Protein AF-0000000069266119 (afdb_homodimer)

Structure (mmCIF, N/CA/C/O backbone):
data_AF-0000000069266119-model_v1
#
loop_
_entity.id
_entity.type
_entity.pdbx_description
1 polymer 'Carbohydrate kinase PfkB domain-containing protein'
#
loop_
_atom_site.group_PDB
_atom_site.id
_atom_site.type_symbol
_atom_site.label_atom_id
_atom_site.label_alt_id
_atom_site.label_comp_id
_atom_site.label_asym_id
_atom_site.label_entity_id
_atom_site.label_seq_id
_atom_site.pdbx_PDB_ins_code
_atom_site.Cartn_x
_atom_site.Cartn_y
_atom_site.Cartn_z
_atom_site.occupancy
_atom_site.B_iso_or_equiv
_atom_site.auth_seq_id
_atom_site.auth_comp_id
_atom_site.auth_asym_id
_atom_site.auth_atom_id
_atom_site.pdbx_PDB_model_num
ATOM 1 N N . MET A 1 1 ? -54.281 34.125 -11.047 1 24.7 1 MET A N 1
ATOM 2 C CA . MET A 1 1 ? -54.031 32.75 -11.422 1 24.7 1 MET A CA 1
ATOM 3 C C . MET A 1 1 ? -53.344 32 -10.281 1 24.7 1 MET A C 1
ATOM 5 O O . MET A 1 1 ? -52.719 32.594 -9.414 1 24.7 1 MET A O 1
ATOM 9 N N . GLN A 1 2 ? -53.469 30.641 -10.328 1 23.23 2 GLN A N 1
ATOM 10 C CA . GLN A 1 2 ? -53.594 29.641 -9.258 1 23.23 2 GLN A CA 1
ATOM 11 C C . GLN A 1 2 ? -52.219 29.359 -8.641 1 23.23 2 GLN A C 1
ATOM 13 O O . GLN A 1 2 ? -51.344 28.828 -9.312 1 23.23 2 GLN A O 1
ATOM 18 N N . ARG A 1 3 ? -51.719 30.234 -7.762 1 22.67 3 ARG A N 1
ATOM 19 C CA . ARG A 1 3 ? -50.438 30.391 -7.062 1 22.67 3 ARG A CA 1
ATOM 20 C C . ARG A 1 3 ? -50.156 29.188 -6.184 1 22.67 3 ARG A C 1
ATOM 22 O O . ARG A 1 3 ? -50.594 29.125 -5.031 1 22.67 3 ARG A O 1
ATOM 29 N N . ALA A 1 4 ? -50.438 27.969 -6.789 1 23.34 4 ALA A N 1
ATOM 30 C CA . ALA A 1 4 ? -50.5 26.766 -5.961 1 23.34 4 ALA A CA 1
ATOM 31 C C . ALA A 1 4 ? -49.156 26.5 -5.281 1 23.34 4 ALA A C 1
ATOM 33 O O . ALA A 1 4 ? -48.156 26.234 -5.949 1 23.34 4 ALA A O 1
ATOM 34 N N . VAL A 1 5 ? -48.812 27.266 -4.16 1 23.92 5 VAL A N 1
ATOM 35 C CA . VAL A 1 5 ? -47.656 27.281 -3.291 1 23.92 5 VAL A CA 1
ATOM 36 C C . VAL A 1 5 ? -47.469 25.922 -2.639 1 23.92 5 VAL A C 1
ATOM 38 O O . VAL A 1 5 ? -48.312 25.453 -1.892 1 23.92 5 VAL A O 1
ATOM 41 N N . THR A 1 6 ? -47 24.922 -3.438 1 23.41 6 THR A N 1
ATOM 42 C CA . THR A 1 6 ? -46.844 23.531 -3.014 1 23.41 6 THR A CA 1
ATOM 43 C C . THR A 1 6 ? -45.938 23.438 -1.788 1 23.41 6 THR A C 1
ATOM 45 O O . THR A 1 6 ? -44.75 23.797 -1.854 1 23.41 6 THR A O 1
ATOM 48 N N . LEU A 1 7 ? -46.531 23.688 -0.562 1 20.3 7 LEU A N 1
ATOM 49 C CA . LEU A 1 7 ? -45.969 23.641 0.79 1 20.3 7 LEU A CA 1
ATOM 50 C C . LEU A 1 7 ? -45.25 22.328 1.047 1 20.3 7 LEU A C 1
ATOM 52 O O . LEU A 1 7 ? -45.656 21.281 0.52 1 20.3 7 LEU A O 1
ATOM 56 N N . GLN A 1 8 ? -44 22.469 1.633 1 20.86 8 GLN A N 1
ATOM 57 C CA . GLN A 1 8 ? -42.906 21.688 2.158 1 20.86 8 GLN A CA 1
ATOM 58 C C . GLN A 1 8 ? -43.375 20.734 3.262 1 20.86 8 GLN A C 1
ATOM 60 O O . GLN A 1 8 ? -44 21.172 4.234 1 20.86 8 GLN A O 1
ATOM 65 N N . CYS A 1 9 ? -43.781 19.453 2.98 1 18.39 9 CYS A N 1
ATOM 66 C CA . CYS A 1 9 ? -44.25 18.359 3.826 1 18.39 9 CYS A CA 1
ATOM 67 C C . CYS A 1 9 ? -43.25 18.078 4.945 1 18.39 9 CYS A C 1
ATOM 69 O O . CYS A 1 9 ? -42.062 17.797 4.688 1 18.39 9 CYS A O 1
ATOM 71 N N . GLN A 1 10 ? -43.438 18.609 6.266 1 20.16 10 GLN A N 1
ATOM 72 C CA . GLN A 1 10 ? -42.875 18.594 7.609 1 20.16 10 GLN A CA 1
ATOM 73 C C . GLN A 1 10 ? -42.844 17.188 8.18 1 20.16 10 GLN A C 1
ATOM 75 O O . GLN A 1 10 ? -42.469 16.984 9.336 1 20.16 10 GLN A O 1
ATOM 80 N N . GLN A 1 11 ? -42.906 16.062 7.516 1 18.23 11 GLN A N 1
ATOM 81 C CA . GLN A 1 11 ? -43.25 14.914 8.328 1 18.23 11 GLN A CA 1
ATOM 82 C C . GLN A 1 11 ? -42.188 14.602 9.359 1 18.23 11 GLN A C 1
ATOM 84 O O . GLN A 1 11 ? -41.031 14.352 9 1 18.23 11 GLN A O 1
ATOM 89 N N . ALA A 1 12 ? -42.219 15.055 10.719 1 18.83 12 ALA A N 1
ATOM 90 C CA . ALA A 1 12 ? -41.594 14.914 12.023 1 18.83 12 ALA A CA 1
ATOM 91 C C . ALA A 1 12 ? -41.719 13.484 12.547 1 18.83 12 ALA A C 1
ATOM 93 O O . ALA A 1 12 ? -42.781 13.078 13.008 1 18.83 12 ALA A O 1
ATOM 94 N N . LYS A 1 13 ? -41.5 12.375 11.898 1 19.8 13 LYS A N 1
ATOM 95 C CA . LYS A 1 13 ? -41.844 11.125 12.57 1 19.8 13 LYS A CA 1
ATOM 96 C C . LYS A 1 13 ? -41.031 10.969 13.859 1 19.8 13 LYS A C 1
ATOM 98 O O . LYS A 1 13 ? -39.812 11.078 13.852 1 19.8 13 LYS A O 1
ATOM 103 N N . SER A 1 14 ? -41.656 10.984 15.141 1 17.23 14 SER A N 1
ATOM 104 C CA . SER A 1 14 ? -41.5 10.852 16.578 1 17.23 14 SER A CA 1
ATOM 105 C C . SER A 1 14 ? -41 9.453 16.953 1 17.23 14 SER A C 1
ATOM 107 O O . SER A 1 14 ? -41.531 8.844 17.906 1 17.23 14 SER A O 1
ATOM 109 N N . ARG A 1 15 ? -40.031 8.875 16.391 1 19.44 15 ARG A N 1
ATOM 110 C CA . ARG A 1 15 ? -39.812 7.496 16.812 1 19.44 15 ARG A CA 1
ATOM 111 C C . ARG A 1 15 ? -39.562 7.418 18.312 1 19.44 15 ARG A C 1
ATOM 113 O O . ARG A 1 15 ? -38.812 8.227 18.875 1 19.44 15 ARG A O 1
ATOM 120 N N . GLN A 1 16 ? -40.375 6.594 19.125 1 17.19 16 GLN A N 1
ATOM 121 C CA . GLN A 1 16 ? -40.625 6.062 20.453 1 17.19 16 GLN A CA 1
ATOM 122 C C . GLN A 1 16 ? -39.375 5.355 21 1 17.19 16 GLN A C 1
ATOM 124 O O . GLN A 1 16 ? -38.531 4.914 20.234 1 17.19 16 GLN A O 1
ATOM 129 N N . HIS A 1 17 ? -39.281 5.289 22.453 1 18.58 17 HIS A N 1
ATOM 130 C CA . HIS A 1 17 ? -38.469 5.129 23.656 1 18.58 17 HIS A CA 1
ATOM 131 C C . HIS A 1 17 ? -38.25 3.652 23.969 1 18.58 17 HIS A C 1
ATOM 133 O O . HIS A 1 17 ? -37.625 3.318 24.984 1 18.58 17 HIS A O 1
ATOM 139 N N . CYS A 1 18 ? -38.219 2.639 23.172 1 16.92 18 CYS A N 1
ATOM 140 C CA . CYS A 1 18 ? -38.406 1.365 23.859 1 16.92 18 CYS A CA 1
ATOM 141 C C . CYS A 1 18 ? -37.25 1.075 24.812 1 16.92 18 CYS A C 1
ATOM 143 O O . CYS A 1 18 ? -36.094 1.306 24.453 1 16.92 18 CYS A O 1
ATOM 145 N N . PHE A 1 19 ? -37.594 0.546 26.125 1 17.5 19 PHE A N 1
ATOM 146 C CA . PHE A 1 19 ? -37.156 0.282 27.5 1 17.5 19 PHE A CA 1
ATOM 147 C C . PHE A 1 19 ? -36.312 -0.976 27.562 1 17.5 19 PHE A C 1
ATOM 149 O O . PHE A 1 19 ? -35.406 -1.082 28.406 1 17.5 19 PHE A O 1
ATOM 156 N N . SER A 1 20 ? -36.375 -1.971 26.797 1 16.38 20 SER A N 1
ATOM 157 C CA . SER A 1 20 ? -36.438 -3.215 27.562 1 16.38 20 SER A CA 1
ATOM 158 C C . SER A 1 20 ? -35.125 -3.498 28.266 1 16.38 20 SER A C 1
ATOM 160 O O . SER A 1 20 ? -34.094 -2.951 27.906 1 16.38 20 SER A O 1
ATOM 162 N N . LEU A 1 21 ? -35.156 -4.809 28.922 1 16.67 21 LEU A N 1
ATOM 163 C CA . LEU A 1 21 ? -34.875 -5.594 30.125 1 16.67 21 LEU A CA 1
ATOM 164 C C . LEU A 1 21 ? -33.438 -6.102 30.109 1 16.67 21 LEU A C 1
ATOM 166 O O . LEU A 1 21 ? -32.875 -6.363 29.031 1 16.67 21 LEU A O 1
ATOM 170 N N . ALA A 1 22 ? -32.875 -6.043 31.281 1 18.12 22 ALA A N 1
ATOM 171 C CA . ALA A 1 22 ? -31.688 -6.293 32.125 1 18.12 22 ALA A CA 1
ATOM 172 C C . ALA A 1 22 ? -31.359 -7.781 32.156 1 18.12 22 ALA A C 1
ATOM 174 O O . ALA A 1 22 ? -32.031 -8.562 32.844 1 18.12 22 ALA A O 1
ATOM 175 N N . ALA A 1 23 ? -31.359 -8.508 31.016 1 15.59 23 ALA A N 1
ATOM 176 C CA . ALA A 1 23 ? -31.234 -9.93 31.297 1 15.59 23 ALA A CA 1
ATOM 177 C C . ALA A 1 23 ? -29.953 -10.211 32.094 1 15.59 23 ALA A C 1
ATOM 179 O O . ALA A 1 23 ? -28.922 -9.586 31.875 1 15.59 23 ALA A O 1
ATOM 180 N N . ARG A 1 24 ? -30.078 -11.25 33.031 1 16.88 24 ARG A N 1
ATOM 181 C CA . ARG A 1 24 ? -29.609 -11.953 34.219 1 16.88 24 ARG A CA 1
ATOM 182 C C . ARG A 1 24 ? -28.406 -12.836 33.906 1 16.88 24 ARG A C 1
ATOM 184 O O . ARG A 1 24 ? -27.812 -13.43 34.781 1 16.88 24 ARG A O 1
ATOM 191 N N . GLY A 1 25 ? -28.062 -12.977 32.594 1 15.33 25 GLY A N 1
ATOM 192 C CA . GLY A 1 25 ? -27.703 -14.383 32.594 1 15.33 25 GLY A CA 1
ATOM 193 C C . GLY A 1 25 ? -26.547 -14.703 33.531 1 15.33 25 GLY A C 1
ATOM 194 O O . GLY A 1 25 ? -25.891 -13.789 34.062 1 15.33 25 GLY A O 1
ATOM 195 N N . ILE A 1 26 ? -25.688 -15.516 32.969 1 15.99 26 ILE A N 1
ATOM 196 C CA . ILE A 1 26 ? -25.172 -16.859 33.219 1 15.99 26 ILE A CA 1
ATOM 197 C C . ILE A 1 26 ? -23.906 -16.781 34.094 1 15.99 26 ILE A C 1
ATOM 199 O O . ILE A 1 26 ? -23.125 -15.836 33.969 1 15.99 26 ILE A O 1
ATOM 203 N N . SER A 1 27 ? -24 -17.797 34.938 1 15.27 27 SER A N 1
ATOM 204 C CA . SER A 1 27 ? -23.344 -18.375 36.094 1 15.27 27 SER A CA 1
ATOM 205 C C . SER A 1 27 ? -21.844 -18.484 35.875 1 15.27 27 SER A C 1
ATOM 207 O O . SER A 1 27 ? -21.344 -18.328 34.781 1 15.27 27 SER A O 1
ATOM 209 N N . SER A 1 28 ? -21.391 -19.469 36.562 1 14.98 28 SER A N 1
ATOM 210 C CA . SER A 1 28 ? -20.469 -19.781 37.625 1 14.98 28 SER A CA 1
ATOM 211 C C . SER A 1 28 ? -19.125 -20.25 37.094 1 14.98 28 SER A C 1
ATOM 213 O O . SER A 1 28 ? -18.078 -19.812 37.562 1 14.98 28 SER A O 1
ATOM 215 N N . ARG A 1 29 ? -19.125 -21.469 36.312 1 15.05 29 ARG A N 1
ATOM 216 C CA . ARG A 1 29 ? -18.312 -22.516 36.938 1 15.05 29 ARG A CA 1
ATOM 217 C C . ARG A 1 29 ? -16.828 -22.188 36.812 1 15.05 29 ARG A C 1
ATOM 219 O O . ARG A 1 29 ? -16.375 -21.609 35.844 1 15.05 29 ARG A O 1
ATOM 226 N N . ALA A 1 30 ? -16.078 -22.5 37.969 1 15.27 30 ALA A N 1
ATOM 227 C CA . ALA A 1 30 ? -14.797 -22.469 38.656 1 15.27 30 ALA A CA 1
ATOM 228 C C . ALA A 1 30 ? -13.758 -23.344 37.969 1 15.27 30 ALA A C 1
ATOM 230 O O . ALA A 1 30 ? -12.555 -23.078 38.031 1 15.27 30 ALA A O 1
ATOM 231 N N . ALA A 1 31 ? -14.219 -24.5 37.125 1 15.05 31 ALA A N 1
ATOM 232 C CA . ALA A 1 31 ? -13.398 -25.625 37.562 1 15.05 31 ALA A CA 1
ATOM 233 C C . ALA A 1 31 ? -11.914 -25.344 37.344 1 15.05 31 ALA A C 1
ATOM 235 O O . ALA A 1 31 ? -11.562 -24.516 36.469 1 15.05 31 ALA A O 1
ATOM 236 N N . VAL A 1 32 ? -11.172 -26.312 37.906 1 14.84 32 VAL A N 1
ATOM 237 C CA . VAL A 1 32 ? -10.031 -26.75 38.719 1 14.84 32 VAL A CA 1
ATOM 238 C C . VAL A 1 32 ? -8.852 -27.062 37.812 1 14.84 32 VAL A C 1
ATOM 240 O O . VAL A 1 32 ? -7.723 -26.641 38.062 1 14.84 32 VAL A O 1
ATOM 243 N N . ALA A 1 33 ? -9.133 -28.047 36.781 1 15.02 33 ALA A N 1
ATOM 244 C CA . ALA A 1 33 ? -8.266 -29.188 37 1 15.02 33 ALA A CA 1
ATOM 245 C C . ALA A 1 33 ? -6.816 -28.875 36.625 1 15.02 33 ALA A C 1
ATOM 247 O O . ALA A 1 33 ? -6.559 -27.922 35.875 1 15.02 33 ALA A O 1
ATOM 248 N N . LEU A 1 34 ? -6.168 -30.031 36.562 1 15.26 34 LEU A N 1
ATOM 249 C CA . LEU A 1 34 ? -5.07 -30.812 37.125 1 15.26 34 LEU A CA 1
ATOM 250 C C . LEU A 1 34 ? -3.801 -30.625 36.312 1 15.26 34 LEU A C 1
ATOM 252 O O . LEU A 1 34 ? -2.748 -30.281 36.844 1 15.26 34 LEU A O 1
ATOM 256 N N . SER A 1 35 ? -3.566 -31.625 35.438 1 14.79 35 SER A N 1
ATOM 257 C CA . SER A 1 35 ? -2.488 -32.562 35.688 1 14.79 35 SER A CA 1
ATOM 258 C C . SER A 1 35 ? -1.271 -32.25 34.812 1 14.79 35 SER A C 1
ATOM 260 O O . SER A 1 35 ? -0.155 -32.688 35.156 1 14.79 35 SER A O 1
ATOM 262 N N . VAL A 1 36 ? -1.422 -31.719 33.719 1 15.41 36 VAL A N 1
ATOM 263 C CA . VAL A 1 36 ? -0.714 -32.688 32.875 1 15.41 36 VAL A CA 1
ATOM 264 C C . VAL A 1 36 ? 0.764 -32.719 33.25 1 15.41 36 VAL A C 1
ATOM 266 O O . VAL A 1 36 ? 1.333 -31.688 33.656 1 15.41 36 VAL A O 1
ATOM 269 N N . VAL A 1 37 ? 1.35 -33.875 32.781 1 15.4 37 VAL A N 1
ATOM 270 C CA . VAL A 1 37 ? 2.373 -34.875 33 1 15.4 37 VAL A CA 1
ATOM 271 C C . VAL A 1 37 ? 3.748 -34.312 32.656 1 15.4 37 VAL A C 1
ATOM 273 O O . VAL A 1 37 ? 3.854 -33.312 31.953 1 15.4 37 VAL A O 1
ATOM 276 N N . GLY A 1 38 ? 4.656 -35.312 32.531 1 14.89 38 GLY A N 1
ATOM 277 C CA . GLY A 1 38 ? 5.934 -35.75 33.094 1 14.89 38 GLY A CA 1
ATOM 278 C C . GLY A 1 38 ? 7.125 -35.188 32.344 1 14.89 38 GLY A C 1
ATOM 279 O O . GLY A 1 38 ? 8.023 -34.594 32.938 1 14.89 38 GLY A O 1
ATOM 280 N N . SER A 1 39 ? 7.625 -35.938 31.219 1 14.62 39 SER A N 1
ATOM 281 C CA . SER A 1 39 ? 8.82 -36.75 31.406 1 14.62 39 SER A CA 1
ATOM 282 C C . SER A 1 39 ? 10.078 -36 31 1 14.62 39 SER A C 1
ATOM 284 O O . SER A 1 39 ? 11.016 -35.875 31.797 1 14.62 39 SER A O 1
ATOM 286 N N . ARG A 1 40 ? 10.914 -36.656 29.984 1 14.66 40 ARG A N 1
ATOM 287 C CA . ARG A 1 40 ? 12.211 -37.312 30.172 1 14.66 40 ARG A CA 1
ATOM 288 C C . ARG A 1 40 ? 13.359 -36.344 29.922 1 14.66 40 ARG A C 1
ATOM 290 O O . ARG A 1 40 ? 13.18 -35.344 29.234 1 14.66 40 ARG A O 1
ATOM 297 N N . PRO A 1 41 ? 14.68 -37 29.609 1 15.3 41 PRO A N 1
ATOM 298 C CA . PRO A 1 41 ? 16.016 -37.062 30.219 1 15.3 41 PRO A CA 1
ATOM 299 C C . PRO A 1 41 ? 17.016 -36.125 29.547 1 15.3 41 PRO A C 1
ATOM 301 O O . PRO A 1 41 ? 17.672 -35.344 30.219 1 15.3 41 PRO A O 1
ATOM 304 N N . HIS A 1 42 ? 17.672 -36.594 28.344 1 14.88 42 HIS A N 1
ATOM 305 C CA . HIS A 1 42 ? 19.047 -37.094 28.344 1 14.88 42 HIS A CA 1
ATOM 306 C C . HIS A 1 42 ? 20.031 -35.969 28.016 1 14.88 42 HIS A C 1
ATOM 308 O O . HIS A 1 42 ? 19.641 -34.938 27.469 1 14.88 42 HIS A O 1
ATOM 314 N N . GLY A 1 43 ? 21.406 -36.375 28 1 14.66 43 GLY A N 1
ATOM 315 C CA . GLY A 1 43 ? 22.766 -36.156 28.469 1 14.66 43 GLY A CA 1
ATOM 316 C C . GLY A 1 43 ? 23.609 -35.375 27.5 1 14.66 43 GLY A C 1
ATOM 317 O O . GLY A 1 43 ? 24.422 -34.531 27.906 1 14.66 43 GLY A O 1
ATOM 318 N N . ARG A 1 44 ? 23.656 -35.531 26.125 1 15.23 44 ARG A N 1
ATOM 319 C CA . ARG A 1 44 ? 25 -35.906 25.688 1 15.23 44 ARG A CA 1
ATOM 320 C C . ARG A 1 44 ? 25.922 -34.688 25.656 1 15.23 44 ARG A C 1
ATOM 322 O O . ARG A 1 44 ? 25.516 -33.594 25.25 1 15.23 44 ARG A O 1
ATOM 329 N N . SER A 1 45 ? 27.109 -34.875 26.312 1 15.19 45 SER A N 1
ATOM 330 C CA . SER A 1 45 ? 28.312 -34.188 26.781 1 15.19 45 SER A CA 1
ATOM 331 C C . SER A 1 45 ? 29.234 -33.812 25.625 1 15.19 45 SER A C 1
ATOM 333 O O . SER A 1 45 ? 30.266 -33.188 25.812 1 15.19 45 SER A O 1
ATOM 335 N N . PHE A 1 46 ? 28.922 -33.594 24.391 1 15.8 46 PHE A N 1
ATOM 336 C CA . PHE A 1 46 ? 30.125 -33.844 23.625 1 15.8 46 PHE A CA 1
ATOM 337 C C . PHE A 1 46 ? 31.203 -32.844 23.953 1 15.8 46 PHE A C 1
ATOM 339 O O . PHE A 1 46 ? 30.938 -31.641 24.016 1 15.8 46 PHE A O 1
ATOM 346 N N . SER A 1 47 ? 32.344 -33.406 24.469 1 15.3 47 SER A N 1
ATOM 347 C CA . SER A 1 47 ? 33.656 -33.125 25.016 1 15.3 47 SER A CA 1
ATOM 348 C C . SER A 1 47 ? 34.594 -32.531 23.953 1 15.3 47 SER A C 1
ATOM 350 O O . SER A 1 47 ? 35.781 -32.281 24.219 1 15.3 47 SER A O 1
ATOM 352 N N . SER A 1 48 ? 34.188 -32.094 22.844 1 15.48 48 SER A N 1
ATOM 353 C CA . SER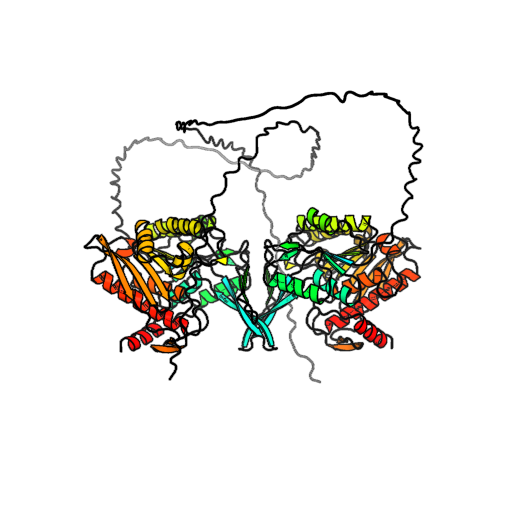 A 1 48 ? 35.344 -32.312 22 1 15.48 48 SER A CA 1
ATOM 354 C C . SER A 1 48 ? 36.531 -31.484 22.469 1 15.48 48 SER A C 1
ATOM 356 O O . SER A 1 48 ? 36.375 -30.328 22.875 1 15.48 48 SER A O 1
ATOM 358 N N . THR A 1 49 ? 37.719 -32.125 22.469 1 15.25 49 THR A N 1
ATOM 359 C CA . THR A 1 49 ? 39.062 -32.25 22.969 1 15.25 49 THR A CA 1
ATOM 360 C C . THR A 1 49 ? 39.938 -31.125 22.438 1 15.25 49 THR A C 1
ATOM 362 O O . THR A 1 49 ? 40.625 -30.453 23.219 1 15.25 49 THR A O 1
ATOM 365 N N . TYR A 1 50 ? 40.562 -31.281 21.234 1 14.59 50 TYR A N 1
ATOM 366 C CA . TYR A 1 50 ? 41.969 -31.594 21.266 1 14.59 50 TYR A CA 1
ATOM 367 C C . TYR A 1 50 ? 42.812 -30.328 21.344 1 14.59 50 TYR A C 1
ATOM 369 O O . TYR A 1 50 ? 42.312 -29.219 21.109 1 14.59 50 TYR A O 1
ATOM 377 N N . ALA A 1 51 ? 43.688 -30.125 20.328 1 14.98 51 ALA A N 1
ATOM 378 C CA . ALA A 1 51 ? 45.125 -30.359 20.469 1 14.98 51 ALA A CA 1
ATOM 379 C C . ALA A 1 51 ? 45.875 -29.062 20.75 1 14.98 51 ALA A C 1
ATOM 381 O O . ALA A 1 51 ? 45.375 -27.969 20.422 1 14.98 51 ALA A O 1
ATOM 382 N N . PRO A 1 52 ? 47.25 -29.094 20.609 1 15.64 52 PRO A N 1
ATOM 383 C CA . PRO A 1 52 ? 48.406 -28.891 21.469 1 15.64 52 PRO A CA 1
ATOM 384 C C . PRO A 1 52 ? 49.094 -27.547 21.203 1 15.64 52 PRO A C 1
ATOM 386 O O . PRO A 1 52 ? 49.625 -26.938 22.141 1 15.64 52 PRO A O 1
ATOM 389 N N . PRO A 1 53 ? 49.156 -26.859 19.984 1 15.16 53 PRO A N 1
ATOM 390 C CA . PRO A 1 53 ? 50.594 -26.891 19.797 1 15.16 53 PRO A CA 1
ATOM 391 C C . PRO A 1 53 ? 51.312 -25.859 20.672 1 15.16 53 PRO A C 1
ATOM 393 O O . PRO A 1 53 ? 50.688 -24.922 21.172 1 15.16 53 PRO A O 1
ATOM 396 N N . ARG A 1 54 ? 52.594 -25.469 20.156 1 14.85 54 ARG A N 1
ATOM 397 C CA . ARG A 1 54 ? 53.969 -25.578 20.625 1 14.85 54 ARG A CA 1
ATOM 398 C C . ARG A 1 54 ? 54.438 -24.25 21.234 1 14.85 54 ARG A C 1
ATOM 400 O O . ARG A 1 54 ? 54.969 -24.234 22.359 1 14.85 54 ARG A O 1
ATOM 407 N N . GLY A 1 55 ? 54.969 -23.297 20.469 1 14.76 55 GLY A N 1
ATOM 408 C CA . GLY A 1 55 ? 56.406 -23.141 20.719 1 14.76 55 GLY A CA 1
ATOM 409 C C . GLY A 1 55 ? 56.719 -22.125 21.781 1 14.76 55 GLY A C 1
ATOM 410 O O . GLY A 1 55 ? 55.875 -21.328 22.172 1 14.76 55 GLY A O 1
ATOM 411 N N . PHE A 1 56 ? 57.969 -21.516 21.703 1 15.13 56 PHE A N 1
ATOM 412 C CA . PHE A 1 56 ? 59.188 -21.547 22.5 1 15.13 56 PHE A CA 1
ATOM 413 C C . PHE A 1 56 ? 59.344 -20.266 23.312 1 15.13 56 PHE A C 1
ATOM 415 O O . PHE A 1 56 ? 59.562 -20.297 24.516 1 15.13 56 PHE A O 1
ATOM 422 N N . GLU A 1 57 ? 60.094 -19.281 22.891 1 14.7 57 GLU A N 1
ATOM 423 C CA . GLU A 1 57 ? 61.375 -19.109 23.562 1 14.7 57 GLU A CA 1
ATOM 424 C C . GLU A 1 57 ? 61.281 -18.078 24.688 1 14.7 57 GLU A C 1
ATOM 426 O O . GLU A 1 57 ? 60.375 -17.25 24.688 1 14.7 57 GLU A O 1
ATOM 431 N N . ALA A 1 58 ? 62.5 -17.625 25.234 1 14.46 58 ALA A N 1
ATOM 432 C CA . ALA A 1 58 ? 63.281 -17.656 26.469 1 14.46 58 ALA A CA 1
ATOM 433 C C . ALA A 1 58 ? 63.219 -16.312 27.188 1 14.46 58 ALA A C 1
ATOM 435 O O . ALA A 1 58 ? 62.906 -16.266 28.375 1 14.46 58 ALA A O 1
ATOM 436 N N . GLY A 1 59 ? 63.969 -15.258 26.906 1 14.35 59 GLY A N 1
ATOM 437 C CA . GLY A 1 59 ? 65.062 -15.062 27.891 1 14.35 59 GLY A CA 1
ATOM 438 C C . GLY A 1 59 ? 64.688 -14.023 28.938 1 14.35 59 GLY A C 1
ATOM 439 O O . GLY A 1 59 ? 63.625 -13.383 28.859 1 14.35 59 GLY A O 1
ATOM 440 N N . SER A 1 60 ? 65.5 -12.891 29.141 1 14.91 60 SER A N 1
ATOM 441 C CA . SER A 1 60 ? 66.438 -12.602 30.219 1 14.91 60 SER A CA 1
ATOM 442 C C . SER A 1 60 ? 65.812 -11.586 31.203 1 14.91 60 SER A C 1
ATOM 444 O O . SER A 1 60 ? 64.875 -10.898 30.875 1 14.91 60 SER A O 1
ATOM 446 N N . GLN A 1 61 ? 66.75 -10.906 32.062 1 14.68 61 GLN A N 1
ATOM 447 C CA . GLN A 1 61 ? 67.062 -10.805 33.5 1 14.68 61 GLN A CA 1
ATOM 448 C C . GLN A 1 61 ? 66.625 -9.477 34.062 1 14.68 61 GLN A C 1
ATOM 450 O O . GLN A 1 61 ? 66 -9.445 35.156 1 14.68 61 GLN A O 1
ATOM 455 N N . HIS A 1 62 ? 67.062 -8.242 33.75 1 15.62 62 HIS A N 1
ATOM 456 C CA . HIS A 1 62 ? 67.875 -7.648 34.812 1 15.62 62 HIS A CA 1
ATOM 457 C C . HIS A 1 62 ? 67 -6.891 35.812 1 15.62 62 HIS A C 1
ATOM 459 O O . HIS A 1 62 ? 65.875 -6.531 35.5 1 15.62 62 HIS A O 1
ATOM 465 N N . GLY A 1 63 ? 67.688 -6.012 36.812 1 14.73 63 GLY A N 1
ATOM 466 C CA . GLY A 1 63 ? 67.875 -5.797 38.25 1 14.73 63 GLY A CA 1
ATOM 467 C C . GLY A 1 63 ? 66.938 -4.711 38.781 1 14.73 63 GLY A C 1
ATOM 468 O O . GLY A 1 63 ? 66.438 -3.875 38.031 1 14.73 63 GLY A O 1
ATOM 469 N N . ALA A 1 64 ? 66.812 -4.598 40.188 1 15.12 64 ALA A N 1
ATOM 470 C CA . ALA A 1 64 ? 65.938 -4.398 41.344 1 15.12 64 ALA A CA 1
ATOM 471 C C . ALA A 1 64 ? 65.875 -2.93 41.75 1 15.12 64 ALA A C 1
ATOM 473 O O . ALA A 1 64 ? 64.875 -2.412 42.156 1 15.12 64 ALA A O 1
ATOM 474 N N . LEU A 1 65 ? 66.938 -2.088 41.875 1 15.07 65 LEU A N 1
ATOM 475 C CA . LEU A 1 65 ? 67.188 -1.785 43.312 1 15.07 65 LEU A CA 1
ATOM 476 C C . LEU A 1 65 ? 66.188 -0.74 43.781 1 15.07 65 LEU A C 1
ATOM 478 O O . LEU A 1 65 ? 65.5 -0.955 44.781 1 15.07 65 LEU A O 1
ATOM 482 N N . ALA A 1 66 ? 66.625 0.62 44.25 1 15.39 66 ALA A N 1
ATOM 483 C CA . ALA A 1 66 ? 66.812 1.07 45.625 1 15.39 66 ALA A CA 1
ATOM 484 C C . ALA A 1 66 ? 65.625 1.932 46.094 1 15.39 66 ALA A C 1
ATOM 486 O O . ALA A 1 66 ? 65.062 1.66 47.125 1 15.39 66 ALA A O 1
ATOM 487 N N . ALA A 1 67 ? 65.688 3.393 46.062 1 17.3 67 ALA A N 1
ATOM 488 C CA . ALA A 1 67 ? 65.875 4.23 47.25 1 17.3 67 ALA A CA 1
ATOM 489 C C . ALA A 1 67 ? 64.562 4.773 47.75 1 17.3 67 ALA A C 1
ATOM 491 O O . ALA A 1 67 ? 63.656 5.066 46.938 1 17.3 67 ALA A O 1
ATOM 492 N N . LEU A 1 68 ? 64.312 5.039 49.125 1 17.84 68 LEU A N 1
ATOM 493 C CA . LEU A 1 68 ? 63.5 5.098 50.312 1 17.84 68 LEU A CA 1
ATOM 494 C C . LEU A 1 68 ? 62.844 6.461 50.469 1 17.84 68 LEU A C 1
ATOM 496 O O . LEU A 1 68 ? 62.094 6.699 51.406 1 17.84 68 LEU A O 1
ATOM 500 N N . ALA A 1 69 ? 63.031 7.543 49.625 1 18.56 69 ALA A N 1
ATOM 501 C CA . ALA A 1 69 ? 63.094 8.797 50.375 1 18.56 69 ALA A CA 1
ATOM 502 C C . ALA A 1 69 ? 61.719 9.125 51 1 18.56 69 ALA A C 1
ATOM 504 O O . ALA A 1 69 ? 60.688 8.648 50.531 1 18.56 69 ALA A O 1
ATOM 505 N N . GLY A 1 70 ? 61.656 10.305 51.906 1 19.06 70 GLY A N 1
ATOM 506 C CA . GLY A 1 70 ? 61.094 10.859 53.125 1 19.06 70 GLY A CA 1
ATOM 507 C C . GLY A 1 70 ? 59.688 11.406 52.969 1 19.06 70 GLY A C 1
ATOM 508 O O . GLY A 1 70 ? 59.406 12.086 51.969 1 19.06 70 GLY A O 1
ATOM 509 N N . LEU A 1 71 ? 58.656 10.961 53.75 1 20.17 71 LEU A N 1
ATOM 510 C CA . LEU A 1 71 ? 57.188 10.922 53.781 1 20.17 71 LEU A CA 1
ATOM 511 C C . LEU A 1 71 ? 56.625 12.227 54.312 1 20.17 71 LEU A C 1
ATOM 513 O O . LEU A 1 71 ? 56.438 12.375 55.531 1 20.17 71 LEU A O 1
ATOM 517 N N . GLY A 1 72 ? 57.312 13.453 54.188 1 20.41 72 GLY A N 1
ATOM 518 C CA . GLY A 1 72 ? 56.781 14.461 55.094 1 20.41 72 GLY A CA 1
ATOM 519 C C . GLY A 1 72 ? 55.344 14.781 54.812 1 20.41 72 GLY A C 1
ATOM 520 O O . GLY A 1 72 ? 54.938 15.023 53.688 1 20.41 72 GLY A O 1
ATOM 521 N N . LEU A 1 73 ? 54.375 14.453 55.75 1 21.94 73 LEU A N 1
ATOM 522 C CA . LEU A 1 73 ? 52.906 14.383 55.844 1 21.94 73 LEU A CA 1
ATOM 523 C C . LEU A 1 73 ? 52.312 15.781 55.938 1 21.94 73 LEU A C 1
ATOM 525 O O . LEU A 1 73 ? 52.156 16.312 57.031 1 21.94 73 LEU A O 1
ATOM 529 N N . GLY A 1 74 ? 52.906 16.891 55.344 1 20.53 74 GLY A N 1
ATOM 530 C CA . GLY A 1 74 ? 52.344 18.156 55.781 1 20.53 74 GLY A CA 1
ATOM 531 C C . GLY A 1 74 ? 50.844 18.281 55.438 1 20.53 74 GLY A C 1
ATOM 532 O O . GLY A 1 74 ? 50.469 18.094 54.281 1 20.53 74 GLY A O 1
ATOM 533 N N . LEU A 1 75 ? 49.969 18.188 56.5 1 22.97 75 LEU A N 1
ATOM 534 C CA . LEU A 1 75 ? 48.5 18.234 56.594 1 22.97 75 LEU A CA 1
ATOM 535 C C . LEU A 1 75 ? 47.969 19.594 56.188 1 22.97 75 LEU A C 1
ATOM 537 O O . LEU A 1 75 ? 48.125 20.578 56.938 1 22.97 75 LEU A O 1
ATOM 541 N N . ALA A 1 76 ? 48.469 20.312 55.125 1 23.19 76 ALA A N 1
ATOM 542 C CA . ALA A 1 76 ? 47.938 21.656 54.969 1 23.19 76 ALA A CA 1
ATOM 543 C C . ALA A 1 76 ? 46.406 21.625 54.719 1 23.19 76 ALA A C 1
ATOM 545 O O . ALA A 1 76 ? 45.938 20.969 53.812 1 23.19 76 ALA A O 1
ATOM 546 N N . LEU A 1 77 ? 45.625 22 55.781 1 24.92 77 LEU A N 1
ATOM 547 C CA . LEU A 1 77 ? 44.188 22.203 55.875 1 24.92 77 LEU A CA 1
ATOM 548 C C . LEU A 1 77 ? 43.719 23.25 54.875 1 24.92 77 LEU A C 1
ATOM 550 O O . LEU A 1 77 ? 44.062 24.422 54.969 1 24.92 77 LEU A O 1
ATOM 554 N N . VAL A 1 78 ? 43.719 23.031 53.5 1 23.05 78 VAL A N 1
ATOM 555 C CA . VAL A 1 78 ? 43.312 24 52.5 1 23.05 78 VAL A CA 1
ATOM 556 C C . VAL A 1 78 ? 41.812 24.312 52.656 1 23.05 78 VAL A C 1
ATOM 558 O O . VAL A 1 78 ? 40.969 23.422 52.438 1 23.05 78 VAL A O 1
ATOM 561 N N . LEU A 1 79 ? 41.438 25.219 53.594 1 27.53 79 LEU A N 1
ATOM 562 C CA . LEU A 1 79 ? 40.125 25.828 53.75 1 27.53 79 LEU A CA 1
ATOM 563 C C . LEU A 1 79 ? 39.625 26.422 52.438 1 27.53 79 LEU A C 1
ATOM 565 O O . LEU A 1 79 ? 40.156 27.453 52 1 27.53 79 LEU A O 1
ATOM 569 N N . GLY A 1 80 ? 39.469 25.703 51.312 1 24.95 80 GLY A N 1
ATOM 570 C CA . GLY A 1 80 ? 39.094 26.281 50.031 1 24.95 80 GLY A CA 1
ATOM 571 C C . GLY A 1 80 ? 37.688 26.844 50 1 24.95 80 GLY A C 1
ATOM 572 O O . GLY A 1 80 ? 36.719 26.125 50.219 1 24.95 80 GLY A O 1
ATOM 573 N N . ASN A 1 81 ? 37.5 28.047 50.562 1 24.64 81 ASN A N 1
ATOM 574 C CA . ASN A 1 81 ? 36.281 28.812 50.469 1 24.64 81 ASN A CA 1
ATOM 575 C C . ASN A 1 81 ? 35.781 28.891 49.031 1 24.64 81 ASN A C 1
ATOM 577 O O . ASN A 1 81 ? 36.25 29.719 48.25 1 24.64 81 ASN A O 1
ATOM 581 N N . LYS A 1 82 ? 35.688 27.812 48.281 1 29 82 LYS A N 1
ATOM 582 C CA . LYS A 1 82 ? 35.125 28.016 46.938 1 29 82 LYS A CA 1
ATOM 583 C C . LYS A 1 82 ? 33.719 28.609 47 1 29 82 LYS A C 1
ATOM 585 O O . LYS A 1 82 ? 32.781 27.922 47.438 1 29 82 LYS A O 1
ATOM 590 N N . ALA A 1 83 ? 33.688 29.953 47.281 1 30.14 83 ALA A N 1
ATOM 591 C CA . ALA A 1 83 ? 32.438 30.672 46.969 1 30.14 83 ALA A CA 1
ATOM 592 C C . ALA A 1 83 ? 31.828 30.188 45.656 1 30.14 83 ALA A C 1
ATOM 594 O O . ALA A 1 83 ? 32.5 30.219 44.625 1 30.14 83 ALA A O 1
ATOM 595 N N . SER A 1 84 ? 31.031 29.219 45.781 1 30.34 84 SER A N 1
ATOM 596 C CA . SER A 1 84 ? 30.359 28.688 44.625 1 30.34 84 SER A CA 1
ATOM 597 C C . SER A 1 84 ? 29.688 29.812 43.812 1 30.34 84 SER A C 1
ATOM 599 O O . SER A 1 84 ? 29.047 30.703 44.375 1 30.34 84 SER A O 1
ATOM 601 N N . PRO A 1 85 ? 30.297 30.188 42.656 1 31.28 85 PRO A N 1
ATOM 602 C CA . PRO A 1 85 ? 29.656 31.234 41.875 1 31.28 85 PRO A CA 1
ATOM 603 C C . PRO A 1 85 ? 28.141 31.047 41.781 1 31.28 85 PRO A C 1
ATOM 605 O O . PRO A 1 85 ? 27.656 29.922 41.781 1 31.28 85 PRO A O 1
ATOM 608 N N . THR A 1 86 ? 27.453 31.844 42.5 1 26.81 86 THR A N 1
ATOM 609 C CA . THR A 1 86 ? 26 31.891 42.375 1 26.81 86 THR A CA 1
ATOM 610 C C . THR A 1 86 ? 25.578 31.703 40.906 1 26.81 86 THR A C 1
ATOM 612 O O . THR A 1 86 ? 26.062 32.406 40.031 1 26.81 86 THR A O 1
ATOM 615 N N . ALA A 1 87 ? 25.266 30.531 40.562 1 33.19 87 ALA A N 1
ATOM 616 C CA . ALA A 1 87 ? 24.609 30.266 39.281 1 33.19 87 ALA A CA 1
ATOM 617 C C . ALA A 1 87 ? 23.594 31.359 38.969 1 33.19 87 ALA A C 1
ATOM 619 O O . ALA A 1 87 ? 22.609 31.531 39.656 1 33.19 87 ALA A O 1
ATOM 620 N N . ARG A 1 88 ? 24.109 32.469 38.469 1 32.56 88 ARG A N 1
ATOM 621 C CA . ARG A 1 88 ? 23.172 33.438 37.906 1 32.56 88 ARG A CA 1
ATOM 622 C C . ARG A 1 88 ? 21.984 32.719 37.25 1 32.56 88 ARG A C 1
ATOM 624 O O . ARG A 1 88 ? 22.172 31.797 36.469 1 32.56 88 ARG A O 1
ATOM 631 N N . ALA A 1 89 ? 20.844 32.812 37.781 1 31.69 89 ALA A N 1
ATOM 632 C CA . ALA A 1 89 ? 19.594 32.375 37.156 1 31.69 89 ALA A CA 1
ATOM 633 C C . ALA A 1 89 ? 19.578 32.75 35.656 1 31.69 89 ALA A C 1
ATOM 635 O O . ALA A 1 89 ? 19.703 33.906 35.312 1 31.69 89 ALA A O 1
ATOM 636 N N . ALA A 1 90 ? 20.234 31.938 34.844 1 34.91 90 ALA A N 1
ATOM 637 C CA . ALA A 1 90 ? 20.125 32.156 33.375 1 34.91 90 ALA A CA 1
ATOM 638 C C . ALA A 1 90 ? 18.75 32.719 33.031 1 34.91 90 ALA A C 1
ATOM 640 O O . ALA A 1 90 ? 17.719 32.188 33.438 1 34.91 90 ALA A O 1
ATOM 641 N N . GLY A 1 91 ? 18.562 34 33.125 1 31.94 91 GLY A N 1
ATOM 642 C CA . GLY A 1 91 ? 17.328 34.562 32.656 1 31.94 91 GLY A CA 1
ATOM 643 C C . GLY A 1 91 ? 16.656 33.75 31.578 1 31.94 91 GLY A C 1
ATOM 644 O O . GLY A 1 91 ? 17.281 32.906 30.953 1 31.94 91 GLY A O 1
ATOM 645 N N . PRO A 1 92 ? 15.266 33.562 31.578 1 37.81 92 PRO A N 1
ATOM 646 C CA . PRO A 1 92 ? 14.664 32.719 30.547 1 37.81 92 PRO A CA 1
ATOM 647 C C . PRO A 1 92 ? 15.297 32.906 29.172 1 37.81 92 PRO A C 1
ATOM 649 O O . PRO A 1 92 ? 15.477 34.062 28.719 1 37.81 92 PRO A O 1
ATOM 652 N N . GLU A 1 93 ? 16.328 32.25 28.766 1 40.66 93 GLU A N 1
ATOM 653 C CA . GLU A 1 93 ? 16.969 32.219 27.453 1 40.66 93 GLU A CA 1
ATOM 654 C C . GLU A 1 93 ? 15.945 32.469 26.344 1 40.66 93 GLU A C 1
ATOM 656 O O . GLU A 1 93 ? 14.766 32.125 26.484 1 40.66 93 GLU A O 1
ATOM 661 N N . ALA A 1 94 ? 16.125 33.469 25.469 1 47.75 94 ALA A N 1
ATOM 662 C CA . ALA A 1 94 ? 15.32 33.844 24.312 1 47.75 94 ALA A CA 1
ATOM 663 C C . ALA A 1 94 ? 14.719 32.625 23.641 1 47.75 94 ALA A C 1
ATOM 665 O O . ALA A 1 94 ? 15.398 31.609 23.453 1 47.75 94 ALA A O 1
ATOM 666 N N . PRO A 1 95 ? 13.375 32.5 23.641 1 53.91 95 PRO A N 1
ATOM 667 C CA . PRO A 1 95 ? 12.789 31.344 22.938 1 53.91 95 PRO A CA 1
ATOM 668 C C . PRO A 1 95 ? 13.508 31 21.641 1 53.91 95 PRO A C 1
ATOM 670 O O . PRO A 1 95 ? 14.141 31.875 21.031 1 53.91 95 PRO A O 1
ATOM 673 N N . GLY A 1 96 ? 13.836 29.703 21.453 1 64.19 96 GLY A N 1
ATOM 674 C CA . GLY A 1 96 ? 14.43 29.234 20.219 1 64.19 96 GLY A CA 1
ATOM 675 C C . GLY A 1 96 ? 13.75 29.781 18.984 1 64.19 96 GLY A C 1
ATOM 676 O O . GLY A 1 96 ? 12.773 30.531 19.094 1 64.19 96 GLY A O 1
ATOM 677 N N . ARG A 1 97 ? 14.453 29.906 17.938 1 77.81 97 ARG A N 1
ATOM 678 C CA . ARG A 1 97 ? 13.953 30.375 16.641 1 77.81 97 ARG A CA 1
ATOM 679 C C . ARG A 1 97 ? 13.547 29.203 15.75 1 77.81 97 ARG A C 1
ATOM 681 O O . ARG A 1 97 ? 14.023 28.094 15.93 1 77.81 97 ARG A O 1
ATOM 688 N N . GLY A 1 98 ? 12.367 29.359 15.078 1 93.94 98 GLY A N 1
ATOM 689 C CA . GLY A 1 98 ? 11.938 28.406 14.078 1 93.94 98 GLY A CA 1
ATOM 690 C C . GLY A 1 98 ? 10.828 27.484 14.57 1 93.94 98 GLY A C 1
ATOM 691 O O . GLY A 1 98 ? 10.375 27.609 15.711 1 93.94 98 GLY A O 1
ATOM 692 N N . ILE A 1 99 ? 10.344 26.703 13.688 1 97.69 99 ILE A N 1
ATOM 693 C CA . ILE A 1 99 ? 9.203 25.828 13.938 1 97.69 99 ILE A CA 1
ATOM 694 C C . ILE A 1 99 ? 9.602 24.375 13.695 1 97.69 99 ILE A C 1
ATOM 696 O O . ILE A 1 99 ? 10.312 24.062 12.734 1 97.69 99 ILE A O 1
ATOM 700 N N . CYS A 1 100 ? 9.188 23.531 14.609 1 98.19 100 CYS A N 1
ATOM 701 C CA . CYS A 1 100 ? 9.336 22.094 14.43 1 98.19 100 CYS A CA 1
ATOM 702 C C . CYS A 1 100 ? 7.977 21.422 14.25 1 98.19 100 CYS A C 1
ATOM 704 O O . CYS A 1 100 ? 7.098 21.562 15.109 1 98.19 100 CYS A O 1
ATOM 706 N N . ILE A 1 101 ? 7.816 20.797 13.141 1 98.62 101 ILE A N 1
ATOM 707 C CA . ILE A 1 101 ? 6.59 20.062 12.883 1 98.62 101 ILE A CA 1
ATOM 708 C C . ILE A 1 101 ? 6.844 18.562 13.055 1 98.62 101 ILE A C 1
ATOM 710 O O . ILE A 1 101 ? 7.742 18 12.422 1 98.62 101 ILE A O 1
ATOM 714 N N . VAL A 1 102 ? 6.008 17.906 13.898 1 98 102 VAL A N 1
ATOM 715 C CA . VAL A 1 102 ? 6.195 16.5 14.234 1 98 102 VAL A CA 1
ATOM 716 C C . VAL A 1 102 ? 5.039 15.672 13.672 1 98 102 VAL A C 1
ATOM 718 O O . VAL A 1 102 ? 3.871 16.031 13.852 1 98 102 VAL A O 1
ATOM 721 N N . GLY A 1 103 ? 5.406 14.609 12.977 1 97.12 103 GLY A N 1
ATOM 722 C CA . GLY A 1 103 ? 4.277 13.758 12.648 1 97.12 103 GLY A CA 1
ATOM 723 C C . GLY A 1 103 ? 4.465 12.984 11.359 1 97.12 103 GLY A C 1
ATOM 724 O O . GLY A 1 103 ? 5.57 12.523 11.062 1 97.12 103 GLY A O 1
ATOM 725 N N . GLU A 1 104 ? 3.334 12.805 10.656 1 96.75 104 GLU A N 1
ATOM 726 C CA . GLU A 1 104 ? 3.293 11.875 9.531 1 96.75 104 GLU A CA 1
ATOM 727 C C . GLU A 1 104 ? 3.676 12.562 8.227 1 96.75 104 GLU A C 1
ATOM 729 O O . GLU A 1 104 ? 3.561 13.789 8.109 1 96.75 104 GLU A O 1
ATOM 734 N N . ALA A 1 105 ? 4.199 11.875 7.324 1 97.81 105 ALA A N 1
ATOM 735 C CA . ALA A 1 105 ? 4.332 12.117 5.887 1 97.81 105 ALA A CA 1
ATOM 736 C C . ALA A 1 105 ? 3.959 10.867 5.09 1 97.81 105 ALA A C 1
ATOM 738 O O . ALA A 1 105 ? 4.395 9.766 5.414 1 97.81 105 ALA A O 1
ATOM 739 N N . LEU A 1 106 ? 3.098 11.078 4.125 1 97.19 106 LEU A N 1
ATOM 740 C CA . LEU A 1 106 ? 2.59 9.914 3.404 1 97.19 106 LEU A CA 1
ATOM 741 C C . LEU A 1 106 ? 2.346 10.25 1.938 1 97.19 106 LEU A C 1
ATOM 743 O O . LEU A 1 106 ? 2.572 11.383 1.51 1 97.19 106 LEU A O 1
ATOM 747 N N . ILE A 1 107 ? 1.994 9.219 1.147 1 96.44 107 ILE A N 1
ATOM 748 C CA . ILE A 1 107 ? 1.701 9.406 -0.269 1 96.44 107 ILE A CA 1
ATOM 749 C C . ILE A 1 107 ? 0.202 9.25 -0.511 1 96.44 107 ILE A C 1
ATOM 751 O O . ILE A 1 107 ? -0.382 8.219 -0.172 1 96.44 107 ILE A O 1
ATOM 755 N N . ASP A 1 108 ? -0.335 10.289 -1.051 1 93.88 108 ASP A N 1
ATOM 756 C CA . ASP A 1 108 ? -1.71 10.211 -1.537 1 93.88 108 ASP A CA 1
ATOM 757 C C . ASP A 1 108 ? -1.754 9.727 -2.986 1 93.88 108 ASP A C 1
ATOM 759 O O . ASP A 1 108 ? -1.079 10.289 -3.852 1 93.88 108 ASP A O 1
ATOM 763 N N . PHE A 1 109 ? -2.557 8.695 -3.191 1 93.19 109 PHE A N 1
ATOM 764 C CA . PHE A 1 109 ? -2.793 8.227 -4.551 1 93.19 109 PHE A CA 1
ATOM 765 C C . PHE A 1 109 ? -4.145 8.711 -5.062 1 93.19 109 PHE A C 1
ATOM 767 O O . PHE A 1 109 ? -5.188 8.164 -4.68 1 93.19 109 PHE A O 1
ATOM 774 N N . LEU A 1 110 ? -4.121 9.641 -6 1 89.06 110 LEU A N 1
ATOM 775 C CA . LEU A 1 110 ? -5.328 10.258 -6.539 1 89.06 110 LEU A CA 1
ATOM 776 C C . LEU A 1 110 ? -5.715 9.625 -7.871 1 89.06 110 LEU A C 1
ATOM 778 O O . LEU A 1 110 ? -4.848 9.266 -8.672 1 89.06 110 LEU A O 1
ATOM 782 N N . PRO A 1 111 ? -7.004 9.531 -8.109 1 86.81 111 PRO A N 1
ATOM 783 C CA . PRO A 1 111 ? -7.418 8.969 -9.391 1 86.81 111 PRO A CA 1
ATOM 784 C C . PRO A 1 111 ? -6.922 9.781 -10.586 1 86.81 111 PRO A C 1
ATOM 786 O O . PRO A 1 111 ? -6.879 11.016 -10.516 1 86.81 111 PRO A O 1
ATOM 789 N N . ALA A 1 112 ? -6.523 9.133 -11.578 1 87.81 112 ALA A N 1
ATOM 790 C CA . ALA A 1 112 ? -6.074 9.727 -12.836 1 87.81 112 ALA A CA 1
ATOM 791 C C . ALA A 1 112 ? -6.441 8.844 -14.023 1 87.81 112 ALA A C 1
ATOM 793 O O . ALA A 1 112 ? -6.938 7.73 -13.844 1 87.81 112 ALA A O 1
ATOM 794 N N . THR A 1 113 ? -6.371 9.398 -15.133 1 88 113 THR A N 1
ATOM 795 C CA . THR A 1 113 ? -6.531 8.633 -16.359 1 88 113 THR A CA 1
ATOM 796 C C . THR A 1 113 ? -5.207 8.531 -17.109 1 88 113 THR A C 1
ATOM 798 O O . THR A 1 113 ? -4.566 9.555 -17.391 1 88 113 THR A O 1
ATOM 801 N N . ALA A 1 114 ? -4.84 7.312 -17.375 1 87.81 114 ALA A N 1
ATOM 802 C CA . ALA A 1 114 ? -3.605 7.102 -18.141 1 87.81 114 ALA A CA 1
ATOM 803 C C . ALA A 1 114 ? -3.752 7.59 -19.578 1 87.81 114 ALA A C 1
ATOM 805 O O . ALA A 1 114 ? -4.867 7.809 -20.047 1 87.81 114 ALA A O 1
ATOM 806 N N . SER A 1 115 ? -2.598 7.777 -20.219 1 86.81 115 SER A N 1
ATOM 807 C CA . SER A 1 115 ? -2.572 8.281 -21.578 1 86.81 115 SER A CA 1
ATOM 808 C C . SER A 1 115 ? -3.311 7.336 -22.531 1 86.81 115 SER A C 1
ATOM 810 O O . SER A 1 115 ? -3.83 7.766 -23.562 1 86.81 115 SER A O 1
ATOM 812 N N . ASP A 1 116 ? -3.422 6.047 -22.188 1 83.06 116 ASP A N 1
ATOM 813 C CA . ASP A 1 116 ? -4.098 5.066 -23.031 1 83.06 116 ASP A CA 1
ATOM 814 C C . ASP A 1 116 ? -5.574 4.941 -22.656 1 83.06 116 ASP A C 1
ATOM 816 O O . ASP A 1 116 ? -6.281 4.078 -23.188 1 83.06 116 ASP A O 1
ATOM 820 N N . GLY A 1 117 ? -6.008 5.68 -21.719 1 85.06 117 GLY A N 1
ATOM 821 C CA . GLY A 1 117 ? -7.426 5.758 -21.391 1 85.06 117 GLY A CA 1
ATOM 822 C C . GLY A 1 117 ? -7.809 4.91 -20.188 1 85.06 117 GLY A C 1
ATOM 823 O O . GLY A 1 117 ? -8.938 5 -19.688 1 85.06 117 GLY A O 1
ATOM 824 N N . HIS A 1 118 ? -6.922 4.207 -19.656 1 86.12 118 HIS A N 1
ATOM 825 C CA . HIS A 1 118 ? -7.227 3.332 -18.531 1 86.12 118 HIS A CA 1
ATOM 826 C C . HIS A 1 118 ? -7.117 4.078 -17.219 1 86.12 118 HIS A C 1
ATOM 828 O O . HIS A 1 118 ? -6.453 5.117 -17.141 1 86.12 118 HIS A O 1
ATOM 834 N N . ALA A 1 119 ? -7.816 3.537 -16.25 1 86.56 119 ALA A N 1
ATOM 835 C CA . ALA A 1 119 ? -7.754 4.117 -14.914 1 86.56 119 ALA A CA 1
ATOM 836 C C . ALA A 1 119 ? -6.348 3.99 -14.328 1 86.56 119 ALA A C 1
ATOM 838 O O . ALA A 1 119 ? -5.676 2.977 -14.523 1 86.56 119 ALA A O 1
ATOM 839 N N . ALA A 1 120 ? -5.91 5.059 -13.672 1 91.94 120 ALA A N 1
ATOM 840 C CA . ALA A 1 120 ? -4.594 5.113 -13.039 1 91.94 120 ALA A CA 1
ATOM 841 C C . ALA A 1 120 ? -4.637 5.938 -11.758 1 91.94 120 ALA A C 1
ATOM 843 O O . ALA A 1 120 ? -5.684 6.48 -11.391 1 91.94 120 ALA A O 1
ATOM 844 N N . TYR A 1 121 ? -3.549 5.875 -11.008 1 91.94 121 TYR A N 1
ATOM 845 C CA . TYR A 1 121 ? -3.4 6.699 -9.812 1 91.94 121 TYR A CA 1
ATOM 846 C C . TYR A 1 121 ? -2.154 7.57 -9.906 1 91.94 121 TYR A C 1
ATOM 848 O O . TYR A 1 121 ? -1.111 7.129 -10.391 1 91.94 121 TYR A O 1
ATOM 856 N N . ARG A 1 122 ? -2.314 8.773 -9.477 1 91.56 122 ARG A N 1
ATOM 857 C CA . ARG A 1 122 ? -1.188 9.695 -9.375 1 91.56 122 ARG A CA 1
ATOM 858 C C . ARG A 1 122 ? -0.726 9.836 -7.934 1 91.56 122 ARG A C 1
ATOM 860 O O . ARG A 1 122 ? -1.504 10.234 -7.062 1 91.56 122 ARG A O 1
ATOM 867 N N . PRO A 1 123 ? 0.54 9.477 -7.699 1 92.94 123 PRO A N 1
ATOM 868 C CA . PRO A 1 123 ? 1.06 9.672 -6.344 1 92.94 123 PRO A CA 1
ATOM 869 C C . PRO A 1 123 ? 1.397 11.133 -6.047 1 92.94 123 PRO A C 1
ATOM 871 O O . PRO A 1 123 ? 1.937 11.828 -6.91 1 92.94 123 PRO A O 1
ATOM 874 N N . ARG A 1 124 ? 1.063 11.586 -4.863 1 93.12 124 ARG A N 1
ATOM 875 C CA . ARG A 1 124 ? 1.383 12.93 -4.398 1 93.12 124 ARG A CA 1
ATOM 876 C C . ARG A 1 124 ? 1.842 12.914 -2.943 1 93.12 124 ARG A C 1
ATOM 878 O O . ARG A 1 124 ? 1.144 12.391 -2.074 1 93.12 124 ARG A O 1
ATOM 885 N N . PRO A 1 125 ? 3.057 13.484 -2.73 1 95.94 125 PRO A N 1
ATOM 886 C CA . PRO A 1 125 ? 3.441 13.625 -1.325 1 95.94 125 PRO A CA 1
ATOM 887 C C . PRO A 1 125 ? 2.439 14.453 -0.521 1 95.94 125 PRO A C 1
ATOM 889 O O . PRO A 1 125 ? 1.949 15.477 -1.006 1 95.94 125 PRO A O 1
ATOM 892 N N . GLY A 1 126 ? 2.115 13.914 0.639 1 95.38 126 GLY A N 1
ATOM 893 C CA . GLY A 1 126 ? 1.161 14.617 1.485 1 95.38 126 GLY A CA 1
ATOM 894 C C . GLY A 1 126 ? 1.294 14.258 2.955 1 95.38 126 GLY A C 1
ATOM 895 O O . GLY A 1 126 ? 2.365 13.844 3.404 1 95.38 126 GLY A O 1
ATOM 896 N N . GLY A 1 127 ? 0.178 14.469 3.639 1 95.44 127 GLY A N 1
ATOM 897 C CA . GLY A 1 127 ? 0.158 14.453 5.094 1 95.44 127 GLY A CA 1
ATOM 898 C C . GLY A 1 127 ? 0.141 15.836 5.707 1 95.44 127 GLY A C 1
ATOM 899 O O . GLY A 1 127 ? 0.909 16.719 5.301 1 95.44 127 GLY A O 1
ATOM 900 N N . ALA A 1 128 ? -0.656 15.914 6.668 1 97.19 128 ALA A N 1
ATOM 901 C CA . ALA A 1 128 ? -0.89 17.25 7.223 1 97.19 128 ALA A CA 1
ATOM 902 C C . ALA A 1 128 ? 0.405 17.859 7.758 1 97.19 128 ALA A C 1
ATOM 904 O O . ALA A 1 128 ? 0.753 18.984 7.422 1 97.19 128 ALA A O 1
ATOM 905 N N . PRO A 1 129 ? 1.188 17.141 8.562 1 98.31 129 PRO A N 1
ATOM 906 C CA . PRO A 1 129 ? 2.434 17.734 9.055 1 98.31 129 PRO A CA 1
ATOM 907 C C . PRO A 1 129 ? 3.365 18.156 7.918 1 98.31 129 PRO A C 1
ATOM 909 O O . PRO A 1 129 ? 3.963 19.234 7.98 1 98.31 129 PRO A O 1
ATOM 912 N N . LEU A 1 130 ? 3.467 17.297 6.914 1 98.19 130 LEU A N 1
ATOM 913 C CA . LEU A 1 130 ? 4.285 17.672 5.762 1 98.19 130 LEU A CA 1
ATOM 914 C C . LEU A 1 130 ? 3.764 18.938 5.109 1 98.19 130 LEU A C 1
ATOM 916 O O . LEU A 1 130 ? 4.543 19.859 4.809 1 98.19 130 LEU A O 1
ATOM 920 N N . ASN A 1 131 ? 2.514 19.031 4.918 1 98 131 ASN A N 1
ATOM 921 C CA . ASN A 1 131 ? 1.896 20.203 4.305 1 98 131 ASN A CA 1
ATOM 922 C C . ASN A 1 131 ? 2.133 21.469 5.137 1 98 131 ASN A C 1
ATOM 924 O O . ASN A 1 131 ? 2.389 22.531 4.59 1 98 131 ASN A O 1
ATOM 928 N N . VAL A 1 132 ? 2.041 21.328 6.43 1 98.62 132 VAL A N 1
ATOM 929 C CA . VAL A 1 132 ? 2.271 22.469 7.32 1 98.62 132 VAL A CA 1
ATOM 930 C C . VAL A 1 132 ? 3.725 22.922 7.211 1 98.62 132 VAL A C 1
ATOM 932 O O . VAL A 1 132 ? 4.008 24.125 7.23 1 98.62 132 VAL A O 1
ATOM 935 N N . CYS A 1 133 ? 4.668 21.969 7.113 1 98.44 133 CYS A N 1
ATOM 936 C CA . CYS A 1 133 ? 6.07 22.312 6.906 1 98.44 133 CYS A CA 1
ATOM 937 C C . CYS A 1 133 ? 6.242 23.172 5.668 1 98.44 133 CYS A C 1
ATOM 939 O O . CYS A 1 133 ? 6.895 24.219 5.727 1 98.44 133 CYS A O 1
ATOM 941 N N . VAL A 1 134 ? 5.641 22.75 4.625 1 98.38 134 VAL A N 1
ATOM 942 C CA . VAL A 1 134 ? 5.781 23.453 3.352 1 98.38 134 VAL A CA 1
ATOM 943 C C . VAL A 1 134 ? 5.164 24.844 3.457 1 98.38 134 VAL A C 1
ATOM 945 O O . VAL A 1 134 ? 5.758 25.828 3.004 1 98.38 134 VAL A O 1
ATOM 948 N N . ALA A 1 135 ? 4.039 24.922 4.059 1 98.56 135 ALA A N 1
ATOM 949 C CA . ALA A 1 135 ? 3.352 26.188 4.223 1 98.56 135 ALA A CA 1
ATOM 950 C C . ALA A 1 135 ? 4.199 27.172 5.031 1 98.56 135 ALA A C 1
ATOM 952 O O . ALA A 1 135 ? 4.375 28.328 4.633 1 98.56 135 ALA A O 1
ATOM 953 N N . ALA A 1 136 ? 4.73 26.75 6.129 1 98.38 136 ALA A N 1
ATOM 954 C CA . ALA A 1 136 ? 5.539 27.609 6.996 1 98.38 136 ALA A CA 1
ATOM 955 C C . ALA A 1 136 ? 6.84 28.016 6.305 1 98.38 136 ALA A C 1
ATOM 957 O O . ALA A 1 136 ? 7.238 29.172 6.355 1 98.38 136 ALA A O 1
ATOM 958 N N . LYS A 1 137 ? 7.438 27.016 5.664 1 98.19 137 LYS A N 1
ATOM 959 C CA . LYS A 1 137 ? 8.719 27.281 5.02 1 98.19 137 LYS A CA 1
ATOM 960 C C . LYS A 1 137 ? 8.57 28.297 3.898 1 98.19 137 LYS A C 1
ATOM 962 O O . LYS A 1 137 ? 9.43 29.172 3.734 1 98.19 137 LYS A O 1
ATOM 967 N N . ARG A 1 138 ? 7.57 28.219 3.156 1 98.31 138 ARG A N 1
ATOM 968 C CA . ARG A 1 138 ? 7.355 29.109 2.016 1 98.31 138 ARG A CA 1
ATOM 969 C C . ARG A 1 138 ? 7.117 30.531 2.477 1 98.31 138 ARG A C 1
ATOM 971 O O . ARG A 1 138 ? 7.219 31.469 1.683 1 98.31 138 ARG A O 1
ATOM 978 N N . LEU A 1 139 ? 6.801 30.719 3.73 1 97.31 139 LEU A N 1
ATOM 979 C CA . LEU A 1 139 ? 6.645 32.031 4.305 1 97.31 139 LEU A CA 1
ATOM 980 C C . LEU A 1 139 ? 7.98 32.594 4.805 1 97.31 139 LEU A C 1
ATOM 982 O O . LEU A 1 139 ? 8.055 33.688 5.332 1 97.31 139 LEU A O 1
ATOM 986 N N . GLY A 1 140 ? 9.047 31.766 4.715 1 95.44 140 GLY A N 1
ATOM 987 C CA . GLY A 1 140 ? 10.398 32.219 4.988 1 95.44 140 GLY A CA 1
ATOM 988 C C . GLY A 1 140 ? 10.875 31.875 6.383 1 95.44 140 GLY A C 1
ATOM 989 O O . GLY A 1 140 ? 11.906 32.375 6.836 1 95.44 140 GLY A O 1
ATOM 990 N N . VAL A 1 141 ? 10.219 31.078 7.07 1 96.44 141 VAL A N 1
ATOM 991 C CA . VAL A 1 141 ? 10.562 30.75 8.453 1 96.44 141 VAL A CA 1
ATOM 992 C C . VAL A 1 141 ? 11.367 29.453 8.492 1 96.44 141 VAL A C 1
ATOM 994 O O . VAL A 1 141 ? 11.117 28.531 7.715 1 96.44 141 VAL A O 1
ATOM 997 N N . ASN A 1 142 ? 12.398 29.438 9.359 1 96.94 142 ASN A N 1
ATOM 998 C CA . ASN A 1 142 ? 13.125 28.188 9.57 1 96.94 142 ASN A CA 1
ATOM 999 C C . ASN A 1 142 ? 12.219 27.078 10.086 1 96.94 142 ASN A C 1
ATOM 1001 O O . ASN A 1 142 ? 11.633 27.203 11.164 1 96.94 142 ASN A O 1
ATOM 1005 N N . THR A 1 143 ? 12.07 26.047 9.281 1 98.31 143 THR A N 1
ATOM 1006 C CA . THR A 1 143 ? 11.141 24.953 9.578 1 98.31 143 THR A CA 1
ATOM 1007 C C . THR A 1 143 ? 11.859 23.609 9.555 1 98.31 143 THR A C 1
ATOM 1009 O O . THR A 1 143 ? 12.602 23.312 8.609 1 98.31 143 THR A O 1
ATOM 1012 N N . SER A 1 144 ? 11.641 22.844 10.602 1 98.31 144 SER A N 1
ATOM 1013 C CA . SER A 1 144 ? 12.203 21.516 10.711 1 98.31 144 SER A CA 1
ATOM 1014 C C . SER A 1 144 ? 11.117 20.453 10.789 1 98.31 144 SER A C 1
ATOM 1016 O O . SER A 1 144 ? 10.055 20.688 11.375 1 98.31 144 SER A O 1
ATOM 1018 N N . PHE A 1 145 ? 11.43 19.328 10.172 1 98.5 145 PHE A N 1
ATOM 1019 C CA . PHE A 1 145 ? 10.516 18.188 10.227 1 98.5 145 PHE A CA 1
ATOM 1020 C C . PHE A 1 145 ? 11.07 17.109 11.141 1 98.5 145 PHE A C 1
ATOM 1022 O O . PHE A 1 145 ? 12.211 16.672 10.984 1 98.5 145 PHE A O 1
ATOM 1029 N N . LEU A 1 146 ? 10.289 16.781 12.109 1 98.12 146 LEU A N 1
ATOM 1030 C CA . LEU A 1 146 ? 10.602 15.656 13 1 98.12 146 LEU A CA 1
ATOM 1031 C C . LEU A 1 146 ? 9.648 14.492 12.758 1 98.12 146 LEU A C 1
ATOM 1033 O O . LEU A 1 146 ? 8.539 14.469 13.297 1 98.12 146 LEU A O 1
AT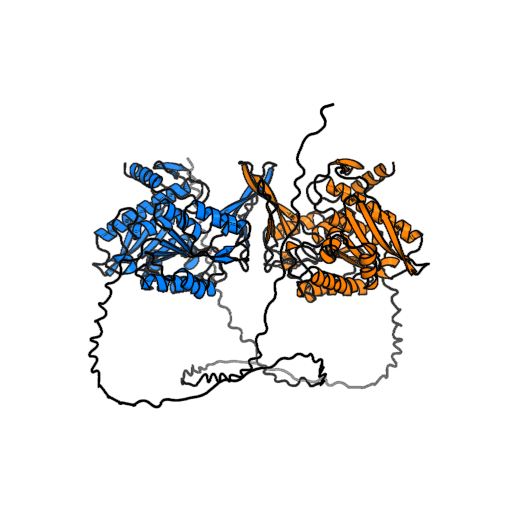OM 1037 N N . GLY A 1 147 ? 10.016 13.555 11.992 1 97.75 147 GLY A N 1
ATOM 1038 C CA . GLY A 1 147 ? 9.258 12.367 11.625 1 97.75 147 GLY A CA 1
ATOM 1039 C C . GLY A 1 147 ? 10.125 11.242 11.109 1 97.75 147 GLY A C 1
ATOM 1040 O O . GLY A 1 147 ? 11.352 11.344 11.094 1 97.75 147 GLY A O 1
ATOM 1041 N N . ALA A 1 148 ? 9.508 10.164 10.812 1 98 148 ALA A N 1
ATOM 1042 C CA . ALA A 1 148 ? 10.203 9.016 10.234 1 98 148 ALA A CA 1
ATOM 1043 C C . ALA A 1 148 ? 9.773 8.789 8.789 1 98 148 ALA A C 1
ATOM 1045 O O . ALA A 1 148 ? 8.594 8.875 8.461 1 98 148 ALA A O 1
ATOM 1046 N N . LEU A 1 149 ? 10.766 8.594 7.934 1 98.25 149 LEU A N 1
ATOM 1047 C CA . LEU A 1 149 ? 10.531 8.328 6.52 1 98.25 149 LEU A CA 1
ATOM 1048 C C . LEU A 1 149 ? 11.133 6.992 6.109 1 98.25 149 LEU A C 1
ATOM 1050 O O . LEU A 1 149 ? 12.227 6.637 6.559 1 98.25 149 LEU A O 1
ATOM 1054 N N . SER A 1 150 ? 10.43 6.316 5.203 1 96.94 150 SER A N 1
ATOM 1055 C CA . SER A 1 150 ? 10.883 5.023 4.699 1 96.94 150 SER A CA 1
ATOM 1056 C C . SER A 1 150 ? 12.086 5.176 3.773 1 96.94 150 SER A C 1
ATOM 1058 O O . SER A 1 150 ? 12.281 6.234 3.174 1 96.94 150 SER A O 1
ATOM 1060 N N . ASN A 1 151 ? 12.852 4.105 3.641 1 93.94 151 ASN A N 1
ATOM 1061 C CA . ASN A 1 151 ? 13.914 4.031 2.645 1 93.94 151 ASN A CA 1
ATOM 1062 C C . ASN A 1 151 ? 13.391 3.555 1.294 1 93.94 151 ASN A C 1
ATOM 1064 O O . ASN A 1 151 ? 14.148 3.434 0.333 1 93.94 151 ASN A O 1
ATOM 1068 N N . ASP A 1 152 ? 12.117 3.305 1.16 1 90.75 152 ASP A N 1
ATOM 1069 C CA . ASP A 1 152 ? 11.547 2.85 -0.104 1 90.75 152 ASP A CA 1
ATOM 1070 C C . ASP A 1 152 ? 11.391 4.008 -1.087 1 90.75 152 ASP A C 1
ATOM 1072 O O . ASP A 1 152 ? 11.797 5.133 -0.794 1 90.75 152 ASP A O 1
ATOM 1076 N N . LEU A 1 153 ? 10.914 3.742 -2.268 1 90.19 153 LEU A N 1
ATOM 1077 C CA . LEU A 1 153 ? 10.82 4.727 -3.338 1 90.19 153 LEU A CA 1
ATOM 1078 C C . LEU A 1 153 ? 9.969 5.914 -2.914 1 90.19 153 LEU A C 1
ATOM 1080 O O . LEU A 1 153 ? 10.273 7.059 -3.25 1 90.19 153 LEU A O 1
ATOM 1084 N N . PHE A 1 154 ? 8.922 5.629 -2.164 1 94.44 154 PHE A N 1
ATOM 1085 C CA . PHE A 1 154 ? 8.031 6.699 -1.749 1 94.44 154 PHE A CA 1
ATOM 1086 C C . PHE A 1 154 ? 8.641 7.512 -0.613 1 94.44 154 PHE A C 1
ATOM 1088 O O . PHE A 1 154 ? 8.445 8.727 -0.53 1 94.44 154 PHE A O 1
ATOM 1095 N N . GLY A 1 155 ? 9.289 6.785 0.309 1 96.25 155 GLY A N 1
ATOM 1096 C CA . GLY A 1 155 ? 10.047 7.508 1.322 1 96.25 155 GLY A CA 1
ATOM 1097 C C . GLY A 1 155 ? 11.07 8.469 0.738 1 96.25 155 GLY A C 1
ATOM 1098 O O . GLY A 1 155 ? 11.25 9.578 1.244 1 96.25 155 GLY A O 1
ATOM 1099 N N . GLU A 1 156 ? 11.711 8.031 -0.291 1 94.19 156 GLU A N 1
ATOM 1100 C CA . GLU A 1 156 ? 12.648 8.898 -0.993 1 94.19 156 GLU A CA 1
ATOM 1101 C C . GLU A 1 156 ? 11.938 10.102 -1.605 1 94.19 156 GLU A C 1
ATOM 1103 O O . GLU A 1 156 ? 12.461 11.219 -1.576 1 94.19 156 GLU A O 1
ATOM 1108 N N . ASP A 1 157 ? 10.812 9.867 -2.166 1 93.88 157 ASP A N 1
ATOM 1109 C CA . ASP A 1 157 ? 10.023 10.953 -2.742 1 93.88 157 ASP A CA 1
ATOM 1110 C C . ASP A 1 157 ? 9.641 11.984 -1.68 1 93.88 157 ASP A C 1
ATOM 1112 O O . ASP A 1 157 ? 9.703 13.188 -1.925 1 93.88 157 ASP A O 1
ATOM 1116 N N . LEU A 1 158 ? 9.203 11.523 -0.552 1 98 158 LEU A N 1
ATOM 1117 C CA . LEU A 1 158 ? 8.852 12.398 0.555 1 98 158 LEU A CA 1
ATOM 1118 C C . LEU A 1 158 ? 10.055 13.219 1.009 1 98 158 LEU A C 1
ATOM 1120 O O . LEU A 1 158 ? 9.938 14.43 1.209 1 98 158 LEU A O 1
ATOM 1124 N N . TYR A 1 159 ? 11.18 12.555 1.144 1 98.19 159 TYR A N 1
ATOM 1125 C CA . TYR A 1 159 ? 12.406 13.227 1.544 1 98.19 159 TYR A CA 1
ATOM 1126 C C . TYR A 1 159 ? 12.781 14.32 0.549 1 98.19 159 TYR A C 1
ATOM 1128 O O . TYR A 1 159 ? 13.062 15.453 0.94 1 98.19 159 TYR A O 1
ATOM 1136 N N . LYS A 1 160 ? 12.742 13.977 -0.69 1 96.69 160 LYS A N 1
ATOM 1137 C CA . LYS A 1 160 ? 13.109 14.914 -1.743 1 96.69 160 LYS A CA 1
ATOM 1138 C C . LYS A 1 160 ? 12.164 16.109 -1.771 1 96.69 160 LYS A C 1
ATOM 1140 O O . LYS A 1 160 ? 12.586 17.234 -2.025 1 96.69 160 LYS A O 1
ATOM 1145 N N . THR A 1 161 ? 10.953 15.852 -1.572 1 97.12 161 THR A N 1
ATOM 1146 C CA . THR A 1 161 ? 9.953 16.922 -1.562 1 97.12 161 THR A CA 1
ATOM 1147 C C . THR A 1 161 ? 10.242 17.922 -0.455 1 97.12 161 THR A C 1
ATOM 1149 O O . THR A 1 161 ? 10.273 19.141 -0.7 1 97.12 161 THR A O 1
ATOM 1152 N N . LEU A 1 162 ? 10.445 17.438 0.688 1 98.5 162 LEU A N 1
ATOM 1153 C CA . LEU A 1 162 ? 10.742 18.312 1.819 1 98.5 162 LEU A CA 1
ATOM 1154 C C . LEU A 1 162 ? 12.078 19.016 1.624 1 98.5 162 LEU A C 1
ATOM 1156 O O . LEU A 1 162 ? 12.203 20.203 1.927 1 98.5 162 LEU A O 1
ATOM 1160 N N . ASP A 1 163 ? 13.023 18.297 1.101 1 98.31 163 ASP A N 1
ATOM 1161 C CA . ASP A 1 163 ? 14.344 18.875 0.848 1 98.31 163 ASP A CA 1
ATOM 1162 C C . ASP A 1 163 ? 14.273 19.984 -0.198 1 98.31 163 ASP A C 1
ATOM 1164 O O . ASP A 1 163 ? 14.922 21.016 -0.056 1 98.31 163 ASP A O 1
ATOM 1168 N N . ALA A 1 164 ? 13.531 19.75 -1.205 1 97.69 164 ALA A N 1
ATOM 1169 C CA . ALA A 1 164 ? 13.375 20.734 -2.268 1 97.69 164 ALA A CA 1
ATOM 1170 C C . ALA A 1 164 ? 12.766 22.031 -1.727 1 97.69 164 ALA A C 1
ATOM 1172 O O . ALA A 1 164 ? 13.055 23.109 -2.23 1 97.69 164 ALA A O 1
ATOM 1173 N N . GLU A 1 165 ? 11.969 21.922 -0.686 1 97.88 165 GLU A N 1
ATOM 1174 C CA . GLU A 1 165 ? 11.352 23.078 -0.034 1 97.88 165 GLU A CA 1
ATOM 1175 C C . GLU A 1 165 ? 12.289 23.688 1.011 1 97.88 165 GLU A C 1
ATOM 1177 O O . GLU A 1 165 ? 11.938 24.656 1.673 1 97.88 165 GLU A O 1
ATOM 1182 N N . LYS A 1 166 ? 13.445 23.031 1.222 1 97.94 166 LYS A N 1
ATOM 1183 C CA . LYS A 1 166 ? 14.492 23.469 2.137 1 97.94 166 LYS A CA 1
ATOM 1184 C C . LYS A 1 166 ? 14.047 23.328 3.59 1 97.94 166 LYS A C 1
ATOM 1186 O O . LYS A 1 166 ? 14.406 24.156 4.438 1 97.94 166 LYS A O 1
ATOM 1191 N N . VAL A 1 167 ? 13.219 22.406 3.799 1 98.5 167 VAL A N 1
ATOM 1192 C CA . VAL A 1 167 ? 12.906 22.016 5.172 1 98.5 167 VAL A CA 1
ATOM 1193 C C . VAL A 1 167 ? 14.102 21.328 5.805 1 98.5 167 VAL A C 1
ATOM 1195 O O . VAL A 1 167 ? 14.789 20.531 5.152 1 98.5 167 VAL A O 1
ATOM 1198 N N . ASP A 1 168 ? 14.383 21.688 7.055 1 98.06 168 ASP A N 1
ATOM 1199 C CA . ASP A 1 168 ? 15.461 21.016 7.766 1 98.06 168 ASP A CA 1
ATOM 1200 C C . ASP A 1 168 ? 15.086 19.562 8.094 1 98.06 168 ASP A C 1
ATOM 1202 O O . ASP A 1 168 ? 14.125 19.328 8.828 1 98.06 168 ASP A O 1
ATOM 1206 N N . LEU A 1 169 ? 15.898 18.625 7.605 1 98.12 169 LEU A N 1
ATOM 1207 C CA . LEU A 1 169 ? 15.578 17.219 7.742 1 98.12 169 LEU A CA 1
ATOM 1208 C C . LEU A 1 169 ? 16.562 16.516 8.688 1 98.12 169 LEU A C 1
ATOM 1210 O O . LEU A 1 169 ? 16.656 15.297 8.695 1 98.12 169 LEU A O 1
ATOM 1214 N N . GLY A 1 170 ? 17.234 17.281 9.469 1 96.75 170 GLY A N 1
ATOM 1215 C CA . GLY A 1 170 ? 18.25 16.75 10.367 1 96.75 170 GLY A CA 1
ATOM 1216 C C . GLY A 1 170 ? 17.672 15.836 11.43 1 96.75 170 GLY A C 1
ATOM 1217 O O . GLY A 1 170 ? 18.391 15.008 12 1 96.75 170 GLY A O 1
ATOM 1218 N N . MET A 1 171 ? 16.422 15.914 11.703 1 97 171 MET A N 1
ATOM 1219 C CA . MET A 1 171 ? 15.812 15.125 12.773 1 97 171 MET A CA 1
ATOM 1220 C C . MET A 1 171 ? 14.969 14 12.203 1 97 171 MET A C 1
ATOM 1222 O O . MET A 1 171 ? 14.25 13.312 12.938 1 97 171 MET A O 1
ATOM 1226 N N . VAL A 1 172 ? 15.008 13.797 10.93 1 97.88 172 VAL A N 1
ATOM 1227 C CA . VAL A 1 172 ? 14.227 12.75 10.289 1 97.88 172 VAL A CA 1
ATOM 1228 C C . VAL A 1 172 ? 14.898 11.391 10.508 1 97.88 172 VAL A C 1
ATOM 1230 O O . VAL A 1 172 ? 16.109 11.25 10.312 1 97.88 172 VAL A O 1
ATOM 1233 N N . GLN A 1 173 ? 14.117 10.461 10.945 1 97 173 GLN A N 1
ATOM 1234 C CA . GLN A 1 173 ? 14.578 9.078 11.039 1 97 173 GLN A CA 1
ATOM 1235 C C . GLN A 1 173 ? 14.258 8.305 9.766 1 97 173 GLN A C 1
ATOM 1237 O O . GLN A 1 173 ? 13.109 8.273 9.32 1 97 173 GLN A O 1
ATOM 1242 N N . ARG A 1 174 ? 15.312 7.707 9.195 1 97.12 174 ARG A N 1
ATOM 1243 C CA . ARG A 1 174 ? 15.102 6.824 8.055 1 97.12 174 ARG A CA 1
ATOM 1244 C C . ARG A 1 174 ? 14.922 5.379 8.508 1 97.12 174 ARG A C 1
ATOM 1246 O O . ARG A 1 174 ? 15.641 4.906 9.391 1 97.12 174 ARG A O 1
ATOM 1253 N N . THR A 1 175 ? 13.953 4.672 7.977 1 96.62 175 THR A N 1
ATOM 1254 C CA . THR A 1 175 ? 13.617 3.328 8.438 1 96.62 175 THR A CA 1
ATOM 1255 C C . THR A 1 175 ? 13.234 2.434 7.262 1 96.62 175 THR A C 1
ATOM 1257 O O . THR A 1 175 ? 12.789 2.922 6.223 1 96.62 175 THR A O 1
ATOM 1260 N N . PRO A 1 176 ? 13.414 1.087 7.398 1 92.56 176 PRO A N 1
ATOM 1261 C CA . PRO A 1 176 ? 13.008 0.156 6.34 1 92.56 176 PRO A CA 1
ATOM 1262 C C . PRO A 1 176 ? 11.5 -0.105 6.332 1 92.56 176 PRO A C 1
ATOM 1264 O O . PRO A 1 176 ? 10.992 -0.763 5.422 1 92.56 176 PRO A O 1
ATOM 1267 N N . ARG A 1 177 ? 10.773 0.331 7.352 1 93.94 177 ARG A N 1
ATOM 1268 C CA . ARG A 1 177 ? 9.32 0.191 7.34 1 93.94 177 ARG A CA 1
ATOM 1269 C C . ARG A 1 177 ? 8.711 0.887 6.129 1 93.94 177 ARG A C 1
ATOM 1271 O O . ARG A 1 177 ? 9.219 1.918 5.68 1 93.94 177 ARG A O 1
ATOM 1278 N N . PRO A 1 178 ? 7.637 0.379 5.621 1 93.38 178 PRO A N 1
ATOM 1279 C CA . PRO A 1 178 ? 7.066 0.939 4.395 1 93.38 178 PRO A CA 1
ATOM 1280 C C . PRO A 1 178 ? 6.434 2.312 4.609 1 93.38 178 PRO A C 1
ATOM 1282 O O . PRO A 1 178 ? 6.059 2.652 5.734 1 93.38 178 PRO A O 1
ATOM 1285 N N . SER A 1 179 ? 6.359 3.086 3.537 1 96.31 179 SER A N 1
ATOM 1286 C CA . SER A 1 179 ? 5.625 4.348 3.562 1 96.31 179 SER A CA 1
ATOM 1287 C C . SER A 1 179 ? 4.129 4.113 3.748 1 96.31 179 SER A C 1
ATOM 1289 O O . SER A 1 179 ? 3.604 3.078 3.34 1 96.31 179 SER A O 1
ATOM 1291 N N . THR A 1 180 ? 3.502 5.035 4.371 1 96.12 180 THR A N 1
ATOM 1292 C CA . THR A 1 180 ? 2.045 5.023 4.422 1 96.12 180 THR A CA 1
ATOM 1293 C C . THR A 1 180 ? 1.456 5.5 3.096 1 96.12 180 THR A C 1
ATOM 1295 O O . THR A 1 180 ? 1.905 6.5 2.535 1 96.12 180 THR A O 1
ATOM 1298 N N . LEU A 1 181 ? 0.474 4.715 2.572 1 95.62 181 LEU A N 1
ATOM 1299 C CA . LEU A 1 181 ? -0.208 5.066 1.332 1 95.62 181 LEU A CA 1
ATOM 1300 C C . LEU A 1 181 ? -1.699 5.277 1.571 1 95.62 181 LEU A C 1
ATOM 1302 O O . LEU A 1 181 ? -2.322 4.527 2.326 1 95.62 181 LEU A O 1
ATOM 1306 N N . ALA A 1 182 ? -2.217 6.32 0.991 1 92.75 182 ALA A N 1
ATOM 1307 C CA . ALA A 1 182 ? -3.654 6.578 1.015 1 92.75 182 ALA A CA 1
ATOM 1308 C C . ALA A 1 182 ? -4.227 6.625 -0.4 1 92.75 182 ALA A C 1
ATOM 1310 O O . ALA A 1 182 ? -3.762 7.398 -1.238 1 92.75 182 ALA A O 1
ATOM 1311 N N . PHE A 1 183 ? -5.238 5.738 -0.645 1 92.44 183 PHE A N 1
ATOM 1312 C CA . PHE A 1 183 ? -5.871 5.695 -1.956 1 92.44 183 PHE A CA 1
ATOM 1313 C C . PHE A 1 183 ? -7.27 6.297 -1.9 1 92.44 183 PHE A C 1
ATOM 1315 O O . PHE A 1 183 ? -8.031 6.031 -0.967 1 92.44 183 PHE A O 1
ATOM 1322 N N . VAL A 1 184 ? -7.527 7.113 -2.881 1 83.06 184 VAL A N 1
ATOM 1323 C CA . VAL A 1 184 ? -8.867 7.648 -3.098 1 83.06 184 VAL A CA 1
ATOM 1324 C C . VAL A 1 184 ? -9.422 7.125 -4.422 1 83.06 184 VAL A C 1
ATOM 1326 O O . VAL A 1 184 ? -8.719 7.105 -5.434 1 83.06 184 VAL A O 1
ATOM 1329 N N . SER A 1 185 ? -10.516 6.465 -4.387 1 79.44 185 SER A N 1
ATOM 1330 C CA . SER A 1 185 ? -11.18 6.031 -5.613 1 79.44 185 SER A CA 1
ATOM 1331 C C . SER A 1 185 ? -12.586 6.621 -5.723 1 79.44 185 SER A C 1
ATOM 1333 O O . SER A 1 185 ? -13.289 6.746 -4.719 1 79.44 185 SER A O 1
ATOM 1335 N N . LYS A 1 186 ? -12.898 7.215 -6.879 1 73.88 186 LYS A N 1
ATOM 1336 C CA . LYS A 1 186 ? -14.242 7.719 -7.176 1 73.88 186 LYS A CA 1
ATOM 1337 C C . LYS A 1 186 ? -14.852 6.992 -8.367 1 73.88 186 LYS A C 1
ATOM 1339 O O . LYS A 1 186 ? -14.82 7.5 -9.492 1 73.88 186 LYS A O 1
ATOM 1344 N N . PRO A 1 187 ? -15.242 5.73 -8.078 1 66.94 187 PRO A N 1
ATOM 1345 C CA . PRO A 1 187 ? -15.883 5.047 -9.203 1 66.94 187 PRO A CA 1
ATOM 1346 C C . PRO A 1 187 ? -17.109 5.797 -9.734 1 66.94 187 PRO A C 1
ATOM 1348 O O . PRO A 1 187 ? -17.766 6.52 -8.984 1 66.94 187 PRO A O 1
ATOM 1351 N N . PRO A 1 188 ? -17.281 5.684 -11.023 1 65.62 188 PRO A N 1
ATOM 1352 C CA . PRO A 1 188 ? -18.469 6.359 -11.562 1 65.62 188 PRO A CA 1
ATOM 1353 C C . PRO A 1 188 ? -19.766 5.938 -10.867 1 65.62 188 PRO A C 1
ATOM 1355 O O . PRO A 1 188 ? -20.047 4.742 -10.766 1 65.62 188 PRO A O 1
ATOM 1358 N N . GLY A 1 189 ? -20.484 6.926 -10.469 1 66.44 189 GLY A N 1
ATOM 1359 C CA . GLY A 1 189 ? -21.812 6.688 -9.922 1 66.44 189 GLY A CA 1
ATOM 1360 C C . GLY A 1 189 ? -21.797 6.184 -8.492 1 66.44 189 GLY A C 1
ATOM 1361 O O . GLY A 1 189 ? -22.812 5.754 -7.961 1 66.44 189 GLY A O 1
ATOM 1362 N N . ALA A 1 190 ? -20.625 5.973 -8.055 1 67.38 190 ALA A N 1
ATOM 1363 C CA . ALA A 1 190 ? -20.531 5.457 -6.688 1 67.38 190 ALA A CA 1
ATOM 1364 C C . ALA A 1 190 ? -19.859 6.473 -5.762 1 67.38 190 ALA A C 1
ATOM 1366 O O . ALA A 1 190 ? -19.344 7.496 -6.223 1 67.38 190 ALA A O 1
ATOM 1367 N N . ASP A 1 191 ? -20.031 6.25 -4.469 1 70.38 191 ASP A N 1
ATOM 1368 C CA . ASP A 1 191 ? -19.438 7.117 -3.461 1 70.38 191 ASP A CA 1
ATOM 1369 C C . ASP A 1 191 ? -17.922 6.98 -3.449 1 70.38 191 ASP A C 1
ATOM 1371 O O . ASP A 1 191 ? -17.375 5.969 -3.902 1 70.38 191 ASP A O 1
ATOM 1375 N N . VAL A 1 192 ? -17.297 8.031 -3.041 1 75.12 192 VAL A N 1
ATOM 1376 C CA . VAL A 1 192 ? -15.844 8.047 -2.879 1 75.12 192 VAL A CA 1
ATOM 1377 C C . VAL A 1 192 ? -15.414 6.957 -1.898 1 75.12 192 VAL A C 1
ATOM 1379 O O . VAL A 1 192 ? -16.062 6.75 -0.87 1 75.12 192 VAL A O 1
ATOM 1382 N N . ARG A 1 193 ? -14.469 6.137 -2.377 1 78.69 193 ARG A N 1
ATOM 1383 C CA . ARG A 1 193 ? -13.914 5.086 -1.53 1 78.69 193 ARG A CA 1
ATOM 1384 C C . ARG A 1 193 ? -12.461 5.371 -1.183 1 78.69 193 ARG A C 1
ATOM 1386 O O . ARG A 1 193 ? -11.734 5.977 -1.973 1 78.69 193 ARG A O 1
ATOM 1393 N N . TYR A 1 194 ? -12.156 4.926 0.087 1 79 194 TYR A N 1
ATOM 1394 C CA . TYR A 1 194 ? -10.797 5.121 0.561 1 79 194 TYR A CA 1
ATOM 1395 C C . TYR A 1 194 ? -10.164 3.795 0.969 1 79 194 TYR A C 1
ATOM 1397 O O . TYR A 1 194 ? -10.859 2.881 1.414 1 79 194 TYR A O 1
ATOM 1405 N N . ALA A 1 195 ? -8.875 3.633 0.705 1 86.25 195 ALA A N 1
ATOM 1406 C CA . ALA A 1 195 ? -8.062 2.549 1.249 1 86.25 195 ALA A CA 1
ATOM 1407 C C . ALA A 1 195 ? -6.75 3.078 1.823 1 86.25 195 ALA A C 1
ATOM 1409 O O . ALA A 1 195 ? -6.125 3.967 1.239 1 86.25 195 ALA A O 1
ATOM 1410 N N . PHE A 1 196 ? -6.461 2.561 2.957 1 88.19 196 PHE A N 1
ATOM 1411 C CA . PHE A 1 196 ? -5.25 3.014 3.633 1 88.19 196 PHE A CA 1
ATOM 1412 C C . PHE A 1 196 ? -4.297 1.85 3.867 1 88.19 196 PHE A C 1
ATOM 1414 O O . PHE A 1 196 ? -4.719 0.758 4.254 1 88.19 196 PHE A O 1
ATOM 1421 N N . PHE A 1 197 ? -3.1 2.049 3.545 1 92.06 197 PHE A N 1
ATOM 1422 C CA . PHE A 1 197 ? -2.01 1.12 3.82 1 92.06 197 PHE A CA 1
ATOM 1423 C C . PHE A 1 197 ? -1.019 1.725 4.809 1 92.06 197 PHE A C 1
ATOM 1425 O O . PHE A 1 197 ? -0.114 2.463 4.414 1 92.06 197 PHE A O 1
ATOM 1432 N N . LYS A 1 198 ? -1.203 1.344 6.047 1 90.62 198 LYS A N 1
ATOM 1433 C CA . LYS A 1 198 ? -0.487 2.061 7.098 1 90.62 198 LYS A CA 1
ATOM 1434 C C . LYS A 1 198 ? 0.091 1.095 8.125 1 90.62 198 LYS A C 1
ATOM 1436 O O . LYS A 1 198 ? 0.678 1.52 9.125 1 90.62 198 LYS A O 1
ATOM 1441 N N . GLU A 1 199 ? -0.134 -0.176 7.945 1 86.06 199 GLU A N 1
ATOM 1442 C CA . GLU A 1 199 ? 0.328 -1.153 8.922 1 86.06 199 GLU A CA 1
ATOM 1443 C C . GLU A 1 199 ? 1.852 -1.162 9.023 1 86.06 199 GLU A C 1
ATOM 1445 O O . GLU A 1 199 ? 2.541 -1.327 8.008 1 86.06 199 GLU A O 1
ATOM 1450 N N . ASN A 1 200 ? 2.338 -0.996 10.281 1 90.88 200 ASN A N 1
ATOM 1451 C CA . ASN A 1 200 ? 3.771 -1.025 10.539 1 90.88 200 ASN A CA 1
ATOM 1452 C C . ASN A 1 200 ? 4.531 -0.079 9.617 1 90.88 200 ASN A C 1
ATOM 1454 O O . ASN A 1 200 ? 5.586 -0.437 9.086 1 90.88 200 ASN A O 1
ATOM 1458 N N . SER A 1 201 ? 4.012 1.093 9.453 1 94.5 201 SER A N 1
ATOM 1459 C CA . SER A 1 201 ? 4.574 2.035 8.484 1 94.5 201 SER A CA 1
ATOM 1460 C C . SER A 1 201 ? 5.574 2.977 9.148 1 94.5 201 SER A C 1
ATOM 1462 O O . SER A 1 201 ? 5.609 3.086 10.375 1 94.5 201 SER A O 1
ATOM 1464 N N . ALA A 1 202 ? 6.348 3.635 8.305 1 96.31 202 ALA A N 1
ATOM 1465 C CA . ALA A 1 202 ? 7.469 4.469 8.734 1 96.31 202 ALA A CA 1
ATOM 1466 C C . ALA A 1 202 ? 6.988 5.625 9.602 1 96.31 202 ALA A C 1
ATOM 1468 O O . ALA A 1 202 ? 7.594 5.93 10.633 1 96.31 202 ALA A O 1
ATOM 1469 N N . ASP A 1 203 ? 5.895 6.238 9.289 1 95.25 203 ASP A N 1
ATOM 1470 C CA . ASP A 1 203 ? 5.477 7.484 9.922 1 95.25 203 ASP A CA 1
ATOM 1471 C C . ASP A 1 203 ? 4.941 7.23 11.328 1 95.25 203 ASP A C 1
ATOM 1473 O O . ASP A 1 203 ? 4.652 8.18 12.07 1 95.25 203 ASP A O 1
ATOM 1477 N N . ARG A 1 204 ? 4.859 5.977 11.742 1 94.69 204 ARG A N 1
ATOM 1478 C CA . ARG A 1 204 ? 4.383 5.656 13.078 1 94.69 204 ARG A CA 1
ATOM 1479 C C . ARG A 1 204 ? 5.48 5.008 13.914 1 94.69 204 ARG A C 1
ATOM 1481 O O . ARG A 1 204 ? 5.199 4.309 14.891 1 94.69 204 ARG A O 1
ATOM 1488 N N . SER A 1 205 ? 6.691 5.273 13.539 1 95.5 205 SER A N 1
ATOM 1489 C CA . SER A 1 205 ? 7.797 4.582 14.195 1 95.5 205 SER A CA 1
ATOM 1490 C C . SER A 1 205 ? 8.469 5.477 15.234 1 95.5 205 SER A C 1
ATOM 1492 O O . SER A 1 205 ? 9.414 5.059 15.906 1 95.5 205 SER A O 1
ATOM 1494 N N . LEU A 1 206 ? 7.977 6.707 15.461 1 96.62 206 LEU A N 1
ATOM 1495 C CA . LEU A 1 206 ? 8.578 7.586 16.469 1 96.62 206 LEU A CA 1
ATOM 1496 C C . LEU A 1 206 ? 8.312 7.066 17.875 1 96.62 206 LEU A C 1
ATOM 1498 O O . LEU A 1 206 ? 7.223 6.555 18.156 1 96.62 206 LEU A O 1
ATOM 1502 N N . THR A 1 207 ? 9.289 7.227 18.703 1 96.88 207 THR A N 1
ATOM 1503 C CA . THR A 1 207 ? 9.18 6.961 20.141 1 96.88 207 THR A CA 1
ATOM 1504 C C . THR A 1 207 ? 9.586 8.188 20.938 1 96.88 207 THR A C 1
ATOM 1506 O O . THR A 1 207 ? 10.211 9.109 20.422 1 96.88 207 THR A O 1
ATOM 1509 N N . ALA A 1 208 ? 9.164 8.188 22.234 1 97.62 208 ALA A N 1
ATOM 1510 C CA . ALA A 1 208 ? 9.594 9.266 23.109 1 97.62 208 ALA A CA 1
ATOM 1511 C C . ALA A 1 208 ? 11.117 9.391 23.125 1 97.62 208 ALA A C 1
ATOM 1513 O O . ALA A 1 208 ? 11.656 10.5 23.094 1 97.62 208 ALA A O 1
ATOM 1514 N N . ARG A 1 209 ? 11.734 8.227 23.047 1 97 209 ARG A N 1
ATOM 1515 C CA . ARG A 1 209 ? 13.195 8.211 23.062 1 97 209 ARG A CA 1
ATOM 1516 C C . ARG A 1 209 ? 13.766 8.844 21.797 1 97 209 ARG A C 1
ATOM 1518 O O . ARG A 1 209 ? 14.68 9.672 21.875 1 97 209 ARG A O 1
ATOM 1525 N N . SER A 1 210 ? 13.273 8.469 20.672 1 96.06 210 SER A N 1
ATOM 1526 C CA . SER A 1 210 ? 13.797 8.992 19.422 1 96.06 210 SER A CA 1
ATOM 1527 C C . SER A 1 210 ? 13.523 10.484 19.281 1 96.06 210 SER A C 1
ATOM 1529 O O . SER A 1 210 ? 14.328 11.227 18.719 1 96.06 210 SER A O 1
ATOM 1531 N N . VAL A 1 211 ? 12.406 10.938 19.781 1 97.31 211 VAL A N 1
ATOM 1532 C CA . VAL A 1 211 ? 12.055 12.352 19.75 1 97.31 211 VAL A CA 1
ATOM 1533 C C . VAL A 1 211 ? 13 13.141 20.656 1 97.31 211 VAL A C 1
ATOM 1535 O O . VAL A 1 211 ? 13.508 14.195 20.266 1 97.31 211 VAL A O 1
ATOM 1538 N N . ALA A 1 212 ? 13.281 12.609 21.828 1 96.81 212 ALA A N 1
ATOM 1539 C CA . ALA A 1 212 ? 14.211 13.266 22.766 1 96.81 212 ALA A CA 1
ATOM 1540 C C . ALA A 1 212 ? 15.594 13.398 22.141 1 96.81 212 ALA A C 1
ATOM 1542 O O . ALA A 1 212 ? 16.234 14.438 22.266 1 96.81 212 ALA A O 1
ATOM 1543 N N . GLU A 1 213 ? 15.953 12.367 21.484 1 96.06 213 GLU A N 1
ATOM 1544 C CA . GLU A 1 213 ? 17.266 12.391 20.828 1 96.06 213 GLU A CA 1
ATOM 1545 C C . GLU A 1 213 ? 17.297 13.414 19.688 1 96.06 213 GLU A C 1
ATOM 1547 O O . GLU A 1 213 ? 18.297 14.109 19.516 1 96.06 213 GLU A O 1
ATOM 1552 N N . GLY A 1 214 ? 16.281 13.492 18.953 1 94.38 214 GLY A N 1
ATOM 1553 C CA . GLY A 1 214 ? 16.203 14.43 17.859 1 94.38 214 GLY A CA 1
ATOM 1554 C C . GLY A 1 214 ? 16.219 15.883 18.297 1 94.38 214 GLY A C 1
ATOM 1555 O O . GLY A 1 214 ? 16.828 16.734 17.656 1 94.38 214 GLY A O 1
ATOM 1556 N N . LEU A 1 215 ? 15.602 16.141 19.422 1 95.25 215 LEU A N 1
ATOM 1557 C CA . LEU A 1 215 ? 15.438 17.5 19.891 1 95.25 215 LEU A CA 1
ATOM 1558 C C . LEU A 1 215 ? 16.594 17.906 20.797 1 95.25 215 LEU A C 1
ATOM 1560 O O . LEU A 1 215 ? 16.656 19.047 21.25 1 95.25 215 LEU A O 1
ATOM 1564 N N . LYS A 1 216 ? 17.484 16.953 21.016 1 92.75 216 LYS A N 1
ATOM 1565 C CA . LYS A 1 216 ? 18.594 17.25 21.922 1 92.75 216 LYS A CA 1
ATOM 1566 C C . LYS A 1 216 ? 19.422 18.422 21.406 1 92.75 216 LYS A C 1
ATOM 1568 O O . LYS A 1 216 ? 19.906 18.406 20.266 1 92.75 216 LYS A O 1
ATOM 1573 N N . GLY A 1 217 ? 19.609 19.422 22.219 1 90.44 217 GLY A N 1
ATOM 1574 C CA . GLY A 1 217 ? 20.422 20.562 21.875 1 90.44 217 GLY A CA 1
ATOM 1575 C C . GLY A 1 217 ? 19.734 21.531 20.938 1 90.44 217 GLY A C 1
ATOM 1576 O O . GLY A 1 217 ? 20.359 22.469 20.422 1 90.44 217 GLY A O 1
ATOM 1577 N N . ARG A 1 218 ? 18.484 21.297 20.688 1 92.94 218 ARG A N 1
ATOM 1578 C CA . ARG A 1 218 ? 17.719 22.172 19.797 1 92.94 218 ARG A CA 1
ATOM 1579 C C . ARG A 1 218 ? 16.609 22.906 20.562 1 92.94 218 ARG A C 1
ATOM 1581 O O . ARG A 1 218 ? 16.078 22.375 21.531 1 92.94 218 ARG A O 1
ATOM 1588 N N . SER A 1 219 ? 16.422 24.141 20.156 1 93.19 219 SER A N 1
ATOM 1589 C CA . SER A 1 219 ? 15.328 24.953 20.719 1 93.19 219 SER A CA 1
ATOM 1590 C C . SER A 1 219 ? 14.484 25.578 19.609 1 93.19 219 SER A C 1
ATOM 1592 O O . SER A 1 219 ? 15.023 26.141 18.656 1 93.19 219 SER A O 1
ATOM 1594 N N . PHE A 1 220 ? 13.188 25.406 19.812 1 95.44 220 PHE A N 1
ATOM 1595 C CA . PHE A 1 220 ? 12.266 25.938 18.812 1 95.44 220 PHE A CA 1
ATOM 1596 C C . PHE A 1 220 ? 11.281 26.922 19.453 1 95.44 220 PHE A C 1
ATOM 1598 O O . PHE A 1 220 ? 10.969 26.812 20.625 1 95.44 220 PHE A O 1
ATOM 1605 N N . GLY A 1 221 ? 10.898 27.859 18.609 1 95.75 221 GLY A N 1
ATOM 1606 C CA . GLY A 1 221 ? 9.852 28.75 19.078 1 95.75 221 GLY A CA 1
ATOM 1607 C C . GLY A 1 221 ? 8.5 28.078 19.203 1 95.75 221 GLY A C 1
ATOM 1608 O O . GLY A 1 221 ? 7.668 28.484 20.016 1 95.75 221 GLY A O 1
ATOM 1609 N N . ALA A 1 222 ? 8.32 27.109 18.375 1 97.06 222 ALA A N 1
ATOM 1610 C CA . ALA A 1 222 ? 7.059 26.359 18.406 1 97.06 222 ALA A CA 1
ATOM 1611 C C . ALA A 1 222 ? 7.254 24.922 17.922 1 97.06 222 ALA A C 1
ATOM 1613 O O . ALA A 1 222 ? 8.078 24.672 17.047 1 97.06 222 ALA A O 1
ATOM 1614 N N . VAL A 1 223 ? 6.492 24.078 18.516 1 97.12 223 VAL A N 1
ATOM 1615 C CA . VAL A 1 223 ? 6.355 22.719 18.016 1 97.12 223 VAL A CA 1
ATOM 1616 C C . VAL A 1 223 ? 4.887 22.422 17.719 1 97.12 223 VAL A C 1
ATOM 1618 O O . VAL A 1 223 ? 4.008 22.719 18.531 1 97.12 223 VAL A O 1
ATOM 1621 N N . HIS A 1 224 ? 4.688 21.859 16.516 1 98.12 224 HIS A N 1
ATOM 1622 C CA . HIS A 1 224 ? 3.322 21.594 16.094 1 98.12 224 HIS A CA 1
ATOM 1623 C C . HIS A 1 224 ? 3.115 20.125 15.773 1 98.12 224 HIS A C 1
ATOM 1625 O O . HIS A 1 224 ? 3.984 19.484 15.172 1 98.12 224 HIS A O 1
ATOM 1631 N N . VAL A 1 225 ? 1.948 19.625 16.203 1 96.25 225 VAL A N 1
ATOM 1632 C CA . VAL A 1 225 ? 1.498 18.281 15.867 1 96.25 225 VAL A CA 1
ATOM 1633 C C . VAL A 1 225 ? 0.127 18.344 15.195 1 96.25 225 VAL A C 1
ATOM 1635 O O . VAL A 1 225 ? -0.812 18.922 15.742 1 96.25 225 VAL A O 1
ATOM 1638 N N . SER A 1 226 ? 0.092 17.781 14.047 1 95.12 226 SER A N 1
ATOM 1639 C CA . SER A 1 226 ? -1.187 17.516 13.391 1 95.12 226 SER A CA 1
ATOM 1640 C C . SER A 1 226 ? -1.425 16.031 13.234 1 95.12 226 SER A C 1
ATOM 1642 O O . SER A 1 226 ? -0.502 15.273 12.906 1 95.12 226 SER A O 1
ATOM 1644 N N . MET A 1 227 ? -2.668 15.688 13.477 1 93.12 227 MET A N 1
ATOM 1645 C CA . MET A 1 227 ? -3.021 14.289 13.266 1 93.12 227 MET A CA 1
ATOM 1646 C C . MET A 1 227 ? -3.443 14.055 11.812 1 93.12 227 MET A C 1
ATOM 1648 O O . MET A 1 227 ? -3.189 14.891 10.945 1 93.12 227 MET A O 1
ATOM 1652 N N . GLY A 1 228 ? -3.91 12.891 11.484 1 92.38 228 GLY A N 1
ATOM 1653 C CA . GLY A 1 228 ? -4.332 12.406 10.18 1 92.38 228 GLY A CA 1
ATOM 1654 C C . GLY A 1 228 ? -4.461 10.898 10.117 1 92.38 228 GLY A C 1
ATOM 1655 O O . GLY A 1 228 ? -5.305 10.312 10.797 1 92.38 228 GLY A O 1
ATOM 1656 N N . ALA A 1 229 ? -3.477 10.383 9.359 1 87.19 229 ALA A N 1
ATOM 1657 C CA . ALA A 1 229 ? -3.434 8.922 9.344 1 87.19 229 ALA A CA 1
ATOM 1658 C C . ALA A 1 229 ? -2.99 8.375 10.695 1 87.19 229 ALA A C 1
ATOM 1660 O O . ALA A 1 229 ? -3.387 7.273 11.086 1 87.19 229 ALA A O 1
ATOM 1661 N N . ILE A 1 230 ? -2.24 9.156 11.352 1 92.56 230 ILE A N 1
ATOM 1662 C CA . ILE A 1 230 ? -1.909 8.867 12.742 1 92.56 230 ILE A CA 1
ATOM 1663 C C . ILE A 1 230 ? -2.959 9.477 13.664 1 92.56 230 ILE A C 1
ATOM 1665 O O . ILE A 1 230 ? -3.367 10.625 13.477 1 92.56 230 ILE A O 1
ATOM 1669 N N . THR A 1 231 ? -3.359 8.633 14.609 1 92.38 231 THR A N 1
ATOM 1670 C CA . THR A 1 231 ? -4.344 9.109 15.578 1 92.38 231 THR A CA 1
ATOM 1671 C C . THR A 1 231 ? -3.818 8.961 17 1 92.38 231 THR A C 1
ATOM 1673 O O . THR A 1 231 ? -2.758 8.367 17.219 1 92.38 231 THR A O 1
ATOM 1676 N N . LEU A 1 232 ? -4.574 9.523 17.906 1 95.38 232 LEU A N 1
ATOM 1677 C CA . LEU A 1 232 ? -4.184 9.461 19.312 1 95.38 232 LEU A CA 1
ATOM 1678 C C . LEU A 1 232 ? -4.477 8.078 19.891 1 95.38 232 LEU A C 1
ATOM 1680 O O . LEU A 1 232 ? -4.234 7.84 21.078 1 95.38 232 LEU A O 1
ATOM 1684 N N . GLU A 1 233 ? -4.969 7.172 19.047 1 94.5 233 GLU A N 1
ATOM 1685 C CA . GLU A 1 233 ? -5.156 5.789 19.484 1 94.5 233 GLU A CA 1
ATOM 1686 C C . GLU A 1 233 ? -3.832 5.035 19.5 1 94.5 233 GLU A C 1
ATOM 1688 O O . GLU A 1 233 ? -3.723 3.98 20.141 1 94.5 233 GLU A O 1
ATOM 1693 N N . ASP A 1 234 ? -2.896 5.551 18.781 1 93.81 234 ASP A N 1
ATOM 1694 C CA . ASP A 1 234 ? -1.545 4.996 18.797 1 93.81 234 ASP A CA 1
ATOM 1695 C C . ASP A 1 234 ? -0.771 5.48 20.031 1 93.81 234 ASP A C 1
ATOM 1697 O O . ASP A 1 234 ? -0.221 6.582 20.016 1 93.81 234 ASP A O 1
ATOM 1701 N N . VAL A 1 235 ? -0.596 4.648 20.953 1 94.62 235 VAL A N 1
ATOM 1702 C CA . VAL A 1 235 ? -0.07 5.016 22.266 1 94.62 235 VAL A CA 1
ATOM 1703 C C . VAL A 1 235 ? 1.383 5.469 22.141 1 94.62 235 VAL A C 1
ATOM 1705 O O . VAL A 1 235 ? 1.784 6.473 22.734 1 94.62 235 VAL A O 1
ATOM 1708 N N . ALA A 1 236 ? 2.133 4.723 21.406 1 94.5 236 ALA A N 1
ATOM 1709 C CA . ALA A 1 236 ? 3.543 5.066 21.234 1 94.5 236 ALA A CA 1
ATOM 1710 C C . ALA A 1 236 ? 3.703 6.43 20.578 1 94.5 236 ALA A C 1
ATOM 1712 O O . ALA A 1 236 ? 4.547 7.23 20.984 1 94.5 236 ALA A O 1
ATOM 1713 N N . MET A 1 237 ? 2.945 6.699 19.609 1 96.5 237 MET A N 1
ATOM 1714 C CA . MET A 1 237 ? 3.01 7.988 18.922 1 96.5 237 MET A CA 1
ATOM 1715 C C . MET A 1 237 ? 2.557 9.117 19.844 1 96.5 237 MET A C 1
ATOM 1717 O O . MET A 1 237 ? 3.143 10.203 19.844 1 96.5 237 MET A O 1
ATOM 1721 N N . GLN A 1 238 ? 1.494 8.859 20.578 1 97.12 238 GLN A N 1
ATOM 1722 C CA . GLN A 1 238 ? 1.032 9.859 21.547 1 97.12 238 GLN A CA 1
ATOM 1723 C C . GLN A 1 238 ? 2.139 10.234 22.516 1 97.12 238 GLN A C 1
ATOM 1725 O O . GLN A 1 238 ? 2.352 11.414 22.797 1 97.12 238 GLN A O 1
ATOM 1730 N N . GLU A 1 239 ? 2.809 9.234 23.016 1 97.69 239 GLU A N 1
ATOM 1731 C CA . GLU A 1 239 ? 3.908 9.469 23.953 1 97.69 239 GLU A CA 1
ATOM 1732 C C . GLU A 1 239 ? 5.027 10.266 23.281 1 97.69 239 GLU A C 1
ATOM 1734 O O . GLU A 1 239 ? 5.629 11.141 23.922 1 97.69 239 GLU A O 1
ATOM 1739 N N . ALA A 1 240 ? 5.293 9.961 22.078 1 97.88 240 ALA A N 1
ATOM 1740 C CA . ALA A 1 240 ? 6.309 10.688 21.328 1 97.88 240 ALA A CA 1
ATOM 1741 C C . ALA A 1 240 ? 5.926 12.156 21.172 1 97.88 240 ALA A C 1
ATOM 1743 O O . ALA A 1 240 ? 6.762 13.047 21.344 1 97.88 240 ALA A O 1
ATOM 1744 N N . PHE A 1 241 ? 4.707 12.414 20.859 1 98.12 241 PHE A N 1
ATOM 1745 C CA . PHE A 1 241 ? 4.215 13.773 20.688 1 98.12 241 PHE A CA 1
ATOM 1746 C C . PHE A 1 241 ? 4.305 14.539 22.016 1 98.12 241 PHE A C 1
ATOM 1748 O O . PHE A 1 241 ? 4.73 15.695 22.031 1 98.12 241 PHE A O 1
ATOM 1755 N N . LEU A 1 242 ? 3.943 13.867 23.078 1 98 242 LEU A N 1
ATOM 1756 C CA . LEU A 1 242 ? 3.973 14.5 24.391 1 98 242 LEU A CA 1
ATOM 1757 C C . LEU A 1 242 ? 5.402 14.828 24.797 1 98 242 LEU A C 1
ATOM 1759 O O . LEU A 1 242 ? 5.648 15.852 25.453 1 98 242 LEU A O 1
ATOM 1763 N N . GLU A 1 243 ? 6.301 13.961 24.422 1 97.94 243 GLU A N 1
ATOM 1764 C CA . GLU A 1 243 ? 7.707 14.234 24.703 1 97.94 243 GLU A CA 1
ATOM 1765 C C . GLU A 1 243 ? 8.195 15.469 23.953 1 97.94 243 GLU A C 1
ATOM 1767 O O . GLU A 1 243 ? 8.938 16.281 24.5 1 97.94 243 GLU A O 1
ATOM 1772 N N . ALA A 1 244 ? 7.801 15.617 22.75 1 97.69 244 ALA A N 1
ATOM 1773 C CA . ALA A 1 244 ? 8.148 16.797 21.969 1 97.69 244 ALA A CA 1
ATOM 1774 C C . ALA A 1 244 ? 7.582 18.062 22.625 1 97.69 244 ALA A C 1
ATOM 1776 O O . ALA A 1 244 ? 8.266 19.094 22.703 1 97.69 244 ALA A O 1
ATOM 1777 N N . PHE A 1 245 ? 6.363 17.969 23.078 1 97.88 245 PHE A N 1
ATOM 1778 C CA . PHE A 1 245 ? 5.707 19.094 23.734 1 97.88 245 PHE A CA 1
ATOM 1779 C C . PHE A 1 245 ? 6.426 19.469 25.016 1 97.88 245 PHE A C 1
ATOM 1781 O O . PHE A 1 245 ? 6.703 20.656 25.266 1 97.88 245 PHE A O 1
ATOM 1788 N N . ARG A 1 246 ? 6.766 18.469 25.781 1 96.94 246 ARG A N 1
ATOM 1789 C CA . ARG A 1 246 ? 7.441 18.703 27.047 1 96.94 246 ARG A CA 1
ATOM 1790 C C . ARG A 1 246 ? 8.773 19.422 26.844 1 96.94 246 ARG A C 1
ATOM 1792 O O . ARG A 1 246 ? 9.031 20.453 27.453 1 96.94 246 ARG A O 1
ATOM 1799 N N . LEU A 1 247 ? 9.555 18.953 25.969 1 95.75 247 LEU A N 1
ATOM 1800 C CA . LEU A 1 247 ? 10.891 19.484 25.734 1 95.75 247 LEU A CA 1
ATOM 1801 C C . LEU A 1 247 ? 10.805 20.891 25.156 1 95.75 247 LEU A C 1
ATOM 1803 O O . LEU A 1 247 ? 11.641 21.75 25.469 1 95.75 247 LEU A O 1
ATOM 1807 N N . THR A 1 248 ? 9.852 21.125 24.359 1 94.69 248 THR A N 1
ATOM 1808 C CA . THR A 1 248 ? 9.672 22.453 23.766 1 94.69 248 THR A CA 1
ATOM 1809 C C . THR A 1 248 ? 9.281 23.469 24.828 1 94.69 248 THR A C 1
ATOM 1811 O O . THR A 1 248 ? 9.828 24.578 24.859 1 94.69 248 THR A O 1
ATOM 1814 N N . LYS A 1 249 ? 8.383 23.109 25.688 1 93.69 249 LYS A N 1
ATOM 1815 C CA . LYS A 1 249 ? 7.957 24 26.766 1 93.69 249 LYS A CA 1
ATOM 1816 C C . LYS A 1 249 ? 9.125 24.312 27.703 1 93.69 249 LYS A C 1
ATOM 1818 O O . LYS A 1 249 ? 9.281 25.469 28.141 1 93.69 249 LYS A O 1
ATOM 1823 N N . GLU A 1 250 ? 9.898 23.359 27.906 1 92.75 250 GLU A N 1
ATOM 1824 C CA . GLU A 1 250 ? 11.062 23.547 28.766 1 92.75 250 GLU A CA 1
ATOM 1825 C C . GLU A 1 250 ? 12.047 24.531 28.156 1 92.75 250 GLU A C 1
ATOM 1827 O O . GLU A 1 250 ? 12.766 25.234 28.875 1 92.75 250 GLU A O 1
ATOM 1832 N N . SER A 1 251 ? 12.016 24.625 26.875 1 90.5 251 SER A N 1
ATOM 1833 C CA . SER A 1 251 ? 12.945 25.516 26.188 1 90.5 251 SER A CA 1
ATOM 1834 C C . SER A 1 251 ? 12.297 26.859 25.891 1 90.5 251 SER A C 1
ATOM 1836 O O . SER A 1 251 ? 12.875 27.703 25.203 1 90.5 251 SER A O 1
ATOM 1838 N N . GLY A 1 252 ? 11.086 27.078 26.266 1 90.44 252 GLY A N 1
ATOM 1839 C CA . GLY A 1 252 ? 10.43 28.375 26.188 1 90.44 252 GLY A CA 1
ATOM 1840 C C . GLY A 1 252 ? 9.547 28.516 24.969 1 90.44 252 GLY A C 1
ATOM 1841 O O . GLY A 1 252 ? 8.938 29.562 24.75 1 90.44 252 GLY A O 1
ATOM 1842 N N . GLY A 1 253 ? 9.492 27.469 24.156 1 94.88 253 GLY A N 1
ATOM 1843 C CA . GLY A 1 253 ? 8.609 27.484 23 1 94.88 253 GLY A CA 1
ATOM 1844 C C . GLY A 1 253 ? 7.18 27.109 23.328 1 94.88 253 GLY A C 1
ATOM 1845 O O . GLY A 1 253 ? 6.895 26.641 24.438 1 94.88 253 GLY A O 1
ATOM 1846 N N . PHE A 1 254 ? 6.262 27.391 22.406 1 97.31 254 PHE A N 1
ATOM 1847 C CA . PHE A 1 254 ? 4.883 26.984 22.656 1 97.31 254 PHE A CA 1
ATOM 1848 C C . PHE A 1 254 ? 4.527 25.75 21.828 1 97.31 254 PHE A C 1
ATOM 1850 O O . PHE A 1 254 ? 5.188 25.453 20.828 1 97.31 254 PHE A O 1
ATOM 1857 N N . THR A 1 255 ? 3.518 25 22.312 1 98.19 255 THR A N 1
ATOM 1858 C CA . THR A 1 255 ? 3.041 23.781 21.672 1 98.19 255 THR A CA 1
ATOM 1859 C C . THR A 1 255 ? 1.72 24.031 20.953 1 98.19 255 THR A C 1
ATOM 1861 O O . THR A 1 255 ? 0.879 24.797 21.422 1 98.19 255 THR A O 1
ATOM 1864 N N . SER A 1 256 ? 1.586 23.469 19.812 1 98.62 256 SER A N 1
ATOM 1865 C CA . SER A 1 256 ? 0.394 23.609 18.984 1 98.62 256 SER A CA 1
ATOM 1866 C C . SER A 1 256 ? -0.116 22.25 18.516 1 98.62 256 SER A C 1
ATOM 1868 O O . SER A 1 256 ? 0.676 21.359 18.188 1 98.62 256 SER A O 1
ATOM 1870 N N . PHE A 1 257 ? -1.452 22.109 18.5 1 98.5 257 PHE A N 1
ATOM 1871 C CA . PHE A 1 257 ? -2.062 20.828 18.172 1 98.5 257 PHE A CA 1
ATOM 1872 C C . PHE A 1 257 ? -3.285 21.031 17.281 1 98.5 257 PHE A C 1
ATOM 1874 O O . PHE A 1 257 ? -4.105 21.922 17.531 1 98.5 257 PHE A O 1
ATOM 1881 N N . ASP A 1 258 ? -3.359 20.25 16.219 1 98.44 258 ASP A N 1
ATOM 1882 C CA . ASP A 1 258 ? -4.52 20.109 15.344 1 98.44 258 ASP A CA 1
ATOM 1883 C C . ASP A 1 258 ? -4.984 18.656 15.266 1 98.44 258 ASP A C 1
ATOM 1885 O O . ASP A 1 258 ? -4.324 17.828 14.633 1 98.44 258 ASP A O 1
ATOM 1889 N N . PRO A 1 259 ? -6.172 18.375 15.836 1 97.56 259 PRO A N 1
ATOM 1890 C CA . PRO A 1 259 ? -6.641 16.984 15.766 1 97.56 259 PRO A CA 1
ATOM 1891 C C . PRO A 1 259 ? -6.801 16.484 14.328 1 97.56 259 PRO A C 1
ATOM 1893 O O . PRO A 1 259 ? -6.578 15.305 14.055 1 97.56 259 PRO A O 1
ATOM 1896 N N . ASN A 1 260 ? -7.227 17.375 13.461 1 96.69 260 ASN A N 1
ATOM 1897 C CA . ASN A 1 260 ? -7.305 17.062 12.039 1 96.69 260 ASN A CA 1
ATOM 1898 C C . ASN A 1 260 ? -7.879 15.656 11.812 1 96.69 260 ASN A C 1
ATOM 1900 O O . ASN A 1 260 ? -7.254 14.828 11.156 1 96.69 260 ASN A O 1
ATOM 1904 N N . ILE A 1 261 ? -9.102 15.508 12.164 1 95.69 261 ILE A N 1
ATOM 1905 C CA . ILE A 1 261 ? -9.742 14.203 12.289 1 95.69 261 ILE A CA 1
ATOM 1906 C C . ILE A 1 261 ? -10.039 13.633 10.906 1 95.69 261 ILE A C 1
ATOM 1908 O O . ILE A 1 261 ? -10.625 14.312 10.062 1 95.69 261 ILE A O 1
ATOM 1912 N N . ARG A 1 262 ? -9.57 12.414 10.711 1 90.81 262 ARG A N 1
ATOM 1913 C CA . ARG A 1 262 ? -9.977 11.547 9.609 1 90.81 262 ARG A CA 1
ATOM 1914 C C . ARG A 1 262 ? -10.773 10.344 10.117 1 90.81 262 ARG A C 1
ATOM 1916 O O . ARG A 1 262 ? -10.195 9.352 10.555 1 90.81 262 ARG A O 1
ATOM 1923 N N . ALA A 1 263 ? -12.039 10.414 9.938 1 89.75 263 ALA A N 1
ATOM 1924 C CA . ALA A 1 263 ? -12.977 9.508 10.594 1 89.75 263 ALA A CA 1
ATOM 1925 C C . ALA A 1 263 ? -12.656 8.055 10.266 1 89.75 263 ALA A C 1
ATOM 1927 O O . ALA A 1 263 ? -12.641 7.195 11.156 1 89.75 263 ALA A O 1
ATOM 1928 N N . PRO A 1 264 ? -12.25 7.707 9.008 1 83.56 264 PRO A N 1
ATOM 1929 C CA . PRO A 1 264 ? -12 6.301 8.68 1 83.56 264 PRO A CA 1
ATOM 1930 C C . PRO A 1 264 ? -10.781 5.734 9.414 1 83.56 264 PRO A C 1
ATOM 1932 O O . PRO A 1 264 ? -10.602 4.512 9.461 1 83.56 264 PRO A O 1
ATOM 1935 N N . MET A 1 265 ? -9.969 6.594 10.023 1 88.44 265 MET A N 1
ATOM 1936 C CA . MET A 1 265 ? -8.75 6.148 10.695 1 88.44 265 MET A CA 1
ATOM 1937 C C . MET A 1 265 ? -9 5.918 12.18 1 88.44 265 MET A C 1
ATOM 1939 O O . MET A 1 265 ? -8.117 5.445 12.898 1 88.44 265 MET A O 1
ATOM 1943 N N . ILE A 1 266 ? -10.164 6.25 12.664 1 92.19 266 ILE A N 1
ATOM 1944 C CA . ILE A 1 266 ? -10.461 6.211 14.094 1 92.19 266 ILE A CA 1
ATOM 1945 C C . ILE A 1 266 ? -11.352 5.012 14.406 1 92.19 266 ILE A C 1
ATOM 1947 O O . ILE A 1 266 ? -12.406 4.84 13.789 1 92.19 266 ILE A O 1
ATOM 1951 N N . THR A 1 267 ? -10.914 4.211 15.352 1 90.62 267 THR A N 1
ATOM 1952 C CA . THR A 1 267 ? -11.656 3.01 15.719 1 90.62 267 THR A CA 1
ATOM 1953 C C . THR A 1 267 ? -12.57 3.283 16.906 1 90.62 267 THR A C 1
ATOM 1955 O O . THR A 1 267 ? -13.625 2.664 17.047 1 90.62 267 THR A O 1
ATOM 1958 N N . LEU A 1 268 ? -12.195 4.199 17.75 1 94.25 268 LEU A N 1
ATOM 1959 C CA . LEU A 1 268 ? -12.992 4.555 18.922 1 94.25 268 LEU A CA 1
ATOM 1960 C C . LEU A 1 268 ? -14.273 5.27 18.516 1 94.25 268 LEU A C 1
ATOM 1962 O O . LEU A 1 268 ? -14.359 5.824 17.406 1 94.25 268 LEU A O 1
ATOM 1966 N N . SER A 1 269 ? -15.219 5.227 19.438 1 96.38 269 SER A N 1
ATOM 1967 C CA . SER A 1 269 ? -16.391 6.074 19.234 1 96.38 269 SER A CA 1
ATOM 1968 C C . SER A 1 269 ? -16.016 7.551 19.266 1 96.38 269 SER A C 1
ATOM 1970 O O . SER A 1 269 ? -15.008 7.93 19.875 1 96.38 269 SER A O 1
ATOM 1972 N N . PRO A 1 270 ? -16.844 8.367 18.656 1 96.38 270 PRO A N 1
ATOM 1973 C CA . PRO A 1 270 ? -16.547 9.797 18.641 1 96.38 270 PRO A CA 1
ATOM 1974 C C . PRO A 1 270 ? -16.359 10.367 20.047 1 96.38 270 PRO A C 1
ATOM 1976 O O . PRO A 1 270 ? -15.414 11.125 20.297 1 96.38 270 PRO A O 1
ATOM 1979 N N . CYS A 1 271 ? -17.203 9.961 20.969 1 96.12 271 CYS A N 1
ATOM 1980 C CA . CYS A 1 271 ? -17.141 10.469 22.328 1 96.12 271 CYS A CA 1
ATOM 1981 C C . CYS A 1 271 ? -15.844 10.047 23 1 96.12 271 CYS A C 1
ATOM 1983 O O . CYS A 1 271 ? -15.211 10.852 23.703 1 96.12 271 CYS A O 1
ATOM 1985 N N . CYS A 1 272 ? -15.445 8.844 22.797 1 97.19 272 CYS A N 1
ATOM 1986 C CA . CYS A 1 272 ? -14.211 8.344 23.375 1 97.19 272 CYS A CA 1
ATOM 1987 C C . CYS A 1 272 ? -13 9.039 22.766 1 97.19 272 CYS A C 1
ATOM 1989 O O . CYS A 1 272 ? -12.031 9.336 23.469 1 97.19 272 CYS A O 1
ATOM 1991 N N . TYR A 1 273 ? -13.078 9.242 21.484 1 97.5 273 TYR A N 1
ATOM 1992 C CA . TYR A 1 273 ? -11.961 9.922 20.844 1 97.5 273 TYR A CA 1
ATOM 1993 C C . TYR A 1 273 ? -11.891 11.383 21.281 1 97.5 273 TYR A C 1
ATOM 1995 O O . TYR A 1 273 ? -10.797 11.93 21.438 1 97.5 273 TYR A O 1
ATOM 2003 N N . ALA A 1 274 ? -13.07 12.023 21.5 1 97.31 274 ALA A N 1
ATOM 2004 C CA . ALA A 1 274 ? -13.102 13.391 22.016 1 97.31 274 ALA A CA 1
ATOM 2005 C C . ALA A 1 274 ? -12.367 13.492 23.359 1 97.31 274 ALA A C 1
ATOM 2007 O O . ALA A 1 274 ? -11.641 14.453 23.594 1 97.31 274 ALA A O 1
ATOM 2008 N N . LYS A 1 275 ? -12.523 12.547 24.172 1 96.94 275 LYS A N 1
ATOM 2009 C CA . LYS A 1 275 ? -11.852 12.531 25.469 1 96.94 275 LYS A CA 1
ATOM 2010 C C . LYS A 1 275 ? -10.336 12.469 25.297 1 96.94 275 LYS A C 1
ATOM 2012 O O . LYS A 1 275 ? -9.594 13.086 26.062 1 96.94 275 LYS A O 1
ATOM 2017 N N . LYS A 1 276 ? -9.906 11.695 24.344 1 96.75 276 LYS A N 1
ATOM 2018 C CA . LYS A 1 276 ? -8.469 11.625 24.062 1 96.75 276 LYS A CA 1
ATOM 2019 C C . LYS A 1 276 ? -7.93 12.969 23.609 1 96.75 276 LYS A C 1
ATOM 2021 O O . LYS A 1 276 ? -6.84 13.383 24.016 1 96.75 276 LYS A O 1
ATOM 2026 N N . VAL A 1 277 ? -8.672 13.555 22.781 1 97.38 277 VAL A N 1
ATOM 2027 C CA . VAL A 1 277 ? -8.273 14.867 22.266 1 97.38 277 VAL A CA 1
ATOM 2028 C C . VAL A 1 277 ? -8.227 15.867 23.422 1 97.38 277 VAL A C 1
ATOM 2030 O O . VAL A 1 277 ? -7.281 16.656 23.531 1 97.38 277 VAL A O 1
ATOM 2033 N N . GLU A 1 278 ? -9.188 15.82 24.297 1 97.06 278 GLU A N 1
ATOM 2034 C CA . GLU A 1 278 ? -9.234 16.703 25.453 1 97.06 278 GLU A CA 1
ATOM 2035 C C . GLU A 1 278 ? -8.047 16.469 26.375 1 97.06 278 GLU A C 1
ATOM 2037 O O . GLU A 1 278 ? -7.445 17.422 26.891 1 97.06 278 GLU A O 1
ATOM 2042 N N . GLU A 1 279 ? -7.742 15.234 26.594 1 96.19 279 GLU A N 1
ATOM 2043 C CA . GLU A 1 279 ? -6.586 14.898 27.406 1 96.19 279 GLU A CA 1
ATOM 2044 C C . GLU A 1 279 ? -5.293 15.414 26.797 1 96.19 279 GLU A C 1
ATOM 2046 O O . GLU A 1 279 ? -4.43 15.945 27.484 1 96.19 279 GLU A O 1
ATOM 2051 N N . PHE A 1 280 ? -5.172 15.242 25.5 1 97.12 280 PHE A N 1
ATOM 2052 C CA . PHE A 1 280 ? -3.979 15.703 24.797 1 97.12 280 PHE A CA 1
ATOM 2053 C C . PHE A 1 280 ? -3.885 17.219 24.828 1 97.12 280 PHE A C 1
ATOM 2055 O O . PHE A 1 280 ? -2.785 17.781 24.891 1 97.12 280 PHE A O 1
ATOM 2062 N N . ALA A 1 281 ? -4.992 17.906 24.875 1 95.5 281 ALA A N 1
ATOM 2063 C CA . ALA A 1 281 ? -5.074 19.359 24.859 1 95.5 281 ALA A CA 1
ATOM 2064 C C . ALA A 1 281 ? -4.457 19.953 26.141 1 95.5 281 ALA A C 1
ATOM 2066 O O . ALA A 1 281 ? -4.039 21.109 26.141 1 95.5 281 ALA A O 1
ATOM 2067 N N . ARG A 1 282 ? -4.371 19.188 27.172 1 96.12 282 ARG A N 1
ATOM 2068 C CA . ARG A 1 282 ? -3.795 19.641 28.438 1 96.12 282 ARG A CA 1
ATOM 2069 C C . ARG A 1 282 ? -2.334 20.047 28.25 1 96.12 282 ARG A C 1
ATOM 2071 O O . ARG A 1 282 ? -1.813 20.875 29 1 96.12 282 ARG A O 1
ATOM 2078 N N . SER A 1 283 ? -1.737 19.438 27.266 1 96.75 283 SER A N 1
ATOM 2079 C CA . SER A 1 283 ? -0.329 19.719 27.016 1 96.75 283 SER A CA 1
ATOM 2080 C C . SER A 1 283 ? -0.163 20.703 25.859 1 96.75 283 SER A C 1
ATOM 2082 O O . SER A 1 283 ? 0.956 20.953 25.406 1 96.75 283 SER A O 1
ATOM 2084 N N . THR A 1 284 ? -1.219 21.281 25.406 1 97.81 284 THR A N 1
ATOM 2085 C CA . THR A 1 284 ? -1.236 22.109 24.219 1 97.81 284 THR A CA 1
ATOM 2086 C C . THR A 1 284 ? -1.448 23.578 24.578 1 97.81 284 THR A C 1
ATOM 2088 O O . THR A 1 284 ? -2.281 23.906 25.422 1 97.81 284 THR A O 1
ATOM 2091 N N . ASP A 1 285 ? -0.673 24.5 24 1 98.12 285 ASP A N 1
ATOM 2092 C CA . ASP A 1 285 ? -0.835 25.938 24.203 1 98.12 285 ASP A CA 1
ATOM 2093 C C . ASP A 1 285 ? -1.798 26.547 23.188 1 98.12 285 ASP A C 1
ATOM 2095 O O . ASP A 1 285 ? -2.572 27.438 23.516 1 98.12 285 ASP A O 1
ATOM 2099 N N . VAL A 1 286 ? -1.702 26.109 21.984 1 98.56 286 VAL A N 1
ATOM 2100 C CA . VAL A 1 286 ? -2.541 26.578 20.891 1 98.56 286 VAL A CA 1
ATOM 2101 C C . VAL A 1 286 ? -3.271 25.391 20.25 1 98.56 286 VAL A C 1
ATOM 2103 O O . VAL A 1 286 ? -2.639 24.469 19.734 1 98.56 286 VAL A O 1
ATOM 2106 N N . MET A 1 287 ? -4.559 25.422 20.281 1 98.25 287 MET A N 1
ATOM 2107 C CA . MET A 1 287 ? -5.367 24.375 19.672 1 98.25 287 MET A CA 1
ATOM 2108 C C . MET A 1 287 ? -6.105 24.891 18.438 1 98.25 287 MET A C 1
ATOM 2110 O O . MET A 1 287 ? -6.801 25.906 18.516 1 98.25 287 MET A O 1
ATOM 2114 N N . LYS A 1 288 ? -5.898 24.266 17.359 1 98.38 288 LYS A N 1
ATOM 2115 C CA . LYS A 1 288 ? -6.629 24.547 16.125 1 98.38 288 LYS A CA 1
ATOM 2116 C C . LYS A 1 288 ? -7.449 23.344 15.672 1 98.38 288 LYS A C 1
ATOM 2118 O O . LYS A 1 288 ? -6.973 22.203 15.727 1 98.38 288 LYS A O 1
ATOM 2123 N N . SER A 1 289 ? -8.656 23.594 15.227 1 98.12 289 SER A N 1
ATOM 2124 C CA . SER A 1 289 ? -9.523 22.531 14.703 1 98.12 289 SER A CA 1
ATOM 2125 C C . SER A 1 289 ? -10.453 23.062 13.617 1 98.12 289 SER A C 1
ATOM 2127 O O . SER A 1 289 ? -10.562 24.281 13.43 1 98.12 289 SER A O 1
ATOM 2129 N N . SER A 1 290 ? -11.047 22.188 12.898 1 97.38 290 SER A N 1
ATOM 2130 C CA . SER A 1 290 ? -12.125 22.578 11.992 1 97.38 290 SER A CA 1
ATOM 2131 C C . SER A 1 290 ? -13.492 22.344 12.625 1 97.38 290 SER A C 1
ATOM 2133 O O . SER A 1 290 ? -13.617 21.594 13.594 1 97.38 290 SER A O 1
ATOM 2135 N N . ASP A 1 291 ? -14.461 23.016 12.078 1 97 291 ASP A N 1
ATOM 2136 C CA . ASP A 1 291 ? -15.82 22.75 12.539 1 97 291 ASP A CA 1
ATOM 2137 C C . ASP A 1 291 ? -16.219 21.297 12.25 1 97 291 ASP A C 1
ATOM 2139 O O . ASP A 1 291 ? -16.984 20.703 13.016 1 97 291 ASP A O 1
ATOM 2143 N N . ALA A 1 292 ? -15.703 20.719 11.203 1 95.81 292 ALA A N 1
ATOM 2144 C CA . ALA A 1 292 ? -15.953 19.312 10.891 1 95.81 292 ALA A CA 1
ATOM 2145 C C . ALA A 1 292 ? -15.406 18.406 11.992 1 95.81 292 ALA A C 1
ATOM 2147 O O . ALA A 1 292 ? -16.016 17.391 12.328 1 95.81 292 ALA A O 1
ATOM 2148 N N . ASP A 1 293 ? -14.211 18.734 12.508 1 97.12 293 ASP A N 1
ATOM 2149 C CA . ASP A 1 293 ? -13.648 17.984 13.625 1 97.12 293 ASP A CA 1
ATOM 2150 C C . ASP A 1 293 ? -14.578 18.031 14.836 1 97.12 293 ASP A C 1
ATOM 2152 O O . ASP A 1 293 ? -14.828 17 15.469 1 97.12 293 ASP A O 1
ATOM 2156 N N . VAL A 1 294 ? -15 19.234 15.125 1 97.94 294 VAL A N 1
ATOM 2157 C CA . VAL A 1 294 ? -15.883 19.453 16.266 1 97.94 294 VAL A CA 1
ATOM 2158 C C . VAL A 1 294 ? -17.172 18.641 16.078 1 97.94 294 VAL A C 1
ATOM 2160 O O . VAL A 1 294 ? -17.641 17.984 17.016 1 97.94 294 VAL A O 1
ATOM 2163 N N . GLU A 1 295 ? -17.672 18.656 14.844 1 97.25 295 GLU A N 1
ATOM 2164 C CA . GLU A 1 295 ? -18.891 17.891 14.547 1 97.25 295 GLU A CA 1
ATOM 2165 C C . GLU A 1 295 ? -18.672 16.406 14.734 1 97.25 295 GLU A C 1
ATOM 2167 O O . GLU A 1 295 ? -19.547 15.703 15.25 1 97.25 295 GLU A O 1
ATOM 2172 N N . PHE A 1 296 ? -17.594 15.883 14.352 1 96.56 296 PHE A N 1
ATOM 2173 C CA . PHE A 1 296 ? -17.281 14.469 14.531 1 96.56 296 PHE A CA 1
ATOM 2174 C C . PHE A 1 296 ? -17.266 14.102 16.016 1 96.56 296 PHE A C 1
ATOM 2176 O O . PHE A 1 296 ? -17.875 13.117 16.422 1 96.56 296 PHE A O 1
ATOM 2183 N N . MET A 1 297 ? -16.609 14.953 16.797 1 97.25 297 MET A N 1
ATOM 2184 C CA . MET A 1 297 ? -16.344 14.633 18.203 1 97.25 297 MET A CA 1
ATOM 2185 C C . MET A 1 297 ? -17.578 14.867 19.062 1 97.25 297 MET A C 1
ATOM 2187 O O . MET A 1 297 ? -17.844 14.117 20 1 97.25 297 MET A O 1
ATOM 2191 N N . TYR A 1 298 ? -18.344 15.922 18.688 1 97.19 298 TYR A N 1
ATOM 2192 C CA . TYR A 1 298 ? -19.359 16.375 19.641 1 97.19 298 TYR A CA 1
ATOM 2193 C C . TYR A 1 298 ? -20.734 16.391 18.984 1 97.19 298 TYR A C 1
ATOM 2195 O O . TYR A 1 298 ? -21.734 16.719 19.641 1 97.19 298 TYR A O 1
ATOM 2203 N N . GLY A 1 299 ? -20.797 16.109 17.672 1 95.88 299 GLY A N 1
ATOM 2204 C CA . GLY A 1 299 ? -22.062 16.031 16.984 1 95.88 299 GLY A CA 1
ATOM 2205 C C . GLY A 1 299 ? -22.344 17.234 16.094 1 95.88 299 GLY A C 1
ATOM 2206 O O . GLY A 1 299 ? -21.734 18.297 16.281 1 95.88 299 GLY A O 1
ATOM 2207 N N . GLU A 1 300 ? -23.281 17.203 15.117 1 91.25 300 GLU A N 1
ATOM 2208 C CA . GLU A 1 300 ? -23.578 18.188 14.094 1 91.25 300 GLU A CA 1
ATOM 2209 C C . GLU A 1 300 ? -24.062 19.5 14.711 1 91.25 300 GLU A C 1
ATOM 2211 O O . GLU A 1 300 ? -23.828 20.578 14.164 1 91.25 300 GLU A O 1
ATOM 2216 N N . LYS A 1 301 ? -24.641 19.531 15.852 1 90.25 301 LYS A N 1
ATOM 2217 C CA . LYS A 1 301 ? -25.219 20.75 16.422 1 90.25 301 LYS A CA 1
ATOM 2218 C C . LYS A 1 301 ? -24.406 21.234 17.625 1 90.25 301 LYS A C 1
ATOM 2220 O O . LYS A 1 301 ? -24.906 22.016 18.438 1 90.25 301 LYS A O 1
ATOM 2225 N N . ALA A 1 302 ? -23.188 20.859 17.547 1 94.69 302 ALA A N 1
ATOM 2226 C CA . ALA A 1 302 ? -22.359 21.281 18.688 1 94.69 302 ALA A CA 1
ATOM 2227 C C . ALA A 1 302 ? -22.109 22.781 18.672 1 94.69 302 ALA A C 1
ATOM 2229 O O . ALA A 1 302 ? -21.891 23.375 17.609 1 94.69 302 ALA A O 1
ATOM 2230 N N . ASP A 1 303 ? -22.234 23.375 19.828 1 97.06 303 ASP A N 1
ATOM 2231 C CA . ASP A 1 303 ? -21.953 24.797 20 1 97.06 303 ASP A CA 1
ATOM 2232 C C . ASP A 1 303 ? -20.453 25.062 20.094 1 97.06 303 ASP A C 1
ATOM 2234 O O . ASP A 1 303 ? -19.812 24.656 21.062 1 97.06 303 ASP A O 1
ATOM 2238 N N . LEU A 1 304 ? -19.953 25.812 19.156 1 97.81 304 LEU A N 1
ATOM 2239 C CA . LEU A 1 304 ? -18.516 26.047 19.078 1 97.81 304 LEU A CA 1
ATOM 2240 C C . LEU A 1 304 ? -18.016 26.797 20.312 1 97.81 304 LEU A C 1
ATOM 2242 O O . LEU A 1 304 ? -16.891 26.578 20.766 1 97.81 304 LEU A O 1
ATOM 2246 N N . ASP A 1 305 ? -18.859 27.703 20.859 1 97.62 305 ASP A N 1
ATOM 2247 C CA . ASP A 1 305 ? -18.469 28.453 22.047 1 97.62 305 ASP A CA 1
ATOM 2248 C C . ASP A 1 305 ? -18.266 27.531 23.25 1 97.62 305 ASP A C 1
ATOM 2250 O O . ASP A 1 305 ? -17.312 27.688 24.016 1 97.62 305 ASP A O 1
ATOM 2254 N N . VAL A 1 306 ? -19.125 26.562 23.359 1 97.12 306 VAL A N 1
ATOM 2255 C CA . VAL A 1 306 ? -19.062 25.625 24.469 1 97.12 306 VAL A CA 1
ATOM 2256 C C . VAL A 1 306 ? -17.844 24.719 24.328 1 97.12 306 VAL A C 1
ATOM 2258 O O . VAL A 1 306 ? -17.125 24.484 25.312 1 97.12 306 VAL A O 1
ATOM 2261 N N . VAL A 1 307 ? -17.656 24.234 23.141 1 97.44 307 VAL A N 1
ATOM 2262 C CA . VAL A 1 307 ? -16.547 23.328 22.875 1 97.44 307 VAL A CA 1
ATOM 2263 C C . VAL A 1 307 ? -15.219 24.047 23.109 1 97.44 307 VAL A C 1
ATOM 2265 O O . VAL A 1 307 ? -14.32 23.531 23.766 1 97.44 307 VAL A O 1
ATOM 2268 N N . ALA A 1 308 ? -15.102 25.281 22.578 1 97.88 308 ALA A N 1
ATOM 2269 C CA . ALA A 1 308 ? -13.875 26.062 22.719 1 97.88 308 ALA A CA 1
ATOM 2270 C C . ALA A 1 308 ? -13.602 26.359 24.188 1 97.88 308 ALA A C 1
ATOM 2272 O O . ALA A 1 308 ? -12.453 26.312 24.641 1 97.88 308 ALA A O 1
ATOM 2273 N N . ALA A 1 309 ? -14.656 26.703 24.938 1 96.62 309 ALA A N 1
ATOM 2274 C CA . ALA A 1 309 ? -14.508 26.984 26.359 1 96.62 309 ALA A CA 1
ATOM 2275 C C . ALA A 1 309 ? -13.977 25.75 27.094 1 96.62 309 ALA A C 1
ATOM 2277 O O . ALA A 1 309 ? -13.102 25.875 27.969 1 96.62 309 ALA A O 1
ATOM 2278 N N . LYS A 1 310 ? -14.539 24.672 26.75 1 96.25 310 LYS A N 1
ATOM 2279 C CA . LYS A 1 310 ? -14.102 23.422 27.359 1 96.25 310 LYS A CA 1
ATOM 2280 C C . LYS A 1 310 ? -12.617 23.172 27.094 1 96.25 310 LYS A C 1
ATOM 2282 O O . LYS A 1 310 ? -11.883 22.766 28 1 96.25 310 LYS A O 1
ATOM 2287 N N . TRP A 1 311 ? -12.18 23.359 25.859 1 97.38 311 TRP A N 1
ATOM 2288 C CA . TRP A 1 311 ? -10.781 23.141 25.5 1 97.38 311 TRP A CA 1
ATOM 2289 C C . TRP A 1 311 ? -9.875 24.141 26.219 1 97.38 311 TRP A C 1
ATOM 2291 O O . TRP A 1 311 ? -8.805 23.781 26.703 1 97.38 311 TRP A O 1
ATOM 2301 N N . LEU A 1 312 ? -10.289 25.422 26.312 1 95.88 312 LEU A N 1
ATOM 2302 C CA . LEU A 1 312 ? -9.508 26.453 27 1 95.88 312 LEU A CA 1
ATOM 2303 C C . LEU A 1 312 ? -9.281 26.078 28.453 1 95.88 312 LEU A C 1
ATOM 2305 O O . LEU A 1 312 ? -8.219 26.375 29.016 1 95.88 312 LEU A O 1
ATOM 2309 N N . GLU A 1 313 ? -10.266 25.453 29.031 1 93.56 313 GLU A N 1
ATOM 2310 C CA . GLU A 1 313 ? -10.188 25.078 30.438 1 93.56 313 GLU A CA 1
ATOM 2311 C C . GLU A 1 313 ? -9.156 23.969 30.641 1 93.56 313 GLU A C 1
ATOM 2313 O O . GLU A 1 313 ? -8.672 23.766 31.75 1 93.56 313 GLU A O 1
ATOM 2318 N N . GLN A 1 314 ? -8.852 23.25 29.625 1 93.12 314 GLN A N 1
ATOM 2319 C CA . GLN A 1 314 ? -7.934 22.125 29.766 1 93.12 314 GLN A CA 1
ATOM 2320 C C . GLN A 1 314 ? -6.48 22.594 29.75 1 93.12 314 GLN A C 1
ATOM 2322 O O . GLN A 1 314 ? -5.625 22 30.391 1 93.12 314 GLN A O 1
ATOM 2327 N N . GLY A 1 315 ? -6.223 23.594 28.922 1 92.44 315 GLY A N 1
ATOM 2328 C CA . GLY A 1 315 ? -4.816 23.953 28.859 1 92.44 315 GLY A CA 1
ATOM 2329 C C . GLY A 1 315 ? -4.523 25.031 27.828 1 92.44 315 GLY A C 1
ATOM 2330 O O . GLY A 1 315 ? -3.842 26.016 28.141 1 92.44 315 GLY A O 1
ATOM 2331 N N . PRO A 1 316 ? -5.055 25 26.688 1 9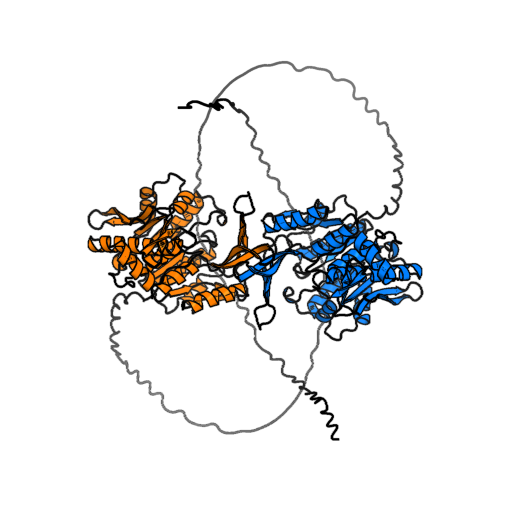6.94 316 PRO A N 1
ATOM 2332 C CA . PRO A 1 316 ? -4.754 25.953 25.625 1 96.94 316 PRO A CA 1
ATOM 2333 C C . PRO A 1 316 ? -5.027 27.406 26.031 1 96.94 316 PRO A C 1
ATOM 2335 O O . PRO A 1 316 ? -5.992 27.672 26.75 1 96.94 316 PRO A O 1
ATOM 2338 N N . LYS A 1 317 ? -4.184 28.281 25.562 1 96.5 317 LYS A N 1
ATOM 2339 C CA . LYS A 1 317 ? -4.352 29.719 25.828 1 96.5 317 LYS A CA 1
ATOM 2340 C C . LYS A 1 317 ? -5.195 30.375 24.734 1 96.5 317 LYS A C 1
ATOM 2342 O O . LYS A 1 317 ? -5.738 31.453 24.938 1 96.5 317 LYS A O 1
ATOM 2347 N N . VAL A 1 318 ? -5.246 29.688 23.641 1 97.94 318 VAL A N 1
ATOM 2348 C CA . VAL A 1 318 ? -6.098 30.125 22.531 1 97.94 318 VAL A CA 1
ATOM 2349 C C . VAL A 1 318 ? -6.605 28.906 21.766 1 97.94 318 VAL A C 1
ATOM 2351 O O . VAL A 1 318 ? -5.875 27.938 21.578 1 97.94 318 VAL A O 1
ATOM 2354 N N . VAL A 1 319 ? -7.867 28.922 21.375 1 98.44 319 VAL A N 1
ATOM 2355 C CA . VAL A 1 319 ? -8.5 27.906 20.531 1 98.44 319 VAL A CA 1
ATOM 2356 C C . VAL A 1 319 ? -8.953 28.562 19.219 1 98.44 319 VAL A C 1
ATOM 2358 O O . VAL A 1 319 ? -9.633 29.594 19.234 1 98.44 319 VAL A O 1
ATOM 2361 N N . VAL A 1 320 ? -8.516 28.016 18.141 1 98.81 320 VAL A N 1
ATOM 2362 C CA . VAL A 1 320 ? -8.922 28.516 16.828 1 98.81 320 VAL A CA 1
ATOM 2363 C C . VAL A 1 320 ? -9.75 27.438 16.109 1 98.81 320 VAL A C 1
ATOM 2365 O O . VAL A 1 320 ? -9.312 26.297 15.977 1 98.81 320 VAL A O 1
ATOM 2368 N N . ILE A 1 321 ? -10.922 27.766 15.594 1 98.69 321 ILE A N 1
ATOM 2369 C CA . ILE A 1 321 ? -11.75 26.844 14.812 1 98.69 321 ILE A CA 1
ATOM 2370 C C . ILE A 1 321 ? -12.016 27.453 13.438 1 98.69 321 ILE A C 1
ATOM 2372 O O . ILE A 1 321 ? -12.523 28.562 13.32 1 98.69 321 ILE A O 1
ATOM 2376 N N . THR A 1 322 ? -11.602 26.734 12.445 1 98 322 THR A N 1
ATOM 2377 C CA . THR A 1 322 ? -11.867 27.141 11.062 1 98 322 THR A CA 1
ATOM 2378 C C . THR A 1 322 ? -13.203 26.578 10.586 1 98 322 THR A C 1
ATOM 2380 O O . THR A 1 322 ? -13.578 25.453 10.93 1 98 322 THR A O 1
ATOM 2383 N N . ARG A 1 323 ? -13.906 27.391 9.797 1 96.38 323 ARG A N 1
ATOM 2384 C CA . ARG A 1 323 ? -15.234 27.031 9.297 1 96.38 323 ARG A CA 1
ATOM 2385 C C . ARG A 1 323 ? -15.305 27.188 7.785 1 96.38 323 ARG A C 1
ATOM 2387 O O . ARG A 1 323 ? -16.266 27.766 7.258 1 96.38 323 ARG A O 1
ATOM 2394 N N . GLY A 1 324 ? -14.328 26.766 7.09 1 93.94 324 GLY A N 1
ATOM 2395 C CA . GLY A 1 324 ? -14.297 26.844 5.641 1 93.94 324 GLY A CA 1
ATOM 2396 C C . GLY A 1 324 ? -14.461 28.266 5.113 1 93.94 324 GLY A C 1
ATOM 2397 O O . GLY A 1 324 ? -13.742 29.172 5.527 1 93.94 324 GLY A O 1
ATOM 2398 N N . PRO A 1 325 ? -15.438 28.422 4.23 1 93.06 325 PRO A N 1
ATOM 2399 C CA . PRO A 1 325 ? -15.641 29.75 3.631 1 93.06 325 PRO A CA 1
ATOM 2400 C C . PRO A 1 325 ? -16.172 30.766 4.633 1 93.06 325 PRO A C 1
ATOM 2402 O O . PRO A 1 325 ? -16.156 31.969 4.352 1 93.06 325 PRO A O 1
ATOM 2405 N N . GLU A 1 326 ? -16.641 30.344 5.805 1 94.56 326 GLU A N 1
ATOM 2406 C CA . GLU A 1 326 ? -17.188 31.25 6.812 1 94.56 326 GLU A CA 1
ATOM 2407 C C . GLU A 1 326 ? -16.078 31.859 7.656 1 94.56 326 GLU A C 1
ATOM 2409 O O . GLU A 1 326 ? -16.328 32.781 8.43 1 94.56 326 GLU A O 1
ATOM 2414 N N . GLY A 1 327 ? -14.852 31.344 7.492 1 96.56 327 GLY A N 1
ATOM 2415 C CA . GLY A 1 327 ? -13.719 31.969 8.156 1 96.56 327 GLY A CA 1
ATOM 2416 C C . GLY A 1 327 ? -13.227 31.172 9.359 1 96.56 327 GLY A C 1
ATOM 2417 O O . GLY A 1 327 ? -13.25 29.953 9.352 1 96.56 327 GLY A O 1
ATOM 2418 N N . ALA A 1 328 ? -12.609 31.922 10.258 1 98.12 328 ALA A N 1
ATOM 2419 C CA . ALA A 1 328 ? -12.039 31.328 11.461 1 98.12 328 ALA A CA 1
ATOM 2420 C C . ALA A 1 328 ? -12.312 32.188 12.688 1 98.12 328 ALA A C 1
ATOM 2422 O O . ALA A 1 328 ? -12.383 33.438 12.578 1 98.12 328 ALA A O 1
ATOM 2423 N N . THR A 1 329 ? -12.516 31.609 13.773 1 98.62 329 THR A N 1
ATOM 2424 C CA . THR A 1 329 ? -12.727 32.281 15.047 1 98.62 329 THR A CA 1
ATOM 2425 C C . THR A 1 329 ? -11.727 31.797 16.094 1 98.62 329 THR A C 1
ATOM 2427 O O . THR A 1 329 ? -11.438 30.594 16.172 1 98.62 329 THR A O 1
ATOM 2430 N N . ALA A 1 330 ? -11.195 32.719 16.828 1 98.75 330 ALA A N 1
ATOM 2431 C CA . ALA A 1 330 ? -10.312 32.406 17.953 1 98.75 330 ALA A CA 1
ATOM 2432 C C . ALA A 1 330 ? -10.977 32.719 19.281 1 98.75 330 ALA A C 1
ATOM 2434 O O . ALA A 1 330 ? -11.633 33.781 19.422 1 98.75 330 ALA A O 1
ATOM 2435 N N . TR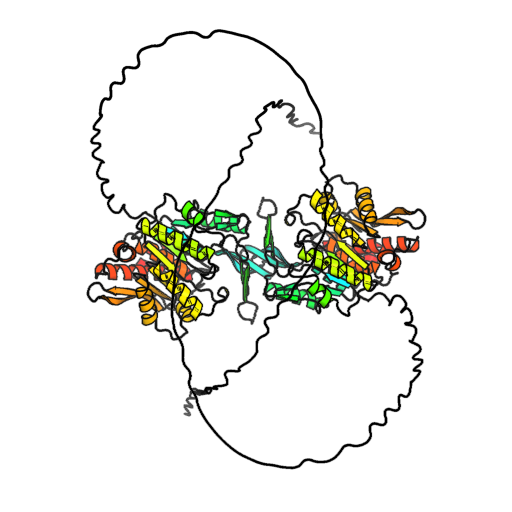P A 1 331 ? -10.938 31.828 20.188 1 98.12 331 TRP A N 1
ATOM 2436 C CA . TRP A 1 331 ? -11.391 32 21.562 1 98.12 331 TRP A CA 1
ATOM 2437 C C . TRP A 1 331 ? -10.203 32.156 22.5 1 98.12 331 TRP A C 1
ATOM 2439 O O . TRP A 1 331 ? -9.203 31.453 22.375 1 98.12 331 TRP A O 1
ATOM 2449 N N . TYR A 1 332 ? -10.258 33.062 23.422 1 96.62 332 TYR A N 1
ATOM 2450 C CA . TYR A 1 332 ? -9.211 33.344 24.406 1 96.62 332 TYR A CA 1
ATOM 2451 C C . TYR A 1 332 ? -9.805 33.938 25.688 1 96.62 332 TYR A C 1
ATOM 2453 O O . TYR A 1 332 ? -10.977 34.281 25.734 1 96.62 332 TYR A O 1
ATOM 2461 N N . LYS A 1 333 ? -9.008 33.875 26.734 1 90.81 333 LYS A N 1
ATOM 2462 C CA . LYS A 1 333 ? -9.438 34.5 27.969 1 90.81 333 LYS A CA 1
ATOM 2463 C C . LYS A 1 333 ? -9.031 35.969 28.016 1 90.81 333 LYS A C 1
ATOM 2465 O O . LYS A 1 333 ? -7.84 36.312 28.016 1 90.81 333 LYS A O 1
ATOM 2470 N N . ASP A 1 334 ? -9.992 36.781 28.094 1 87.44 334 ASP A N 1
ATOM 2471 C CA . ASP A 1 334 ? -9.773 38.25 28.094 1 87.44 334 ASP A CA 1
ATOM 2472 C C . ASP A 1 334 ? -9.031 38.688 29.359 1 87.44 334 ASP A C 1
ATOM 2474 O O . ASP A 1 334 ? -9.359 38.25 30.453 1 87.44 334 ASP A O 1
ATOM 2478 N N . ALA A 1 335 ? -8.094 39.531 29.188 1 79.75 335 ALA A N 1
ATOM 2479 C CA . ALA A 1 335 ? -7.246 39.969 30.297 1 79.75 335 ALA A CA 1
ATOM 2480 C C . ALA A 1 335 ? -8.047 40.812 31.297 1 79.75 335 ALA A C 1
ATOM 2482 O O . ALA A 1 335 ? -7.82 40.719 32.5 1 79.75 335 ALA A O 1
ATOM 2483 N N . THR A 1 336 ? -8.938 41.594 30.812 1 78.44 336 THR A N 1
ATOM 2484 C CA . THR A 1 336 ? -9.672 42.562 31.656 1 78.44 336 THR A CA 1
ATOM 2485 C C . THR A 1 336 ? -10.789 41.875 32.406 1 78.44 336 THR A C 1
ATOM 2487 O O . THR A 1 336 ? -10.883 42 33.656 1 78.44 336 THR A O 1
ATOM 2490 N N . SER A 1 337 ? -11.57 41.031 31.766 1 81.44 337 SER A N 1
ATOM 2491 C CA . SER A 1 337 ? -12.773 40.469 32.344 1 81.44 337 SER A CA 1
ATOM 2492 C C . SER A 1 337 ? -12.5 39.062 32.875 1 81.44 337 SER A C 1
ATOM 2494 O O . SER A 1 337 ? -13.266 38.531 33.688 1 81.44 337 SER A O 1
ATOM 2496 N N . GLY A 1 338 ? -11.531 38.469 32.375 1 83.75 338 GLY A N 1
ATOM 2497 C CA . GLY A 1 338 ? -11.281 37.062 32.688 1 83.75 338 GLY A CA 1
ATOM 2498 C C . GLY A 1 338 ? -12.234 36.094 32 1 83.75 338 GLY A C 1
ATOM 2499 O O . GLY A 1 338 ? -12.117 34.875 32.156 1 83.75 338 GLY A O 1
ATOM 2500 N N . LYS A 1 339 ? -13.102 36.688 31.25 1 92.06 339 LYS A N 1
ATOM 2501 C CA . LYS A 1 339 ? -14.078 35.906 30.531 1 92.06 339 LYS A CA 1
ATOM 2502 C C . LYS A 1 339 ? -13.555 35.469 29.156 1 92.06 339 LYS A C 1
ATOM 2504 O O . LYS A 1 339 ? -12.602 36.062 28.641 1 92.06 339 LYS A O 1
ATOM 2509 N N . ILE A 1 340 ? -14.156 34.469 28.641 1 95.06 340 ILE A N 1
ATOM 2510 C CA . ILE A 1 340 ? -13.797 34.031 27.312 1 95.06 340 ILE A CA 1
ATOM 2511 C C . ILE A 1 340 ? -14.305 35.031 26.281 1 95.06 340 ILE A C 1
ATOM 2513 O O . ILE A 1 340 ? -15.461 35.438 26.344 1 95.06 340 ILE A O 1
ATOM 2517 N N . ALA A 1 341 ? -13.484 35.5 25.438 1 96.56 341 ALA A N 1
ATOM 2518 C CA . ALA A 1 341 ? -13.805 36.375 24.328 1 96.56 341 ALA A CA 1
ATOM 2519 C C . ALA A 1 341 ? -13.414 35.75 22.984 1 96.56 341 ALA A C 1
ATOM 2521 O O . ALA A 1 341 ? -12.75 34.719 22.953 1 96.56 341 ALA A O 1
ATOM 2522 N N . THR A 1 342 ? -13.922 36.375 21.906 1 97.69 342 THR A N 1
ATOM 2523 C CA . THR A 1 342 ? -13.656 35.844 20.578 1 97.69 342 THR A CA 1
ATOM 2524 C C . THR A 1 342 ? -13.203 36.938 19.625 1 97.69 342 THR A C 1
ATOM 2526 O O . THR A 1 342 ? -13.484 38.094 19.844 1 97.69 342 THR A O 1
ATOM 2529 N N . VAL A 1 343 ? -12.453 36.625 18.703 1 97.75 343 VAL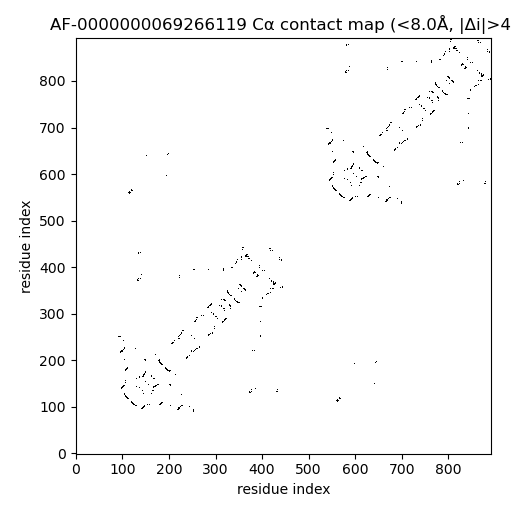 A N 1
ATOM 2530 C CA . VAL A 1 343 ? -12.195 37.438 17.516 1 97.75 343 VAL A CA 1
ATOM 2531 C C . VAL A 1 343 ? -12.344 36.562 16.266 1 97.75 343 VAL A C 1
ATOM 2533 O O . VAL A 1 343 ? -11.977 35.375 16.266 1 97.75 343 VAL A O 1
ATOM 2536 N N . THR A 1 344 ? -12.922 37.125 15.227 1 97.88 344 THR A N 1
ATOM 2537 C CA . THR A 1 344 ? -13.227 36.375 14.008 1 97.88 344 THR A CA 1
ATOM 2538 C C . THR A 1 344 ? -12.633 37.062 12.789 1 97.88 344 THR A C 1
ATOM 2540 O O . THR A 1 344 ? -12.609 38.281 12.711 1 97.88 344 THR A O 1
ATOM 2543 N N . ALA A 1 345 ? -12.086 36.281 11.945 1 97.19 345 ALA A N 1
ATOM 2544 C CA . ALA A 1 345 ? -11.695 36.719 10.609 1 97.19 345 ALA A CA 1
ATOM 2545 C C . ALA A 1 345 ? -12.492 36 9.531 1 97.19 345 ALA A C 1
ATOM 2547 O O . ALA A 1 345 ? -12.68 34.781 9.602 1 97.19 345 ALA A O 1
ATOM 2548 N N . LEU A 1 346 ? -12.945 36.719 8.602 1 94.44 346 LEU A N 1
ATOM 2549 C CA . LEU A 1 346 ? -13.727 36.156 7.512 1 94.44 346 LEU A CA 1
ATOM 2550 C C . LEU A 1 346 ? -12.828 35.719 6.355 1 94.44 346 LEU A C 1
ATOM 2552 O O . LEU A 1 346 ? -11.719 36.25 6.203 1 94.44 346 LEU A O 1
ATOM 2556 N N . SER A 1 347 ? -13.312 34.781 5.609 1 93.56 347 SER A N 1
ATOM 2557 C CA . SER A 1 347 ? -12.641 34.438 4.359 1 93.56 347 SER A CA 1
ATOM 2558 C C . SER A 1 347 ? -12.742 35.562 3.35 1 93.56 347 SER A C 1
ATOM 2560 O O . SER A 1 347 ? -13.727 36.312 3.35 1 93.56 347 SER A O 1
ATOM 2562 N N . PRO A 1 348 ? -11.719 35.719 2.541 1 91.69 348 PRO A N 1
ATOM 2563 C CA . PRO A 1 348 ? -11.766 36.844 1.587 1 91.69 348 PRO A CA 1
ATOM 2564 C C . PRO A 1 348 ? -12.867 36.656 0.542 1 91.69 348 PRO A C 1
ATOM 2566 O O . PRO A 1 348 ? -13.258 37.656 -0.103 1 91.69 348 PRO A O 1
ATOM 2569 N N . CYS A 1 349 ? -13.297 35.438 0.372 1 87.44 349 CYS A N 1
ATOM 2570 C CA . CYS A 1 349 ? -14.359 35.156 -0.593 1 87.44 349 CYS A CA 1
ATOM 2571 C C . CYS A 1 349 ? -15.281 34.062 -0.108 1 87.44 349 CYS A C 1
ATOM 2573 O O . CYS A 1 349 ? -14.992 33.406 0.896 1 87.44 349 CYS A O 1
ATOM 2575 N N . SER A 1 350 ? -16.438 34.031 -0.787 1 83.75 350 SER A N 1
ATOM 2576 C CA . SER A 1 350 ? -17.375 32.938 -0.512 1 83.75 350 SER A CA 1
ATOM 2577 C C . SER A 1 350 ? -17.438 31.969 -1.678 1 83.75 350 SER A C 1
ATOM 2579 O O . SER A 1 350 ? -17.234 32.344 -2.832 1 83.75 350 SER A O 1
ATOM 2581 N N . ARG A 1 351 ? -17.766 30.625 -1.392 1 81.12 351 ARG A N 1
ATOM 2582 C CA . ARG A 1 351 ? -17.906 29.609 -2.432 1 81.12 351 ARG A CA 1
ATOM 2583 C C . ARG A 1 351 ? -18.969 30.016 -3.453 1 81.12 351 ARG A C 1
ATOM 2585 O O . ARG A 1 351 ? -19.969 30.656 -3.102 1 81.12 351 ARG A O 1
ATOM 2592 N N . PRO A 1 352 ? -18.828 29.719 -4.648 1 89.12 352 PRO A N 1
ATOM 2593 C CA . PRO A 1 352 ? -17.812 28.797 -5.168 1 89.12 352 PRO A CA 1
ATOM 2594 C C . PRO A 1 352 ? -16.5 29.5 -5.496 1 89.12 352 PRO A C 1
ATOM 2596 O O . PRO A 1 352 ? -15.594 28.875 -6.066 1 89.12 352 PRO A O 1
ATOM 2599 N N . GLN A 1 353 ? -16.391 30.766 -5.113 1 91.06 353 GLN A N 1
ATOM 2600 C CA . GLN A 1 353 ? -15.188 31.516 -5.449 1 91.06 353 GLN A CA 1
ATOM 2601 C C . GLN A 1 353 ? -14.211 31.531 -4.277 1 91.06 353 GLN A C 1
ATOM 2603 O O . GLN A 1 353 ? -14.602 31.297 -3.133 1 91.06 353 GLN A O 1
ATOM 2608 N N . THR A 1 354 ? -12.945 31.672 -4.602 1 95.62 354 THR A N 1
ATOM 2609 C CA . THR A 1 354 ? -11.828 31.969 -3.719 1 95.62 354 THR A CA 1
ATOM 2610 C C . THR A 1 354 ? -10.922 33.031 -4.34 1 95.62 354 THR A C 1
ATOM 2612 O O . THR A 1 354 ? -11.367 33.844 -5.148 1 95.62 354 THR A O 1
ATOM 2615 N N . ILE A 1 355 ? -9.672 33.156 -3.883 1 95.12 355 ILE A N 1
ATOM 2616 C CA . ILE A 1 355 ? -8.766 34.125 -4.508 1 95.12 355 ILE A CA 1
ATOM 2617 C C . ILE A 1 355 ? -7.5 33.406 -4.973 1 95.12 355 ILE A C 1
ATOM 2619 O O . ILE A 1 355 ? -7.125 32.375 -4.414 1 95.12 355 ILE A O 1
ATOM 2623 N N . ASP A 1 356 ? -6.863 33.938 -5.957 1 95.94 356 ASP A N 1
ATOM 2624 C CA . ASP A 1 356 ? -5.59 33.406 -6.43 1 95.94 356 ASP A CA 1
ATOM 2625 C C . ASP A 1 356 ? -4.414 34.188 -5.852 1 95.94 356 ASP A C 1
ATOM 2627 O O . ASP A 1 356 ? -4.598 35.031 -4.957 1 95.94 356 ASP A O 1
ATOM 2631 N N . ALA A 1 357 ? -3.236 33.938 -6.297 1 95.94 357 ALA A N 1
ATOM 2632 C CA . ALA A 1 357 ? -2.016 34.5 -5.742 1 95.94 357 ALA A CA 1
ATOM 2633 C C . ALA A 1 357 ? -1.931 36 -6.055 1 95.94 357 ALA A C 1
ATOM 2635 O O . ALA A 1 357 ? -1.133 36.719 -5.449 1 95.94 357 ALA A O 1
ATOM 2636 N N . LYS A 1 358 ? -2.771 36.5 -6.996 1 95.06 358 LYS A N 1
ATOM 2637 C CA . LYS A 1 358 ? -2.812 37.938 -7.344 1 95.06 358 LYS A CA 1
ATOM 2638 C C . LYS A 1 358 ? -3.908 38.656 -6.57 1 95.06 358 LYS A C 1
ATOM 2640 O O . LYS A 1 358 ? -4.094 39.844 -6.734 1 95.06 358 LYS A O 1
ATOM 2645 N N . GLY A 1 359 ? -4.625 37.938 -5.762 1 93.62 359 GLY A N 1
ATOM 2646 C CA . GLY A 1 359 ? -5.699 38.5 -4.969 1 93.62 359 GLY A CA 1
ATOM 2647 C C . GLY A 1 359 ? -7 38.656 -5.738 1 93.62 359 GLY A C 1
ATOM 2648 O O . GLY A 1 359 ? -7.906 39.375 -5.305 1 93.62 359 GLY A O 1
ATOM 2649 N N . GLN A 1 360 ? -7.062 37.969 -6.875 1 94.19 360 GLN A N 1
ATOM 2650 C CA . GLN A 1 360 ? -8.25 38.062 -7.723 1 94.19 360 GLN A CA 1
ATOM 2651 C C . GLN A 1 360 ? -9.18 36.875 -7.465 1 94.19 360 GLN A C 1
ATOM 2653 O O . GLN A 1 360 ? -8.727 35.781 -7.137 1 94.19 360 GLN A O 1
ATOM 2658 N N . PRO A 1 361 ? -10.406 37.188 -7.672 1 93.62 361 PRO A N 1
ATOM 2659 C CA . PRO A 1 361 ? -11.336 36.062 -7.547 1 93.62 361 PRO A CA 1
ATOM 2660 C C . PRO A 1 361 ? -11.031 34.906 -8.516 1 93.62 361 PRO A C 1
ATOM 2662 O O . PRO A 1 361 ? -10.672 35.156 -9.672 1 93.62 361 PRO A O 1
ATOM 2665 N N . ALA A 1 362 ? -11.094 33.656 -8.031 1 95.62 362 ALA A N 1
ATOM 2666 C CA . ALA A 1 362 ? -10.859 32.438 -8.789 1 95.62 362 ALA A CA 1
ATOM 2667 C C . ALA A 1 362 ? -11.75 31.312 -8.305 1 95.62 362 ALA A C 1
ATOM 2669 O O . ALA A 1 362 ? -12.195 31.312 -7.152 1 95.62 362 ALA A O 1
ATOM 2670 N N . PRO A 1 363 ? -12.062 30.438 -9.195 1 95.81 363 PRO A N 1
ATOM 2671 C CA . PRO A 1 363 ? -12.867 29.297 -8.742 1 95.81 363 PRO A CA 1
ATOM 2672 C C . PRO A 1 363 ? -12.109 28.406 -7.762 1 95.81 363 PRO A C 1
ATOM 2674 O O . PRO A 1 363 ? -10.898 28.234 -7.883 1 95.81 363 PRO A O 1
ATOM 2677 N N . VAL A 1 364 ? -12.844 27.812 -6.828 1 95.31 364 VAL A N 1
ATOM 2678 C CA . VAL A 1 364 ? -12.258 26.797 -5.949 1 95.31 364 VAL A CA 1
ATOM 2679 C C . VAL A 1 364 ? -11.906 25.547 -6.758 1 95.31 364 VAL A C 1
ATOM 2681 O O . VAL A 1 364 ? -12.781 24.922 -7.359 1 95.31 364 VAL A O 1
ATOM 2684 N N . GLN A 1 365 ? -10.664 25.25 -6.766 1 92.44 365 GLN A N 1
ATOM 2685 C CA . GLN A 1 365 ? -10.211 24.062 -7.488 1 92.44 365 GLN A CA 1
ATOM 2686 C C . GLN A 1 365 ? -10.156 22.844 -6.57 1 92.44 365 GLN A C 1
ATOM 2688 O O . GLN A 1 365 ? -10.5 21.734 -6.988 1 92.44 365 GLN A O 1
ATOM 2693 N N . ASP A 1 366 ? -9.68 23 -5.375 1 90.06 366 ASP A N 1
ATOM 2694 C CA . ASP A 1 366 ? -9.453 21.922 -4.414 1 90.06 366 ASP A CA 1
ATOM 2695 C C . ASP A 1 366 ? -9.312 22.469 -2.996 1 90.06 366 ASP A C 1
ATOM 2697 O O . ASP A 1 366 ? -8.75 23.547 -2.797 1 90.06 366 ASP A O 1
ATOM 2701 N N . THR A 1 367 ? -9.867 21.75 -2.025 1 92.25 367 THR A N 1
ATOM 2702 C CA . THR A 1 367 ? -9.773 22.234 -0.655 1 92.25 367 THR A CA 1
ATOM 2703 C C . THR A 1 367 ? -8.711 21.469 0.127 1 92.25 367 THR A C 1
ATOM 2705 O O . THR A 1 367 ? -8.492 21.734 1.311 1 92.25 367 THR A O 1
ATOM 2708 N N . VAL A 1 368 ? -8.055 20.516 -0.524 1 90.5 368 VAL A N 1
ATOM 2709 C CA . VAL A 1 368 ? -6.996 19.734 0.105 1 90.5 368 VAL A CA 1
ATOM 2710 C C . VAL A 1 368 ? -5.871 20.672 0.553 1 90.5 368 VAL A C 1
ATOM 2712 O O . VAL A 1 368 ? -5.391 21.5 -0.229 1 90.5 368 VAL A O 1
ATOM 2715 N N . GLY A 1 369 ? -5.52 20.625 1.831 1 95.12 369 GLY A N 1
ATOM 2716 C CA . GLY A 1 369 ? -4.398 21.391 2.35 1 95.12 369 GLY A CA 1
ATOM 2717 C C . GLY A 1 369 ? -4.797 22.75 2.883 1 95.12 369 GLY A C 1
ATOM 2718 O O . GLY A 1 369 ? -3.961 23.484 3.418 1 95.12 369 GLY A O 1
ATOM 2719 N N . ALA A 1 370 ? -6.07 23.141 2.721 1 96.88 370 ALA A N 1
ATOM 2720 C CA . ALA A 1 370 ? -6.516 24.453 3.189 1 96.88 370 ALA A CA 1
ATOM 2721 C C . ALA A 1 370 ? -6.246 24.609 4.684 1 96.88 370 ALA A C 1
ATOM 2723 O O . ALA A 1 370 ? -5.664 25.625 5.105 1 96.88 370 ALA A O 1
ATOM 2724 N N . GLY A 1 371 ? -6.66 23.641 5.449 1 97.19 371 GLY A N 1
ATOM 2725 C CA . GLY A 1 371 ? -6.418 23.672 6.879 1 97.19 371 GLY A CA 1
ATOM 2726 C C . GLY A 1 371 ? -4.945 23.688 7.234 1 97.19 371 GLY A C 1
ATOM 2727 O O . GLY A 1 371 ? -4.523 24.391 8.156 1 97.19 371 GLY A O 1
ATOM 2728 N N . ASP A 1 372 ? -4.164 22.891 6.508 1 97.94 372 ASP A N 1
ATOM 2729 C CA . ASP A 1 372 ? -2.725 22.828 6.734 1 97.94 372 ASP A CA 1
ATOM 2730 C C . ASP A 1 372 ? -2.055 24.156 6.43 1 97.94 372 ASP A C 1
ATOM 2732 O O . ASP A 1 372 ? -1.155 24.594 7.156 1 97.94 372 ASP A O 1
ATOM 2736 N N . THR A 1 373 ? -2.471 24.75 5.344 1 98.5 373 THR A N 1
ATOM 2737 C CA . THR A 1 373 ? -1.946 26.047 4.949 1 98.5 373 THR A CA 1
ATOM 2738 C C . THR A 1 373 ? -2.293 27.109 5.992 1 98.5 373 THR A C 1
ATOM 2740 O O . THR A 1 373 ? -1.44 27.906 6.371 1 98.5 373 THR A O 1
ATOM 2743 N N . CYS A 1 374 ? -3.521 27.078 6.422 1 98.38 374 CYS A N 1
ATOM 2744 C CA . CYS A 1 374 ? -3.961 27.969 7.488 1 98.38 374 CYS A CA 1
ATOM 2745 C C . CYS A 1 374 ? -3.098 27.797 8.734 1 98.38 374 CYS A C 1
ATOM 2747 O O . CYS A 1 374 ? -2.648 28.781 9.32 1 98.38 374 CYS A O 1
ATOM 2749 N N . MET A 1 375 ? -2.852 26.578 9.07 1 98.38 375 MET A N 1
ATOM 2750 C CA . MET A 1 375 ? -2.066 26.266 10.258 1 98.38 375 MET A CA 1
ATOM 2751 C C . MET A 1 375 ? -0.632 26.75 10.109 1 98.38 375 MET A C 1
ATOM 2753 O O . MET A 1 375 ? -0.05 27.266 11.07 1 98.38 375 MET A O 1
ATOM 2757 N N . GLY A 1 376 ? -0.064 26.531 8.961 1 98.44 376 GLY A N 1
ATOM 2758 C CA . GLY A 1 376 ? 1.28 27.031 8.719 1 98.44 376 GLY A CA 1
ATOM 2759 C C . GLY A 1 376 ? 1.417 28.531 8.961 1 98.44 376 GLY A C 1
ATOM 2760 O O . GLY A 1 376 ? 2.324 28.953 9.672 1 98.44 376 GLY A O 1
ATOM 2761 N N . TYR A 1 377 ? 0.519 29.281 8.445 1 97.88 377 TYR A N 1
ATOM 2762 C CA . TYR A 1 377 ? 0.574 30.719 8.648 1 97.88 377 TYR A CA 1
ATOM 2763 C C . TYR A 1 377 ? 0.3 31.078 10.102 1 97.88 377 TYR A C 1
ATOM 2765 O O . TYR A 1 377 ? 0.885 32.031 10.633 1 97.88 377 TYR A O 1
ATOM 2773 N N . LEU A 1 378 ? -0.674 30.438 10.672 1 98.56 378 LEU A N 1
ATOM 2774 C CA . LEU A 1 378 ? -0.996 30.703 12.07 1 98.56 378 LEU A CA 1
ATOM 2775 C C . LEU A 1 378 ? 0.251 30.594 12.945 1 98.56 378 LEU A C 1
ATOM 2777 O O . LEU A 1 378 ? 0.504 31.469 13.781 1 98.56 378 LEU A O 1
ATOM 2781 N N . LEU A 1 379 ? 1.026 29.562 12.75 1 98.38 379 LEU A N 1
ATOM 2782 C CA . LEU A 1 379 ? 2.248 29.375 13.523 1 98.38 379 LEU A CA 1
ATOM 2783 C C . LEU A 1 379 ? 3.24 30.5 13.266 1 98.38 379 LEU A C 1
ATOM 2785 O O . LEU A 1 379 ? 3.793 31.062 14.211 1 98.38 379 LEU A O 1
ATOM 2789 N N . VAL A 1 380 ? 3.432 30.844 12.055 1 97.88 380 VAL A N 1
ATOM 2790 C CA . VAL A 1 380 ? 4.375 31.891 11.656 1 97.88 380 VAL A CA 1
ATOM 2791 C C . VAL A 1 380 ? 3.947 33.219 12.258 1 97.88 380 VAL A C 1
ATOM 2793 O O . VAL A 1 380 ? 4.777 33.969 12.797 1 97.88 380 VAL A O 1
ATOM 2796 N N . GLY A 1 381 ? 2.662 33.531 12.156 1 97.81 381 GLY A N 1
ATOM 2797 C CA . GLY A 1 381 ? 2.127 34.781 12.688 1 97.81 381 GLY A CA 1
ATOM 2798 C C . GLY A 1 381 ? 2.254 34.875 14.203 1 97.81 381 GLY A C 1
ATOM 2799 O O . GLY A 1 381 ? 2.623 35.906 14.727 1 97.81 381 GLY A O 1
ATOM 2800 N N . LEU A 1 382 ? 1.959 33.781 14.891 1 97.81 382 LEU A N 1
ATOM 2801 C CA . LEU A 1 382 ? 2.043 33.781 16.344 1 97.81 382 LEU A CA 1
ATOM 2802 C C . LEU A 1 382 ? 3.479 34 16.812 1 97.81 382 LEU A C 1
ATOM 2804 O O . LEU A 1 382 ? 3.715 34.656 17.828 1 97.81 382 LEU A O 1
ATOM 2808 N N . LEU A 1 383 ? 4.422 33.5 16.062 1 96.44 383 LEU A N 1
ATOM 2809 C CA . LEU A 1 383 ? 5.84 33.656 16.375 1 96.44 383 LEU A CA 1
ATOM 2810 C C . LEU A 1 383 ? 6.32 35.062 16.047 1 96.44 383 LEU A C 1
ATOM 2812 O O . LEU A 1 383 ? 7.387 35.5 16.516 1 96.44 383 LEU A O 1
ATOM 2816 N N . GLY A 1 384 ? 5.57 35.812 15.25 1 95.5 384 GLY A N 1
ATOM 2817 C CA . GLY A 1 384 ? 5.984 37.125 14.797 1 95.5 384 GLY A CA 1
ATOM 2818 C C . GLY A 1 384 ? 7 37.062 13.672 1 95.5 384 GLY A C 1
ATOM 2819 O O . GLY A 1 384 ? 7.676 38.062 13.398 1 95.5 384 GLY A O 1
ATOM 2820 N N . GLU A 1 385 ? 7.086 35.969 13.047 1 92.12 385 GLU A N 1
ATOM 2821 C CA . GLU A 1 385 ? 8.094 35.781 12 1 92.12 385 GLU A CA 1
ATOM 2822 C C . GLU A 1 385 ? 7.57 36.25 10.648 1 92.12 385 GLU A C 1
ATOM 2824 O O . GLU A 1 385 ? 8.273 36.188 9.641 1 92.12 385 GLU A O 1
ATOM 2829 N N . ASP A 1 386 ? 6.344 36.75 10.641 1 91.94 386 ASP A N 1
ATOM 2830 C CA . ASP A 1 386 ? 5.789 37.406 9.453 1 91.94 386 ASP A CA 1
ATOM 2831 C C . ASP A 1 386 ? 6.098 38.875 9.43 1 91.94 386 ASP A C 1
ATOM 2833 O O . ASP A 1 386 ? 5.613 39.625 8.562 1 91.94 386 ASP A O 1
ATOM 2837 N N . GLY A 1 387 ? 6.82 39.406 10.398 1 91.56 387 GLY A N 1
ATOM 2838 C CA . GLY A 1 387 ? 7.188 40.812 10.484 1 91.56 387 GLY A CA 1
ATOM 2839 C C . GLY A 1 387 ? 6.344 41.594 11.477 1 91.56 387 GLY A C 1
ATOM 2840 O O . GLY A 1 387 ? 6.594 42.781 11.719 1 91.56 387 GLY A O 1
ATOM 2841 N N . GLY A 1 388 ? 5.344 40.969 12.086 1 94.44 388 GLY A N 1
ATOM 2842 C CA . GLY A 1 388 ? 4.492 41.594 13.078 1 94.44 388 GLY A CA 1
ATOM 2843 C C . GLY A 1 388 ? 4.879 41.281 14.5 1 94.44 388 GLY A C 1
ATOM 2844 O O . GLY A 1 388 ? 5.922 40.656 14.742 1 94.44 388 GLY A O 1
ATOM 2845 N N . GLN A 1 389 ? 4.059 41.75 15.391 1 95.88 389 GLN A N 1
ATOM 2846 C CA . GLN A 1 389 ? 4.301 41.531 16.812 1 95.88 389 GLN A CA 1
ATOM 2847 C C . GLN A 1 389 ? 4.109 40.031 17.156 1 95.88 389 GLN A C 1
ATOM 2849 O O . GLN A 1 389 ? 3.125 39.438 16.75 1 95.88 389 GLN A O 1
ATOM 2854 N N . SER A 1 390 ? 5.086 39.531 17.922 1 96.31 390 SER A N 1
ATOM 2855 C CA . SER A 1 390 ? 4.977 38.156 18.406 1 96.31 390 SER A CA 1
ATOM 2856 C C . SER A 1 390 ? 3.908 38.031 19.484 1 96.31 390 SER A C 1
ATOM 2858 O O . SER A 1 390 ? 3.73 38.969 20.297 1 96.31 390 SER A O 1
ATOM 2860 N N . LEU A 1 391 ? 3.268 36.938 19.484 1 97.06 391 LEU A N 1
ATOM 2861 C CA . LEU A 1 391 ? 2.275 36.656 20.516 1 97.06 391 LEU A CA 1
ATOM 2862 C C . LEU A 1 391 ? 2.725 35.531 21.422 1 97.06 391 LEU A C 1
ATOM 2864 O O . LEU A 1 391 ? 1.903 34.906 22.094 1 97.06 391 LEU A O 1
ATOM 2868 N N . VAL A 1 392 ? 3.957 35.188 21.422 1 95.44 392 VAL A N 1
ATOM 2869 C CA . VAL A 1 392 ? 4.516 34.094 22.219 1 95.44 392 VAL A CA 1
ATOM 2870 C C . VAL A 1 392 ? 4.246 34.375 23.703 1 95.44 392 VAL A C 1
ATOM 2872 O O . VAL A 1 392 ? 3.986 33.438 24.469 1 95.44 392 VAL A O 1
ATOM 2875 N N . ALA A 1 393 ? 4.266 35.594 24.078 1 93.81 393 ALA A N 1
ATOM 2876 C CA . ALA A 1 393 ? 4.004 35.938 25.469 1 93.81 393 ALA A CA 1
ATOM 2877 C C . ALA A 1 393 ? 2.594 35.531 25.875 1 93.81 393 ALA A C 1
ATOM 2879 O O . ALA A 1 393 ? 2.373 35.094 27.016 1 93.81 393 ALA A O 1
ATOM 2880 N N . GLN A 1 394 ? 1.637 35.688 24.984 1 94.81 394 GLN A N 1
ATOM 2881 C CA . GLN A 1 394 ? 0.25 35.312 25.25 1 94.81 394 GLN A CA 1
ATOM 2882 C C . GLN A 1 394 ? 0.063 33.812 25.219 1 94.81 394 GLN A C 1
ATOM 2884 O O . GLN A 1 394 ? -0.557 33.219 26.125 1 94.81 394 GLN A O 1
ATOM 2889 N N . VAL A 1 395 ? 0.743 33.125 24.266 1 95.94 395 VAL A N 1
ATOM 2890 C CA . VAL A 1 395 ? 0.373 31.734 24.016 1 95.94 395 VAL A CA 1
ATOM 2891 C C . VAL A 1 395 ? 1.308 30.797 24.781 1 95.94 395 VAL A C 1
ATOM 2893 O O . VAL A 1 395 ? 0.931 29.672 25.125 1 95.94 395 VAL A O 1
ATOM 2896 N N . ALA A 1 396 ? 2.484 31.203 25.078 1 91.5 396 ALA A N 1
ATOM 2897 C CA . ALA A 1 396 ? 3.422 30.344 25.812 1 91.5 396 ALA A CA 1
ATOM 2898 C C . ALA A 1 396 ? 3.434 30.688 27.297 1 91.5 396 ALA A C 1
ATOM 2900 O O . ALA A 1 396 ? 3.359 29.797 28.141 1 91.5 396 ALA A O 1
ATOM 2901 N N . ALA A 1 397 ? 3.453 31.984 27.609 1 86.94 397 ALA A N 1
ATOM 2902 C CA . ALA A 1 397 ? 3.652 32.438 28.984 1 86.94 397 ALA A CA 1
ATOM 2903 C C . ALA A 1 397 ? 2.318 32.75 29.656 1 86.94 397 ALA A C 1
ATOM 2905 O O . ALA A 1 397 ? 2.264 33 30.875 1 86.94 397 ALA A O 1
ATOM 2906 N N . GLY A 1 398 ? 1.265 32.906 28.906 1 87.94 398 GLY A N 1
ATOM 2907 C CA . GLY A 1 398 ? -0.056 33.125 29.469 1 87.94 398 GLY A CA 1
ATOM 2908 C C . GLY A 1 398 ? -0.31 34.594 29.797 1 87.94 398 GLY A C 1
ATOM 2909 O O . GLY A 1 398 ? -1.098 34.875 30.703 1 87.94 398 GLY A O 1
ATOM 2910 N N . LYS A 1 399 ? 0.431 35.438 29.141 1 90.38 399 LYS A N 1
ATOM 2911 C CA . LYS A 1 399 ? 0.161 36.875 29.312 1 90.38 399 LYS A CA 1
ATOM 2912 C C . LYS A 1 399 ? -1.266 37.219 28.891 1 90.38 399 LYS A C 1
ATOM 2914 O O . LYS A 1 399 ? -1.773 36.688 27.906 1 90.38 399 LYS A O 1
ATOM 2919 N N . PRO A 1 400 ? -1.888 38.062 29.578 1 89.44 400 PRO A N 1
ATOM 2920 C CA . PRO A 1 400 ? -3.26 38.438 29.234 1 89.44 400 PRO A CA 1
ATOM 2921 C C . PRO A 1 400 ? -3.377 39 27.812 1 89.44 400 PRO A C 1
ATOM 2923 O O . PRO A 1 400 ? -2.465 39.688 27.359 1 89.44 400 PRO A O 1
ATOM 2926 N N . TRP A 1 401 ? -4.469 38.812 27.281 1 94.44 401 TRP A N 1
ATOM 2927 C CA . TRP A 1 401 ? -4.73 39.312 25.938 1 94.44 401 TRP A CA 1
ATOM 2928 C C . TRP A 1 401 ? -5.234 40.75 25.969 1 94.44 401 TRP A C 1
ATOM 2930 O O . TRP A 1 401 ? -6.438 40.969 26.125 1 94.44 401 TRP A O 1
ATOM 2940 N N . ASP A 1 402 ? -4.414 41.719 25.797 1 90.81 402 ASP A N 1
ATOM 2941 C CA . ASP A 1 402 ? -4.828 43.125 25.734 1 90.81 402 ASP A CA 1
ATOM 2942 C C . ASP A 1 402 ? -5.32 43.5 24.328 1 90.81 402 ASP A C 1
ATOM 2944 O O . ASP A 1 402 ? -5.359 42.656 23.438 1 90.81 402 ASP A O 1
ATOM 2948 N N . GLU A 1 403 ? -5.695 44.75 24.188 1 93 403 GLU A N 1
ATOM 2949 C CA . GLU A 1 403 ? -6.301 45.188 22.938 1 93 403 GLU A CA 1
ATOM 2950 C C . GLU A 1 403 ? -5.344 45 21.766 1 93 403 GLU A C 1
ATOM 2952 O O . GLU A 1 403 ? -5.754 44.594 20.672 1 93 403 GLU A O 1
ATOM 2957 N N . ALA A 1 404 ? -4.133 45.344 21.953 1 94.56 404 ALA A N 1
ATOM 2958 C CA . ALA A 1 404 ? -3.131 45.219 20.891 1 94.56 404 ALA A CA 1
ATOM 2959 C C . ALA A 1 404 ? -2.924 43.781 20.484 1 94.56 404 ALA A C 1
ATOM 2961 O O . ALA A 1 404 ? -2.812 43.469 19.297 1 94.56 404 ALA A O 1
ATOM 2962 N N . ALA A 1 405 ? -2.844 42.906 21.438 1 95.81 405 ALA A N 1
ATOM 2963 C CA . ALA A 1 405 ? -2.68 41.469 21.156 1 95.81 405 ALA A CA 1
ATOM 2964 C C . ALA A 1 405 ? -3.883 40.938 20.406 1 95.81 405 ALA A C 1
ATOM 2966 O O . ALA A 1 405 ? -3.73 40.094 19.5 1 95.81 405 ALA A O 1
ATOM 2967 N N . VAL A 1 406 ? -5.059 41.375 20.75 1 96.56 406 VAL A N 1
ATOM 2968 C CA . VAL A 1 406 ? -6.285 40.875 20.109 1 96.56 406 VAL A CA 1
ATOM 2969 C C . VAL A 1 406 ? -6.328 41.344 18.672 1 96.56 406 VAL A C 1
ATOM 2971 O O . VAL A 1 406 ? -6.703 40.594 17.766 1 96.56 406 VAL A O 1
ATOM 2974 N N . LYS A 1 407 ? -5.973 42.625 18.5 1 97 407 LYS A N 1
ATOM 2975 C CA . LYS A 1 407 ? -5.906 43.125 17.141 1 97 407 LYS A CA 1
ATOM 2976 C C . LYS A 1 407 ? -4.906 42.344 16.297 1 97 407 LYS A C 1
ATOM 2978 O O . LYS A 1 407 ? -5.172 42.062 15.125 1 97 407 LYS A O 1
ATOM 2983 N N . ARG A 1 408 ? -3.785 42.031 16.891 1 97.88 408 ARG A N 1
ATOM 2984 C CA . ARG A 1 408 ? -2.758 41.25 16.203 1 97.88 408 ARG A CA 1
ATOM 2985 C C . ARG A 1 408 ? -3.27 39.844 15.883 1 97.88 408 ARG A C 1
ATOM 2987 O O . ARG A 1 408 ? -3.053 39.344 14.781 1 97.88 408 ARG A O 1
ATOM 2994 N N . LEU A 1 409 ? -3.939 39.25 16.797 1 98.12 409 LEU A N 1
ATOM 2995 C CA . LEU A 1 409 ? -4.504 37.938 16.594 1 98.12 409 LEU A CA 1
ATOM 2996 C C . LEU A 1 409 ? -5.496 37.938 15.43 1 98.12 409 LEU A C 1
ATOM 2998 O O . LEU A 1 409 ? -5.496 37.031 14.602 1 98.12 409 LEU A O 1
ATOM 3002 N N . LYS A 1 410 ? -6.293 38.938 15.375 1 97.94 410 LYS A N 1
ATOM 3003 C CA . LYS A 1 410 ? -7.254 39.062 14.289 1 97.94 410 LYS A CA 1
ATOM 3004 C C . LYS A 1 410 ? -6.547 39.156 12.938 1 97.94 410 LYS A C 1
ATOM 3006 O O . LYS A 1 410 ? -6.973 38.531 11.961 1 97.94 410 LYS A O 1
ATOM 3011 N N . SER A 1 411 ? -5.516 39.969 12.898 1 97.25 411 SER A N 1
ATOM 3012 C CA . SER A 1 411 ? -4.746 40.094 11.664 1 97.25 411 SER A CA 1
ATOM 3013 C C . SER A 1 411 ? -4.113 38.781 11.25 1 97.25 411 SER A C 1
ATOM 3015 O O . SER A 1 411 ? -4.074 38.438 10.062 1 97.25 411 SER A O 1
ATOM 3017 N N . ILE A 1 412 ? -3.6 38.031 12.211 1 98.19 412 ILE A N 1
ATOM 3018 C CA . ILE A 1 412 ? -3.002 36.719 11.945 1 98.19 412 ILE A CA 1
ATOM 3019 C C . ILE A 1 412 ? -4.055 35.781 11.367 1 98.19 412 ILE A C 1
ATOM 3021 O O . ILE A 1 412 ? -3.801 35.094 10.375 1 98.19 412 ILE A O 1
ATOM 3025 N N . LEU A 1 413 ? -5.23 35.781 11.906 1 98.31 413 LEU A N 1
ATOM 3026 C CA . LEU A 1 413 ? -6.312 34.938 11.43 1 98.31 413 LEU A CA 1
ATOM 3027 C C . LEU A 1 413 ? -6.703 35.312 10 1 98.31 413 LEU A C 1
ATOM 3029 O O . LEU A 1 413 ? -6.895 34.438 9.156 1 98.31 413 LEU A O 1
ATOM 3033 N N . ALA A 1 414 ? -6.793 36.594 9.797 1 96.75 414 ALA A N 1
ATOM 3034 C CA . ALA A 1 414 ? -7.176 37.062 8.469 1 96.75 414 ALA A CA 1
ATOM 3035 C C . ALA A 1 414 ? -6.16 36.625 7.414 1 96.75 414 ALA A C 1
ATOM 3037 O O . ALA A 1 414 ? -6.535 36.156 6.332 1 96.75 414 ALA A O 1
ATOM 3038 N N . ASN A 1 415 ? -4.926 36.844 7.711 1 97.12 415 ASN A N 1
ATOM 3039 C CA . ASN A 1 415 ? -3.873 36.438 6.785 1 97.12 415 ASN A CA 1
ATOM 3040 C C . ASN A 1 415 ? -3.828 34.938 6.602 1 97.12 415 ASN A C 1
ATOM 3042 O O . ASN A 1 415 ? -3.521 34.438 5.512 1 97.12 415 ASN A O 1
ATOM 3046 N N . SER A 1 416 ? -4.043 34.125 7.676 1 98.12 416 SER A N 1
ATOM 3047 C CA . SER A 1 416 ? -4.133 32.688 7.582 1 98.12 416 SER A CA 1
ATOM 3048 C C . SER A 1 416 ? -5.246 32.25 6.629 1 98.12 416 SER A C 1
ATOM 3050 O O . SER A 1 416 ? -5.062 31.344 5.82 1 98.12 416 SER A O 1
ATOM 3052 N N . MET A 1 417 ? -6.375 32.906 6.707 1 97.06 417 MET A N 1
ATOM 3053 C CA . MET A 1 417 ? -7.516 32.625 5.844 1 97.06 417 MET A CA 1
ATOM 3054 C C . MET A 1 417 ? -7.203 32.969 4.395 1 97.06 417 MET A C 1
ATOM 3056 O O . MET A 1 417 ? -7.613 32.25 3.479 1 97.06 417 MET A O 1
ATOM 3060 N N . ALA A 1 418 ? -6.52 34.062 4.219 1 97 418 ALA A N 1
ATOM 3061 C CA . ALA A 1 418 ? -6.129 34.469 2.867 1 97 418 ALA A CA 1
ATOM 3062 C C . ALA A 1 418 ? -5.188 33.438 2.252 1 97 418 ALA A C 1
ATOM 3064 O O . ALA A 1 418 ? -5.324 33.062 1.079 1 97 418 ALA A O 1
ATOM 3065 N N . ALA A 1 419 ? -4.238 32.969 3.014 1 98 419 ALA A N 1
ATOM 3066 C CA . ALA A 1 419 ? -3.322 31.953 2.539 1 98 419 ALA A CA 1
ATOM 3067 C C . ALA A 1 419 ? -4.078 30.688 2.15 1 98 419 ALA A C 1
ATOM 3069 O O . ALA A 1 419 ? -3.82 30.094 1.094 1 98 419 ALA A O 1
ATOM 3070 N N . ALA A 1 420 ? -4.977 30.25 2.986 1 97.94 420 ALA A N 1
ATOM 3071 C CA . ALA A 1 420 ? -5.789 29.062 2.713 1 97.94 420 ALA A CA 1
ATOM 3072 C C . ALA A 1 420 ? -6.617 29.25 1.442 1 97.94 420 ALA A C 1
ATOM 3074 O O . ALA A 1 420 ? -6.777 28.312 0.657 1 97.94 420 ALA A O 1
ATOM 3075 N N . ALA A 1 421 ? -7.121 30.453 1.287 1 97.31 421 ALA A N 1
ATOM 3076 C CA . ALA A 1 421 ? -7.926 30.75 0.106 1 97.31 421 ALA A CA 1
ATOM 3077 C C . ALA A 1 421 ? -7.098 30.609 -1.17 1 97.31 421 ALA A C 1
ATOM 3079 O O . ALA A 1 421 ? -7.582 30.078 -2.172 1 97.31 421 ALA A O 1
ATOM 3080 N N . ILE A 1 422 ? -5.91 31.141 -1.131 1 97.88 422 ILE A N 1
ATOM 3081 C CA . ILE A 1 422 ? -5.027 31 -2.283 1 97.88 422 ILE A CA 1
ATOM 3082 C C . ILE A 1 422 ? -4.781 29.516 -2.562 1 97.88 422 ILE A C 1
ATOM 3084 O O . ILE A 1 422 ? -4.832 29.078 -3.715 1 97.88 422 ILE A O 1
ATOM 3088 N N . ASN A 1 423 ? -4.5 28.703 -1.561 1 97.81 423 ASN A N 1
ATOM 3089 C CA . ASN A 1 423 ? -4.32 27.266 -1.717 1 97.81 423 ASN A CA 1
ATOM 3090 C C . ASN A 1 423 ? -5.516 26.625 -2.416 1 97.81 423 ASN A C 1
ATOM 3092 O O . ASN A 1 423 ? -5.348 25.75 -3.275 1 97.81 423 ASN A O 1
ATOM 3096 N N . CYS A 1 424 ? -6.707 27.031 -2.084 1 96.94 424 CYS A N 1
ATOM 3097 C CA . CYS A 1 424 ? -7.93 26.438 -2.609 1 96.94 424 CYS A CA 1
ATOM 3098 C C . CYS A 1 424 ? -8.086 26.75 -4.094 1 96.94 424 CYS A C 1
ATOM 3100 O O . CYS A 1 424 ? -8.891 26.109 -4.781 1 96.94 424 CYS A O 1
ATOM 3102 N N . SER A 1 425 ? -7.379 27.75 -4.586 1 96.75 425 SER A N 1
ATOM 3103 C CA . SER A 1 425 ? -7.438 28.062 -6.012 1 96.75 425 SER A CA 1
ATOM 3104 C C . SER A 1 425 ? -6.539 27.141 -6.82 1 96.75 425 SER A C 1
ATOM 3106 O O . SER A 1 425 ? -6.496 27.219 -8.047 1 96.75 425 SER A O 1
ATOM 3108 N N . ARG A 1 426 ? -5.855 26.234 -6.152 1 94.56 426 ARG A N 1
ATOM 3109 C CA . ARG A 1 426 ? -4.883 25.344 -6.762 1 94.56 426 ARG A CA 1
ATOM 3110 C C . ARG A 1 426 ? -5.254 23.891 -6.516 1 94.56 426 ARG A C 1
ATOM 3112 O O . ARG A 1 426 ? -6.012 23.578 -5.59 1 94.56 426 ARG A O 1
ATOM 3119 N N . VAL A 1 427 ? -4.742 22.984 -7.359 1 87.94 427 VAL A N 1
ATOM 3120 C CA . VAL A 1 427 ? -4.996 21.562 -7.18 1 87.94 427 VAL A CA 1
ATOM 3121 C C . VAL A 1 427 ? -4.039 20.984 -6.129 1 87.94 427 VAL A C 1
ATOM 3123 O O . VAL A 1 427 ? -2.826 21.203 -6.207 1 87.94 427 VAL A O 1
ATOM 3126 N N . GLY A 1 428 ? -4.629 20.297 -5.16 1 87.88 428 GLY A N 1
ATOM 3127 C CA . GLY A 1 428 ? -3.805 19.719 -4.102 1 87.88 428 GLY A CA 1
ATOM 3128 C C . GLY A 1 428 ? -3.33 20.75 -3.098 1 87.88 428 GLY A C 1
ATOM 3129 O O . GLY A 1 428 ? -3.793 21.906 -3.104 1 87.88 428 GLY A O 1
ATOM 3130 N N . CYS A 1 429 ? -2.51 20.328 -2.238 1 93.38 429 CYS A N 1
ATOM 3131 C CA . CYS A 1 429 ? -1.905 21.25 -1.286 1 93.38 429 CYS A CA 1
ATOM 3132 C C . CYS A 1 429 ? -0.752 22.016 -1.924 1 93.38 429 CYS A C 1
ATOM 3134 O O . CYS A 1 429 ? 0.276 21.422 -2.264 1 93.38 429 CYS A O 1
ATOM 3136 N N . ASP A 1 430 ? -0.969 23.188 -2.131 1 96.06 430 ASP A N 1
ATOM 3137 C CA . ASP A 1 430 ? 0.031 24.062 -2.719 1 96.06 430 ASP A CA 1
ATOM 3138 C C . ASP A 1 430 ? -0.01 25.453 -2.066 1 96.06 430 ASP A C 1
ATOM 3140 O O . ASP A 1 430 ? -0.453 26.422 -2.682 1 96.06 430 ASP A O 1
ATOM 3144 N N . PRO A 1 431 ? 0.534 25.594 -0.883 1 98.25 431 PRO A N 1
ATOM 3145 C CA . PRO A 1 431 ? 0.509 26.859 -0.142 1 98.25 431 PRO A CA 1
ATOM 3146 C C . PRO A 1 431 ? 1.234 27.984 -0.873 1 98.25 431 PRO A C 1
ATOM 3148 O O . PRO A 1 431 ? 2.168 27.719 -1.637 1 98.25 431 PRO A O 1
ATOM 3151 N N . PRO A 1 432 ? 0.82 29.188 -0.649 1 98.44 432 PRO A N 1
ATOM 3152 C CA . PRO A 1 432 ? 1.491 30.328 -1.286 1 98.44 432 PRO A CA 1
ATOM 3153 C C . PRO A 1 432 ? 2.822 30.672 -0.623 1 98.44 432 PRO A C 1
ATOM 3155 O O . PRO A 1 432 ? 3.018 30.391 0.562 1 98.44 432 PRO A O 1
ATOM 3158 N N . THR A 1 433 ? 3.652 31.328 -1.418 1 98.06 433 THR A N 1
ATOM 3159 C CA . THR A 1 433 ? 4.863 31.922 -0.875 1 98.06 433 THR A CA 1
ATOM 3160 C C . THR A 1 433 ? 4.539 33.219 -0.149 1 98.06 433 THR A C 1
ATOM 3162 O O . THR A 1 433 ? 3.438 33.781 -0.291 1 98.06 433 THR A O 1
ATOM 3165 N N . ALA A 1 434 ? 5.512 33.719 0.597 1 97.19 434 ALA A N 1
ATOM 3166 C CA . ALA A 1 434 ? 5.359 35 1.28 1 97.19 434 ALA A CA 1
ATOM 3167 C C . ALA A 1 434 ? 5.055 36.125 0.286 1 97.19 434 ALA A C 1
ATOM 3169 O O . ALA A 1 434 ? 4.211 37 0.552 1 97.19 434 ALA A O 1
ATOM 3170 N N . ALA A 1 435 ? 5.695 36.031 -0.854 1 97 435 ALA A N 1
ATOM 3171 C CA . ALA A 1 435 ? 5.504 37.062 -1.879 1 97 435 ALA A CA 1
ATOM 3172 C C . ALA A 1 435 ? 4.09 37 -2.455 1 97 435 ALA A C 1
ATOM 3174 O O . ALA A 1 435 ? 3.453 38.062 -2.656 1 97 435 ALA A O 1
ATOM 3175 N N . GLU A 1 436 ? 3.643 35.844 -2.701 1 97.69 436 GLU A N 1
ATOM 3176 C CA . GLU A 1 436 ? 2.293 35.656 -3.229 1 97.69 436 GLU A CA 1
ATOM 3177 C C . GLU A 1 436 ? 1.242 36.156 -2.236 1 97.69 436 GLU A C 1
ATOM 3179 O O . GLU A 1 436 ? 0.273 36.812 -2.623 1 97.69 436 GLU A O 1
ATOM 3184 N N . LEU A 1 437 ? 1.447 35.844 -0.992 1 97.12 437 LEU A N 1
ATOM 3185 C CA . LEU A 1 437 ? 0.499 36.25 0.039 1 97.12 437 LEU A CA 1
ATOM 3186 C C . LEU A 1 437 ? 0.469 37.781 0.182 1 97.12 437 LEU A C 1
ATOM 3188 O O . LEU A 1 437 ? -0.605 38.375 0.278 1 97.12 437 LEU A O 1
ATOM 3192 N N . LYS A 1 438 ? 1.596 38.375 0.212 1 95.5 438 LYS A N 1
ATOM 3193 C CA . LYS A 1 438 ? 1.688 39.844 0.312 1 95.5 438 LYS A CA 1
ATOM 3194 C C . LYS A 1 438 ? 0.949 40.5 -0.838 1 95.5 438 LYS A C 1
ATOM 3196 O O . LYS A 1 438 ? 0.229 41.5 -0.629 1 95.5 438 LYS A O 1
ATOM 3201 N N . THR A 1 439 ? 1.142 39.969 -2.008 1 96.06 439 THR A N 1
ATOM 3202 C CA . THR A 1 439 ? 0.482 40.5 -3.191 1 96.06 439 THR A CA 1
ATOM 3203 C C . THR A 1 439 ? -1.034 40.406 -3.066 1 96.06 439 THR A C 1
ATOM 3205 O O . THR A 1 439 ? -1.762 41.344 -3.359 1 96.06 439 THR A O 1
ATOM 3208 N N . ALA A 1 440 ? -1.464 39.312 -2.619 1 95.44 440 ALA A N 1
ATOM 3209 C CA . ALA A 1 440 ? -2.9 39.062 -2.5 1 95.44 440 ALA A CA 1
ATOM 3210 C C . ALA A 1 440 ? -3.518 39.969 -1.43 1 95.44 440 ALA A C 1
ATOM 3212 O O . ALA A 1 440 ? -4.625 40.469 -1.604 1 95.44 440 ALA A O 1
ATOM 3213 N N . LEU A 1 441 ? -2.863 40.156 -0.327 1 92.38 441 LEU A N 1
ATOM 3214 C CA . LEU A 1 441 ? -3.367 40.938 0.777 1 92.38 441 LEU A CA 1
ATOM 3215 C C . LEU A 1 441 ? -3.447 42.406 0.379 1 92.38 441 LEU A C 1
ATOM 3217 O O . LEU A 1 441 ? -4.332 43.156 0.839 1 92.38 441 LEU A O 1
ATOM 3221 N N . ALA A 1 442 ? -2.535 42.875 -0.419 1 89.81 442 ALA A N 1
ATOM 3222 C CA . ALA A 1 442 ? -2.535 44.25 -0.887 1 89.81 442 ALA A CA 1
ATOM 3223 C C . ALA A 1 442 ? -3.748 44.531 -1.768 1 89.81 442 ALA A C 1
ATOM 3225 O O . ALA A 1 442 ? -4.297 45.625 -1.745 1 89.81 442 ALA A O 1
ATOM 3226 N N . LYS A 1 443 ? -4.16 43.562 -2.416 1 83.19 443 LYS A N 1
ATOM 3227 C CA . LYS A 1 443 ? -5.305 43.719 -3.311 1 83.19 443 LYS A CA 1
ATOM 3228 C C . LYS A 1 443 ? -6.617 43.625 -2.539 1 83.19 443 LYS A C 1
ATOM 3230 O O . LYS A 1 443 ? -7.574 44.344 -2.867 1 83.19 443 LYS A O 1
ATOM 3235 N N . CYS A 1 444 ? -6.715 42.719 -1.613 1 73.19 444 CYS A N 1
ATOM 3236 C CA . CYS A 1 444 ? -7.938 42.562 -0.829 1 73.19 444 CYS A CA 1
ATOM 3237 C C . CYS A 1 444 ? -8.219 43.812 -0.005 1 73.19 444 CYS A C 1
ATOM 3239 O O . CYS A 1 444 ? -9.375 44.156 0.25 1 73.19 444 CYS A O 1
ATOM 3241 N N . LYS A 1 445 ? -7.238 44.594 0.518 1 62 445 LYS A N 1
ATOM 3242 C CA . LYS A 1 445 ? -7.391 45.812 1.288 1 62 445 LYS A CA 1
ATOM 3243 C C . LYS A 1 445 ? -7.723 47 0.379 1 62 445 LYS A C 1
ATOM 3245 O O . LYS A 1 445 ? -8.297 48 0.828 1 62 445 LYS A O 1
ATOM 3250 N N . ALA A 1 446 ? -7.504 46.812 -0.913 1 50.69 446 ALA A N 1
ATOM 3251 C CA . ALA A 1 446 ? -7.871 47.844 -1.865 1 50.69 446 ALA A CA 1
ATOM 3252 C C . ALA A 1 446 ? -9.32 47.688 -2.312 1 50.69 446 ALA A C 1
ATOM 3254 O O . ALA A 1 446 ? -9.812 46.594 -2.475 1 50.69 446 ALA A O 1
ATOM 3255 N N . MET B 1 1 ? 39.562 0.215 -46.062 1 22.47 1 MET B N 1
ATOM 3256 C CA . MET B 1 1 ? 40.25 -0.883 -45.406 1 22.47 1 MET B CA 1
ATOM 3257 C C . MET B 1 1 ? 40.625 -0.494 -43.969 1 22.47 1 MET B C 1
ATOM 3259 O O . MET B 1 1 ? 41.5 -1.105 -43.375 1 22.47 1 MET B O 1
ATOM 3263 N N . GLN B 1 2 ? 40.125 0.569 -43.594 1 21.05 2 GLN B N 1
ATOM 3264 C CA . GLN B 1 2 ? 40.594 1.389 -42.469 1 21.05 2 GLN B CA 1
ATOM 3265 C C . GLN B 1 2 ? 40.406 0.669 -41.125 1 21.05 2 GLN B C 1
ATOM 3267 O O . GLN B 1 2 ? 39.281 0.432 -40.719 1 21.05 2 GLN B O 1
ATOM 3272 N N . ARG B 1 3 ? 41.406 -0.092 -40.688 1 19.88 3 ARG B N 1
ATOM 3273 C CA . ARG B 1 3 ? 41.781 -1.14 -39.75 1 19.88 3 ARG B CA 1
ATOM 3274 C C . ARG B 1 3 ? 41.531 -0.705 -38.312 1 19.88 3 ARG B C 1
ATOM 3276 O O . ARG B 1 3 ? 40.875 -1.425 -37.562 1 19.88 3 ARG B O 1
ATOM 3283 N N . ALA B 1 4 ? 42.469 -0.063 -37.594 1 18.69 4 ALA B N 1
ATOM 3284 C CA . ALA B 1 4 ? 43.312 -0.586 -36.531 1 18.69 4 ALA B CA 1
ATOM 3285 C C . ALA B 1 4 ? 42.812 -0.13 -35.156 1 18.69 4 ALA B C 1
ATOM 3287 O O . ALA B 1 4 ? 43.312 -0.587 -34.125 1 18.69 4 ALA B O 1
ATOM 3288 N N . VAL B 1 5 ? 41.938 0.802 -34.969 1 18.25 5 VAL B N 1
ATOM 3289 C CA . VAL B 1 5 ? 42.5 1.632 -33.906 1 18.25 5 VAL B CA 1
ATOM 3290 C C . VAL B 1 5 ? 42.656 0.808 -32.625 1 18.25 5 VAL B C 1
ATOM 3292 O O . VAL B 1 5 ? 42.031 -0.259 -32.5 1 18.25 5 VAL B O 1
ATOM 3295 N N . THR B 1 6 ? 42.156 1.235 -31.422 1 18.84 6 THR B N 1
ATOM 3296 C CA . THR B 1 6 ? 42.719 1.734 -30.188 1 18.84 6 THR B CA 1
ATOM 3297 C C . THR B 1 6 ? 42.719 0.646 -29.109 1 18.84 6 THR B C 1
ATOM 3299 O O . THR B 1 6 ? 41.938 -0.311 -29.188 1 18.84 6 THR B O 1
ATOM 3302 N N . LEU B 1 7 ? 42.719 1.002 -27.75 1 18.92 7 LEU B N 1
ATOM 3303 C CA . LEU B 1 7 ? 43.562 0.981 -26.562 1 18.92 7 LEU B CA 1
ATOM 3304 C C . LEU B 1 7 ? 43.156 -0.156 -25.625 1 18.92 7 LEU B C 1
ATOM 3306 O O . LEU B 1 7 ? 41.969 -0.386 -25.391 1 18.92 7 LEU B O 1
ATOM 3310 N N . GLN B 1 8 ? 44.094 -1.062 -25.125 1 19.86 8 GLN B N 1
ATOM 3311 C CA . GLN B 1 8 ? 44.438 -2.23 -24.328 1 19.86 8 GLN B CA 1
ATOM 3312 C C . GLN B 1 8 ? 44.25 -1.963 -22.844 1 19.86 8 GLN B C 1
ATOM 3314 O O . GLN B 1 8 ? 45.031 -1.245 -22.219 1 19.86 8 GLN B O 1
ATOM 3319 N N . CYS B 1 9 ? 43.156 -1.459 -22.25 1 17.73 9 CYS B N 1
ATOM 3320 C CA . CYS B 1 9 ? 43.312 -1.128 -20.844 1 17.73 9 CYS B CA 1
ATOM 3321 C C . CYS B 1 9 ? 43.656 -2.369 -20.031 1 17.73 9 CYS B C 1
ATOM 3323 O O . CYS B 1 9 ? 42.875 -3.328 -20 1 17.73 9 CYS B O 1
ATOM 3325 N N . GLN B 1 10 ? 44.938 -2.678 -19.422 1 17.47 10 GLN B N 1
ATOM 3326 C CA . GLN B 1 10 ? 45.781 -3.645 -18.719 1 17.47 10 GLN B CA 1
ATOM 3327 C C . GLN B 1 10 ? 45.406 -3.719 -17.234 1 17.47 10 GLN B C 1
ATOM 3329 O O . GLN B 1 10 ? 45.969 -4.512 -16.484 1 17.47 10 GLN B O 1
ATOM 3334 N N . GLN B 1 11 ? 44.531 -3.102 -16.578 1 17.75 11 GLN B N 1
ATOM 3335 C CA . GLN B 1 11 ? 44.906 -2.939 -15.172 1 17.75 11 GLN B CA 1
ATOM 3336 C C . GLN B 1 11 ? 45 -4.289 -14.469 1 17.75 11 GLN B C 1
ATOM 3338 O O . GLN B 1 11 ? 44.031 -5.055 -14.445 1 17.75 11 GLN B O 1
ATOM 3343 N N . ALA B 1 12 ? 46.219 -4.918 -14.031 1 18.92 12 ALA B N 1
ATOM 3344 C CA . ALA B 1 12 ? 46.938 -6.039 -13.422 1 18.92 12 ALA B CA 1
ATOM 3345 C C . ALA B 1 12 ? 46.5 -6.246 -11.977 1 18.92 12 ALA B C 1
ATOM 3347 O O . ALA B 1 12 ? 46.094 -7.344 -11.586 1 18.92 12 ALA B O 1
ATOM 3348 N N . LYS B 1 13 ? 47.5 -6.133 -10.938 1 18.42 13 LYS B N 1
ATOM 3349 C CA . LYS B 1 13 ? 48.281 -7.02 -10.094 1 18.42 13 LYS B CA 1
ATOM 3350 C C . LYS B 1 13 ? 47.719 -7.062 -8.672 1 18.42 13 LYS B C 1
ATOM 3352 O O . LYS B 1 13 ? 47.656 -8.133 -8.055 1 18.42 13 LYS B O 1
ATOM 3357 N N . SER B 1 14 ? 47.75 -6.105 -7.59 1 16.02 14 SER B N 1
ATOM 3358 C CA . SER B 1 14 ? 48.719 -6.137 -6.477 1 16.02 14 SER B CA 1
ATOM 3359 C C . SER B 1 14 ? 48.125 -6.863 -5.273 1 16.02 14 SER B C 1
ATOM 3361 O O . SER B 1 14 ? 48.781 -7.68 -4.645 1 16.02 14 SER B O 1
ATOM 3363 N N . ARG B 1 15 ? 47.188 -6.391 -4.371 1 16.72 15 ARG B N 1
ATOM 3364 C CA . ARG B 1 15 ? 47.531 -6.109 -2.979 1 16.72 15 ARG B CA 1
ATOM 3365 C C . ARG B 1 15 ? 47.594 -7.398 -2.162 1 16.72 15 ARG B C 1
ATOM 3367 O O . ARG B 1 15 ? 46.969 -8.398 -2.521 1 16.72 15 ARG B O 1
ATOM 3374 N N . GLN B 1 16 ? 48.062 -7.281 -0.666 1 16.48 16 GLN B N 1
ATOM 3375 C CA . GLN B 1 16 ? 48.875 -7.676 0.496 1 16.48 16 GLN B CA 1
ATOM 3376 C C . GLN B 1 16 ? 48.062 -8.57 1.433 1 16.48 16 GLN B C 1
ATOM 3378 O O . GLN B 1 16 ? 46.812 -8.602 1.362 1 16.48 16 GLN B O 1
ATOM 3383 N N . HIS B 1 17 ? 48.812 -9.07 2.723 1 17.3 17 HIS B N 1
ATOM 3384 C CA . HIS B 1 17 ? 49.156 -10.109 3.688 1 17.3 17 HIS B CA 1
ATOM 3385 C C . HIS B 1 17 ? 48.406 -9.906 5.004 1 17.3 17 HIS B C 1
ATOM 3387 O O . HIS B 1 17 ? 48.594 -10.68 5.949 1 17.3 17 HIS B O 1
ATOM 3393 N N . CYS B 1 18 ? 47.281 -9.352 5.285 1 16.25 18 CYS B N 1
ATOM 3394 C CA . CYS B 1 18 ? 47.219 -8.922 6.68 1 16.25 18 CYS B CA 1
ATOM 3395 C C . CYS B 1 18 ? 47.156 -10.125 7.613 1 16.25 18 CYS B C 1
ATOM 3397 O O . CYS B 1 18 ? 46.438 -11.094 7.336 1 16.25 18 CYS B O 1
ATOM 3399 N N . PHE B 1 19 ? 47.875 -9.992 8.969 1 16.33 19 PHE B N 1
ATOM 3400 C CA . PHE B 1 19 ? 48.5 -10.641 10.109 1 16.33 19 PHE B CA 1
ATOM 3401 C C . PHE B 1 19 ? 47.5 -10.992 11.18 1 16.33 19 PHE B C 1
ATOM 3403 O O . PHE B 1 19 ? 47.438 -12.133 11.641 1 16.33 19 PHE B O 1
ATOM 3410 N N . SER B 1 20 ? 46.969 -10.117 12.07 1 16.14 20 SER B N 1
ATOM 3411 C CA . SER B 1 20 ? 47.344 -10.133 13.484 1 16.14 20 SER B CA 1
ATOM 3412 C C . SER B 1 20 ? 46.5 -11.125 14.266 1 16.14 20 SER B C 1
ATOM 3414 O O . SER B 1 20 ? 45.438 -11.562 13.797 1 16.14 20 SER B O 1
ATOM 3416 N N . LEU B 1 21 ? 46.188 -10.672 15.711 1 16.08 21 LEU B N 1
ATOM 3417 C CA . LEU B 1 21 ? 46.5 -11.008 17.094 1 16.08 21 LEU B CA 1
ATOM 3418 C C . LEU B 1 21 ? 45.375 -11.812 17.719 1 16.08 21 LEU B C 1
ATOM 3420 O O . LEU B 1 21 ? 44.219 -11.742 17.266 1 16.08 21 LEU B O 1
ATOM 3424 N N . ALA B 1 22 ? 45.5 -12.094 19.203 1 16.06 22 ALA B N 1
ATOM 3425 C CA . ALA B 1 22 ? 45.562 -13.039 20.312 1 16.06 22 ALA B CA 1
ATOM 3426 C C . ALA B 1 22 ? 44.344 -12.891 21.203 1 16.06 22 ALA B C 1
ATOM 3428 O O . ALA B 1 22 ? 43.906 -13.859 21.828 1 16.06 22 ALA B O 1
ATOM 3429 N N . ALA B 1 23 ? 43.719 -11.758 21.422 1 15.75 23 ALA B N 1
ATOM 3430 C CA . ALA B 1 23 ? 43.406 -11.562 22.828 1 15.75 23 ALA B CA 1
ATOM 3431 C C . ALA B 1 23 ? 42.375 -12.57 23.328 1 15.75 23 ALA B C 1
ATOM 3433 O O . ALA B 1 23 ? 41.562 -13.07 22.531 1 15.75 23 ALA B O 1
ATOM 3434 N N . ARG B 1 24 ? 42.188 -12.57 24.766 1 16.48 24 ARG B N 1
ATOM 3435 C CA . ARG B 1 24 ? 42.062 -13.219 26.062 1 16.48 24 ARG B CA 1
ATOM 3436 C C . ARG B 1 24 ? 40.594 -13.406 26.422 1 16.48 24 ARG B C 1
ATOM 3438 O O . ARG B 1 24 ? 39.719 -12.734 25.875 1 16.48 24 ARG B O 1
ATOM 3445 N N . GLY B 1 25 ? 40.281 -14.266 27.531 1 17.22 25 GLY B N 1
ATOM 3446 C CA . GLY B 1 25 ? 39.375 -15.219 28.188 1 17.22 25 GLY B CA 1
ATOM 3447 C C . GLY B 1 25 ? 38.281 -14.562 29.016 1 17.22 25 GLY B C 1
ATOM 3448 O O . GLY B 1 25 ? 37.344 -15.219 29.406 1 17.22 25 GLY B O 1
ATOM 3449 N N . ILE B 1 26 ? 38.312 -13.188 29.312 1 16.44 26 ILE B N 1
ATOM 3450 C CA . ILE B 1 26 ? 37.906 -13.047 30.703 1 16.44 26 ILE B CA 1
ATOM 3451 C C . ILE B 1 26 ? 36.469 -13.461 30.891 1 16.44 26 ILE B C 1
ATOM 3453 O O . ILE B 1 26 ? 35.656 -13.32 29.969 1 16.44 26 ILE B O 1
ATOM 3457 N N . SER B 1 27 ? 36.156 -13.992 32.156 1 16.36 27 SER B N 1
ATOM 3458 C CA . SER B 1 27 ? 35.375 -14.828 33.062 1 16.36 27 SER B CA 1
ATOM 3459 C C . SER B 1 27 ? 34.062 -14.148 33.438 1 16.36 27 SER B C 1
ATOM 3461 O O . SER B 1 27 ? 33.031 -14.805 33.562 1 16.36 27 SER B O 1
ATOM 3463 N N . SER B 1 28 ? 34.062 -12.805 33.688 1 15.41 28 SER B N 1
ATOM 3464 C CA . SER B 1 28 ? 33.469 -12.516 35 1 15.41 28 SER B CA 1
ATOM 3465 C C . SER B 1 28 ? 31.969 -12.75 35 1 15.41 28 SER B C 1
ATOM 3467 O O . SER B 1 28 ? 31.328 -12.641 33.969 1 15.41 28 SER B O 1
ATOM 3469 N N . ARG B 1 29 ? 31.406 -13.227 36.188 1 16.11 29 ARG B N 1
ATOM 3470 C CA . ARG B 1 29 ? 30.359 -13.836 37 1 16.11 29 ARG B CA 1
ATOM 3471 C C . ARG B 1 29 ? 29.188 -12.867 37.219 1 16.11 29 ARG B C 1
ATOM 3473 O O . ARG B 1 29 ? 28.078 -13.289 37.531 1 16.11 29 ARG B O 1
ATOM 3480 N N . ALA B 1 30 ? 29.359 -11.422 37.062 1 15.44 30 ALA B N 1
ATOM 3481 C CA . ALA B 1 30 ? 28.734 -10.773 38.219 1 15.44 30 ALA B CA 1
ATOM 3482 C C . ALA B 1 30 ? 27.219 -11.016 38.219 1 15.44 30 ALA B C 1
ATOM 3484 O O . ALA B 1 30 ? 26.625 -11.25 37.156 1 15.44 30 ALA B O 1
ATOM 3485 N N . ALA B 1 31 ? 26.641 -11 39.5 1 16.11 31 ALA B N 1
ATOM 3486 C CA . ALA B 1 31 ? 25.625 -11.305 40.5 1 16.11 31 ALA B CA 1
ATOM 3487 C C . ALA B 1 31 ? 24.406 -10.398 40.312 1 16.11 31 ALA B C 1
ATOM 3489 O O . ALA B 1 31 ? 23.344 -10.672 40.875 1 16.11 31 ALA B O 1
ATOM 3490 N N . VAL B 1 32 ? 24.234 -9.578 39.188 1 15.42 32 VAL B N 1
ATOM 3491 C CA . VAL B 1 32 ? 23.531 -8.438 39.781 1 15.42 32 VAL B CA 1
ATOM 3492 C C . VAL B 1 32 ? 22.172 -8.875 40.281 1 15.42 32 VAL B C 1
ATOM 3494 O O . VAL B 1 32 ? 21.391 -9.5 39.562 1 15.42 32 VAL B O 1
ATOM 3497 N N . ALA B 1 33 ? 21.984 -8.672 41.625 1 16.19 33 ALA B N 1
ATOM 3498 C CA . ALA B 1 33 ? 21.062 -8.812 42.75 1 16.19 33 ALA B CA 1
ATOM 3499 C C . ALA B 1 33 ? 19.766 -8.031 42.469 1 16.19 33 ALA B C 1
ATOM 3501 O O . ALA B 1 33 ? 18.781 -8.211 43.188 1 16.19 33 ALA B O 1
ATOM 3502 N N . LEU B 1 34 ? 19.406 -7.535 41.281 1 16.05 34 LEU B N 1
ATOM 3503 C CA . LEU B 1 34 ? 18.594 -6.391 41.688 1 16.05 34 LEU B CA 1
ATOM 3504 C C . LEU B 1 34 ? 17.359 -6.844 42.469 1 16.05 34 LEU B C 1
ATOM 3506 O O . LEU B 1 34 ? 16.641 -7.746 42.031 1 16.05 34 LEU B O 1
ATOM 3510 N N . SER B 1 35 ? 17.297 -6.355 43.719 1 15.68 35 SER B N 1
ATOM 3511 C CA . SER B 1 35 ? 16.453 -6.371 44.906 1 15.68 35 SER B CA 1
ATOM 3512 C C . SER B 1 35 ? 15.078 -5.77 44.625 1 15.68 35 SER B C 1
ATOM 3514 O O . SER B 1 35 ? 14.258 -5.633 45.531 1 15.68 35 SER B O 1
ATOM 3516 N N . VAL B 1 36 ? 14.586 -5.68 43.438 1 16.12 36 VAL B N 1
ATOM 3517 C CA . VAL B 1 36 ? 13.57 -4.633 43.594 1 16.12 36 VAL B CA 1
ATOM 3518 C C . VAL B 1 36 ? 12.555 -5.027 44.656 1 16.12 36 VAL B C 1
ATOM 3520 O O . VAL B 1 36 ? 12.016 -6.141 44.625 1 16.12 36 VAL B O 1
ATOM 3523 N N . VAL B 1 37 ? 12.438 -4.113 45.625 1 15.56 37 VAL B N 1
ATOM 3524 C CA . VAL B 1 37 ? 11.812 -3.869 46.906 1 15.56 37 VAL B CA 1
ATOM 3525 C C . VAL B 1 37 ? 10.297 -4.027 46.781 1 15.56 37 VAL B C 1
ATOM 3527 O O . VAL B 1 37 ? 9.75 -4.012 45.688 1 15.56 37 VAL B O 1
ATOM 3530 N N . GLY B 1 38 ? 9.609 -3.254 47.75 1 15.09 38 GLY B N 1
ATOM 3531 C CA . GLY B 1 38 ? 8.742 -3.455 48.906 1 15.09 38 GLY B CA 1
ATOM 3532 C C . GLY B 1 38 ? 7.27 -3.34 48.562 1 15.09 38 GLY B C 1
ATOM 3533 O O . GLY B 1 38 ? 6.484 -4.238 48.875 1 15.09 38 GLY B O 1
ATOM 3534 N N . SER B 1 39 ? 6.617 -2.062 48.562 1 14.77 39 SER B N 1
ATOM 3535 C CA . SER B 1 39 ? 5.77 -1.743 49.688 1 14.77 39 SER B CA 1
ATOM 3536 C C . SER B 1 39 ? 4.309 -2.086 49.406 1 14.77 39 SER B C 1
ATOM 3538 O O . SER B 1 39 ? 3.715 -2.908 50.125 1 14.77 39 SER B O 1
ATOM 3540 N N . ARG B 1 40 ? 3.322 -0.862 49.531 1 15.15 40 ARG B N 1
ATOM 3541 C CA . ARG B 1 40 ? 2.404 -0.603 50.625 1 15.15 40 ARG B CA 1
ATOM 3542 C C . ARG B 1 40 ? 1.002 -1.105 50.312 1 15.15 40 ARG B C 1
ATOM 3544 O O . ARG B 1 40 ? 0.392 -1.816 51.125 1 15.15 40 ARG B O 1
ATOM 3551 N N . PRO B 1 41 ? -0.128 -0.133 49.844 1 15.76 41 PRO B N 1
ATOM 3552 C CA . PRO B 1 41 ? -1.158 0.253 50.812 1 15.76 41 PRO B CA 1
ATOM 3553 C C . PRO B 1 41 ? -2.434 -0.575 50.688 1 15.76 41 PRO B C 1
ATOM 3555 O O . PRO B 1 41 ? -2.623 -1.265 49.688 1 15.76 41 PRO B O 1
ATOM 3558 N N . HIS B 1 42 ? -3.604 0.013 51.375 1 15.33 42 HIS B N 1
ATOM 3559 C CA . HIS B 1 42 ? -4.684 -0.289 52.312 1 15.33 42 HIS B CA 1
ATOM 3560 C C . HIS B 1 42 ? -5.961 -0.673 51.594 1 15.33 42 HIS B C 1
ATOM 3562 O O . HIS B 1 42 ? -6.477 -1.78 51.75 1 15.33 42 HIS B O 1
ATOM 3568 N N . GLY B 1 43 ? -7.074 0.205 51.812 1 14.65 43 GLY B N 1
ATOM 3569 C CA . GLY B 1 43 ? -8.242 -0.052 52.625 1 14.65 43 GLY B CA 1
ATOM 3570 C C . GLY B 1 43 ? -9.453 -0.501 51.844 1 14.65 43 GLY B C 1
ATOM 3571 O O . GLY B 1 43 ? -9.961 -1.603 52.031 1 14.65 43 GLY B O 1
ATOM 3572 N N . ARG B 1 44 ? -10.477 0.535 51.438 1 15.36 44 ARG B N 1
ATOM 3573 C CA . ARG B 1 44 ? -11.758 0.601 52.156 1 15.36 44 ARG B CA 1
ATOM 3574 C C . ARG B 1 44 ? -12.82 -0.204 51.406 1 15.36 44 ARG B C 1
ATOM 3576 O O . ARG B 1 44 ? -12.617 -0.602 50.25 1 15.36 44 ARG B O 1
ATOM 3583 N N . SER B 1 45 ? -14.148 0.391 51.438 1 14.85 45 SER B N 1
ATOM 3584 C CA . SER B 1 45 ? -15.383 0.081 52.156 1 14.85 45 SER B CA 1
ATOM 3585 C C . SER B 1 45 ? -16.453 -0.461 51.219 1 14.85 45 SER B C 1
ATOM 3587 O O . SER B 1 45 ? -17.125 -1.436 51.531 1 14.85 45 SER B O 1
ATOM 3589 N N . PHE B 1 46 ? -16.875 0.218 50 1 15.97 46 PHE B N 1
ATOM 3590 C CA . PHE B 1 46 ? -18.266 0.611 50.125 1 15.97 46 PHE B CA 1
ATOM 3591 C C . PHE B 1 46 ? -19.188 -0.537 49.719 1 15.97 46 PHE B C 1
ATOM 3593 O O . PHE B 1 46 ? -18.938 -1.23 48.75 1 15.97 46 PHE B O 1
ATOM 3600 N N . SER B 1 47 ? -20.125 -0.883 50.656 1 15.7 47 SER B N 1
ATOM 3601 C CA . SER B 1 47 ? -21.141 -1.848 51.031 1 15.7 47 SER B CA 1
ATOM 3602 C C . SER B 1 47 ? -22.391 -1.718 50.125 1 15.7 47 SER B C 1
ATOM 3604 O O . SER B 1 47 ? -23.422 -2.334 50.406 1 15.7 47 SER B O 1
ATOM 3606 N N . SER B 1 48 ? -22.281 -1.373 48.906 1 16.08 48 SER B N 1
ATOM 3607 C CA . SER B 1 48 ? -23.609 -0.935 48.5 1 16.08 48 SER B CA 1
ATOM 3608 C C . SER B 1 48 ? -24.641 -2.041 48.688 1 16.08 48 SER B C 1
ATOM 3610 O O . SER B 1 48 ? -24.391 -3.199 48.344 1 16.08 48 SER B O 1
ATOM 3612 N N . THR B 1 49 ? -25.766 -1.626 49.281 1 15.44 49 THR B N 1
ATOM 3613 C CA . THR B 1 49 ? -26.969 -2.049 50 1 15.44 49 THR B CA 1
ATOM 3614 C C . THR B 1 49 ? -27.875 -2.855 49.094 1 15.44 49 THR B C 1
ATOM 3616 O O . THR B 1 49 ? -27.766 -2.773 47.844 1 15.44 49 THR B O 1
ATOM 3619 N N . TYR B 1 50 ? -29.125 -3.229 49.719 1 15 50 TYR B N 1
ATOM 3620 C CA . TYR B 1 50 ? -30 -4.324 50.125 1 15 50 TYR B CA 1
ATOM 3621 C C . TYR B 1 50 ? -31.219 -4.422 49.219 1 15 50 TYR B C 1
ATOM 3623 O O . TYR B 1 50 ? -31.641 -5.52 48.844 1 15 50 TYR B O 1
ATOM 3631 N N . ALA B 1 51 ? -31.922 -3.379 48.688 1 14.96 51 ALA B N 1
ATOM 3632 C CA . ALA B 1 51 ? -33.281 -3.498 49.25 1 14.96 51 ALA B CA 1
ATOM 3633 C C . ALA B 1 51 ? -34.062 -4.578 48.5 1 14.96 51 ALA B C 1
ATOM 3635 O O . ALA B 1 51 ? -33.781 -4.898 47.344 1 14.96 51 ALA B O 1
ATOM 3636 N N . PRO B 1 52 ? -35.5 -4.613 48.844 1 15.7 52 PRO B N 1
ATOM 3637 C CA . PRO B 1 52 ? -36.406 -5.605 49.406 1 15.7 52 PRO B CA 1
ATOM 3638 C C . PRO B 1 52 ? -37.281 -6.27 48.344 1 15.7 52 PRO B C 1
ATOM 3640 O O . PRO B 1 52 ? -37.438 -7.496 48.344 1 15.7 52 PRO B O 1
ATOM 3643 N N . PRO B 1 53 ? -38.25 -5.566 47.562 1 15.14 53 PRO B N 1
ATOM 3644 C CA . PRO B 1 53 ? -39.594 -5.891 48.062 1 15.14 53 PRO B CA 1
ATOM 3645 C C . PRO B 1 53 ? -40.188 -7.137 47.406 1 15.14 53 PRO B C 1
ATOM 3647 O O . PRO B 1 53 ? -39.656 -7.617 46.406 1 15.14 53 PRO B O 1
ATOM 3650 N N . ARG B 1 54 ? -41.531 -6.977 46.969 1 15.05 54 ARG B N 1
ATOM 3651 C CA . ARG B 1 54 ? -42.812 -7.492 47.5 1 15.05 54 ARG B CA 1
ATOM 3652 C C . ARG B 1 54 ? -43.312 -8.641 46.625 1 15.05 54 ARG B C 1
ATOM 3654 O O . ARG B 1 54 ? -43.562 -9.742 47.125 1 15.05 54 ARG B O 1
ATOM 3661 N N . GLY B 1 55 ? -44.375 -8.469 45.719 1 14.91 55 GLY B N 1
ATOM 3662 C CA . GLY B 1 55 ? -45.688 -8.984 46.094 1 14.91 55 GLY B CA 1
ATOM 3663 C C . GLY B 1 55 ? -45.969 -10.328 45.438 1 14.91 55 GLY B C 1
ATOM 3664 O O . GLY B 1 55 ? -45.25 -10.773 44.562 1 14.91 55 GLY B O 1
ATOM 3665 N N . PHE B 1 56 ? -47.344 -10.578 45 1 15.53 56 PHE B N 1
ATOM 3666 C CA . PHE B 1 56 ? -48.406 -11.398 45.531 1 15.53 56 PHE B CA 1
ATOM 3667 C C . PHE B 1 56 ? -48.594 -12.664 44.688 1 15.53 56 PHE B C 1
ATOM 3669 O O . PHE B 1 56 ? -48.312 -13.766 45.156 1 15.53 56 PHE B O 1
ATOM 3676 N N . GLU B 1 57 ? -49.75 -12.828 43.938 1 14.83 57 GLU B N 1
ATOM 3677 C CA . GLU B 1 57 ? -50.844 -13.695 44.375 1 14.83 57 GLU B CA 1
ATOM 3678 C C . GLU B 1 57 ? -50.781 -15.047 43.688 1 14.83 57 GLU B C 1
ATOM 3680 O O . GLU B 1 57 ? -50.062 -15.211 42.688 1 14.83 57 GLU B O 1
ATOM 3685 N N . ALA B 1 58 ? -52.031 -15.547 43.062 1 15.12 58 ALA B N 1
ATOM 3686 C CA . ALA B 1 58 ? -52.938 -16.578 43.562 1 15.12 58 ALA B CA 1
ATOM 3687 C C . ALA B 1 58 ? -52.656 -17.922 42.875 1 15.12 58 ALA B C 1
ATOM 3689 O O . ALA B 1 58 ? -51.875 -18 41.938 1 15.12 58 ALA B O 1
ATOM 3690 N N . GLY B 1 59 ? -53.594 -18.484 42.031 1 14.75 59 GLY B N 1
ATOM 3691 C CA . GLY B 1 59 ? -54.438 -19.578 42.5 1 14.75 59 GLY B CA 1
ATOM 3692 C C . GLY B 1 59 ? -54 -20.938 42 1 14.75 59 GLY B C 1
ATOM 3693 O O . GLY B 1 59 ? -53.062 -21.031 41.188 1 14.75 59 GLY B O 1
ATOM 3694 N N . SER B 1 60 ? -54.906 -21.75 41.25 1 15.17 60 SER B N 1
ATOM 3695 C CA . SER B 1 60 ? -55.594 -22.969 41.719 1 15.17 60 SER B CA 1
ATOM 3696 C C . SER B 1 60 ? -54.844 -24.219 41.25 1 15.17 60 SER B C 1
ATOM 3698 O O . SER B 1 60 ? -54.031 -24.141 40.312 1 15.17 60 SER B O 1
ATOM 3700 N N . GLN B 1 61 ? -55.625 -25.406 41.156 1 14.72 61 GLN B N 1
ATOM 3701 C CA . GLN B 1 61 ? -55.719 -26.688 41.844 1 14.72 61 GLN B CA 1
ATOM 3702 C C . GLN B 1 61 ? -55.094 -27.812 41 1 14.72 61 GLN B C 1
ATOM 3704 O O . GLN B 1 61 ? -54.25 -28.562 41.469 1 14.72 61 GLN B O 1
ATOM 3709 N N . HIS B 1 62 ? -55.844 -28.453 39.969 1 15.67 62 HIS B N 1
ATOM 3710 C CA . HIS B 1 62 ? -56.312 -29.781 40.312 1 15.67 62 HIS B CA 1
ATOM 3711 C C . HIS B 1 62 ? -55.281 -30.844 39.969 1 15.67 62 HIS B C 1
ATOM 3713 O O . HIS B 1 62 ? -54.344 -30.578 39.219 1 15.67 62 HIS B O 1
ATOM 3719 N N . GLY B 1 63 ? -55.812 -32.156 39.5 1 15.41 63 GLY B N 1
ATOM 3720 C CA . GLY B 1 63 ? -55.812 -33.531 40.031 1 15.41 63 GLY B CA 1
ATOM 3721 C C . GLY B 1 63 ? -54.75 -34.406 39.406 1 15.41 63 GLY B C 1
ATOM 3722 O O . GLY B 1 63 ? -54.219 -34.062 38.344 1 15.41 63 GLY B O 1
ATOM 3723 N N . ALA B 1 64 ? -54.5 -35.625 40 1 15.3 64 ALA B N 1
ATOM 3724 C CA . ALA B 1 64 ? -53.469 -36.562 40.438 1 15.3 64 ALA B CA 1
ATOM 3725 C C . ALA B 1 64 ? -53.125 -37.531 39.312 1 15.3 64 ALA B C 1
ATOM 3727 O O . ALA B 1 64 ? -51.969 -37.781 39.031 1 15.3 64 ALA B O 1
ATOM 3728 N N . LEU B 1 65 ? -54.062 -38.406 38.75 1 15.33 65 LEU B N 1
ATOM 3729 C CA . LEU B 1 65 ? -53.969 -39.781 39.219 1 15.33 65 LEU B CA 1
ATOM 3730 C C . LEU B 1 65 ? -52.906 -40.531 38.438 1 15.33 65 LEU B C 1
ATOM 3732 O O . LEU B 1 65 ? -51.969 -41.125 39 1 15.33 65 LEU B O 1
ATOM 3736 N N . ALA B 1 66 ? -53.312 -41.719 37.562 1 16.17 66 ALA B N 1
ATOM 3737 C CA . ALA B 1 66 ? -53.219 -43.156 37.844 1 16.17 66 ALA B CA 1
ATOM 3738 C C . ALA B 1 66 ? -52.094 -43.812 37.062 1 16.17 66 ALA B C 1
ATOM 3740 O O . ALA B 1 66 ? -51.562 -44.844 37.438 1 16.17 66 ALA B O 1
ATOM 3741 N N . ALA B 1 67 ? -51.562 -43.344 35.875 1 18.28 67 ALA B N 1
ATOM 3742 C CA . ALA B 1 67 ? -51.469 -44.375 34.875 1 18.28 67 ALA B CA 1
ATOM 3743 C C . ALA B 1 67 ? -50.25 -45.25 35.062 1 18.28 67 ALA B C 1
ATOM 3745 O O . ALA B 1 67 ? -49.125 -44.781 34.875 1 18.28 67 ALA B O 1
ATOM 3746 N N . LEU B 1 68 ? -50.188 -46.25 36.062 1 17.7 68 LEU B N 1
ATOM 3747 C CA . LEU B 1 68 ? -49.062 -47.031 36.562 1 17.7 68 LEU B CA 1
ATOM 3748 C C . LEU B 1 68 ? -48.594 -48.031 35.5 1 17.7 68 LEU B C 1
ATOM 3750 O O . LEU B 1 68 ? -47.656 -48.812 35.719 1 17.7 68 LEU B O 1
ATOM 3754 N N . ALA B 1 69 ? -49.281 -48.281 34.375 1 18.91 69 ALA B N 1
ATOM 3755 C CA . ALA B 1 69 ? -49.312 -49.719 34.031 1 18.91 69 ALA B CA 1
ATOM 3756 C C . ALA B 1 69 ? -47.875 -50.25 33.812 1 18.91 69 ALA B C 1
ATOM 3758 O O . ALA B 1 69 ? -46.969 -49.469 33.562 1 18.91 69 ALA B O 1
ATOM 3759 N N . GLY B 1 70 ? -47.719 -51.719 33.469 1 18.97 70 GLY B N 1
ATOM 3760 C CA . GLY B 1 70 ? -47 -52.969 33.688 1 18.97 70 GLY B CA 1
ATOM 3761 C C . GLY B 1 70 ? -45.75 -53.094 32.844 1 18.97 70 GLY B C 1
ATOM 3762 O O . GLY B 1 70 ? -45.75 -52.719 31.672 1 18.97 70 GLY B O 1
ATOM 3763 N N . LEU B 1 71 ? -44.531 -53.312 33.438 1 20.47 71 LEU B N 1
ATOM 3764 C CA . LEU B 1 71 ? -43.094 -53.25 33.188 1 20.47 71 LEU B CA 1
ATOM 3765 C C . LEU B 1 71 ? -42.625 -54.469 32.375 1 20.47 71 LEU B C 1
ATOM 3767 O O . LEU B 1 71 ? -42 -55.375 32.938 1 20.47 71 LEU B O 1
ATOM 3771 N N . GLY B 1 72 ? -43.562 -55.25 31.672 1 20.7 72 GLY B N 1
ATOM 3772 C CA . GLY B 1 72 ? -42.969 -56.531 31.391 1 20.7 72 GLY B CA 1
ATOM 3773 C C . GLY B 1 72 ? -41.688 -56.438 30.578 1 20.7 72 GLY B C 1
ATOM 3774 O O . GLY B 1 72 ? -41.656 -55.781 29.531 1 20.7 72 GLY B O 1
ATOM 3775 N N . LEU B 1 73 ? -40.531 -56.719 31.188 1 21.86 73 LEU B N 1
ATOM 3776 C CA . LEU B 1 73 ? -39.094 -56.594 30.828 1 21.86 73 LEU B CA 1
ATOM 3777 C C . LEU B 1 73 ? -38.719 -57.625 29.781 1 21.86 73 LEU B C 1
ATOM 3779 O O . LEU B 1 73 ? -38.312 -58.75 30.141 1 21.86 73 LEU B O 1
ATOM 3783 N N . GLY B 1 74 ? -39.688 -58.094 28.891 1 20.83 74 GLY B N 1
ATOM 3784 C CA . GLY B 1 74 ? -39.188 -59.219 28.125 1 20.83 74 GLY B CA 1
ATOM 3785 C C . GLY B 1 74 ? -37.875 -58.906 27.391 1 20.83 74 GLY B C 1
ATOM 3786 O O . GLY B 1 74 ? -37.812 -57.938 26.625 1 20.83 74 GLY B O 1
ATOM 3787 N N . LEU B 1 75 ? -36.781 -59.375 27.953 1 22.7 75 LEU B N 1
ATOM 3788 C CA . LEU B 1 75 ? -35.375 -59.281 27.516 1 22.7 75 LEU B CA 1
ATOM 3789 C C . LEU B 1 75 ? -35.188 -59.969 26.172 1 22.7 75 LEU B C 1
ATOM 3791 O O . LEU B 1 75 ? -35.281 -61.188 26.062 1 22.7 75 LEU B O 1
ATOM 3795 N N . ALA B 1 76 ? -36.062 -59.656 25.156 1 21.84 76 ALA B N 1
ATOM 3796 C CA . ALA B 1 76 ? -35.812 -60.344 23.906 1 21.84 76 ALA B CA 1
ATOM 3797 C C . ALA B 1 76 ? -34.375 -60.094 23.422 1 21.84 76 ALA B C 1
ATOM 3799 O O . ALA B 1 76 ? -33.969 -58.938 23.266 1 21.84 76 ALA B O 1
ATOM 3800 N N . LEU B 1 77 ? -33.5 -61.094 23.766 1 25.61 77 LEU B N 1
ATOM 3801 C CA . LEU B 1 77 ? -32.125 -61.188 23.266 1 25.61 77 LEU B CA 1
ATOM 3802 C C . LEU B 1 77 ? -32.094 -61.125 21.734 1 25.61 77 LEU B C 1
ATOM 3804 O O . LEU B 1 77 ? -32.594 -62.031 21.062 1 25.61 77 LEU B O 1
ATOM 3808 N N . VAL B 1 78 ? -32.531 -59.969 21.141 1 22.94 78 VAL B N 1
ATOM 3809 C CA . VAL B 1 78 ? -32.469 -59.875 19.688 1 22.94 78 VAL B CA 1
ATOM 3810 C C . VAL B 1 78 ? -31.047 -60.094 19.188 1 22.94 78 VAL B C 1
ATOM 3812 O O . VAL B 1 78 ? -30.141 -59.344 19.562 1 22.94 78 VAL B O 1
ATOM 3815 N N . LEU B 1 79 ? -30.703 -61.375 18.984 1 28.56 79 LEU B N 1
ATOM 3816 C CA . LEU B 1 79 ? -29.547 -61.844 18.234 1 28.56 79 LEU B CA 1
ATOM 3817 C C . LEU B 1 79 ? -29.391 -61.062 16.922 1 28.56 79 LEU B C 1
ATOM 3819 O O . LEU B 1 79 ? -30.156 -61.281 15.977 1 28.56 79 LEU B O 1
ATOM 3823 N N . GLY B 1 80 ? -29.5 -59.719 16.922 1 24.25 80 GLY B N 1
ATOM 3824 C CA . GLY B 1 80 ? -29.438 -59.062 15.648 1 24.25 80 GLY B CA 1
ATOM 3825 C C . GLY B 1 80 ? -28.125 -59.312 14.906 1 24.25 80 GLY B C 1
ATOM 3826 O O . GLY B 1 80 ? -27.047 -59.062 15.445 1 24.25 80 GLY B O 1
ATOM 3827 N N . ASN B 1 81 ? -28.125 -60.438 14.172 1 25.09 81 ASN B N 1
ATOM 3828 C CA . ASN B 1 81 ? -27.109 -60.719 13.172 1 25.09 81 ASN B CA 1
ATOM 3829 C C . ASN B 1 81 ? -26.75 -59.5 12.336 1 25.09 81 ASN B C 1
ATOM 3831 O O . ASN B 1 81 ? -27.391 -59.219 11.32 1 25.09 81 ASN B O 1
ATOM 3835 N N . LYS B 1 82 ? -26.828 -58.344 12.914 1 28.48 82 LYS B N 1
ATOM 3836 C CA . LYS B 1 82 ? -26.516 -57.344 11.898 1 28.48 82 LYS B CA 1
ATOM 3837 C C . LYS B 1 82 ? -25.141 -57.625 11.266 1 28.48 82 LYS B C 1
ATOM 3839 O O . LYS B 1 82 ? -24.109 -57.531 11.938 1 28.48 82 LYS B O 1
ATOM 3844 N N . ALA B 1 83 ? -25.219 -58.594 10.266 1 28.8 83 ALA B N 1
ATOM 3845 C CA . ALA B 1 83 ? -24.109 -58.656 9.305 1 28.8 83 ALA B CA 1
ATOM 3846 C C . ALA B 1 83 ? -23.594 -57.281 8.969 1 28.8 83 ALA B C 1
ATOM 3848 O O . ALA B 1 83 ? -24.359 -56.406 8.57 1 28.8 83 ALA B O 1
ATOM 3849 N N . SER B 1 84 ? -22.719 -56.906 9.789 1 29.69 84 SER B N 1
ATOM 3850 C CA . SER B 1 84 ? -22.094 -55.625 9.5 1 29.69 84 SER B CA 1
ATOM 3851 C C . SER B 1 84 ? -21.75 -55.5 8.023 1 29.69 84 SER B C 1
ATOM 3853 O O . SER B 1 84 ? -21.172 -56.406 7.434 1 29.69 84 SER B O 1
ATOM 3855 N N . PRO B 1 85 ? -22.688 -54.812 7.238 1 31.17 85 PRO B N 1
ATOM 3856 C CA . PRO B 1 85 ? -22.281 -54.75 5.832 1 31.17 85 PRO B CA 1
ATOM 3857 C C . PRO B 1 85 ? -20.781 -54.531 5.656 1 31.17 85 PRO B C 1
ATOM 3859 O O . PRO B 1 85 ? -20.156 -53.875 6.504 1 31.17 85 PRO B O 1
ATOM 3862 N N . THR B 1 86 ? -20.125 -55.531 5.293 1 26.28 86 THR B N 1
ATOM 3863 C CA . THR B 1 86 ? -18.734 -55.375 4.879 1 26.28 86 THR B CA 1
ATOM 3864 C C . THR B 1 86 ? -18.5 -54.031 4.219 1 26.28 86 THR B C 1
ATOM 3866 O O . THR B 1 86 ? -19.234 -53.625 3.311 1 26.28 86 THR B O 1
ATOM 3869 N N . ALA B 1 87 ? -18.062 -53.156 4.969 1 35.28 87 ALA B N 1
ATOM 3870 C CA . ALA B 1 87 ? -17.562 -51.938 4.387 1 35.28 87 ALA B CA 1
ATOM 3871 C C . ALA B 1 87 ? -16.859 -52.188 3.061 1 35.28 87 ALA B C 1
ATOM 3873 O O . ALA B 1 87 ? -15.812 -52.844 3.027 1 35.28 87 ALA B O 1
ATOM 3874 N N . ARG B 1 88 ? -17.656 -52.5 2.059 1 33.38 88 ARG B N 1
ATOM 3875 C CA . ARG B 1 88 ? -17.031 -52.5 0.743 1 33.38 88 ARG B CA 1
ATOM 3876 C C . ARG B 1 88 ? -15.883 -51.5 0.668 1 33.38 88 ARG B C 1
ATOM 3878 O O . ARG B 1 88 ? -16.062 -50.344 0.996 1 33.38 88 ARG B O 1
ATOM 3885 N N . ALA B 1 89 ? -14.672 -51.969 0.649 1 35.75 89 ALA B N 1
ATOM 3886 C CA . ALA B 1 89 ? -13.5 -51.188 0.26 1 35.75 89 ALA B CA 1
ATOM 3887 C C . ALA B 1 89 ? -13.828 -50.25 -0.888 1 35.75 89 ALA B C 1
ATOM 3889 O O . ALA B 1 89 ? -14.156 -50.688 -1.992 1 35.75 89 ALA B O 1
ATOM 3890 N N . ALA B 1 90 ? -14.555 -49.188 -0.585 1 36.94 90 ALA B N 1
ATOM 3891 C CA . ALA B 1 90 ? -14.781 -48.219 -1.629 1 36.94 90 ALA B CA 1
ATOM 3892 C C . ALA B 1 90 ? -13.555 -48.062 -2.531 1 36.94 90 ALA B C 1
ATOM 3894 O O . ALA B 1 90 ? -12.43 -47.938 -2.047 1 36.94 90 ALA B O 1
ATOM 3895 N N . GLY B 1 91 ? -13.461 -48.812 -3.58 1 33.78 91 GLY B N 1
ATOM 3896 C CA . GLY B 1 91 ? -12.398 -48.594 -4.547 1 33.78 91 GLY B CA 1
ATOM 3897 C C . GLY B 1 91 ? -11.93 -47.156 -4.586 1 33.78 91 GLY B C 1
ATOM 3898 O O . GLY B 1 91 ? -12.609 -46.25 -4.082 1 33.78 91 GLY B O 1
ATOM 3899 N N . PRO B 1 92 ? -10.586 -46.844 -4.656 1 37.38 92 PRO B N 1
ATOM 3900 C CA . PRO B 1 92 ? -10.18 -45.438 -4.645 1 37.38 92 PRO B CA 1
ATOM 3901 C C . PRO B 1 92 ? -11.148 -44.531 -5.406 1 37.38 92 PRO B C 1
ATOM 3903 O O . PRO B 1 92 ? -11.547 -44.875 -6.527 1 37.38 92 PRO B O 1
ATOM 3906 N N . GLU B 1 93 ? -12.172 -44 -4.848 1 40.84 93 GLU B N 1
ATOM 3907 C CA . GLU B 1 93 ? -13.078 -43 -5.414 1 40.84 93 GLU B CA 1
ATOM 3908 C C . GLU B 1 93 ? -12.383 -42.188 -6.496 1 40.84 93 GLU B C 1
ATOM 3910 O O . GLU B 1 93 ? -11.18 -41.938 -6.43 1 40.84 93 GLU B O 1
ATOM 3915 N N . ALA B 1 94 ? -12.852 -42.188 -7.75 1 47.41 94 ALA B N 1
ATOM 3916 C CA . ALA B 1 94 ? -12.383 -41.406 -8.891 1 47.41 94 ALA B CA 1
ATOM 3917 C C . ALA B 1 94 ? -11.859 -40.062 -8.438 1 47.41 94 ALA B C 1
ATOM 3919 O O . ALA B 1 94 ? -12.461 -39.406 -7.582 1 47.41 94 ALA B O 1
ATOM 3920 N N . PRO B 1 95 ? -10.539 -39.844 -8.594 1 54.41 95 PRO B N 1
ATOM 3921 C CA . PRO B 1 95 ? -10.039 -38.531 -8.227 1 54.41 95 PRO B CA 1
ATOM 3922 C C . PRO B 1 95 ? -11.023 -37.406 -8.555 1 54.41 95 PRO B C 1
ATOM 3924 O O . PRO B 1 95 ? -11.852 -37.562 -9.453 1 54.41 95 PRO B O 1
ATOM 3927 N N . GLY B 1 96 ? -11.25 -36.531 -7.555 1 64.12 96 GLY B N 1
ATOM 3928 C CA . GLY B 1 96 ? -12.078 -35.344 -7.777 1 64.12 96 GLY B CA 1
ATOM 3929 C C . GLY B 1 96 ? -11.781 -34.625 -9.086 1 64.12 96 GLY B C 1
ATOM 3930 O O . GLY B 1 96 ? -10.891 -35.062 -9.836 1 64.12 96 GLY B O 1
ATOM 3931 N N . ARG B 1 97 ? -12.719 -33.969 -9.594 1 77.62 97 ARG B N 1
ATOM 3932 C CA . ARG B 1 97 ? -12.594 -33.219 -10.828 1 77.62 97 ARG B CA 1
ATOM 3933 C C . ARG B 1 97 ? -12.281 -31.75 -10.523 1 77.62 97 ARG B C 1
ATOM 3935 O O . ARG B 1 97 ? -12.555 -31.266 -9.422 1 77.62 97 ARG B O 1
ATOM 3942 N N . GLY B 1 98 ? -11.328 -31.172 -11.281 1 93.81 98 GLY B N 1
ATOM 3943 C CA . GLY B 1 98 ? -11.031 -29.75 -11.203 1 93.81 98 GLY B CA 1
ATOM 3944 C C . GLY B 1 98 ? -9.742 -29.453 -10.469 1 93.81 98 GLY B C 1
ATOM 3945 O O . GLY B 1 98 ? -9.047 -30.359 -10.023 1 93.81 98 GLY B O 1
ATOM 3946 N N . ILE B 1 99 ? -9.391 -28.203 -10.477 1 97.69 99 ILE B N 1
ATOM 3947 C CA . ILE B 1 99 ? -8.125 -27.734 -9.922 1 97.69 99 ILE B CA 1
ATOM 3948 C C . ILE B 1 99 ? -8.398 -26.703 -8.836 1 97.69 99 ILE B C 1
ATOM 3950 O O . ILE B 1 99 ? -9.273 -25.844 -8.984 1 97.69 99 ILE B O 1
ATOM 3954 N N . CYS B 1 100 ? -7.68 -26.859 -7.746 1 98.19 100 CYS B N 1
ATOM 3955 C CA . CYS B 1 100 ? -7.691 -25.844 -6.688 1 98.19 100 CYS B CA 1
ATOM 3956 C C . CYS B 1 100 ? -6.344 -25.141 -6.598 1 98.19 100 CYS B C 1
ATOM 3958 O O . CYS B 1 100 ? -5.312 -25.781 -6.418 1 98.19 100 CYS B O 1
ATOM 3960 N N . ILE B 1 101 ? -6.391 -23.875 -6.793 1 98.62 101 ILE B N 1
ATOM 3961 C CA . ILE B 1 101 ? -5.18 -23.062 -6.664 1 98.62 101 ILE B CA 1
ATOM 3962 C C . ILE B 1 101 ? -5.207 -22.312 -5.34 1 98.62 101 ILE B C 1
ATOM 3964 O O . ILE B 1 101 ? -6.156 -21.578 -5.055 1 98.62 101 ILE B O 1
ATOM 3968 N N . VAL B 1 102 ? -4.125 -22.469 -4.531 1 98 102 VAL B N 1
ATOM 3969 C CA . VAL B 1 102 ? -4.055 -21.875 -3.195 1 98 102 VAL B CA 1
ATOM 3970 C C . VAL B 1 102 ? -2.977 -20.797 -3.16 1 98 102 VAL B C 1
ATOM 3972 O O . VAL B 1 102 ? -1.854 -21.016 -3.619 1 98 102 VAL B O 1
ATOM 3975 N N . GLY B 1 103 ? -3.371 -19.641 -2.641 1 97.06 103 GLY B N 1
ATOM 3976 C CA . GLY B 1 103 ? -2.26 -18.734 -2.436 1 97.06 103 GLY B CA 1
ATOM 3977 C C . GLY B 1 103 ? -2.66 -17.266 -2.533 1 97.06 103 GLY B C 1
ATOM 3978 O O . GLY B 1 103 ? -3.738 -16.891 -2.076 1 97.06 103 GLY B O 1
ATOM 3979 N N . GLU B 1 104 ? -1.716 -16.484 -3.074 1 96.69 104 GLU B N 1
ATOM 3980 C CA . GLU B 1 104 ? -1.831 -15.031 -3.006 1 96.69 104 GLU B CA 1
ATOM 3981 C C . GLU B 1 104 ? -2.596 -14.484 -4.207 1 96.69 104 GLU B C 1
ATOM 3983 O O . GLU B 1 104 ? -2.66 -15.125 -5.258 1 96.69 104 GLU B O 1
ATOM 3988 N N . ALA B 1 105 ? -3.23 -13.422 -4.055 1 97.81 105 ALA B N 1
ATOM 3989 C CA . ALA B 1 105 ? -3.725 -12.461 -5.039 1 97.81 105 ALA B CA 1
ATOM 3990 C C . ALA B 1 105 ? -3.406 -11.031 -4.621 1 97.81 105 ALA B C 1
ATOM 3992 O O . ALA B 1 105 ? -3.609 -10.656 -3.465 1 97.81 105 ALA B O 1
ATOM 3993 N N . LEU B 1 106 ? -2.834 -10.305 -5.543 1 97.19 106 LEU B N 1
ATOM 3994 C CA . LEU B 1 106 ? -2.375 -8.969 -5.176 1 97.19 106 LEU B CA 1
ATOM 3995 C C . LEU B 1 106 ? -2.533 -8 -6.348 1 97.19 106 LEU B C 1
ATOM 3997 O O . LEU B 1 106 ? -2.986 -8.391 -7.426 1 97.19 106 LEU B O 1
ATOM 4001 N N . ILE B 1 107 ? -2.256 -6.703 -6.082 1 96.5 107 ILE B N 1
ATOM 4002 C CA . ILE B 1 107 ? -2.336 -5.684 -7.121 1 96.5 107 ILE B CA 1
ATOM 4003 C C . ILE B 1 107 ? -0.932 -5.219 -7.5 1 96.5 107 ILE B C 1
ATOM 4005 O O . ILE B 1 107 ? -0.162 -4.785 -6.641 1 96.5 107 ILE B O 1
ATOM 4009 N N . ASP B 1 108 ? -0.664 -5.363 -8.742 1 93.75 108 ASP B N 1
ATOM 4010 C CA . ASP B 1 108 ? 0.552 -4.777 -9.297 1 93.75 108 ASP B CA 1
ATOM 4011 C C . ASP B 1 108 ? 0.306 -3.344 -9.766 1 93.75 108 ASP B C 1
ATOM 4013 O O . ASP B 1 108 ? -0.625 -3.088 -10.539 1 93.75 108 ASP B O 1
ATOM 4017 N N . PHE B 1 109 ? 1.153 -2.459 -9.281 1 93.06 109 PHE B N 1
ATOM 4018 C CA . PHE B 1 109 ? 1.11 -1.083 -9.766 1 93.06 109 PHE B CA 1
ATOM 4019 C C . PHE B 1 109 ? 2.234 -0.82 -10.758 1 93.06 109 PHE B C 1
ATOM 4021 O O . PHE B 1 109 ? 3.393 -0.667 -10.367 1 93.06 109 PHE B O 1
ATOM 4028 N N . LEU B 1 110 ? 1.878 -0.666 -12.023 1 88.81 110 LEU B N 1
ATOM 4029 C CA . LEU B 1 110 ? 2.836 -0.482 -13.102 1 88.81 110 LEU B CA 1
ATOM 4030 C C . LEU B 1 110 ? 2.967 0.992 -13.469 1 88.81 110 LEU B C 1
ATOM 4032 O O . LEU B 1 110 ? 1.979 1.73 -13.453 1 88.81 110 LEU B O 1
ATOM 4036 N N . PRO B 1 111 ? 4.156 1.39 -13.836 1 86.62 111 PRO B N 1
ATOM 4037 C CA . PRO B 1 111 ? 4.316 2.789 -14.234 1 86.62 111 PRO B CA 1
ATOM 4038 C C . PRO B 1 111 ? 3.459 3.16 -15.438 1 86.62 111 PRO B C 1
ATOM 4040 O O . PRO B 1 111 ? 3.289 2.348 -16.359 1 86.62 111 PRO B O 1
ATOM 4043 N N . ALA B 1 112 ? 2.912 4.297 -15.414 1 87.81 112 ALA B N 1
ATOM 4044 C CA . ALA B 1 112 ? 2.109 4.855 -16.5 1 87.81 112 ALA B CA 1
ATOM 4045 C C . ALA B 1 112 ? 2.283 6.371 -16.578 1 87.81 112 ALA B C 1
ATOM 4047 O O . ALA B 1 112 ? 2.926 6.977 -15.719 1 87.81 112 ALA B O 1
ATOM 4048 N N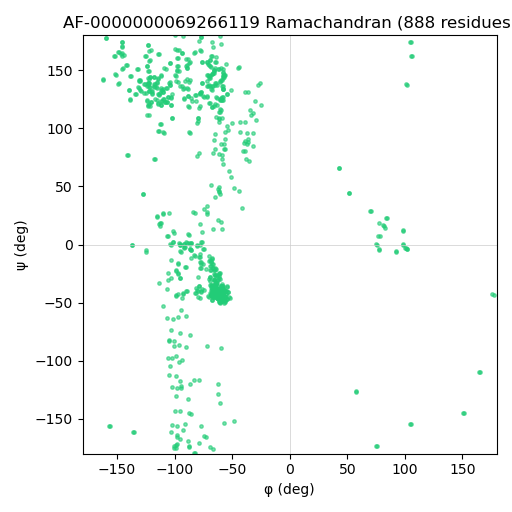 . THR B 1 113 ? 1.896 6.875 -17.641 1 87.94 113 THR B N 1
ATOM 4049 C CA . THR B 1 113 ? 1.845 8.328 -17.797 1 87.94 113 THR B CA 1
ATOM 4050 C C . THR B 1 113 ? 0.4 8.812 -17.828 1 87.94 113 THR B C 1
ATOM 4052 O O . THR B 1 113 ? -0.404 8.336 -18.625 1 87.94 113 THR B O 1
ATOM 4055 N N . ALA B 1 114 ? 0.126 9.734 -16.938 1 87.88 114 ALA B N 1
ATOM 4056 C CA . ALA B 1 114 ? -1.219 10.305 -16.906 1 87.88 114 ALA B CA 1
ATOM 4057 C C . ALA B 1 114 ? -1.485 11.141 -18.156 1 87.88 114 ALA B C 1
ATOM 4059 O O . ALA B 1 114 ? -0.553 11.508 -18.875 1 87.88 114 ALA B O 1
ATOM 4060 N N . SER B 1 115 ? -2.775 11.391 -18.391 1 86.94 115 SER B N 1
ATOM 4061 C CA . SER B 1 115 ? -3.189 12.148 -19.578 1 86.94 115 SER B CA 1
ATOM 4062 C C . SER B 1 115 ? -2.594 13.555 -19.562 1 86.94 115 SER B C 1
ATOM 4064 O O . SER B 1 115 ? -2.393 14.156 -20.609 1 86.94 115 SER B O 1
ATOM 4066 N N . ASP B 1 116 ? -2.248 14.086 -18.375 1 83.19 116 ASP B N 1
ATOM 4067 C CA . ASP B 1 116 ? -1.684 15.43 -18.266 1 83.19 116 ASP B CA 1
ATOM 4068 C C . ASP B 1 116 ? -0.157 15.383 -18.312 1 83.19 116 ASP B C 1
ATOM 4070 O O . ASP B 1 116 ? 0.502 16.406 -18.094 1 83.19 116 ASP B O 1
ATOM 4074 N N . GLY B 1 117 ? 0.405 14.25 -18.438 1 85.12 117 GLY B N 1
ATOM 4075 C CA . GLY B 1 117 ? 1.838 14.117 -18.641 1 85.12 117 GLY B CA 1
ATOM 4076 C C . GLY B 1 117 ? 2.598 13.75 -17.391 1 85.12 117 GLY B C 1
ATOM 4077 O O . GLY B 1 117 ? 3.791 13.445 -17.438 1 85.12 117 GLY B O 1
ATOM 4078 N N . HIS B 1 118 ? 1.948 13.664 -16.328 1 86.31 118 HIS B N 1
ATOM 4079 C CA . HIS B 1 118 ? 2.617 13.359 -15.062 1 86.31 118 HIS B CA 1
ATOM 4080 C C . HIS B 1 118 ? 2.736 11.852 -14.852 1 86.31 118 HIS B C 1
ATOM 4082 O O . HIS B 1 118 ? 1.993 11.078 -15.461 1 86.31 118 HIS B O 1
ATOM 4088 N N . ALA B 1 119 ? 3.703 11.523 -14.047 1 86.56 119 ALA B N 1
ATOM 4089 C CA . ALA B 1 119 ? 3.893 10.117 -13.711 1 86.56 119 ALA B CA 1
ATOM 4090 C C . ALA B 1 119 ? 2.695 9.57 -12.938 1 86.56 119 ALA B C 1
ATOM 4092 O O . ALA B 1 119 ? 2.117 10.266 -12.102 1 86.56 119 ALA B O 1
ATOM 4093 N N . ALA B 1 120 ? 2.309 8.359 -13.289 1 91.88 120 ALA B N 1
ATOM 4094 C CA . ALA B 1 120 ? 1.187 7.672 -12.648 1 91.88 120 ALA B CA 1
ATOM 4095 C C . ALA B 1 120 ? 1.44 6.168 -12.562 1 91.88 120 ALA B C 1
ATOM 4097 O O . ALA B 1 120 ? 2.475 5.68 -13.023 1 91.88 120 ALA B O 1
ATOM 4098 N N . TYR B 1 121 ? 0.572 5.488 -11.836 1 91.88 121 TYR B N 1
ATOM 4099 C CA . TYR B 1 121 ? 0.618 4.031 -11.75 1 91.88 121 TYR B CA 1
ATOM 4100 C C . TYR B 1 121 ? -0.708 3.422 -12.188 1 91.88 121 TYR B C 1
ATOM 4102 O O . TYR B 1 121 ? -1.776 3.947 -11.867 1 91.88 121 TYR B O 1
ATOM 4110 N N . ARG B 1 122 ? -0.598 2.367 -12.914 1 91.56 122 ARG B N 1
ATOM 4111 C CA . ARG B 1 122 ? -1.771 1.592 -13.305 1 91.56 122 ARG B CA 1
ATOM 4112 C C . ARG B 1 122 ? -1.887 0.319 -12.469 1 91.56 122 ARG B C 1
ATOM 4114 O O . ARG B 1 122 ? -0.977 -0.513 -12.469 1 91.56 122 ARG B O 1
ATOM 4121 N N . PRO B 1 123 ? -2.998 0.203 -11.75 1 92.88 123 PRO B N 1
ATOM 4122 C CA . PRO B 1 123 ? -3.195 -1.036 -10.992 1 92.88 123 PRO B CA 1
ATOM 4123 C C . PRO B 1 123 ? -3.629 -2.203 -11.883 1 92.88 123 PRO B C 1
ATOM 4125 O O . PRO B 1 123 ? -4.438 -2.021 -12.797 1 92.88 123 PRO B O 1
ATOM 4128 N N . ARG B 1 124 ? -3.078 -3.369 -11.633 1 93.06 124 ARG B N 1
ATOM 4129 C CA . ARG B 1 124 ? -3.441 -4.598 -12.336 1 93.06 124 ARG B CA 1
ATOM 4130 C C . ARG B 1 124 ? -3.531 -5.773 -11.367 1 93.06 124 ARG B C 1
ATOM 4132 O O . ARG B 1 124 ? -2.588 -6.043 -10.617 1 93.06 124 ARG B O 1
ATOM 4139 N N . PRO B 1 125 ? -4.727 -6.43 -11.398 1 95.94 125 PRO B N 1
ATOM 4140 C CA . PRO B 1 125 ? -4.777 -7.66 -10.609 1 95.94 125 PRO B CA 1
ATOM 4141 C C . PRO B 1 125 ? -3.717 -8.68 -11.023 1 95.94 125 PRO B C 1
ATOM 4143 O O . PRO B 1 125 ? -3.482 -8.867 -12.219 1 95.94 125 PRO B O 1
ATOM 4146 N N . GLY B 1 126 ? -3.068 -9.227 -10.016 1 95.31 126 GLY B N 1
ATOM 4147 C CA . GLY B 1 126 ? -2.029 -10.203 -10.305 1 95.31 126 GLY B CA 1
ATOM 4148 C C . GLY B 1 126 ? -1.763 -11.141 -9.148 1 95.31 126 GLY B C 1
ATOM 4149 O O . GLY B 1 126 ? -2.643 -11.383 -8.32 1 95.31 126 GLY B O 1
ATOM 4150 N N . GLY B 1 127 ? -0.534 -11.664 -9.188 1 95.38 127 GLY B N 1
ATOM 4151 C CA . GLY B 1 127 ? -0.16 -12.781 -8.336 1 95.38 127 GLY B CA 1
ATOM 4152 C C . GLY B 1 127 ? -0.163 -14.109 -9.062 1 95.38 127 GLY B C 1
ATOM 4153 O O . GLY B 1 127 ? -1.104 -14.422 -9.797 1 95.38 127 GLY B O 1
ATOM 4154 N N . ALA B 1 128 ? 0.815 -14.812 -8.758 1 97.06 128 ALA B N 1
ATOM 4155 C CA . ALA B 1 128 ? 1.012 -16.031 -9.531 1 97.06 128 ALA B CA 1
ATOM 4156 C C . ALA B 1 128 ? -0.18 -16.984 -9.383 1 97.06 128 ALA B C 1
ATOM 4158 O O . ALA B 1 128 ? -0.733 -17.453 -10.375 1 97.06 128 ALA B O 1
ATOM 4159 N N . PRO B 1 129 ? -0.656 -17.266 -8.172 1 98.31 129 PRO B N 1
ATOM 4160 C CA . PRO B 1 129 ? -1.81 -18.156 -8.055 1 98.31 129 PRO B CA 1
ATOM 4161 C C . PRO B 1 129 ? -3.029 -17.641 -8.82 1 98.31 129 PRO B C 1
ATOM 4163 O O . PRO B 1 129 ? -3.719 -18.422 -9.484 1 98.31 129 PRO B O 1
ATOM 4166 N N . LEU B 1 130 ? -3.266 -16.344 -8.711 1 98.19 130 LEU B N 1
ATOM 4167 C CA . LEU B 1 130 ? -4.375 -15.773 -9.469 1 98.19 130 LEU B CA 1
ATOM 4168 C C . LEU B 1 130 ? -4.18 -15.984 -10.961 1 98.19 130 LEU B C 1
ATOM 4170 O O . LEU B 1 130 ? -5.109 -16.406 -11.656 1 98.19 130 LEU B O 1
ATOM 4174 N N . ASN B 1 131 ? -3.031 -15.742 -11.445 1 98 131 ASN B N 1
ATOM 4175 C CA . ASN B 1 131 ? -2.723 -15.914 -12.859 1 98 131 ASN B CA 1
ATOM 4176 C C . ASN B 1 131 ? -2.902 -17.359 -13.305 1 98 131 ASN B C 1
ATOM 4178 O O . ASN B 1 131 ? -3.408 -17.625 -14.391 1 98 131 ASN B O 1
ATOM 4182 N N . VAL B 1 132 ? -2.49 -18.281 -12.477 1 98.62 132 VAL B N 1
ATOM 4183 C CA . VAL B 1 132 ? -2.633 -19.703 -12.789 1 98.62 132 VAL B CA 1
ATOM 4184 C C . VAL B 1 132 ? -4.113 -20.062 -12.859 1 98.62 132 VAL B C 1
ATOM 4186 O O . VAL B 1 132 ? -4.523 -20.844 -13.719 1 98.62 132 VAL B O 1
ATOM 4189 N N . CYS B 1 133 ? -4.934 -19.5 -11.945 1 98.44 133 CYS B N 1
ATOM 4190 C CA . CYS B 1 133 ? -6.375 -19.719 -11.992 1 98.44 133 CYS B CA 1
ATOM 4191 C C . CYS B 1 133 ? -6.941 -19.312 -13.344 1 98.44 133 CYS B C 1
ATOM 4193 O O . CYS B 1 133 ? -7.68 -20.078 -13.977 1 98.44 133 CYS B O 1
ATOM 4195 N N . VAL B 1 134 ? -6.559 -18.156 -13.758 1 98.38 134 VAL B N 1
ATOM 4196 C CA . VAL B 1 134 ? -7.082 -17.609 -15.008 1 98.38 134 VAL B CA 1
ATOM 4197 C C . VAL B 1 134 ? -6.633 -18.484 -16.188 1 98.38 134 VAL B C 1
ATOM 4199 O O . VAL B 1 134 ? -7.43 -18.797 -17.062 1 98.38 134 VAL B O 1
ATOM 4202 N N . ALA B 1 135 ? -5.406 -18.859 -16.156 1 98.56 135 ALA B N 1
ATOM 4203 C CA . ALA B 1 135 ? -4.859 -19.688 -17.234 1 98.56 135 ALA B CA 1
ATOM 4204 C C . ALA B 1 135 ? -5.602 -21.016 -17.328 1 98.56 135 ALA B C 1
ATOM 4206 O O . ALA B 1 135 ? -6.008 -21.438 -18.406 1 98.56 135 ALA B O 1
ATOM 4207 N N . ALA B 1 136 ? -5.801 -21.688 -16.219 1 98.31 136 ALA B N 1
ATOM 4208 C CA . ALA B 1 136 ? -6.473 -22.984 -16.203 1 98.31 136 ALA B CA 1
ATOM 4209 C C . ALA B 1 136 ? -7.938 -22.844 -16.609 1 98.31 136 ALA B C 1
ATOM 4211 O O . ALA B 1 136 ? -8.453 -23.656 -17.391 1 98.31 136 ALA B O 1
ATOM 4212 N N . LYS B 1 137 ? -8.562 -21.812 -16.047 1 98.19 137 LYS B N 1
ATOM 4213 C CA . LYS B 1 137 ? -9.984 -21.609 -16.328 1 98.19 137 LYS B CA 1
ATOM 4214 C C . LYS B 1 137 ? -10.234 -21.359 -17.797 1 98.19 137 LYS B C 1
ATOM 4216 O O . LYS B 1 137 ? -11.195 -21.859 -18.375 1 98.19 137 LYS B O 1
ATOM 4221 N N . ARG B 1 138 ? -9.43 -20.609 -18.422 1 98.31 138 ARG B N 1
ATOM 4222 C CA . ARG B 1 138 ? -9.602 -20.234 -19.812 1 98.31 138 ARG B CA 1
ATOM 4223 C C . ARG B 1 138 ? -9.422 -21.453 -20.734 1 98.31 138 ARG B C 1
ATOM 4225 O O . ARG B 1 138 ? -9.828 -21.422 -21.891 1 98.31 138 ARG B O 1
ATOM 4232 N N . LEU B 1 139 ? -8.836 -22.5 -20.219 1 97.19 139 LEU B N 1
ATOM 4233 C CA . LEU B 1 139 ? -8.703 -23.75 -20.953 1 97.19 139 LEU B CA 1
ATOM 4234 C C . LEU B 1 139 ? -9.938 -24.625 -20.766 1 97.19 139 LEU B C 1
ATOM 4236 O O . LEU B 1 139 ? -10.008 -25.719 -21.328 1 97.19 139 LEU B O 1
ATOM 4240 N N . GLY B 1 140 ? -10.875 -24.172 -19.938 1 95.25 140 GLY B N 1
ATOM 4241 C CA . GLY B 1 140 ? -12.172 -24.828 -19.812 1 95.25 140 GLY B CA 1
ATOM 4242 C C . GLY B 1 140 ? -12.258 -25.766 -18.609 1 95.25 140 GLY B C 1
ATOM 4243 O O . GLY B 1 140 ? -13.203 -26.547 -18.5 1 95.25 140 GLY B O 1
ATOM 4244 N N . VAL B 1 141 ? -11.375 -25.719 -17.734 1 96.31 141 VAL B N 1
ATOM 4245 C CA . VAL B 1 141 ? -11.336 -26.641 -16.609 1 96.31 141 VAL B CA 1
ATOM 4246 C C . VAL B 1 141 ? -11.953 -25.969 -15.383 1 96.31 141 VAL B C 1
ATOM 4248 O O . VAL B 1 141 ? -11.789 -24.766 -15.18 1 96.31 141 VAL B O 1
ATOM 4251 N N . ASN B 1 142 ? -12.727 -26.766 -14.617 1 96.88 142 ASN B N 1
ATOM 4252 C CA . ASN B 1 142 ? -13.234 -26.25 -13.352 1 96.88 142 ASN B CA 1
ATOM 4253 C C . ASN B 1 142 ? -12.102 -25.875 -12.406 1 96.88 142 ASN B C 1
ATOM 4255 O O . ASN B 1 142 ? -11.305 -26.719 -12.016 1 96.88 142 ASN B O 1
ATOM 4259 N N . THR B 1 143 ? -12.031 -24.578 -12.086 1 98.25 143 THR B N 1
ATOM 4260 C CA . THR B 1 143 ? -10.93 -24.031 -11.289 1 98.25 143 THR B CA 1
ATOM 4261 C C . THR B 1 143 ? -11.469 -23.266 -10.086 1 98.25 143 THR B C 1
ATOM 4263 O O . THR B 1 143 ? -12.375 -22.438 -10.219 1 98.25 143 THR B O 1
ATOM 4266 N N . SER B 1 144 ? -10.922 -23.594 -8.938 1 98.31 144 SER B N 1
ATOM 4267 C CA . SER B 1 144 ? -11.281 -22.922 -7.691 1 98.31 144 SER B CA 1
ATOM 4268 C C . SER B 1 144 ? -10.086 -22.203 -7.082 1 98.31 144 SER B C 1
ATOM 4270 O O . SER B 1 144 ? -8.953 -22.688 -7.172 1 98.31 144 SER B O 1
ATOM 4272 N N . PHE B 1 145 ? -10.406 -21.078 -6.496 1 98.5 145 PHE B N 1
ATOM 4273 C CA . PHE B 1 145 ? -9.375 -20.312 -5.793 1 98.5 145 PHE B CA 1
ATOM 4274 C C . PHE B 1 145 ? -9.555 -20.422 -4.285 1 98.5 145 PHE B C 1
ATOM 4276 O O . PHE B 1 145 ? -10.648 -20.172 -3.766 1 98.5 145 PHE B O 1
ATOM 4283 N N . LEU B 1 146 ? -8.539 -20.875 -3.652 1 98.12 146 LEU B N 1
ATOM 4284 C CA . LEU B 1 146 ? -8.492 -20.922 -2.195 1 98.12 146 LEU B CA 1
ATOM 4285 C C . LEU B 1 146 ? -7.5 -19.891 -1.652 1 98.12 146 LEU B C 1
ATOM 4287 O O . LEU B 1 146 ? -6.297 -20.172 -1.579 1 98.12 146 LEU B O 1
ATOM 4291 N N . GLY B 1 147 ? -7.914 -18.766 -1.277 1 97.75 147 GLY B N 1
ATOM 4292 C CA . GLY B 1 147 ? -7.129 -17.672 -0.749 1 97.75 147 GLY B CA 1
ATOM 4293 C C . GLY B 1 147 ? -7.957 -16.672 0.042 1 97.75 147 GLY B C 1
ATOM 4294 O O . GLY B 1 147 ? -9.156 -16.875 0.245 1 97.75 147 GLY B O 1
ATOM 4295 N N . ALA B 1 148 ? -7.309 -15.711 0.575 1 98.06 148 ALA B N 1
ATOM 4296 C CA . ALA B 1 148 ? -7.977 -14.633 1.301 1 98.06 148 ALA B CA 1
ATOM 4297 C C . ALA B 1 148 ? -7.883 -13.312 0.536 1 98.06 148 ALA B C 1
ATOM 4299 O O . ALA B 1 148 ? -6.824 -12.977 -0.004 1 98.06 148 ALA B O 1
ATOM 4300 N N . LEU B 1 149 ? -9.023 -12.648 0.435 1 98.31 149 LEU B N 1
ATOM 4301 C CA . LEU B 1 149 ? -9.094 -11.352 -0.235 1 98.31 149 LEU B CA 1
ATOM 4302 C C . LEU B 1 149 ? -9.617 -10.281 0.712 1 98.31 149 LEU B C 1
ATOM 4304 O O . LEU B 1 149 ? -10.523 -10.539 1.511 1 98.31 149 LEU B O 1
ATOM 4308 N N . SER B 1 150 ? -9.078 -9.07 0.563 1 97 150 SER B N 1
ATOM 4309 C CA . SER B 1 150 ? -9.477 -7.93 1.388 1 97 150 SER B CA 1
ATOM 4310 C C . SER B 1 150 ? -10.875 -7.445 1.023 1 97 150 SER B C 1
ATOM 4312 O O . SER B 1 150 ? -11.336 -7.656 -0.1 1 97 150 SER B O 1
ATOM 4314 N N . ASN B 1 151 ? -11.516 -6.773 1.964 1 94.12 151 ASN B N 1
ATOM 4315 C CA . ASN B 1 151 ? -12.766 -6.074 1.701 1 94.12 151 ASN B CA 1
ATOM 4316 C C . ASN B 1 151 ? -12.523 -4.668 1.166 1 94.12 151 ASN B C 1
ATOM 4318 O O . ASN B 1 151 ? -13.469 -3.934 0.884 1 94.12 151 ASN B O 1
ATOM 4322 N N . ASP B 1 152 ? -11.297 -4.254 0.974 1 90.88 152 ASP B N 1
ATOM 4323 C CA . ASP B 1 152 ? -10.992 -2.922 0.46 1 90.88 152 ASP B CA 1
ATOM 4324 C C . ASP B 1 152 ? -11.219 -2.852 -1.048 1 90.88 152 ASP B C 1
ATOM 4326 O O . ASP B 1 152 ? -11.68 -3.82 -1.659 1 90.88 152 ASP B O 1
ATOM 4330 N N . LEU B 1 153 ? -11.008 -1.717 -1.648 1 90.44 153 LEU B N 1
ATOM 4331 C CA . LEU B 1 153 ? -11.305 -1.481 -3.059 1 90.44 153 LEU B CA 1
ATOM 4332 C C . L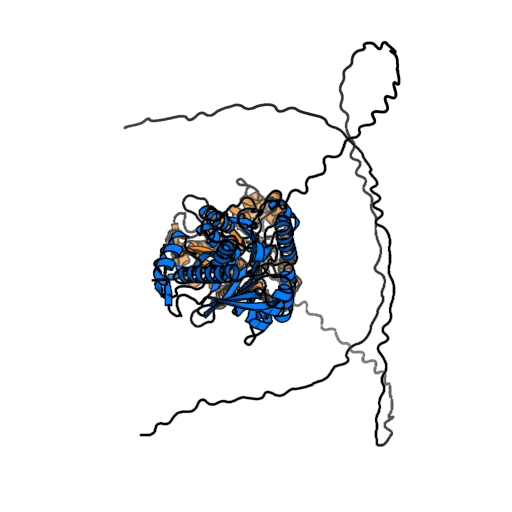EU B 1 153 ? -10.516 -2.441 -3.943 1 90.44 153 LEU B C 1
ATOM 4334 O O . LEU B 1 153 ? -11.031 -2.922 -4.957 1 90.44 153 LEU B O 1
ATOM 4338 N N . PHE B 1 154 ? -9.297 -2.725 -3.529 1 94.56 154 PHE B N 1
ATOM 4339 C CA . PHE B 1 154 ? -8.461 -3.605 -4.34 1 94.56 154 PHE B CA 1
ATOM 4340 C C . PHE B 1 154 ? -8.883 -5.059 -4.168 1 94.56 154 PHE B C 1
ATOM 4342 O O . PHE B 1 154 ? -8.82 -5.844 -5.117 1 94.56 154 PHE B O 1
ATOM 4349 N N . GLY B 1 155 ? -9.195 -5.41 -2.914 1 96.38 155 GLY B N 1
ATOM 4350 C CA . GLY B 1 155 ? -9.758 -6.734 -2.713 1 96.38 155 GLY B CA 1
ATOM 4351 C C . GLY B 1 155 ? -11 -6.988 -3.549 1 96.38 155 GLY B C 1
ATOM 4352 O O . GLY B 1 155 ? -11.18 -8.086 -4.078 1 96.38 155 GLY B O 1
ATOM 4353 N N . GLU B 1 156 ? -11.812 -5.996 -3.65 1 94.5 156 GLU B N 1
ATOM 4354 C CA . GLU B 1 156 ? -12.992 -6.094 -4.508 1 94.5 156 GLU B CA 1
ATOM 4355 C C . GLU B 1 156 ? -12.602 -6.273 -5.969 1 94.5 156 GLU B C 1
ATOM 4357 O O . GLU B 1 156 ? -13.227 -7.047 -6.695 1 94.5 156 GLU B O 1
ATOM 4362 N N . ASP B 1 157 ? -11.617 -5.559 -6.391 1 94 157 ASP B N 1
ATOM 4363 C CA . ASP B 1 157 ? -11.133 -5.688 -7.762 1 94 157 ASP B CA 1
ATOM 4364 C C . ASP B 1 157 ? -10.633 -7.102 -8.039 1 94 157 ASP B C 1
ATOM 4366 O O . ASP B 1 157 ? -10.891 -7.66 -9.102 1 94 157 ASP B O 1
ATOM 4370 N N . LEU B 1 158 ? -9.883 -7.648 -7.137 1 98 158 LEU B N 1
ATOM 4371 C CA . LEU B 1 158 ? -9.375 -9.008 -7.27 1 98 158 LEU B CA 1
ATOM 4372 C C . LEU B 1 158 ? -10.531 -10.008 -7.355 1 98 158 LEU B C 1
ATOM 4374 O O . LEU B 1 158 ? -10.516 -10.898 -8.211 1 98 158 LEU B O 1
ATOM 4378 N N . TYR B 1 159 ? -11.5 -9.836 -6.484 1 98.19 159 TYR B N 1
ATOM 4379 C CA . TYR B 1 159 ? -12.672 -10.703 -6.48 1 98.19 159 TYR B CA 1
ATOM 4380 C C . TYR B 1 159 ? -13.398 -10.641 -7.82 1 98.19 159 TYR B C 1
ATOM 4382 O O . TYR B 1 159 ? -13.711 -11.68 -8.406 1 98.19 159 TYR B O 1
ATOM 4390 N N . LYS B 1 160 ? -13.617 -9.461 -8.266 1 96.69 160 LYS B N 1
ATOM 4391 C CA . LYS B 1 160 ? -14.336 -9.266 -9.523 1 96.69 160 LYS B CA 1
ATOM 4392 C C . LYS B 1 160 ? -13.57 -9.867 -10.695 1 96.69 160 LYS B C 1
ATOM 4394 O O . LYS B 1 160 ? -14.172 -10.414 -11.625 1 96.69 160 LYS B O 1
ATOM 4399 N N . THR B 1 161 ? -12.32 -9.719 -10.68 1 97.12 161 THR B N 1
ATOM 4400 C CA . THR B 1 161 ? -11.484 -10.266 -11.742 1 97.12 161 THR B CA 1
ATOM 4401 C C . THR B 1 161 ? -11.625 -11.781 -11.82 1 97.12 161 THR B C 1
ATOM 4403 O O . THR B 1 161 ? -11.859 -12.336 -12.898 1 97.12 161 THR B O 1
ATOM 4406 N N . LEU B 1 162 ? -11.492 -12.391 -10.734 1 98.44 162 LEU B N 1
ATOM 4407 C CA . LEU B 1 162 ? -11.609 -13.852 -10.688 1 98.44 162 LEU B CA 1
ATOM 4408 C C . LEU B 1 162 ? -13.031 -14.289 -11.031 1 98.44 162 LEU B C 1
ATOM 4410 O O . LEU B 1 162 ? -13.227 -15.266 -11.758 1 98.44 162 LEU B O 1
ATOM 4414 N N . ASP B 1 163 ? -13.977 -13.547 -10.539 1 98.31 163 ASP B N 1
ATOM 4415 C CA . ASP B 1 163 ? -15.383 -13.852 -10.812 1 98.31 163 ASP B CA 1
ATOM 4416 C C . ASP B 1 163 ? -15.695 -13.711 -12.305 1 98.31 163 ASP B C 1
ATOM 4418 O O . ASP B 1 163 ? -16.406 -14.539 -12.875 1 98.31 163 ASP B O 1
ATOM 4422 N N . ALA B 1 164 ? -15.188 -12.695 -12.891 1 97.69 164 ALA B N 1
ATOM 4423 C CA . ALA B 1 164 ? -15.406 -12.461 -14.32 1 97.69 164 ALA B CA 1
ATOM 4424 C C . ALA B 1 164 ? -14.852 -13.609 -15.156 1 97.69 164 ALA B C 1
ATOM 4426 O O . ALA B 1 164 ? -15.383 -13.914 -16.219 1 97.69 164 ALA B O 1
ATOM 4427 N N . GLU B 1 165 ? -13.82 -14.258 -14.664 1 97.88 165 GLU B N 1
ATOM 4428 C CA . GLU B 1 165 ? -13.211 -15.406 -15.336 1 97.88 165 GLU B CA 1
ATOM 4429 C C . GLU B 1 165 ? -13.938 -16.703 -14.977 1 97.88 165 GLU B C 1
ATOM 4431 O O . GLU B 1 165 ? -13.555 -17.781 -15.438 1 97.88 165 GLU B O 1
ATOM 4436 N N . LYS B 1 166 ? -14.914 -16.594 -14.07 1 97.88 166 LYS B N 1
ATOM 4437 C CA . LYS B 1 166 ? -15.758 -17.719 -13.641 1 97.88 166 LYS B CA 1
ATOM 4438 C C . LYS B 1 166 ? -14.969 -18.703 -12.797 1 97.88 166 LYS B C 1
ATOM 4440 O O . LYS B 1 166 ? -15.211 -19.922 -12.859 1 97.88 166 LYS B O 1
ATOM 4445 N N . VAL B 1 167 ? -14.016 -18.203 -12.141 1 98.44 167 VAL B N 1
ATOM 4446 C CA . VAL B 1 167 ? -13.344 -19 -11.125 1 98.44 167 VAL B CA 1
ATOM 4447 C C . VAL B 1 167 ? -14.266 -19.219 -9.93 1 98.44 167 VAL B C 1
ATOM 4449 O O . VAL B 1 167 ? -14.984 -18.297 -9.531 1 98.44 167 VAL B O 1
ATOM 4452 N N . ASP B 1 168 ? -14.273 -20.438 -9.422 1 98.06 168 ASP B N 1
ATOM 4453 C CA . ASP B 1 168 ? -15.062 -20.703 -8.227 1 98.06 168 ASP B CA 1
ATOM 4454 C C . ASP B 1 168 ? -14.453 -20.031 -7 1 98.06 168 ASP B C 1
ATOM 4456 O O . ASP B 1 168 ? -13.32 -20.328 -6.613 1 98.06 168 ASP B O 1
ATOM 4460 N N . LEU B 1 169 ? -15.234 -19.172 -6.352 1 98.12 169 LEU B N 1
ATOM 4461 C CA . LEU B 1 169 ? -14.727 -18.359 -5.246 1 98.12 169 LEU B CA 1
ATOM 4462 C C . LEU B 1 169 ? -15.367 -18.781 -3.926 1 98.12 169 LEU B C 1
ATOM 4464 O O . LEU B 1 169 ? -15.312 -18.047 -2.941 1 98.12 169 LEU B O 1
ATOM 4468 N N . GLY B 1 170 ? -15.922 -19.938 -3.898 1 96.75 170 GLY B N 1
ATOM 4469 C CA . GLY B 1 170 ? -16.609 -20.438 -2.719 1 96.75 170 GLY B CA 1
ATOM 4470 C C . GLY B 1 170 ? -15.703 -20.625 -1.524 1 96.75 170 GLY B C 1
ATOM 4471 O O . GLY B 1 170 ? -16.156 -20.641 -0.381 1 96.75 170 GLY B O 1
ATOM 4472 N N . MET B 1 171 ? -14.445 -20.75 -1.73 1 97 171 MET B N 1
ATOM 4473 C CA . MET B 1 171 ? -13.508 -21.016 -0.645 1 97 171 MET B CA 1
ATOM 4474 C C . MET B 1 171 ? -12.688 -19.781 -0.302 1 97 171 MET B C 1
ATOM 4476 O O . MET B 1 171 ? -11.75 -19.844 0.489 1 97 171 MET B O 1
ATOM 4480 N N . VAL B 1 172 ? -13.023 -18.672 -0.876 1 97.88 172 VAL B N 1
ATOM 4481 C CA . VAL B 1 172 ? -12.297 -17.438 -0.62 1 97.88 172 VAL B CA 1
ATOM 4482 C C . VAL B 1 172 ? -12.727 -16.859 0.724 1 97.88 172 VAL B C 1
ATOM 4484 O O . VAL B 1 172 ? -13.922 -16.75 1.008 1 97.88 172 VAL B O 1
ATOM 4487 N N . GLN B 1 173 ? -11.758 -16.531 1.516 1 97 173 GLN B N 1
ATOM 4488 C CA . GLN B 1 173 ? -12.016 -15.805 2.758 1 97 173 GLN B CA 1
ATOM 4489 C C . GLN B 1 173 ? -11.922 -14.289 2.545 1 97 173 GLN B C 1
ATOM 4491 O O . GLN B 1 173 ? -10.914 -13.797 2.041 1 97 173 GLN B O 1
ATOM 4496 N N . ARG B 1 174 ? -13 -13.609 2.939 1 97.12 174 ARG B N 1
ATOM 4497 C CA . ARG B 1 174 ? -12.961 -12.156 2.914 1 97.12 174 ARG B CA 1
ATOM 4498 C C . ARG B 1 174 ? -12.516 -11.594 4.262 1 97.12 174 ARG B C 1
ATOM 4500 O O . ARG B 1 174 ? -12.953 -12.07 5.312 1 97.12 174 ARG B O 1
ATOM 4507 N N . THR B 1 175 ? -11.602 -10.633 4.281 1 96.75 175 THR B N 1
ATOM 4508 C CA . THR B 1 175 ? -11.016 -10.125 5.516 1 96.75 175 THR B CA 1
ATOM 4509 C C . THR B 1 175 ? -10.812 -8.617 5.438 1 96.75 175 THR B C 1
ATOM 4511 O O . THR B 1 175 ? -10.688 -8.055 4.348 1 96.75 175 THR B O 1
ATOM 4514 N N . PRO B 1 176 ? -10.789 -7.918 6.602 1 92.69 176 PRO B N 1
ATOM 4515 C CA . PRO B 1 176 ? -10.539 -6.473 6.617 1 92.69 176 PRO B CA 1
ATOM 4516 C C . PRO B 1 176 ? -9.055 -6.133 6.457 1 92.69 176 PRO B C 1
ATOM 4518 O O . PRO B 1 176 ? -8.703 -4.961 6.324 1 92.69 176 PRO B O 1
ATOM 4521 N N . ARG B 1 177 ? -8.172 -7.117 6.539 1 94 177 ARG B N 1
ATOM 4522 C CA . ARG B 1 177 ? -6.758 -6.852 6.297 1 94 177 ARG B CA 1
ATOM 4523 C C . ARG B 1 177 ? -6.539 -6.266 4.906 1 94 177 ARG B C 1
ATOM 4525 O O . ARG B 1 177 ? -7.254 -6.613 3.963 1 94 177 ARG B O 1
ATOM 4532 N N . PRO B 1 178 ? -5.562 -5.418 4.762 1 93.56 178 PRO B N 1
ATOM 4533 C CA . PRO B 1 178 ? -5.367 -4.742 3.477 1 93.56 178 PRO B CA 1
ATOM 4534 C C . PRO B 1 178 ? -4.871 -5.684 2.383 1 93.56 178 PRO B C 1
ATOM 4536 O O . PRO B 1 178 ? -4.281 -6.723 2.68 1 93.56 178 PRO B O 1
ATOM 4539 N N . SER B 1 179 ? -5.16 -5.312 1.145 1 96.38 179 SER B N 1
ATOM 4540 C CA . SER B 1 179 ? -4.602 -6.023 -0.001 1 96.38 179 SER B CA 1
ATOM 4541 C C . SER B 1 179 ? -3.086 -5.852 -0.074 1 96.38 179 SER B C 1
ATOM 4543 O O . SER B 1 179 ? -2.551 -4.836 0.375 1 96.38 179 SER B O 1
ATOM 4545 N N . THR B 1 180 ? -2.445 -6.824 -0.595 1 96.12 180 THR B N 1
ATOM 4546 C CA . THR B 1 180 ? -1.027 -6.684 -0.909 1 96.12 180 THR B CA 1
ATOM 4547 C C . THR B 1 180 ? -0.833 -5.875 -2.188 1 96.12 180 THR B C 1
ATOM 4549 O O . THR B 1 180 ? -1.521 -6.105 -3.186 1 96.12 180 THR B O 1
ATOM 4552 N N . LEU B 1 181 ? 0.082 -4.867 -2.109 1 95.56 181 LEU B N 1
ATOM 4553 C CA . LEU B 1 181 ? 0.401 -4.035 -3.264 1 95.56 181 LEU B CA 1
ATOM 4554 C C . LEU B 1 181 ? 1.87 -4.18 -3.648 1 95.56 181 LEU B C 1
ATOM 4556 O O . LEU B 1 181 ? 2.74 -4.238 -2.779 1 95.56 181 LEU B O 1
ATOM 4560 N N . ALA B 1 182 ? 2.109 -4.301 -4.926 1 92.62 182 ALA B N 1
ATOM 4561 C CA . ALA B 1 182 ? 3.469 -4.316 -5.457 1 92.62 182 ALA B CA 1
ATOM 4562 C C . ALA B 1 182 ? 3.68 -3.174 -6.449 1 92.62 182 ALA B C 1
ATOM 4564 O O . ALA B 1 182 ? 2.945 -3.055 -7.434 1 92.62 182 ALA B O 1
ATOM 4565 N N . PHE B 1 183 ? 4.707 -2.316 -6.141 1 92.25 183 PHE B N 1
ATOM 4566 C CA . PHE B 1 183 ? 5.008 -1.192 -7.02 1 92.25 183 PHE B CA 1
ATOM 4567 C C . PHE B 1 183 ? 6.297 -1.444 -7.797 1 92.25 183 PHE B C 1
ATOM 4569 O O . PHE B 1 183 ? 7.285 -1.913 -7.23 1 92.25 183 PHE B O 1
ATOM 4576 N N . VAL B 1 184 ? 6.207 -1.152 -9.062 1 82.5 184 VAL B N 1
ATOM 4577 C CA . VAL B 1 184 ? 7.383 -1.151 -9.93 1 82.5 184 VAL B CA 1
ATOM 4578 C C . VAL B 1 184 ? 7.664 0.268 -10.414 1 82.5 184 VAL B C 1
ATOM 4580 O O . VAL B 1 184 ? 6.746 0.988 -10.812 1 82.5 184 VAL B O 1
ATOM 4583 N N . SER B 1 185 ? 8.805 0.778 -10.125 1 78.88 185 SER B N 1
ATOM 4584 C CA . SER B 1 185 ? 9.203 2.082 -10.648 1 78.88 185 SER B CA 1
ATOM 4585 C C . SER B 1 185 ? 10.461 1.974 -11.508 1 78.88 185 SER B C 1
ATOM 4587 O O . SER B 1 185 ? 11.359 1.193 -11.203 1 78.88 185 SER B O 1
ATOM 4589 N N . LYS B 1 186 ? 10.422 2.547 -12.719 1 73 186 LYS B N 1
ATOM 4590 C CA . LYS B 1 186 ? 11.578 2.633 -13.602 1 73 186 LYS B CA 1
ATOM 4591 C C . LYS B 1 186 ? 11.969 4.086 -13.867 1 73 186 LYS B C 1
ATOM 4593 O O . LYS B 1 186 ? 11.602 4.652 -14.898 1 73 186 LYS B O 1
ATOM 4598 N N . PRO B 1 187 ? 12.562 4.668 -12.805 1 66.31 187 PRO B N 1
ATOM 4599 C CA . PRO B 1 187 ? 12.984 6.047 -13.07 1 66.31 187 PRO B CA 1
ATOM 4600 C C . PRO B 1 187 ? 13.938 6.148 -14.258 1 66.31 187 PRO B C 1
ATOM 4602 O O . PRO B 1 187 ? 14.664 5.195 -14.562 1 66.31 187 PRO B O 1
ATOM 4605 N N . PRO B 1 188 ? 13.805 7.242 -14.961 1 65.25 188 PRO B N 1
ATOM 4606 C CA . PRO B 1 188 ? 14.727 7.395 -16.094 1 65.25 188 PRO B CA 1
ATOM 4607 C C . PRO B 1 188 ? 16.188 7.262 -15.672 1 65.25 188 PRO B C 1
ATOM 4609 O O . PRO B 1 188 ? 16.641 7.941 -14.742 1 65.25 188 PRO B O 1
ATOM 4612 N N . GLY B 1 189 ? 16.875 6.426 -16.391 1 65.62 189 GLY B N 1
ATOM 4613 C CA . GLY B 1 189 ? 18.312 6.297 -16.234 1 65.62 189 GLY B CA 1
ATOM 4614 C C . GLY B 1 189 ? 18.688 5.484 -15.008 1 65.62 189 GLY B C 1
ATOM 4615 O O . GLY B 1 189 ? 19.859 5.453 -14.617 1 65.62 189 GLY B O 1
ATOM 4616 N N . ALA B 1 190 ? 17.703 5.125 -14.305 1 66.56 190 ALA B N 1
ATOM 4617 C CA . ALA B 1 190 ? 18 4.359 -13.094 1 66.56 190 ALA B CA 1
ATOM 4618 C C . ALA B 1 190 ? 17.469 2.936 -13.195 1 66.56 190 ALA B C 1
ATOM 4620 O O . ALA B 1 190 ? 16.734 2.607 -14.133 1 66.56 190 ALA B O 1
ATOM 4621 N N . ASP B 1 191 ? 17.969 2.084 -12.312 1 69.5 191 ASP B N 1
ATOM 4622 C CA . ASP B 1 191 ? 17.516 0.694 -12.266 1 69.5 191 ASP B CA 1
ATOM 4623 C C . ASP B 1 191 ? 16.078 0.592 -11.773 1 69.5 191 ASP B C 1
ATOM 4625 O O . ASP B 1 191 ? 15.578 1.499 -11.102 1 69.5 191 ASP B O 1
ATOM 4629 N N . VAL B 1 192 ? 15.453 -0.449 -12.203 1 74.38 192 VAL B N 1
ATOM 4630 C CA . VAL B 1 192 ? 14.094 -0.756 -11.773 1 74.38 192 VAL B CA 1
ATOM 4631 C C . VAL B 1 192 ? 14.055 -0.904 -10.258 1 74.38 192 VAL B C 1
ATOM 4633 O O . VAL B 1 192 ? 14.953 -1.498 -9.664 1 74.38 192 VAL B O 1
ATOM 4636 N N . ARG B 1 193 ? 13.125 -0.135 -9.672 1 77.94 193 ARG B N 1
ATOM 4637 C CA . ARG B 1 193 ? 12.93 -0.221 -8.227 1 77.94 193 ARG B CA 1
ATOM 4638 C C . ARG B 1 193 ? 11.57 -0.836 -7.898 1 77.94 193 ARG B C 1
ATOM 4640 O O . ARG B 1 193 ? 10.609 -0.672 -8.656 1 77.94 193 ARG B O 1
ATOM 4647 N N . TYR B 1 194 ? 11.648 -1.609 -6.75 1 78.38 194 TYR B N 1
ATOM 4648 C CA . TYR B 1 194 ? 10.422 -2.256 -6.301 1 78.38 194 TYR B CA 1
ATOM 4649 C C . TYR B 1 194 ? 10.078 -1.836 -4.879 1 78.38 194 TYR B C 1
ATOM 4651 O O . TYR B 1 194 ? 10.961 -1.55 -4.074 1 78.38 194 TYR B O 1
ATOM 4659 N N . ALA B 1 195 ? 8.781 -1.665 -4.609 1 85.62 195 ALA B N 1
ATOM 4660 C CA . ALA B 1 195 ? 8.258 -1.516 -3.252 1 85.62 195 ALA B CA 1
ATOM 4661 C C . ALA B 1 195 ? 7.066 -2.441 -3.018 1 85.62 195 ALA B C 1
ATOM 4663 O O . ALA B 1 195 ? 6.211 -2.598 -3.893 1 85.62 195 ALA B O 1
ATOM 4664 N N . PHE B 1 196 ? 7.129 -3.059 -1.889 1 87.88 196 PHE B N 1
ATOM 4665 C CA . PHE B 1 196 ? 6.066 -4.004 -1.559 1 87.88 196 PHE B CA 1
ATOM 4666 C C . PHE B 1 196 ? 5.348 -3.58 -0.284 1 87.88 196 PHE B C 1
ATOM 4668 O O . PHE B 1 196 ? 5.98 -3.172 0.689 1 87.88 196 PHE B O 1
ATOM 4675 N N . PHE B 1 197 ? 4.09 -3.578 -0.335 1 91.88 197 PHE B N 1
ATOM 4676 C CA . PHE B 1 197 ? 3.219 -3.35 0.812 1 91.88 197 PHE B CA 1
ATOM 4677 C C . PHE B 1 197 ? 2.43 -4.605 1.153 1 91.88 197 PHE B C 1
ATOM 4679 O O . PHE B 1 197 ? 1.376 -4.863 0.566 1 91.88 197 PHE B O 1
ATOM 4686 N N . LYS B 1 198 ? 2.947 -5.309 2.127 1 90.44 198 LYS B N 1
ATOM 4687 C CA . LYS B 1 198 ? 2.426 -6.656 2.348 1 90.44 198 LYS B CA 1
ATOM 4688 C C . LYS B 1 198 ? 2.229 -6.93 3.836 1 90.44 198 LYS B C 1
ATOM 4690 O O . LYS B 1 198 ? 1.845 -8.039 4.223 1 90.44 198 LYS B O 1
ATOM 4695 N N . GLU B 1 199 ? 2.549 -5.98 4.656 1 86 199 GLU B N 1
ATOM 4696 C CA . GLU B 1 199 ? 2.451 -6.199 6.098 1 86 199 GLU B CA 1
ATOM 4697 C C . GLU B 1 199 ? 1.007 -6.441 6.523 1 86 199 GLU B C 1
ATOM 4699 O O . GLU B 1 199 ? 0.124 -5.633 6.23 1 86 199 GLU B O 1
ATOM 4704 N N . ASN B 1 200 ? 0.82 -7.578 7.238 1 90.81 200 ASN B N 1
ATOM 4705 C CA . ASN B 1 200 ? -0.498 -7.93 7.758 1 90.81 200 ASN B CA 1
ATOM 4706 C C . ASN B 1 200 ? -1.562 -7.883 6.664 1 90.81 200 ASN B C 1
ATOM 4708 O O . ASN B 1 200 ? -2.664 -7.379 6.887 1 90.81 200 ASN B O 1
ATOM 4712 N N . SER B 1 201 ? -1.243 -8.414 5.539 1 94.38 201 SER B N 1
ATOM 4713 C CA . SER B 1 201 ? -2.123 -8.312 4.379 1 94.38 201 SER B CA 1
ATOM 4714 C C . SER B 1 201 ? -3.041 -9.531 4.273 1 94.38 201 SER B C 1
ATOM 4716 O O . SER B 1 201 ? -2.793 -10.555 4.906 1 94.38 201 SER B O 1
ATOM 4718 N N . ALA B 1 202 ? -4.066 -9.359 3.455 1 96.31 202 ALA B N 1
ATOM 4719 C CA . ALA B 1 202 ? -5.141 -10.344 3.326 1 96.31 202 ALA B CA 1
ATOM 4720 C C . ALA B 1 202 ? -4.609 -11.672 2.811 1 96.31 202 ALA B C 1
ATOM 4722 O O . ALA B 1 202 ? -4.984 -12.734 3.314 1 96.31 202 ALA B O 1
ATOM 4723 N N . ASP B 1 203 ? -3.717 -11.68 1.872 1 95.19 203 ASP B N 1
ATOM 4724 C CA . ASP B 1 203 ? -3.316 -12.891 1.167 1 95.19 203 ASP B CA 1
ATOM 4725 C C . ASP B 1 203 ? -2.432 -13.773 2.047 1 95.19 203 ASP B C 1
ATOM 4727 O O . ASP B 1 203 ? -2.098 -14.898 1.672 1 95.19 203 ASP B O 1
ATOM 4731 N N . ARG B 1 204 ? -2.096 -13.305 3.248 1 94.62 204 ARG B N 1
ATOM 4732 C CA . ARG B 1 204 ? -1.274 -14.102 4.156 1 94.62 204 ARG B CA 1
ATOM 4733 C C . ARG B 1 204 ? -2.055 -14.484 5.41 1 94.62 204 ARG B C 1
ATOM 4735 O O . ARG B 1 204 ? -1.465 -14.773 6.453 1 94.62 204 ARG B O 1
ATOM 4742 N N . SER B 1 205 ? -3.334 -14.5 5.266 1 95.44 205 SER B N 1
ATOM 4743 C CA . SER B 1 205 ? -4.16 -14.719 6.449 1 95.44 205 SER B CA 1
ATOM 4744 C C . SER B 1 205 ? -4.668 -16.156 6.516 1 95.44 205 SER B C 1
ATOM 4746 O O . SER B 1 205 ? -5.375 -16.516 7.457 1 95.44 205 SER B O 1
ATOM 4748 N N . LEU B 1 206 ? -4.293 -17.031 5.57 1 96.62 206 LEU B N 1
ATOM 4749 C CA . LEU B 1 206 ? -4.738 -18.422 5.613 1 96.62 206 LEU B CA 1
ATOM 4750 C C . LEU B 1 206 ? -4.082 -19.172 6.77 1 96.62 206 LEU B C 1
ATOM 4752 O O . LEU B 1 206 ? -2.906 -18.953 7.066 1 96.62 206 LEU B O 1
ATOM 4756 N N . THR B 1 207 ? -4.844 -20.031 7.348 1 96.88 207 THR B N 1
ATOM 4757 C CA . THR B 1 207 ? -4.363 -20.969 8.359 1 96.88 207 THR B CA 1
ATOM 4758 C C . THR B 1 207 ? -4.707 -22.406 7.973 1 96.88 207 THR B C 1
ATOM 4760 O O . THR B 1 207 ? -5.547 -22.641 7.098 1 96.88 207 THR B O 1
ATOM 4763 N N . ALA B 1 208 ? -3.994 -23.359 8.617 1 97.62 208 ALA B N 1
ATOM 4764 C CA . ALA B 1 208 ? -4.328 -24.766 8.391 1 97.62 208 ALA B CA 1
ATOM 4765 C C . ALA B 1 208 ? -5.809 -25.031 8.664 1 97.62 208 ALA B C 1
ATOM 4767 O O . ALA B 1 208 ? -6.465 -25.75 7.922 1 97.62 208 ALA B O 1
ATOM 4768 N N . ARG B 1 209 ? -6.285 -24.328 9.672 1 97.06 209 ARG B N 1
ATOM 4769 C CA . ARG B 1 209 ? -7.684 -24.5 10.055 1 97.06 209 ARG B CA 1
ATOM 4770 C C . ARG B 1 209 ? -8.617 -23.969 8.969 1 97.06 209 ARG B C 1
ATOM 4772 O O . ARG B 1 209 ? -9.57 -24.641 8.578 1 97.06 209 ARG B O 1
ATOM 4779 N N . SER B 1 210 ? -8.359 -22.797 8.492 1 96.19 210 SER B N 1
ATOM 4780 C CA . SER B 1 210 ? -9.227 -22.203 7.48 1 96.19 210 SER B CA 1
ATOM 4781 C C . SER B 1 210 ? -9.172 -22.984 6.176 1 96.19 210 SER B C 1
ATOM 4783 O O . SER B 1 210 ? -10.18 -23.094 5.465 1 96.19 210 SER B O 1
ATOM 4785 N N . VAL B 1 211 ? -8.039 -23.516 5.828 1 97.31 211 VAL B N 1
ATOM 4786 C CA . VAL B 1 211 ? -7.883 -24.328 4.625 1 97.31 211 VAL B CA 1
ATOM 4787 C C . VAL B 1 211 ? -8.672 -25.625 4.766 1 97.31 211 VAL B C 1
ATOM 4789 O O . VAL B 1 211 ? -9.383 -26.031 3.84 1 97.31 211 VAL B O 1
ATOM 4792 N N . ALA B 1 212 ? -8.594 -26.25 5.93 1 96.81 212 ALA B N 1
ATOM 4793 C CA . ALA B 1 212 ? -9.344 -27.484 6.18 1 96.81 212 ALA B CA 1
ATOM 4794 C C . ALA B 1 212 ? -10.844 -27.234 6.055 1 96.81 212 ALA B C 1
ATOM 4796 O O . ALA B 1 212 ? -11.562 -28.047 5.469 1 96.81 212 ALA B O 1
ATOM 4797 N N . GLU B 1 213 ? -11.227 -26.141 6.562 1 96.12 213 GLU B N 1
ATOM 4798 C CA . GLU B 1 213 ? -12.641 -25.797 6.484 1 96.12 213 GLU B CA 1
ATOM 4799 C C . GLU B 1 213 ? -13.07 -25.547 5.043 1 96.12 213 GLU B C 1
ATOM 4801 O O . GLU B 1 213 ? -14.164 -25.953 4.637 1 96.12 213 GLU B O 1
ATOM 4806 N N . GLY B 1 214 ? -12.281 -24.906 4.312 1 94.44 214 GLY B N 1
ATOM 4807 C CA . GLY B 1 214 ? -12.594 -24.609 2.924 1 94.44 214 GLY B CA 1
ATOM 4808 C C . GLY B 1 214 ? -12.664 -25.859 2.055 1 94.44 214 GLY B C 1
ATOM 4809 O O . GLY B 1 214 ? -13.508 -25.938 1.158 1 94.44 214 GLY B O 1
ATOM 4810 N N . LEU B 1 215 ? -11.828 -26.797 2.352 1 95.19 215 LEU B N 1
ATOM 4811 C CA . LEU B 1 215 ? -11.727 -28 1.519 1 95.19 215 LEU B CA 1
ATOM 4812 C C . LEU B 1 215 ? -12.664 -29.094 2.014 1 95.19 215 LEU B C 1
ATOM 4814 O O . LEU B 1 215 ? -12.766 -30.156 1.393 1 95.19 215 LEU B O 1
ATOM 4818 N N . LYS B 1 216 ? -13.352 -28.781 3.098 1 92.81 216 LYS B N 1
ATOM 4819 C CA . LYS B 1 216 ? -14.242 -29.797 3.658 1 92.81 216 LYS B CA 1
ATOM 4820 C C . LYS B 1 216 ? -15.312 -30.203 2.646 1 92.81 216 LYS B C 1
ATOM 4822 O O . LYS B 1 216 ? -16.031 -29.359 2.119 1 92.81 216 LYS B O 1
ATOM 4827 N N . GLY B 1 217 ? -15.398 -31.469 2.377 1 90.5 217 GLY B N 1
ATOM 4828 C CA . GLY B 1 217 ? -16.406 -32 1.484 1 90.5 217 GLY B CA 1
ATOM 4829 C C . GLY B 1 217 ? -16.094 -31.797 0.018 1 90.5 217 GLY B C 1
ATOM 4830 O O . GLY B 1 217 ? -16.938 -32.031 -0.849 1 90.5 217 GLY B O 1
ATOM 4831 N N . ARG B 1 218 ? -14.922 -31.312 -0.25 1 92.88 218 ARG B N 1
ATOM 4832 C CA . ARG B 1 218 ? -14.5 -31.078 -1.628 1 92.88 218 ARG B CA 1
ATOM 4833 C C . ARG B 1 218 ? -13.344 -31.984 -2.016 1 92.88 218 ARG B C 1
ATOM 4835 O O . ARG B 1 218 ? -12.531 -32.375 -1.169 1 92.88 218 ARG B O 1
ATOM 4842 N N . SER B 1 219 ? -13.391 -32.406 -3.275 1 93.12 219 SER B N 1
ATOM 4843 C CA . SER B 1 219 ? -12.305 -33.188 -3.84 1 93.12 219 SER B CA 1
ATOM 4844 C C . SER B 1 219 ? -11.836 -32.625 -5.172 1 93.12 219 SER B C 1
ATOM 4846 O O . SER B 1 219 ? -12.648 -32.281 -6.031 1 93.12 219 SER B O 1
ATOM 4848 N N . PHE B 1 220 ? -10.516 -32.531 -5.254 1 95.31 220 PHE B N 1
ATOM 4849 C CA . PHE B 1 220 ? -9.93 -31.969 -6.465 1 95.31 220 PHE B CA 1
ATOM 4850 C C . PHE B 1 220 ? -8.945 -32.969 -7.094 1 95.31 220 PHE B C 1
ATOM 4852 O O . PHE B 1 220 ? -8.352 -33.781 -6.395 1 95.31 220 PHE B O 1
ATOM 4859 N N . GLY B 1 221 ? -8.891 -32.844 -8.398 1 95.62 221 GLY B N 1
ATOM 4860 C CA . GLY B 1 221 ? -7.875 -33.625 -9.078 1 95.62 221 GLY B CA 1
ATOM 4861 C C . GLY B 1 221 ? -6.461 -33.156 -8.797 1 95.62 221 GLY B C 1
ATOM 4862 O O . GLY B 1 221 ? -5.516 -33.938 -8.852 1 95.62 221 GLY B O 1
ATOM 4863 N N . ALA B 1 222 ? -6.367 -31.875 -8.578 1 97.06 222 ALA B N 1
ATOM 4864 C CA . ALA B 1 222 ? -5.059 -31.297 -8.281 1 97.06 222 ALA B CA 1
ATOM 4865 C C . ALA B 1 222 ? -5.188 -30.062 -7.395 1 97.06 222 ALA B C 1
ATOM 4867 O O . ALA B 1 222 ? -6.168 -29.312 -7.496 1 97.06 222 ALA B O 1
ATOM 4868 N N . VAL B 1 223 ? -4.211 -29.922 -6.566 1 97.06 223 VAL B N 1
ATOM 4869 C CA . VAL B 1 223 ? -4.035 -28.672 -5.824 1 97.06 223 VAL B CA 1
ATOM 4870 C C . VAL B 1 223 ? -2.658 -28.094 -6.113 1 97.06 223 VAL B C 1
ATOM 4872 O O . VAL B 1 223 ? -1.653 -28.797 -6.09 1 97.06 223 VAL B O 1
ATOM 4875 N N . HIS B 1 224 ? -2.689 -26.781 -6.414 1 98.06 224 HIS B N 1
ATOM 4876 C CA . HIS B 1 224 ? -1.445 -26.125 -6.793 1 98.06 224 HIS B CA 1
ATOM 4877 C C . HIS B 1 224 ? -1.144 -24.938 -5.871 1 98.06 224 HIS B C 1
ATOM 4879 O O . HIS B 1 224 ? -2.047 -24.188 -5.512 1 98.06 224 HIS B O 1
ATOM 4885 N N . VAL B 1 225 ? 0.139 -24.844 -5.527 1 96.06 225 VAL B N 1
ATOM 4886 C CA . VAL B 1 225 ? 0.655 -23.703 -4.773 1 96.06 225 VAL B CA 1
ATOM 4887 C C . VAL B 1 225 ? 1.81 -23.062 -5.539 1 96.06 225 VAL B C 1
ATOM 4889 O O . VAL B 1 225 ? 2.775 -23.734 -5.898 1 96.06 225 VAL B O 1
ATOM 4892 N N . SER B 1 226 ? 1.641 -21.812 -5.781 1 95.12 226 SER B N 1
ATOM 4893 C CA . SER B 1 226 ? 2.748 -20.984 -6.258 1 95.12 226 SER B CA 1
ATOM 4894 C C . SER B 1 226 ? 3.119 -19.906 -5.242 1 95.12 226 SER B C 1
ATOM 4896 O O . SER B 1 226 ? 2.24 -19.312 -4.621 1 95.12 226 SER B O 1
ATOM 4898 N N . MET B 1 227 ? 4.418 -19.75 -5.137 1 93 227 MET B N 1
ATOM 4899 C CA . MET B 1 227 ? 4.871 -18.672 -4.258 1 93 227 MET B CA 1
ATOM 4900 C C . MET B 1 227 ? 4.961 -17.359 -5.012 1 93 227 MET B C 1
ATOM 4902 O O . MET B 1 227 ? 4.422 -17.219 -6.113 1 93 227 MET B O 1
ATOM 4906 N N . GLY B 1 228 ? 5.457 -16.328 -4.398 1 92.31 228 GLY B N 1
ATOM 4907 C CA . GLY B 1 228 ? 5.609 -14.961 -4.875 1 92.31 228 GLY B CA 1
ATOM 4908 C C . GLY B 1 228 ? 5.895 -13.969 -3.764 1 92.31 228 GLY B C 1
ATOM 4909 O O . GLY B 1 228 ? 6.941 -14.047 -3.111 1 92.31 228 GLY B O 1
ATOM 4910 N N . ALA B 1 229 ? 4.828 -13.18 -3.57 1 86.69 229 ALA B N 1
ATOM 4911 C CA . ALA B 1 229 ? 4.953 -12.281 -2.428 1 86.69 229 ALA B CA 1
ATOM 4912 C C . ALA B 1 229 ? 4.918 -13.047 -1.113 1 86.69 229 ALA B C 1
ATOM 4914 O O . ALA B 1 229 ? 5.523 -12.633 -0.124 1 86.69 229 ALA B O 1
ATOM 4915 N N . ILE B 1 230 ? 4.266 -14.133 -1.162 1 92.31 230 ILE B N 1
ATOM 4916 C CA . ILE B 1 230 ? 4.312 -15.07 -0.051 1 92.31 230 ILE B CA 1
ATOM 4917 C C . ILE B 1 230 ? 5.473 -16.047 -0.251 1 92.31 230 ILE B C 1
ATOM 4919 O O . ILE B 1 230 ? 5.684 -16.547 -1.354 1 92.31 230 ILE B O 1
ATOM 4923 N N . THR B 1 231 ? 6.191 -16.219 0.855 1 92.12 231 THR B N 1
ATOM 4924 C CA . THR B 1 231 ? 7.316 -17.156 0.809 1 92.12 231 THR B CA 1
ATOM 4925 C C . THR B 1 231 ? 7.164 -18.234 1.872 1 92.12 231 THR B C 1
ATOM 4927 O O . THR B 1 231 ? 6.266 -18.172 2.715 1 92.12 231 THR B O 1
ATOM 4930 N N . LEU B 1 232 ? 8.039 -19.188 1.781 1 95.31 232 LEU B N 1
ATOM 4931 C CA . LEU B 1 232 ? 8.008 -20.297 2.736 1 95.31 232 LEU B CA 1
ATOM 4932 C C . LEU B 1 232 ? 8.594 -19.859 4.078 1 95.31 232 LEU B C 1
ATOM 4934 O O . LEU B 1 232 ? 8.672 -20.672 5.012 1 95.31 232 LEU B O 1
ATOM 4938 N N . GLU B 1 233 ? 8.977 -18.594 4.188 1 94.44 233 GLU B N 1
ATOM 4939 C CA . GLU B 1 233 ? 9.422 -18.062 5.465 1 94.44 233 GLU B CA 1
ATOM 4940 C C . GLU B 1 233 ? 8.242 -17.766 6.387 1 94.44 233 GLU B C 1
ATOM 4942 O O . GLU B 1 233 ? 8.414 -17.625 7.602 1 94.44 233 GLU B O 1
ATOM 4947 N N . ASP B 1 234 ? 7.109 -17.641 5.781 1 93.69 234 ASP B N 1
ATOM 4948 C CA . ASP B 1 234 ? 5.879 -17.469 6.547 1 93.69 234 ASP B CA 1
ATOM 4949 C C . ASP B 1 234 ? 5.367 -18.812 7.066 1 93.69 234 ASP B C 1
ATOM 4951 O O . ASP B 1 234 ? 4.695 -19.547 6.34 1 93.69 234 ASP B O 1
ATOM 4955 N N . VAL B 1 235 ? 5.535 -19.062 8.305 1 94.5 235 VAL B N 1
ATOM 4956 C CA . VAL B 1 235 ? 5.297 -20.375 8.898 1 94.5 235 VAL B CA 1
ATOM 4957 C C . VAL B 1 235 ? 3.811 -20.703 8.82 1 94.5 235 VAL B C 1
ATOM 4959 O O . VAL B 1 235 ? 3.443 -21.828 8.477 1 94.5 235 VAL B O 1
ATOM 4962 N N . ALA B 1 236 ? 2.994 -19.766 9.156 1 94.56 236 ALA B N 1
ATOM 4963 C CA . ALA B 1 236 ? 1.556 -20.016 9.133 1 94.56 236 ALA B CA 1
ATOM 4964 C C . ALA B 1 236 ? 1.079 -20.359 7.723 1 94.56 236 ALA B C 1
ATOM 4966 O O . ALA B 1 236 ? 0.264 -21.266 7.539 1 94.56 236 ALA B O 1
ATOM 4967 N N . MET B 1 237 ? 1.542 -19.672 6.777 1 96.44 237 MET B N 1
ATOM 4968 C CA . MET B 1 237 ? 1.163 -19.938 5.391 1 96.44 237 MET B CA 1
ATOM 4969 C C . MET B 1 237 ? 1.684 -21.297 4.938 1 96.44 237 MET B C 1
ATOM 4971 O O . MET B 1 237 ? 0.988 -22.031 4.23 1 96.44 237 MET B O 1
ATOM 4975 N N . GLN B 1 238 ? 2.906 -21.594 5.301 1 97.12 238 GLN B N 1
ATOM 4976 C CA . GLN B 1 238 ? 3.463 -22.906 4.961 1 97.12 238 GLN B CA 1
ATOM 4977 C C . GLN B 1 238 ? 2.586 -24.031 5.5 1 97.12 238 GLN B C 1
ATOM 4979 O O . GLN B 1 238 ? 2.309 -25 4.793 1 97.12 238 GLN B O 1
ATOM 4984 N N . GLU B 1 239 ? 2.182 -23.875 6.734 1 97.75 239 GLU B N 1
ATOM 4985 C CA . GLU B 1 239 ? 1.315 -24.875 7.352 1 97.75 239 GLU B CA 1
ATOM 4986 C C . GLU B 1 239 ? -0.017 -24.984 6.613 1 97.75 239 GLU B C 1
ATOM 4988 O O . GLU B 1 239 ? -0.551 -26.078 6.441 1 97.75 239 GLU B O 1
ATOM 4993 N N . ALA B 1 240 ? -0.517 -23.875 6.211 1 97.88 240 ALA B N 1
ATOM 4994 C CA . ALA B 1 240 ? -1.766 -23.859 5.453 1 97.88 240 ALA B CA 1
ATOM 4995 C C . ALA B 1 240 ? -1.612 -24.594 4.125 1 97.88 240 ALA B C 1
ATOM 4997 O O . ALA B 1 240 ? -2.482 -25.375 3.738 1 97.88 240 ALA B O 1
ATOM 4998 N N . PHE B 1 241 ? -0.542 -24.359 3.457 1 98.06 241 PHE B N 1
ATOM 4999 C CA . PHE B 1 241 ? -0.27 -25.016 2.182 1 98.06 241 PHE B CA 1
ATOM 5000 C C . PHE B 1 241 ? -0.135 -26.516 2.367 1 98.06 241 PHE B C 1
ATOM 5002 O O . PHE B 1 241 ? -0.679 -27.297 1.581 1 98.06 241 PHE B O 1
ATOM 5009 N N . LEU B 1 242 ? 0.549 -26.906 3.414 1 98 242 LEU B N 1
ATOM 5010 C CA . LEU B 1 242 ? 0.757 -28.312 3.684 1 98 242 LEU B CA 1
ATOM 5011 C C . LEU B 1 242 ? -0.562 -29.016 4.016 1 98 242 LEU B C 1
ATOM 5013 O O . LEU B 1 242 ? -0.767 -30.172 3.656 1 98 242 LEU B O 1
ATOM 5017 N N . GLU B 1 243 ? -1.409 -28.281 4.688 1 98 243 GLU B N 1
ATOM 5018 C CA . GLU B 1 243 ? -2.73 -28.828 4.98 1 98 243 GLU B CA 1
ATOM 5019 C C . GLU B 1 243 ? -3.529 -29.062 3.699 1 98 243 GLU B C 1
ATOM 5021 O O . GLU B 1 243 ? -4.211 -30.078 3.559 1 98 243 GLU B O 1
ATOM 5026 N N . ALA B 1 244 ? -3.459 -28.172 2.801 1 97.75 244 ALA B N 1
ATOM 5027 C CA . ALA B 1 244 ? -4.117 -28.344 1.508 1 97.75 244 ALA B CA 1
ATOM 5028 C C . ALA B 1 244 ? -3.572 -29.562 0.765 1 97.75 244 ALA B C 1
ATOM 5030 O O . ALA B 1 244 ? -4.336 -30.328 0.181 1 97.75 244 ALA B O 1
ATOM 5031 N N . PHE B 1 245 ? -2.279 -29.719 0.809 1 97.81 245 PHE B N 1
ATOM 5032 C CA . PHE B 1 245 ? -1.628 -30.844 0.145 1 97.81 245 PHE B CA 1
ATOM 5033 C C . PHE B 1 245 ? -2.059 -32.156 0.771 1 97.81 245 PHE B C 1
ATOM 5035 O O . PHE B 1 245 ? -2.41 -33.094 0.06 1 97.81 245 PHE B O 1
ATOM 5042 N N . ARG B 1 246 ? -2.08 -32.156 2.074 1 96.94 246 ARG B N 1
ATOM 5043 C CA . ARG B 1 246 ? -2.457 -33.375 2.793 1 96.94 246 ARG B CA 1
ATOM 5044 C C . ARG B 1 246 ? -3.873 -33.812 2.43 1 96.94 246 ARG B C 1
ATOM 5046 O O . ARG B 1 246 ? -4.094 -34.969 2.039 1 96.94 246 ARG B O 1
ATOM 5053 N N . LEU B 1 247 ? -4.773 -32.938 2.48 1 95.81 247 LEU B N 1
ATOM 5054 C CA . LEU B 1 247 ? -6.18 -33.25 2.242 1 95.81 247 LEU B CA 1
ATOM 5055 C C . LEU B 1 247 ? -6.406 -33.656 0.791 1 95.81 247 LEU B C 1
ATOM 5057 O O . LEU B 1 247 ? -7.238 -34.5 0.508 1 95.81 247 LEU B O 1
ATOM 5061 N N . THR B 1 248 ? -5.711 -33.062 -0.079 1 94.62 248 THR B N 1
ATOM 5062 C CA . THR B 1 248 ? -5.836 -33.375 -1.494 1 94.62 248 THR B CA 1
ATOM 5063 C C . THR B 1 248 ? -5.328 -34.781 -1.769 1 94.62 248 THR B C 1
ATOM 5065 O O . THR B 1 248 ? -5.977 -35.562 -2.48 1 94.62 248 THR B O 1
ATOM 5068 N N . LYS B 1 249 ? -4.211 -35.156 -1.195 1 93.56 249 LYS B N 1
ATOM 5069 C CA . LYS B 1 249 ? -3.654 -36.469 -1.369 1 93.56 249 LYS B CA 1
ATOM 5070 C C . LYS B 1 249 ? -4.59 -37.531 -0.803 1 93.56 249 LYS B C 1
ATOM 5072 O O . LYS B 1 249 ? -4.773 -38.594 -1.407 1 93.56 249 LYS B O 1
ATOM 5077 N N . GLU B 1 250 ? -5.176 -37.188 0.25 1 92.69 250 GLU B N 1
ATOM 5078 C CA . GLU B 1 250 ? -6.113 -38.125 0.882 1 92.69 250 GLU B CA 1
ATOM 5079 C C . GLU B 1 250 ? -7.324 -38.375 -0.011 1 92.69 250 GLU B C 1
ATOM 5081 O O . GLU B 1 250 ? -7.922 -39.438 0.035 1 92.69 250 GLU B O 1
ATOM 5086 N N . SER B 1 251 ? -7.609 -37.406 -0.836 1 90.5 251 SER B N 1
ATOM 5087 C CA . SER B 1 251 ? -8.773 -37.531 -1.707 1 90.5 251 SER B CA 1
ATOM 5088 C C . SER B 1 251 ? -8.383 -38.062 -3.084 1 90.5 251 SER B C 1
ATOM 5090 O O . SER B 1 251 ? -9.203 -38.094 -3.998 1 90.5 251 SER B O 1
ATOM 5092 N N . GLY B 1 252 ? -7.152 -38.344 -3.324 1 90.25 252 GLY B N 1
ATOM 5093 C CA . GLY B 1 252 ? -6.688 -39 -4.539 1 90.25 252 GLY B CA 1
ATOM 5094 C C . GLY B 1 252 ? -6.148 -38.031 -5.57 1 90.25 252 GLY B C 1
ATOM 5095 O O . GLY B 1 252 ? -5.742 -38.438 -6.66 1 90.25 252 GLY B O 1
ATOM 5096 N N . GLY B 1 253 ? -6.168 -36.75 -5.234 1 94.81 253 GLY B N 1
ATOM 5097 C CA . GLY B 1 253 ? -5.598 -35.75 -6.129 1 94.81 253 GLY B CA 1
ATOM 5098 C C . GLY B 1 253 ? -4.094 -35.625 -5.988 1 94.81 253 GLY B C 1
ATOM 5099 O O . GLY B 1 253 ? -3.5 -36.156 -5.051 1 94.81 253 GLY B O 1
ATOM 5100 N N . PHE B 1 254 ? -3.455 -34.969 -6.961 1 97.25 254 PHE B N 1
ATOM 5101 C CA . PHE B 1 254 ? -2.02 -34.75 -6.836 1 97.25 254 PHE B CA 1
ATOM 5102 C C . PHE B 1 254 ? -1.73 -33.312 -6.438 1 97.25 254 PHE B C 1
ATOM 5104 O O . PHE B 1 254 ? -2.572 -32.406 -6.625 1 97.25 254 PHE B O 1
ATOM 5111 N N . THR B 1 255 ? -0.551 -33.094 -5.828 1 98.19 255 THR B N 1
ATOM 5112 C CA . THR B 1 255 ? -0.099 -31.797 -5.355 1 98.19 255 THR B CA 1
ATOM 5113 C C . THR B 1 255 ? 0.971 -31.219 -6.281 1 98.19 255 THR B C 1
ATOM 5115 O O . THR B 1 255 ? 1.799 -31.969 -6.812 1 98.19 255 THR B O 1
ATOM 5118 N N . SER B 1 256 ? 0.892 -29.969 -6.527 1 98.62 256 SER B N 1
ATOM 5119 C CA . SER B 1 256 ? 1.83 -29.266 -7.398 1 98.62 256 SER B CA 1
ATOM 5120 C C . SER B 1 256 ? 2.371 -28 -6.727 1 98.62 256 SER B C 1
ATOM 5122 O O . SER B 1 256 ? 1.634 -27.297 -6.039 1 98.62 256 SER B O 1
ATOM 5124 N N . PHE B 1 257 ? 3.67 -27.75 -6.961 1 98.5 257 PHE B N 1
ATOM 5125 C CA . PHE B 1 257 ? 4.332 -26.641 -6.293 1 98.5 257 PHE B CA 1
ATOM 5126 C C . PHE B 1 257 ? 5.273 -25.922 -7.25 1 98.5 257 PHE B C 1
ATOM 5128 O O . PHE B 1 257 ? 6.012 -26.562 -8 1 98.5 257 PHE B O 1
ATOM 5135 N N . ASP B 1 258 ? 5.188 -24.594 -7.266 1 98.38 258 ASP B N 1
ATOM 5136 C CA . ASP B 1 258 ? 6.113 -23.703 -7.953 1 98.38 258 ASP B CA 1
ATOM 5137 C C . ASP B 1 258 ? 6.715 -22.688 -6.98 1 98.38 258 ASP B C 1
ATOM 5139 O O . ASP B 1 258 ? 6.031 -21.766 -6.535 1 98.38 258 ASP B O 1
ATOM 5143 N N . PRO B 1 259 ? 8.023 -22.828 -6.711 1 97.56 259 PRO B N 1
ATOM 5144 C CA . PRO B 1 259 ? 8.625 -21.859 -5.781 1 97.56 259 PRO B CA 1
ATOM 5145 C C . PRO B 1 259 ? 8.5 -20.422 -6.262 1 97.56 259 PRO B C 1
ATOM 5147 O O . PRO B 1 259 ? 8.367 -19.5 -5.445 1 97.56 259 PRO B O 1
ATOM 5150 N N . ASN B 1 260 ? 8.594 -20.25 -7.566 1 96.62 260 ASN B N 1
ATOM 5151 C CA . ASN B 1 260 ? 8.367 -18.922 -8.148 1 96.62 260 ASN B CA 1
ATOM 5152 C C . ASN B 1 260 ? 9.031 -17.828 -7.324 1 96.62 260 ASN B C 1
ATOM 5154 O O . ASN B 1 260 ? 8.367 -16.875 -6.902 1 96.62 260 ASN B O 1
ATOM 5158 N N . ILE B 1 261 ? 10.312 -17.859 -7.297 1 95.62 261 ILE B N 1
ATOM 5159 C CA . ILE B 1 261 ? 11.117 -17.078 -6.359 1 95.62 261 ILE B CA 1
ATOM 5160 C C . ILE B 1 261 ? 11.141 -15.617 -6.789 1 95.62 261 ILE B C 1
ATOM 5162 O O . ILE B 1 261 ? 11.43 -15.305 -7.945 1 95.62 261 ILE B O 1
ATOM 5166 N N . ARG B 1 262 ? 10.797 -14.766 -5.836 1 90.69 262 ARG B N 1
ATOM 5167 C CA . ARG B 1 262 ? 11.023 -13.328 -5.895 1 90.69 262 ARG B CA 1
ATOM 5168 C C . ARG B 1 262 ? 12.055 -12.891 -4.855 1 90.69 262 ARG B C 1
ATOM 5170 O O . ARG B 1 262 ? 11.719 -12.695 -3.686 1 90.69 262 ARG B O 1
ATOM 5177 N N . ALA B 1 263 ? 13.219 -12.641 -5.305 1 89.62 263 ALA B N 1
ATOM 5178 C CA . ALA B 1 263 ? 14.391 -12.484 -4.441 1 89.62 263 ALA B CA 1
ATOM 5179 C C . ALA B 1 263 ? 14.172 -11.375 -3.418 1 89.62 263 ALA B C 1
ATOM 5181 O O . ALA B 1 263 ? 14.461 -11.547 -2.232 1 89.62 263 ALA B O 1
ATOM 5182 N N . PRO B 1 264 ? 13.523 -10.219 -3.771 1 83.44 264 PRO B N 1
ATOM 5183 C CA . PRO B 1 264 ? 13.367 -9.133 -2.805 1 83.44 264 PRO B CA 1
ATOM 5184 C C . PRO B 1 264 ? 12.438 -9.492 -1.65 1 83.44 264 PRO B C 1
ATOM 5186 O O . PRO B 1 264 ? 12.414 -8.805 -0.627 1 83.44 264 PRO B O 1
ATOM 5189 N N . MET B 1 265 ? 11.711 -10.609 -1.779 1 88.38 265 MET B N 1
ATOM 5190 C CA . MET B 1 265 ? 10.75 -11 -0.757 1 88.38 265 MET B CA 1
ATOM 5191 C C . MET B 1 265 ? 11.367 -11.992 0.223 1 88.38 265 MET B C 1
ATOM 5193 O O . MET B 1 265 ? 10.742 -12.367 1.213 1 88.38 265 MET B O 1
ATOM 5197 N N . ILE B 1 266 ? 12.562 -12.43 -0.03 1 92.06 266 ILE B N 1
ATOM 5198 C CA . ILE B 1 266 ? 13.195 -13.484 0.753 1 92.06 266 ILE B CA 1
ATOM 5199 C C . ILE B 1 266 ? 14.266 -12.883 1.654 1 92.06 266 ILE B C 1
ATOM 5201 O O . ILE B 1 266 ? 15.164 -12.18 1.179 1 92.06 266 ILE B O 1
ATOM 5205 N N . THR B 1 267 ? 14.172 -13.18 2.916 1 90.69 267 THR B N 1
ATOM 5206 C CA . THR B 1 267 ? 15.117 -12.641 3.885 1 90.69 267 THR B CA 1
ATOM 5207 C C . THR B 1 267 ? 16.25 -13.633 4.145 1 90.69 267 THR B C 1
ATOM 5209 O O . THR B 1 267 ? 17.375 -13.234 4.453 1 90.69 267 THR B O 1
ATOM 5212 N N . LEU B 1 268 ? 15.984 -14.891 4.008 1 94.31 268 LEU B N 1
ATOM 5213 C CA . LEU B 1 268 ? 16.984 -15.93 4.223 1 94.31 268 LEU B CA 1
ATOM 5214 C C . LEU B 1 268 ? 18.047 -15.898 3.119 1 94.31 268 LEU B C 1
ATOM 5216 O O . LEU B 1 268 ? 17.797 -15.375 2.029 1 94.31 268 LEU B O 1
ATOM 5220 N N . SER B 1 269 ? 19.188 -16.484 3.453 1 96.31 269 SER B N 1
ATOM 5221 C CA . SER B 1 269 ? 20.156 -16.703 2.396 1 96.31 269 SER B CA 1
ATOM 5222 C C . SER B 1 269 ? 19.641 -17.688 1.354 1 96.31 269 SER B C 1
ATOM 5224 O O . SER B 1 269 ? 18.766 -18.516 1.653 1 96.31 269 SER B O 1
ATOM 5226 N N . PRO B 1 270 ? 20.188 -17.609 0.169 1 96.31 270 PRO B N 1
ATOM 5227 C CA . PRO B 1 270 ? 19.719 -18.531 -0.88 1 96.31 270 PRO B CA 1
ATOM 5228 C C . PRO B 1 270 ? 19.812 -19.984 -0.466 1 96.31 270 PRO B C 1
ATOM 5230 O O . PRO B 1 270 ? 18.875 -20.766 -0.69 1 96.31 270 PRO B O 1
ATOM 5233 N N . CYS B 1 271 ? 20.891 -20.344 0.166 1 96.06 271 CYS B N 1
ATOM 5234 C CA . CYS B 1 271 ? 21.094 -21.734 0.575 1 96.06 271 CYS B CA 1
ATOM 5235 C C . CYS B 1 271 ? 20.047 -22.156 1.602 1 96.06 271 CYS B C 1
ATOM 5237 O O . CYS B 1 271 ? 19.516 -23.266 1.527 1 96.06 271 CYS B O 1
ATOM 5239 N N . CYS B 1 272 ? 19.766 -21.297 2.51 1 97.19 272 CYS B N 1
ATOM 5240 C CA . CYS B 1 272 ? 18.781 -21.594 3.535 1 97.19 272 CYS B CA 1
ATOM 5241 C C . CYS B 1 272 ? 17.375 -21.672 2.934 1 97.19 272 CYS B C 1
ATOM 5243 O O . CYS B 1 272 ? 16.578 -22.531 3.336 1 97.19 272 CYS B O 1
ATOM 5245 N N . TYR B 1 273 ? 17.141 -20.797 2.023 1 97.5 273 TYR B N 1
ATOM 5246 C CA . TYR B 1 273 ? 15.82 -20.844 1.39 1 97.5 273 TYR B CA 1
ATOM 5247 C C . TYR B 1 273 ? 15.68 -22.094 0.523 1 97.5 273 TYR B C 1
ATOM 5249 O O . TYR B 1 273 ? 14.594 -22.688 0.444 1 97.5 273 TYR B O 1
ATOM 5257 N N . ALA B 1 274 ? 16.781 -22.531 -0.136 1 97.25 274 ALA B N 1
ATOM 5258 C CA . ALA B 1 274 ? 16.781 -23.766 -0.909 1 97.25 274 ALA B CA 1
ATOM 5259 C C . ALA B 1 274 ? 16.375 -24.953 -0.039 1 97.25 274 ALA B C 1
ATOM 5261 O O . ALA B 1 274 ? 15.617 -25.828 -0.475 1 97.25 274 ALA B O 1
ATOM 5262 N N . LYS B 1 275 ? 16.828 -24.984 1.127 1 96.88 275 LYS B N 1
ATOM 5263 C CA . LYS B 1 275 ? 16.5 -26.078 2.049 1 96.88 275 LYS B CA 1
ATOM 5264 C C . LYS B 1 275 ? 15.008 -26.078 2.369 1 96.88 275 LYS B C 1
ATOM 5266 O O . LYS B 1 275 ? 14.398 -27.141 2.506 1 96.88 275 LYS B O 1
ATOM 5271 N N . LYS B 1 276 ? 14.453 -24.906 2.516 1 96.69 276 LYS B N 1
ATOM 5272 C CA . LYS B 1 276 ? 13.016 -24.812 2.758 1 96.69 276 LYS B CA 1
ATOM 5273 C C . LYS B 1 276 ? 12.219 -25.359 1.571 1 96.69 276 LYS B C 1
ATOM 5275 O O . LYS B 1 276 ? 11.219 -26.047 1.752 1 96.69 276 LYS B O 1
ATOM 5280 N N . VAL B 1 277 ? 12.672 -24.969 0.459 1 97.31 277 VAL B N 1
ATOM 5281 C CA . VAL B 1 277 ? 12.008 -25.438 -0.756 1 97.31 277 VAL B CA 1
ATOM 5282 C C . VAL B 1 277 ? 12.117 -26.953 -0.862 1 97.31 277 VAL B C 1
ATOM 5284 O O . VAL B 1 277 ? 11.141 -27.625 -1.193 1 97.31 277 VAL B O 1
ATOM 5287 N N . GLU B 1 278 ? 13.258 -27.5 -0.563 1 97 278 GLU B N 1
ATOM 5288 C CA . GLU B 1 278 ? 13.477 -28.938 -0.589 1 97 278 GLU B CA 1
ATOM 5289 C C . GLU B 1 278 ? 12.578 -29.656 0.416 1 97 278 GLU B C 1
ATOM 5291 O O . GLU B 1 278 ? 12.016 -30.703 0.111 1 97 278 GLU B O 1
ATOM 5296 N N . GLU B 1 279 ? 12.484 -29.094 1.566 1 96.12 279 GLU B N 1
ATOM 5297 C CA . GLU B 1 279 ? 11.609 -29.672 2.588 1 96.12 279 GLU B CA 1
ATOM 5298 C C . GLU B 1 279 ? 10.148 -29.656 2.135 1 96.12 279 GLU B C 1
ATOM 5300 O O . GLU B 1 279 ? 9.43 -30.641 2.332 1 96.12 279 GLU B O 1
ATOM 5305 N N . PHE B 1 280 ? 9.742 -28.562 1.559 1 97.06 280 PHE B N 1
ATOM 5306 C CA . PHE B 1 280 ? 8.375 -28.438 1.081 1 97.06 280 PHE B CA 1
ATOM 5307 C C . PHE B 1 280 ? 8.109 -29.406 -0.063 1 97.06 280 PHE B C 1
ATOM 5309 O O . PHE B 1 280 ? 6.996 -29.922 -0.2 1 97.06 280 PHE B O 1
ATOM 5316 N N . ALA B 1 281 ? 9.102 -29.719 -0.842 1 95.38 281 ALA B N 1
ATOM 5317 C CA . ALA B 1 281 ? 9 -30.609 -2 1 95.38 281 ALA B CA 1
ATOM 5318 C C . ALA B 1 281 ? 8.641 -32.031 -1.577 1 95.38 281 ALA B C 1
ATOM 5320 O O . ALA B 1 281 ? 8.109 -32.812 -2.373 1 95.38 281 ALA B O 1
ATOM 5321 N N . ARG B 1 282 ? 8.898 -32.375 -0.355 1 96 282 ARG B N 1
ATOM 5322 C CA . ARG B 1 282 ? 8.586 -33.719 0.153 1 96 282 ARG B CA 1
ATOM 5323 C C . ARG B 1 282 ? 7.09 -34 0.087 1 96 282 ARG B C 1
ATOM 5325 O O . ARG B 1 282 ? 6.672 -35.156 0.006 1 96 282 ARG B O 1
ATOM 5332 N N . SER B 1 283 ? 6.355 -32.906 0.125 1 96.62 283 SER B N 1
ATOM 5333 C CA . SER B 1 283 ? 4.902 -33.062 0.097 1 96.62 283 SER B CA 1
ATOM 5334 C C . SER B 1 283 ? 4.352 -32.781 -1.299 1 96.62 283 SER B C 1
ATOM 5336 O O . SER B 1 283 ? 3.135 -32.688 -1.485 1 96.62 283 SER B O 1
ATOM 5338 N N . THR B 1 284 ? 5.191 -32.688 -2.27 1 97.75 284 THR B N 1
ATOM 5339 C CA . THR B 1 284 ? 4.824 -32.25 -3.617 1 97.75 284 THR B CA 1
ATOM 5340 C C . THR B 1 284 ? 4.941 -33.406 -4.602 1 97.75 284 THR B C 1
ATOM 5342 O O . THR B 1 284 ? 5.906 -34.188 -4.555 1 97.75 284 THR B O 1
ATOM 5345 N N . ASP B 1 285 ? 3.945 -33.594 -5.473 1 98.06 285 ASP B N 1
ATOM 5346 C CA . ASP B 1 285 ? 3.98 -34.625 -6.508 1 98.06 285 ASP B CA 1
ATOM 5347 C C . ASP B 1 285 ? 4.594 -34.094 -7.797 1 98.06 285 ASP B C 1
ATOM 5349 O O . ASP B 1 285 ? 5.316 -34.812 -8.492 1 98.06 285 ASP B O 1
ATOM 5353 N N . VAL B 1 286 ? 4.262 -32.875 -8.133 1 98.5 286 VAL B N 1
ATOM 5354 C CA . VAL B 1 286 ? 4.75 -32.219 -9.336 1 98.5 286 VAL B CA 1
ATOM 5355 C C . VAL B 1 286 ? 5.441 -30.922 -8.953 1 98.5 286 VAL B C 1
ATOM 5357 O O . VAL B 1 286 ? 4.816 -30.016 -8.375 1 98.5 286 VAL B O 1
ATOM 5360 N N . MET B 1 287 ? 6.684 -30.797 -9.273 1 98.25 287 MET B N 1
ATOM 5361 C CA . MET B 1 287 ? 7.441 -29.594 -8.992 1 98.25 287 MET B CA 1
ATOM 5362 C C . MET B 1 287 ? 7.801 -28.859 -10.289 1 98.25 287 MET B C 1
ATOM 5364 O O . MET B 1 287 ? 8.367 -29.453 -11.203 1 98.25 287 MET B O 1
ATOM 5368 N N . LYS B 1 288 ? 7.422 -27.641 -10.375 1 98.38 288 LYS B N 1
ATOM 5369 C CA . LYS B 1 288 ? 7.797 -26.781 -11.484 1 98.38 288 LYS B CA 1
ATOM 5370 C C . LYS B 1 288 ? 8.625 -25.594 -11 1 98.38 288 LYS B C 1
ATOM 5372 O O . LYS B 1 288 ? 8.312 -24.984 -9.977 1 98.38 288 LYS B O 1
ATOM 5377 N N . SER B 1 289 ? 9.656 -25.266 -11.727 1 98.06 289 SER B N 1
ATOM 5378 C CA . SER B 1 289 ? 10.492 -24.109 -11.414 1 98.06 289 SER B CA 1
ATOM 5379 C C . SER B 1 289 ? 11.07 -23.484 -12.68 1 98.06 289 SER B C 1
ATOM 5381 O O . SER B 1 289 ? 10.977 -24.062 -13.766 1 98.06 289 SER B O 1
ATOM 5383 N N . SER B 1 290 ? 11.578 -22.312 -12.562 1 97.38 290 SER B N 1
ATOM 5384 C CA . SER B 1 290 ? 12.352 -21.719 -13.641 1 97.38 290 SER B CA 1
ATOM 5385 C C . SER B 1 290 ? 13.852 -21.891 -13.422 1 97.38 290 SER B C 1
ATOM 5387 O O . SER B 1 290 ? 14.289 -22.172 -12.305 1 97.38 290 SER B O 1
ATOM 5389 N N . ASP B 1 291 ? 14.562 -21.75 -14.484 1 96.94 291 ASP B N 1
ATOM 5390 C CA . ASP B 1 291 ? 16.016 -21.781 -14.344 1 96.94 291 ASP B CA 1
ATOM 5391 C C . ASP B 1 291 ? 16.516 -20.625 -13.484 1 96.94 291 ASP B C 1
ATOM 5393 O O . ASP B 1 291 ? 17.5 -20.766 -12.75 1 96.94 291 ASP B O 1
ATOM 5397 N N . ALA B 1 292 ? 15.836 -19.531 -13.5 1 95.75 292 ALA B N 1
ATOM 5398 C CA . ALA B 1 292 ? 16.172 -18.391 -12.641 1 95.75 292 ALA B CA 1
ATOM 5399 C C . ALA B 1 292 ? 16 -18.75 -11.172 1 95.75 292 ALA B C 1
ATOM 54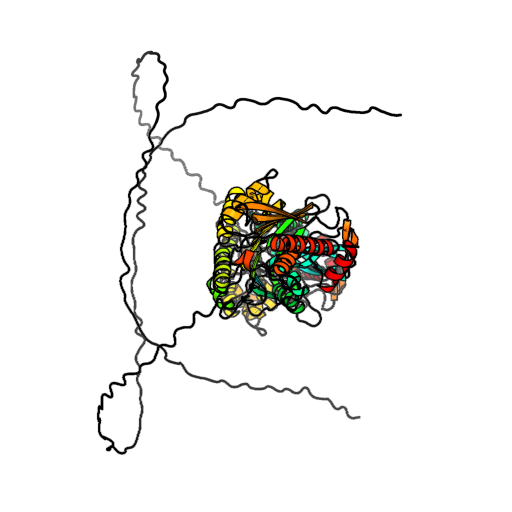01 O O . ALA B 1 292 ? 16.797 -18.312 -10.328 1 95.75 292 ALA B O 1
ATOM 5402 N N . ASP B 1 293 ? 14.93 -19.5 -10.852 1 97.12 293 ASP B N 1
ATOM 5403 C CA . ASP B 1 293 ? 14.742 -19.969 -9.484 1 97.12 293 ASP B CA 1
ATOM 5404 C C . ASP B 1 293 ? 15.922 -20.828 -9.039 1 97.12 293 ASP B C 1
ATOM 5406 O O . ASP B 1 293 ? 16.438 -20.672 -7.926 1 97.12 293 ASP B O 1
ATOM 5410 N N . VAL B 1 294 ? 16.266 -21.75 -9.914 1 97.94 294 VAL B N 1
ATOM 5411 C CA . VAL B 1 294 ? 17.359 -22.656 -9.625 1 97.94 294 VAL B CA 1
ATOM 5412 C C . VAL B 1 294 ? 18.656 -21.875 -9.414 1 97.94 294 VAL B C 1
ATOM 5414 O O . VAL B 1 294 ? 19.406 -22.141 -8.477 1 97.94 294 VAL B O 1
ATOM 5417 N N . GLU B 1 295 ? 18.844 -20.859 -10.25 1 97.25 295 GLU B N 1
ATOM 5418 C CA . GLU B 1 295 ? 20.031 -20.031 -10.133 1 97.25 295 GLU B CA 1
ATOM 5419 C C . GLU B 1 295 ? 20.047 -19.281 -8.805 1 97.25 295 GLU B C 1
ATOM 5421 O O . GLU B 1 295 ? 21.109 -19.156 -8.172 1 97.25 295 GLU B O 1
ATOM 5426 N N . PHE B 1 296 ? 18.969 -18.797 -8.367 1 96.44 296 PHE B N 1
ATOM 5427 C CA . PHE B 1 296 ? 18.891 -18.109 -7.09 1 96.44 296 PHE B CA 1
ATOM 5428 C C . PHE B 1 296 ? 19.266 -19.031 -5.945 1 96.44 296 PHE B C 1
ATOM 5430 O O . PHE B 1 296 ? 20.062 -18.672 -5.078 1 96.44 296 PHE B O 1
ATOM 5437 N N . MET B 1 297 ? 18.719 -20.25 -5.98 1 97.19 297 MET B N 1
ATOM 5438 C CA . MET B 1 297 ? 18.828 -21.172 -4.855 1 97.19 297 MET B CA 1
ATOM 5439 C C . MET B 1 297 ? 20.203 -21.828 -4.844 1 97.19 297 MET B C 1
ATOM 5441 O O . MET B 1 297 ? 20.766 -22.078 -3.779 1 97.19 297 MET B O 1
ATOM 5445 N N . TYR B 1 298 ? 20.734 -22.094 -6.062 1 97.19 298 TYR B N 1
ATOM 5446 C CA . TYR B 1 298 ? 21.875 -22.984 -6.113 1 97.19 298 TYR B CA 1
ATOM 5447 C C . TYR B 1 298 ? 23.047 -22.328 -6.824 1 97.19 298 TYR B C 1
ATOM 5449 O O . TYR B 1 298 ? 24.125 -22.922 -6.945 1 97.19 298 TYR B O 1
ATOM 5457 N N . GLY B 1 299 ? 22.812 -21.125 -7.387 1 95.88 299 GLY B N 1
ATOM 5458 C CA . GLY B 1 299 ? 23.891 -20.391 -8.039 1 95.88 299 GLY B CA 1
ATOM 5459 C C . GLY B 1 299 ? 23.797 -20.406 -9.547 1 95.88 299 GLY B C 1
ATOM 5460 O O . GLY B 1 299 ? 23.141 -21.281 -10.125 1 95.88 299 GLY B O 1
ATOM 5461 N N . GLU B 1 300 ? 24.484 -19.5 -10.32 1 91.31 300 GLU B N 1
ATOM 5462 C CA . GLU B 1 300 ? 24.406 -19.281 -11.758 1 91.31 300 GLU B CA 1
ATOM 5463 C C . GLU B 1 300 ? 24.859 -20.516 -12.531 1 91.31 300 GLU B C 1
ATOM 5465 O O . GLU B 1 300 ? 24.375 -20.781 -13.633 1 91.31 300 GLU B O 1
ATOM 5470 N N . LYS B 1 301 ? 25.688 -21.359 -12.039 1 90.25 301 LYS B N 1
ATOM 5471 C CA . LYS B 1 301 ? 26.234 -22.484 -12.797 1 90.25 301 LYS B CA 1
ATOM 5472 C C . LYS B 1 301 ? 25.688 -23.812 -12.281 1 90.25 301 LYS B C 1
ATOM 5474 O O . LYS B 1 301 ? 26.266 -24.859 -12.539 1 90.25 301 LYS B O 1
ATOM 5479 N N . ALA B 1 302 ? 24.531 -23.672 -11.75 1 94.69 302 ALA B N 1
ATOM 5480 C CA . ALA B 1 302 ? 23.969 -24.906 -11.211 1 94.69 302 ALA B CA 1
ATOM 5481 C C . ALA B 1 302 ? 23.547 -25.844 -12.336 1 94.69 302 ALA B C 1
ATOM 5483 O O . ALA B 1 302 ? 23 -25.406 -13.352 1 94.69 302 ALA B O 1
ATOM 5484 N N . ASP B 1 303 ? 23.875 -27.109 -12.172 1 97 303 ASP B N 1
ATOM 5485 C CA . ASP B 1 303 ? 23.469 -28.141 -13.109 1 97 303 ASP B CA 1
ATOM 5486 C C . ASP B 1 303 ? 22.016 -28.547 -12.898 1 97 303 ASP B C 1
ATOM 5488 O O . ASP B 1 303 ? 21.672 -29.141 -11.875 1 97 303 ASP B O 1
ATOM 5492 N N . LEU B 1 304 ? 21.219 -28.359 -13.906 1 97.75 304 LEU B N 1
ATOM 5493 C CA . LEU B 1 304 ? 19.781 -28.609 -13.789 1 97.75 304 LEU B CA 1
ATOM 5494 C C . LEU B 1 304 ? 19.516 -30.094 -13.547 1 97.75 304 LEU B C 1
ATOM 5496 O O . LEU B 1 304 ? 18.562 -30.438 -12.844 1 97.75 304 LEU B O 1
ATOM 5500 N N . ASP B 1 305 ? 20.344 -30.984 -14.133 1 97.5 305 ASP B N 1
ATOM 5501 C CA . ASP B 1 305 ? 20.172 -32.406 -13.938 1 97.5 305 ASP B CA 1
ATOM 5502 C C . ASP B 1 305 ? 20.375 -32.781 -12.469 1 97.5 305 ASP B C 1
ATOM 5504 O O . ASP B 1 305 ? 19.625 -33.594 -11.922 1 97.5 305 ASP B O 1
ATOM 5508 N N . VAL B 1 306 ? 21.328 -32.188 -11.859 1 97 306 VAL B N 1
ATOM 5509 C CA . VAL B 1 306 ? 21.641 -32.5 -10.469 1 97 306 VAL B CA 1
ATOM 5510 C C . VAL B 1 306 ? 20.547 -31.969 -9.555 1 97 306 VAL B C 1
ATOM 5512 O O . VAL B 1 306 ? 20.109 -32.656 -8.633 1 97 306 VAL B O 1
ATOM 5515 N N . VAL B 1 307 ? 20.141 -30.75 -9.82 1 97.44 307 VAL B N 1
ATOM 5516 C CA . VAL B 1 307 ? 19.109 -30.125 -8.992 1 97.44 307 VAL B CA 1
ATOM 5517 C C . VAL B 1 307 ? 17.797 -30.906 -9.109 1 97.44 307 VAL B C 1
ATOM 5519 O O . VAL B 1 307 ? 17.156 -31.203 -8.102 1 97.44 307 VAL B O 1
ATOM 5522 N N . ALA B 1 308 ? 17.422 -31.25 -10.336 1 97.75 308 ALA B N 1
ATOM 5523 C CA . ALA B 1 308 ? 16.188 -32 -10.57 1 97.75 308 ALA B CA 1
ATOM 5524 C C . ALA B 1 308 ? 16.234 -33.375 -9.891 1 97.75 308 ALA B C 1
ATOM 5526 O O . ALA B 1 308 ? 15.234 -33.812 -9.32 1 97.75 308 ALA B O 1
ATOM 5527 N N . ALA B 1 309 ? 17.391 -34.031 -9.984 1 96.38 309 ALA B N 1
ATOM 5528 C CA . ALA B 1 309 ? 17.547 -35.344 -9.344 1 96.38 309 ALA B CA 1
ATOM 5529 C C . ALA B 1 309 ? 17.359 -35.219 -7.832 1 96.38 309 ALA B C 1
ATOM 5531 O O . ALA B 1 309 ? 16.703 -36.062 -7.215 1 96.38 309 ALA B O 1
ATOM 5532 N N . LYS B 1 310 ? 17.953 -34.188 -7.324 1 96.12 310 LYS B N 1
ATOM 5533 C CA . LYS B 1 310 ? 17.812 -33.969 -5.887 1 96.12 310 LYS B CA 1
ATOM 5534 C C . LYS B 1 310 ? 16.359 -33.781 -5.492 1 96.12 310 LYS B C 1
ATOM 5536 O O . LYS B 1 310 ? 15.906 -34.312 -4.48 1 96.12 310 LYS B O 1
ATOM 5541 N N . TRP B 1 311 ? 15.617 -32.969 -6.246 1 97.31 311 TRP B N 1
ATOM 5542 C CA . TRP B 1 311 ? 14.211 -32.719 -5.949 1 97.31 311 TRP B CA 1
ATOM 5543 C C . TRP B 1 311 ? 13.391 -34 -6.098 1 97.31 311 TRP B C 1
ATOM 5545 O O . TRP B 1 311 ? 12.508 -34.281 -5.277 1 97.31 311 TRP B O 1
ATOM 5555 N N . LEU B 1 312 ? 13.656 -34.844 -7.133 1 95.75 312 LEU B N 1
ATOM 5556 C CA . LEU B 1 312 ? 12.945 -36.094 -7.355 1 95.75 312 LEU B CA 1
ATOM 5557 C C . LEU B 1 312 ? 13.125 -37.031 -6.164 1 95.75 312 LEU B C 1
ATOM 5559 O O . LEU B 1 312 ? 12.195 -37.75 -5.809 1 95.75 312 LEU B O 1
ATOM 5563 N N . GLU B 1 313 ? 14.289 -36.969 -5.598 1 93.44 313 GLU B N 1
ATOM 5564 C CA . GLU B 1 313 ? 14.586 -37.844 -4.465 1 93.44 313 GLU B CA 1
ATOM 5565 C C . GLU B 1 313 ? 13.781 -37.469 -3.232 1 93.44 313 GLU B C 1
ATOM 5567 O O . GLU B 1 313 ? 13.602 -38.25 -2.314 1 93.44 313 GLU B O 1
ATOM 5572 N N . GLN B 1 314 ? 13.336 -36.25 -3.199 1 93.12 314 GLN B N 1
ATOM 5573 C CA . GLN B 1 314 ? 12.617 -35.781 -2.021 1 93.12 314 GLN B CA 1
ATOM 5574 C C . GLN B 1 314 ? 11.156 -36.25 -2.047 1 93.12 314 GLN B C 1
ATOM 5576 O O . GLN B 1 314 ? 10.562 -36.469 -0.995 1 93.12 314 GLN B O 1
ATOM 5581 N N . GLY B 1 315 ? 10.586 -36.219 -3.24 1 92.25 315 GLY B N 1
ATOM 5582 C CA . GLY B 1 315 ? 9.172 -36.562 -3.225 1 92.25 315 GLY B CA 1
ATOM 5583 C C . GLY B 1 315 ? 8.516 -36.469 -4.59 1 92.25 315 GLY B C 1
ATOM 5584 O O . GLY B 1 315 ? 7.824 -37.406 -5.023 1 92.25 315 GLY B O 1
ATOM 5585 N N . PRO B 1 316 ? 8.75 -35.5 -5.344 1 96.88 316 PRO B N 1
ATOM 5586 C CA . PRO B 1 316 ? 8.094 -35.281 -6.637 1 96.88 316 PRO B CA 1
ATOM 5587 C C . PRO B 1 316 ? 8.289 -36.469 -7.59 1 96.88 316 PRO B C 1
ATOM 5589 O O . PRO B 1 316 ? 9.359 -37.062 -7.617 1 96.88 316 PRO B O 1
ATOM 5592 N N . LYS B 1 317 ? 7.254 -36.719 -8.344 1 96.38 317 LYS B N 1
ATOM 5593 C CA . LYS B 1 317 ? 7.309 -37.781 -9.352 1 96.38 317 LYS B CA 1
ATOM 5594 C C . LYS B 1 317 ? 7.781 -37.25 -10.695 1 96.38 317 LYS B C 1
ATOM 5596 O O . LYS B 1 317 ? 8.219 -38 -11.555 1 96.38 317 LYS B O 1
ATOM 5601 N N . VAL B 1 318 ? 7.648 -35.938 -10.805 1 97.88 318 VAL B N 1
ATOM 5602 C CA . VAL B 1 318 ? 8.156 -35.25 -11.992 1 97.88 318 VAL B CA 1
ATOM 5603 C C . VAL B 1 318 ? 8.602 -33.844 -11.617 1 97.88 318 VAL B C 1
ATOM 5605 O O . VAL B 1 318 ? 7.969 -33.188 -10.789 1 97.88 318 VAL B O 1
ATOM 5608 N N . VAL B 1 319 ? 9.734 -33.406 -12.141 1 98.38 319 VAL B N 1
ATOM 5609 C CA . VAL B 1 319 ? 10.258 -32.062 -12 1 98.38 319 VAL B CA 1
ATOM 5610 C C . VAL B 1 319 ? 10.305 -31.375 -13.367 1 98.38 319 VAL B C 1
ATOM 5612 O O . VAL B 1 319 ? 10.836 -31.938 -14.328 1 98.38 319 VAL B O 1
ATOM 5615 N N . VAL B 1 320 ? 9.68 -30.25 -13.477 1 98.75 320 VAL B N 1
ATOM 5616 C CA . VAL B 1 320 ? 9.703 -29.484 -14.711 1 98.75 320 VAL B CA 1
ATOM 5617 C C . VAL B 1 320 ? 10.453 -28.172 -14.492 1 98.75 320 VAL B C 1
ATOM 5619 O O . VAL B 1 320 ? 10.141 -27.422 -13.562 1 98.75 320 VAL B O 1
ATOM 5622 N N . ILE B 1 321 ? 11.422 -27.844 -15.32 1 98.69 321 ILE B N 1
ATOM 5623 C CA . ILE B 1 321 ? 12.141 -26.578 -15.258 1 98.69 321 ILE B CA 1
ATOM 5624 C C . ILE B 1 321 ? 12 -25.828 -16.578 1 98.69 321 ILE B C 1
ATOM 5626 O O . ILE B 1 321 ? 12.336 -26.375 -17.641 1 98.69 321 ILE B O 1
ATOM 5630 N N . THR B 1 322 ? 11.438 -24.672 -16.516 1 97.94 322 THR B N 1
ATOM 5631 C CA . THR B 1 322 ? 11.32 -23.797 -17.688 1 97.94 322 THR B CA 1
ATOM 5632 C C . THR B 1 322 ? 12.562 -22.938 -17.844 1 97.94 322 THR B C 1
ATOM 5634 O O . THR B 1 322 ? 13.133 -22.469 -16.859 1 97.94 322 THR B O 1
ATOM 5637 N N . ARG B 1 323 ? 12.953 -22.75 -19.094 1 96.25 323 ARG B N 1
ATOM 5638 C CA . ARG B 1 323 ? 14.156 -21.984 -19.422 1 96.25 323 ARG B CA 1
ATOM 5639 C C . ARG B 1 323 ? 13.844 -20.875 -20.438 1 96.25 323 ARG B C 1
ATOM 5641 O O . ARG B 1 323 ? 14.57 -20.719 -21.422 1 96.25 323 ARG B O 1
ATOM 5648 N N . GLY B 1 324 ? 12.789 -20.188 -20.266 1 94 324 GLY B N 1
ATOM 5649 C CA . GLY B 1 324 ? 12.406 -19.109 -21.156 1 94 324 GLY B CA 1
ATOM 5650 C C . GLY B 1 324 ? 12.266 -19.547 -22.594 1 94 324 GLY B C 1
ATOM 5651 O O . GLY B 1 324 ? 11.562 -20.516 -22.891 1 94 324 GLY B O 1
ATOM 5652 N N . PRO B 1 325 ? 12.961 -18.844 -23.484 1 93.06 325 PRO B N 1
ATOM 5653 C CA . PRO B 1 325 ? 12.859 -19.156 -24.906 1 93.06 325 PRO B CA 1
ATOM 5654 C C . PRO B 1 325 ? 13.484 -20.516 -25.25 1 93.06 325 PRO B C 1
ATOM 5656 O O . PRO B 1 325 ? 13.273 -21.031 -26.359 1 93.06 325 PRO B O 1
ATOM 5659 N N . GLU B 1 326 ? 14.273 -21.094 -24.359 1 94.5 326 GLU B N 1
ATOM 5660 C CA . GLU B 1 326 ? 14.938 -22.375 -24.609 1 94.5 326 GLU B CA 1
ATOM 5661 C C . GLU B 1 326 ? 13.992 -23.547 -24.344 1 94.5 326 GLU B C 1
ATOM 5663 O O . GLU B 1 326 ? 14.312 -24.688 -24.672 1 94.5 326 GLU B O 1
ATOM 5668 N N . GLY B 1 327 ? 12.844 -23.25 -23.75 1 96.5 327 GLY B N 1
ATOM 5669 C CA . GLY B 1 327 ? 11.844 -24.281 -23.578 1 96.5 327 GLY B CA 1
ATOM 5670 C C . GLY B 1 327 ? 11.75 -24.797 -22.141 1 96.5 327 GLY B C 1
ATOM 5671 O O . GLY B 1 327 ? 11.914 -24.031 -21.203 1 96.5 327 GLY B O 1
ATOM 5672 N N . ALA B 1 328 ? 11.273 -26.031 -22.062 1 98.06 328 ALA B N 1
ATOM 5673 C CA . ALA B 1 328 ? 11.094 -26.672 -20.75 1 98.06 328 ALA B CA 1
ATOM 5674 C C . ALA B 1 328 ? 11.539 -28.125 -20.797 1 98.06 328 ALA B C 1
ATOM 5676 O O . ALA B 1 328 ? 11.43 -28.797 -21.828 1 98.06 328 ALA B O 1
ATOM 5677 N N . THR B 1 329 ? 12.086 -28.578 -19.734 1 98.62 329 THR B N 1
ATOM 5678 C CA . THR B 1 329 ? 12.508 -29.969 -19.578 1 98.62 329 THR B CA 1
ATOM 5679 C C . THR B 1 329 ? 11.844 -30.594 -18.359 1 98.62 329 THR B C 1
ATOM 5681 O O . THR B 1 329 ? 11.734 -29.969 -17.312 1 98.62 329 THR B O 1
ATOM 5684 N N . ALA B 1 330 ? 11.391 -31.812 -18.547 1 98.69 330 ALA B N 1
ATOM 5685 C CA . ALA B 1 330 ? 10.836 -32.594 -17.453 1 98.69 330 ALA B CA 1
ATOM 5686 C C . ALA B 1 330 ? 11.766 -33.75 -17.078 1 98.69 330 ALA B C 1
ATOM 5688 O O . ALA B 1 330 ? 12.305 -34.438 -17.969 1 98.69 330 ALA B O 1
ATOM 5689 N N . TRP B 1 331 ? 12.047 -33.906 -15.836 1 98 331 TRP B N 1
ATOM 5690 C CA . TRP B 1 331 ? 12.797 -35.031 -15.289 1 98 331 TRP B CA 1
ATOM 5691 C C . TRP B 1 331 ? 11.859 -36.031 -14.578 1 98 331 TRP B C 1
ATOM 5693 O O . TRP B 1 331 ? 10.945 -35.594 -13.859 1 98 331 TRP B O 1
ATOM 5703 N N . TYR B 1 332 ? 12.031 -37.281 -14.766 1 96.44 332 TYR B N 1
ATOM 5704 C CA . TYR B 1 332 ? 11.219 -38.344 -14.18 1 96.44 332 TYR B CA 1
ATOM 5705 C C . TYR B 1 332 ? 12.031 -39.625 -14.008 1 96.44 332 TYR B C 1
ATOM 5707 O O . TYR B 1 332 ? 13.133 -39.75 -14.555 1 96.44 332 TYR B O 1
ATOM 5715 N N . LYS B 1 333 ? 11.523 -40.5 -13.18 1 90.44 333 LYS B N 1
ATOM 5716 C CA . LYS B 1 333 ? 12.164 -41.812 -13.047 1 90.44 333 LYS B CA 1
ATOM 5717 C C . LYS B 1 333 ? 11.609 -42.781 -14.07 1 90.44 333 LYS B C 1
ATOM 5719 O O . LYS B 1 333 ? 10.422 -43.125 -14.023 1 90.44 333 LYS B O 1
ATOM 5724 N N . ASP B 1 334 ? 12.461 -43.25 -14.898 1 86.69 334 ASP B N 1
ATOM 5725 C CA . ASP B 1 334 ? 12.07 -44.156 -15.969 1 86.69 334 ASP B CA 1
ATOM 5726 C C . ASP B 1 334 ? 11.609 -45.5 -15.406 1 86.69 334 ASP B C 1
ATOM 5728 O O . ASP B 1 334 ? 12.258 -46.062 -14.508 1 86.69 334 ASP B O 1
ATOM 5732 N N . ALA B 1 335 ? 10.555 -46 -15.922 1 78.81 335 ALA B N 1
ATOM 5733 C CA . ALA B 1 335 ? 9.961 -47.25 -15.406 1 78.81 335 ALA B CA 1
ATOM 5734 C C . ALA B 1 335 ? 10.867 -48.438 -15.68 1 78.81 335 ALA B C 1
ATOM 5736 O O . ALA B 1 335 ? 10.961 -49.344 -14.859 1 78.81 335 ALA B O 1
ATOM 5737 N N . THR B 1 336 ? 11.5 -48.469 -16.812 1 77.06 336 THR B N 1
ATOM 5738 C CA . THR B 1 336 ? 12.281 -49.625 -17.25 1 77.06 336 THR B CA 1
ATOM 5739 C C . THR B 1 336 ? 13.633 -49.656 -16.547 1 77.06 336 THR B C 1
ATOM 5741 O O . THR B 1 336 ? 14.008 -50.656 -15.969 1 77.06 336 THR B O 1
ATOM 5744 N N . SER B 1 337 ? 14.32 -48.531 -16.484 1 80.19 337 SER B N 1
ATOM 5745 C CA . SER B 1 337 ? 15.695 -48.5 -15.992 1 80.19 337 SER B CA 1
ATOM 5746 C C . SER B 1 337 ? 15.742 -48.062 -14.531 1 80.19 337 SER B C 1
ATOM 5748 O O . SER B 1 337 ? 16.75 -48.281 -13.844 1 80.19 337 SER B O 1
ATOM 5750 N N . GLY B 1 338 ? 14.766 -47.406 -14.086 1 82.69 338 GLY B N 1
ATOM 5751 C CA . GLY B 1 338 ? 14.781 -46.844 -12.75 1 82.69 338 GLY B CA 1
ATOM 5752 C C . GLY B 1 338 ? 15.648 -45.594 -12.648 1 82.69 338 GLY B C 1
ATOM 5753 O O . GLY B 1 338 ? 15.727 -44.969 -11.586 1 82.69 338 GLY B O 1
ATOM 5754 N N . LYS B 1 339 ? 16.219 -45.281 -13.766 1 91.75 339 LYS B N 1
ATOM 5755 C CA . LYS B 1 339 ? 17.094 -44.094 -13.789 1 91.75 339 LYS B CA 1
ATOM 5756 C C . LYS B 1 339 ? 16.297 -42.844 -14.133 1 91.75 339 LYS B C 1
ATOM 5758 O O . LYS B 1 339 ? 15.188 -42.906 -14.656 1 91.75 339 LYS B O 1
ATOM 5763 N N . ILE B 1 340 ? 16.875 -41.75 -13.781 1 94.88 340 ILE B N 1
ATOM 5764 C CA . ILE B 1 340 ? 16.25 -40.469 -14.117 1 94.88 340 ILE B CA 1
ATOM 5765 C C . ILE B 1 340 ? 16.375 -40.219 -15.617 1 94.88 340 ILE B C 1
ATOM 5767 O O . ILE B 1 340 ? 17.453 -40.375 -16.203 1 94.88 340 ILE B O 1
ATOM 5771 N N . ALA B 1 341 ? 15.344 -39.938 -16.266 1 96.5 341 ALA B N 1
ATOM 5772 C CA . ALA B 1 341 ? 15.281 -39.594 -17.688 1 96.5 341 ALA B CA 1
ATOM 5773 C C . ALA B 1 341 ? 14.656 -38.219 -17.875 1 96.5 341 ALA B C 1
ATOM 5775 O O . ALA B 1 341 ? 14.133 -37.625 -16.922 1 96.5 341 ALA B O 1
ATOM 5776 N N . THR B 1 342 ? 14.805 -37.688 -19.109 1 97.62 342 THR B N 1
ATOM 5777 C CA . THR B 1 342 ? 14.289 -36.344 -19.391 1 97.62 342 THR B CA 1
ATOM 5778 C C . THR B 1 342 ? 13.5 -36.344 -20.688 1 97.62 342 THR B C 1
ATOM 5780 O O . THR B 1 342 ? 13.688 -37.188 -21.547 1 97.62 342 THR B O 1
ATOM 5783 N N . VAL B 1 343 ? 12.594 -35.531 -20.797 1 97.69 343 VAL B N 1
ATOM 5784 C CA . VAL B 1 343 ? 11.969 -35.125 -22.062 1 97.69 343 VAL B CA 1
ATOM 5785 C C . VAL B 1 343 ? 11.914 -33.594 -22.141 1 97.69 343 VAL B C 1
ATOM 5787 O O . VAL B 1 343 ? 11.703 -32.906 -21.141 1 97.69 343 VAL B O 1
ATOM 5790 N N . THR B 1 344 ? 12.148 -33.062 -23.312 1 97.81 344 THR B N 1
ATOM 5791 C CA . THR B 1 344 ? 12.234 -31.609 -23.5 1 97.81 344 THR B CA 1
ATOM 5792 C C . THR B 1 344 ? 11.289 -31.156 -24.594 1 97.81 344 THR B C 1
ATOM 5794 O O . THR B 1 344 ? 11.109 -31.844 -25.594 1 97.81 344 THR B O 1
ATOM 5797 N N . ALA B 1 345 ? 10.656 -30.078 -24.344 1 97.06 345 ALA B N 1
ATOM 5798 C CA . ALA B 1 345 ? 9.914 -29.359 -25.375 1 97.06 345 ALA B CA 1
ATOM 5799 C C . ALA B 1 345 ? 10.516 -27.984 -25.625 1 97.06 345 ALA B C 1
ATOM 5801 O O . ALA B 1 345 ? 10.859 -27.266 -24.688 1 97.06 345 ALA B O 1
ATOM 5802 N N . LEU B 1 346 ? 10.633 -27.656 -26.844 1 94.25 346 LEU B N 1
ATOM 5803 C CA . LEU B 1 346 ? 11.195 -26.359 -27.219 1 94.25 346 LEU B CA 1
ATOM 5804 C C . LEU B 1 346 ? 10.102 -25.297 -27.344 1 94.25 346 LEU B C 1
ATOM 5806 O O . LEU B 1 346 ? 8.938 -25.641 -27.578 1 94.25 346 LEU B O 1
ATOM 5810 N N . SER B 1 347 ? 10.516 -24.062 -27.141 1 93.38 347 SER B N 1
ATOM 5811 C CA . SER B 1 347 ? 9.609 -22.969 -27.438 1 93.38 347 SER B CA 1
ATOM 5812 C C . SER B 1 347 ? 9.336 -22.859 -28.938 1 93.38 347 SER B C 1
ATOM 5814 O O . SER B 1 347 ? 10.188 -23.203 -29.766 1 93.38 347 SER B O 1
ATOM 5816 N N . PRO B 1 348 ? 8.133 -22.438 -29.266 1 91.44 348 PRO B N 1
ATOM 5817 C CA . PRO B 1 348 ? 7.816 -22.375 -30.703 1 91.44 348 PRO B CA 1
ATOM 5818 C C . PRO B 1 348 ? 8.641 -21.328 -31.438 1 91.44 348 PRO B C 1
ATOM 5820 O O . PRO B 1 348 ? 8.742 -21.359 -32.656 1 91.44 348 PRO B O 1
ATOM 5823 N N . CYS B 1 349 ? 9.172 -20.391 -30.672 1 87.19 349 CYS B N 1
ATOM 5824 C CA . CYS B 1 349 ? 9.992 -19.344 -31.281 1 87.19 349 CYS B CA 1
ATOM 5825 C C . CYS B 1 349 ? 11.117 -18.922 -30.344 1 87.19 349 CYS B C 1
ATOM 5827 O O . CYS B 1 349 ? 11.156 -19.344 -29.172 1 87.19 349 CYS B O 1
ATOM 5829 N N . SER B 1 350 ? 12.086 -18.266 -30.984 1 83.31 350 SER B N 1
ATOM 5830 C CA . SER B 1 350 ? 13.172 -17.703 -30.203 1 83.31 350 SER B CA 1
ATOM 5831 C C . SER B 1 350 ? 13.07 -16.188 -30.125 1 83.31 350 SER B C 1
ATOM 5833 O O . SER B 1 350 ? 12.547 -15.547 -31.031 1 83.31 350 SER B O 1
ATOM 5835 N N . ARG B 1 351 ? 13.609 -15.547 -28.969 1 80.88 351 ARG B N 1
ATOM 5836 C CA . ARG B 1 351 ? 13.625 -14.102 -28.812 1 80.88 351 ARG B CA 1
ATOM 5837 C C . ARG B 1 351 ? 14.336 -13.43 -29.984 1 80.88 351 ARG B C 1
ATOM 5839 O O . ARG B 1 351 ? 15.305 -13.977 -30.531 1 80.88 351 ARG B O 1
ATOM 5846 N N . PRO B 1 352 ? 13.961 -12.312 -30.406 1 89.12 352 PRO B N 1
ATOM 5847 C CA . PRO B 1 352 ? 12.969 -11.461 -29.734 1 89.12 352 PRO B CA 1
ATOM 5848 C C . PRO B 1 352 ? 11.531 -11.789 -30.156 1 89.12 352 PRO B C 1
ATOM 5850 O O . PRO B 1 352 ? 10.602 -11.078 -29.797 1 89.12 352 PRO B O 1
ATOM 5853 N N . GLN B 1 353 ? 11.391 -12.875 -30.906 1 91.06 353 GLN B N 1
ATOM 5854 C CA . GLN B 1 353 ? 10.062 -13.219 -31.391 1 91.06 353 GLN B CA 1
ATOM 5855 C C . GLN B 1 353 ? 9.398 -14.258 -30.5 1 91.06 353 GLN B C 1
ATOM 5857 O O . GLN B 1 353 ? 10.07 -14.969 -29.75 1 91.06 353 GLN B O 1
ATOM 5862 N N . THR B 1 354 ? 8.07 -14.234 -30.5 1 95.56 354 THR B N 1
ATOM 5863 C CA . THR B 1 354 ? 7.168 -15.242 -29.953 1 95.56 354 THR B CA 1
ATOM 5864 C C . THR B 1 354 ? 6.023 -15.523 -30.922 1 95.56 354 THR B C 1
ATOM 5866 O O . THR B 1 354 ? 6.168 -15.336 -32.125 1 95.56 354 THR B O 1
ATOM 5869 N N . ILE B 1 355 ? 4.922 -16.109 -30.469 1 95.19 355 ILE B N 1
ATOM 5870 C CA . ILE B 1 355 ? 3.785 -16.312 -31.359 1 95.19 355 ILE B CA 1
ATOM 5871 C C . ILE B 1 355 ? 2.539 -15.664 -30.766 1 95.19 355 ILE B C 1
ATOM 5873 O O . ILE B 1 355 ? 2.436 -15.508 -29.547 1 95.19 355 ILE B O 1
ATOM 5877 N N . ASP B 1 356 ? 1.628 -15.297 -31.625 1 96 356 ASP B N 1
ATOM 5878 C CA . ASP B 1 356 ? 0.354 -14.75 -31.172 1 96 356 ASP B CA 1
ATOM 5879 C C . ASP B 1 356 ? -0.736 -15.82 -31.172 1 96 356 ASP B C 1
ATOM 5881 O O . ASP B 1 356 ? -0.45 -17 -31.344 1 96 356 ASP B O 1
ATOM 5885 N N . ALA B 1 357 ? -1.955 -15.445 -30.938 1 95.88 357 ALA B N 1
ATOM 5886 C CA . ALA B 1 357 ? -3.068 -16.375 -30.781 1 95.88 357 ALA B CA 1
ATOM 5887 C C . ALA B 1 357 ? -3.402 -17.062 -32.094 1 95.88 357 ALA B C 1
ATOM 5889 O O . ALA B 1 357 ? -4.113 -18.062 -32.125 1 95.88 357 ALA B O 1
ATOM 5890 N N . LYS B 1 358 ? -2.869 -16.531 -33.219 1 94.94 358 LYS B N 1
ATOM 5891 C CA . LYS B 1 358 ? -3.082 -17.141 -34.562 1 94.94 358 LYS B CA 1
ATOM 5892 C C . LYS B 1 358 ? -1.928 -18.062 -34.938 1 94.94 358 LYS B C 1
ATOM 5894 O O . LYS B 1 358 ? -1.93 -18.641 -36 1 94.94 358 LYS B O 1
ATOM 5899 N N . GLY B 1 359 ? -0.96 -18.156 -34.062 1 93.56 359 GLY B N 1
ATOM 5900 C CA . GLY B 1 359 ? 0.196 -19.016 -34.312 1 93.56 359 GLY B CA 1
ATOM 5901 C C . GLY B 1 359 ? 1.25 -18.344 -35.188 1 93.56 359 GLY B C 1
ATOM 5902 O O . GLY B 1 359 ? 2.141 -19.016 -35.719 1 93.56 359 GLY B O 1
ATOM 5903 N N . GLN B 1 360 ? 1.117 -17.031 -35.344 1 94.06 360 GLN B N 1
ATOM 5904 C CA . GLN B 1 360 ? 2.051 -16.281 -36.156 1 94.06 360 GLN B CA 1
ATOM 5905 C C . GLN B 1 360 ? 3.152 -15.648 -35.312 1 94.06 360 GLN B C 1
ATOM 5907 O O . GLN B 1 360 ? 2.92 -15.281 -34.156 1 94.06 360 GLN B O 1
ATOM 5912 N N . PRO B 1 361 ? 4.25 -15.547 -35.969 1 93.62 361 PRO B N 1
ATOM 5913 C CA . PRO B 1 361 ? 5.316 -14.844 -35.25 1 93.62 361 PRO B CA 1
ATOM 5914 C C . PRO B 1 361 ? 4.922 -13.422 -34.844 1 93.62 361 PRO B C 1
ATOM 5916 O O . PRO B 1 361 ? 4.27 -12.719 -35.625 1 93.62 361 PRO B O 1
ATOM 5919 N N . ALA B 1 362 ? 5.242 -13.023 -33.594 1 95.62 362 ALA B N 1
ATOM 5920 C CA . ALA B 1 362 ? 4.977 -11.703 -33.031 1 95.62 362 ALA B CA 1
ATOM 5921 C C . ALA B 1 362 ? 6.09 -11.281 -32.094 1 95.62 362 ALA B C 1
ATOM 5923 O O . ALA B 1 362 ? 6.789 -12.133 -31.516 1 95.62 362 ALA B O 1
ATOM 5924 N N . PRO B 1 363 ? 6.277 -10.016 -31.984 1 95.81 363 PRO B N 1
ATOM 5925 C CA . PRO B 1 363 ? 7.293 -9.578 -31.016 1 95.81 363 PRO B CA 1
ATOM 5926 C C . PRO B 1 363 ? 6.91 -9.875 -29.578 1 95.81 363 PRO B C 1
ATOM 5928 O O . PRO B 1 363 ? 5.727 -9.82 -29.219 1 95.81 363 PRO B O 1
ATOM 5931 N N . VAL B 1 364 ? 7.918 -10.156 -28.766 1 95.25 364 VAL B N 1
ATOM 5932 C CA . VAL B 1 364 ? 7.68 -10.289 -27.328 1 95.25 364 VAL B CA 1
ATOM 5933 C C . VAL B 1 364 ? 7.293 -8.93 -26.734 1 95.25 364 VAL B C 1
ATOM 5935 O O . VAL B 1 364 ? 8.07 -7.973 -26.797 1 95.25 364 VAL B O 1
ATOM 5938 N N . GLN B 1 365 ? 6.133 -8.883 -26.203 1 92.5 365 GLN B N 1
ATOM 5939 C CA . GLN B 1 365 ? 5.66 -7.652 -25.594 1 92.5 365 GLN B CA 1
ATOM 5940 C C . GLN B 1 365 ? 5.977 -7.621 -24.094 1 92.5 365 GLN B C 1
ATOM 5942 O O . GLN B 1 365 ? 6.336 -6.574 -23.547 1 92.5 365 GLN B O 1
ATOM 5947 N N . ASP B 1 366 ? 5.789 -8.703 -23.406 1 89.88 366 ASP B N 1
ATOM 5948 C CA . ASP B 1 366 ? 5.934 -8.828 -21.969 1 89.88 366 ASP B CA 1
ATOM 5949 C C . ASP B 1 366 ? 6.078 -10.289 -21.547 1 89.88 366 ASP B C 1
ATOM 5951 O O . ASP B 1 366 ? 5.461 -11.172 -22.141 1 89.88 366 ASP B O 1
ATOM 5955 N N . THR B 1 367 ? 6.922 -10.531 -20.547 1 92.19 367 THR B N 1
ATOM 5956 C CA . THR B 1 367 ? 7.102 -11.914 -20.125 1 92.19 367 THR B CA 1
ATOM 5957 C C . THR B 1 367 ? 6.355 -12.18 -18.812 1 92.19 367 THR B C 1
ATOM 5959 O O . THR B 1 367 ? 6.395 -13.289 -18.281 1 92.19 367 THR B O 1
ATOM 5962 N N . VAL B 1 368 ? 5.676 -11.156 -18.281 1 90.31 368 VAL B N 1
ATOM 5963 C CA . VAL B 1 368 ? 4.895 -11.297 -17.062 1 90.31 368 VAL B CA 1
ATOM 5964 C C . VAL B 1 368 ? 3.809 -12.352 -17.266 1 90.31 368 VAL B C 1
ATOM 5966 O O . VAL B 1 368 ? 3.061 -12.305 -18.25 1 90.31 368 VAL B O 1
ATOM 5969 N N . GLY B 1 369 ? 3.791 -13.352 -16.406 1 95 369 GLY B N 1
ATOM 5970 C CA . GLY B 1 369 ? 2.742 -14.359 -16.422 1 95 369 GLY B CA 1
ATOM 5971 C C . GLY B 1 369 ? 3.092 -15.562 -17.266 1 95 369 GLY B C 1
ATOM 5972 O O . GLY B 1 369 ? 2.33 -16.531 -17.328 1 95 369 GLY B O 1
ATOM 5973 N N . ALA B 1 370 ? 4.219 -15.531 -17.984 1 96.81 370 ALA B N 1
ATOM 5974 C CA . ALA B 1 370 ? 4.602 -16.656 -18.844 1 96.81 370 ALA B CA 1
ATOM 5975 C C . ALA B 1 370 ? 4.68 -17.953 -18.047 1 96.81 370 ALA B C 1
ATOM 5977 O O . ALA B 1 370 ? 4.105 -18.969 -18.438 1 96.81 370 ALA B O 1
ATOM 5978 N N . GLY B 1 371 ? 5.383 -17.891 -16.938 1 97.12 371 GLY B N 1
ATOM 5979 C CA . GLY B 1 371 ? 5.484 -19.062 -16.094 1 97.12 371 GLY B CA 1
ATOM 5980 C C . GLY B 1 371 ? 4.148 -19.531 -15.531 1 97.12 371 GLY B C 1
ATOM 5981 O O . GLY B 1 371 ? 3.881 -20.719 -15.453 1 97.12 371 GLY B O 1
ATOM 5982 N N . ASP B 1 372 ? 3.326 -18.562 -15.148 1 97.94 372 ASP B N 1
ATOM 5983 C CA . ASP B 1 372 ? 2.002 -18.875 -14.617 1 97.94 372 ASP B CA 1
ATOM 5984 C C . ASP B 1 372 ? 1.122 -19.531 -15.672 1 97.94 372 ASP B C 1
ATOM 5986 O O . ASP B 1 372 ? 0.38 -20.469 -15.375 1 97.94 372 ASP B O 1
ATOM 5990 N N . THR B 1 373 ? 1.193 -19 -16.859 1 98.44 373 THR B N 1
ATOM 5991 C CA . THR B 1 373 ? 0.439 -19.547 -17.969 1 98.44 373 THR B CA 1
ATOM 5992 C C . THR B 1 373 ? 0.896 -20.984 -18.281 1 98.44 373 THR B C 1
ATOM 5994 O O . THR B 1 373 ? 0.071 -21.875 -18.484 1 98.44 373 THR B O 1
ATOM 5997 N N . CYS B 1 374 ? 2.186 -21.141 -18.297 1 98.38 374 CYS B N 1
ATOM 5998 C CA . CYS B 1 374 ? 2.756 -22.469 -18.484 1 98.38 374 CYS B CA 1
ATOM 5999 C C . CYS B 1 374 ? 2.242 -23.438 -17.422 1 98.38 374 CYS B C 1
ATOM 6001 O O . CYS B 1 374 ? 1.835 -24.562 -17.75 1 98.38 374 CYS B O 1
ATOM 6003 N N . MET B 1 375 ? 2.234 -22.984 -16.219 1 98.38 375 MET B N 1
ATOM 6004 C CA . MET B 1 375 ? 1.801 -23.797 -15.102 1 98.38 375 MET B CA 1
ATOM 6005 C C . MET B 1 375 ? 0.325 -24.172 -15.227 1 98.38 375 MET B C 1
ATOM 6007 O O . MET B 1 375 ? -0.067 -25.297 -14.938 1 98.38 375 MET B O 1
ATOM 6011 N N . GLY B 1 376 ? -0.477 -23.203 -15.578 1 98.38 376 GLY B N 1
ATOM 6012 C CA . GLY B 1 376 ? -1.89 -23.469 -15.781 1 98.38 376 GLY B CA 1
ATOM 6013 C C . GLY B 1 376 ? -2.141 -24.594 -16.781 1 98.38 376 GLY B C 1
ATOM 6014 O O . GLY B 1 376 ? -2.895 -25.531 -16.484 1 98.38 376 GLY B O 1
ATOM 6015 N N . TYR B 1 377 ? -1.479 -24.547 -17.875 1 97.81 377 TYR B N 1
ATOM 6016 C CA . TYR B 1 377 ? -1.658 -25.594 -18.875 1 97.81 377 TYR B CA 1
ATOM 6017 C C . TYR B 1 377 ? -1.089 -26.922 -18.391 1 97.81 377 TYR B C 1
ATOM 6019 O O . TYR B 1 377 ? -1.639 -27.984 -18.672 1 97.81 377 TYR B O 1
ATOM 6027 N N . LEU B 1 378 ? 0.058 -26.859 -17.781 1 98.5 378 LEU B N 1
ATOM 6028 C CA . LEU B 1 378 ? 0.67 -28.078 -17.266 1 98.5 378 LEU B CA 1
ATOM 6029 C C . LEU B 1 378 ? -0.311 -28.844 -16.375 1 98.5 378 LEU B C 1
ATOM 6031 O O . LEU B 1 378 ? -0.462 -30.047 -16.531 1 98.5 378 LEU B O 1
ATOM 6035 N N . LEU B 1 379 ? -0.984 -28.141 -15.508 1 98.38 379 LEU B N 1
ATOM 6036 C CA . LEU B 1 379 ? -1.952 -28.766 -14.609 1 98.38 379 LEU B CA 1
ATOM 6037 C C . LEU B 1 379 ? -3.105 -29.391 -15.398 1 98.38 379 LEU B C 1
ATOM 6039 O O . LEU B 1 379 ? -3.48 -30.531 -15.164 1 98.38 379 LEU B O 1
ATOM 6043 N N . VAL B 1 380 ? -3.619 -28.656 -16.328 1 97.81 380 VAL B N 1
ATOM 6044 C CA . VAL B 1 380 ? -4.746 -29.109 -17.141 1 97.81 380 VAL B CA 1
ATOM 6045 C C . VAL B 1 380 ? -4.352 -30.344 -17.938 1 97.81 380 VAL B C 1
ATOM 6047 O O . VAL B 1 380 ? -5.113 -31.312 -18 1 97.81 380 VAL B O 1
ATOM 6050 N N . GLY B 1 381 ? -3.17 -30.297 -18.547 1 97.75 381 GLY B N 1
ATOM 6051 C CA . GLY B 1 381 ? -2.674 -31.422 -19.328 1 97.75 381 GLY B CA 1
ATOM 6052 C C . GLY B 1 381 ? -2.447 -32.688 -18.516 1 97.75 381 GLY B C 1
ATOM 6053 O O . GLY B 1 381 ? -2.805 -33.781 -18.938 1 97.75 381 GLY B O 1
ATOM 6054 N N . LEU B 1 382 ? -1.87 -32.5 -17.328 1 97.81 382 LEU B N 1
ATOM 6055 C CA . LEU B 1 382 ? -1.603 -33.656 -16.453 1 97.81 382 LEU B CA 1
ATOM 6056 C C . LEU B 1 382 ? -2.902 -34.312 -16.016 1 97.81 382 LEU B C 1
ATOM 6058 O O . LEU B 1 382 ? -2.965 -35.531 -15.883 1 97.81 382 LEU B O 1
ATOM 6062 N N . LEU B 1 383 ? -3.939 -33.531 -15.852 1 96.44 383 LEU B N 1
ATOM 6063 C CA . LEU B 1 383 ? -5.246 -34.062 -15.445 1 96.44 383 LEU B CA 1
ATOM 6064 C C . LEU B 1 383 ? -5.953 -34.719 -16.609 1 96.44 383 LEU B C 1
ATOM 6066 O O . LEU B 1 383 ? -6.918 -35.469 -16.422 1 96.44 383 LEU B O 1
ATOM 6070 N N . GLY B 1 384 ? -5.512 -34.438 -17.828 1 95.44 384 GLY B N 1
ATOM 6071 C CA . GLY B 1 384 ? -6.176 -34.969 -19.016 1 95.44 384 GLY B CA 1
ATOM 6072 C C . GLY B 1 384 ? -7.418 -34.156 -19.391 1 95.44 384 GLY B C 1
ATOM 6073 O O . GLY B 1 384 ? -8.258 -34.656 -20.172 1 95.44 384 GLY B O 1
ATOM 6074 N N . GLU B 1 385 ? -7.516 -33 -18.875 1 92.19 385 GLU B N 1
ATOM 6075 C CA . GLU B 1 385 ? -8.711 -32.188 -19.094 1 92.19 385 GLU B CA 1
ATOM 6076 C C . GLU B 1 385 ? -8.586 -31.375 -20.375 1 92.19 385 GLU B C 1
ATOM 6078 O O . GLU B 1 385 ? -9.5 -30.625 -20.719 1 92.19 385 GLU B O 1
ATOM 6083 N N . ASP B 1 386 ? -7.469 -31.531 -21.062 1 91.81 386 ASP B N 1
ATOM 6084 C CA . ASP B 1 386 ? -7.297 -30.922 -22.375 1 91.81 386 ASP B CA 1
ATOM 6085 C C . ASP B 1 386 ? -7.781 -31.875 -23.469 1 91.81 386 ASP B C 1
ATOM 6087 O O . ASP B 1 386 ? -7.617 -31.578 -24.656 1 91.81 386 ASP B O 1
ATOM 6091 N N . GLY B 1 387 ? -8.312 -33.031 -23.156 1 91.56 387 GLY B N 1
ATOM 6092 C CA . GLY B 1 387 ? -8.82 -34 -24.109 1 91.56 387 GLY B CA 1
ATOM 6093 C C . GLY B 1 387 ? -7.863 -35.156 -24.344 1 91.56 387 GLY B C 1
ATOM 6094 O O . GLY B 1 387 ? -8.188 -36.094 -25.078 1 91.56 387 GLY B O 1
ATOM 6095 N N . GLY B 1 388 ? -6.668 -35.125 -23.734 1 94.31 388 GLY B N 1
ATOM 6096 C CA . GLY B 1 388 ? -5.691 -36.188 -23.875 1 94.31 388 GLY B CA 1
ATOM 6097 C C . GLY B 1 388 ? -5.68 -37.125 -22.703 1 94.31 388 GLY B C 1
ATOM 6098 O O . GLY B 1 388 ? -6.551 -37.062 -21.828 1 94.31 388 GLY B O 1
ATOM 6099 N N . GLN B 1 389 ? -4.738 -38.031 -22.766 1 95.69 389 GLN B N 1
ATOM 6100 C CA . GLN B 1 389 ? -4.602 -39.031 -21.688 1 95.69 389 GLN B CA 1
ATOM 6101 C C . GLN B 1 389 ? -4.152 -38.375 -20.391 1 95.69 389 GLN B C 1
ATOM 6103 O O . GLN B 1 389 ? -3.23 -37.562 -20.391 1 95.69 389 GLN B O 1
ATOM 6108 N N . SER B 1 390 ? -4.855 -38.75 -19.328 1 96.25 390 SER B N 1
ATOM 6109 C CA . SER B 1 390 ? -4.469 -38.281 -18 1 96.25 390 SER B CA 1
ATOM 6110 C C . SER B 1 390 ? -3.166 -38.938 -17.547 1 96.25 390 SER B C 1
ATOM 6112 O O . SER B 1 390 ? -2.91 -40.094 -17.828 1 96.25 390 SER B O 1
ATOM 6114 N N . LEU B 1 391 ? -2.412 -38.156 -16.828 1 96.94 391 LEU B N 1
ATOM 6115 C CA . LEU B 1 391 ? -1.177 -38.688 -16.266 1 96.94 391 LEU B CA 1
ATOM 6116 C C . LEU B 1 391 ? -1.256 -38.75 -14.734 1 96.94 391 LEU B C 1
ATOM 6118 O O . LEU B 1 391 ? -0.227 -38.812 -14.062 1 96.94 391 LEU B O 1
ATOM 6122 N N . VAL B 1 392 ? -2.4 -38.688 -14.188 1 95.31 392 VAL B N 1
ATOM 6123 C CA . VAL B 1 392 ? -2.617 -38.719 -12.742 1 95.31 392 VAL B CA 1
ATOM 6124 C C . VAL B 1 392 ? -2.029 -40 -12.156 1 95.31 392 VAL B C 1
ATOM 6126 O O . VAL B 1 392 ? -1.484 -40 -11.047 1 95.31 392 VAL B O 1
ATOM 6129 N N . ALA B 1 393 ? -2.115 -41.062 -12.883 1 93.62 393 ALA B N 1
ATOM 6130 C CA . ALA B 1 393 ? -1.566 -42.344 -12.414 1 93.62 393 ALA B CA 1
ATOM 6131 C C . ALA B 1 393 ? -0.059 -42.219 -12.195 1 93.62 393 ALA B C 1
ATOM 6133 O O . ALA B 1 393 ? 0.479 -42.812 -11.258 1 93.62 393 ALA B O 1
ATOM 6134 N N . GLN B 1 394 ? 0.628 -41.5 -13.07 1 94.62 394 GLN B N 1
ATOM 6135 C CA . GLN B 1 394 ? 2.072 -41.344 -12.969 1 94.62 394 GLN B CA 1
ATOM 6136 C C . GLN B 1 394 ? 2.428 -40.344 -11.844 1 94.62 394 GLN B C 1
ATOM 6138 O O . GLN B 1 394 ? 3.305 -40.625 -11.031 1 94.62 394 GLN B O 1
ATOM 6143 N N . VAL B 1 395 ? 1.616 -39.281 -11.711 1 95.81 395 VAL B N 1
ATOM 6144 C CA . VAL B 1 395 ? 2.076 -38.188 -10.859 1 95.81 395 VAL B CA 1
ATOM 6145 C C . VAL B 1 395 ? 1.471 -38.312 -9.469 1 95.81 395 VAL B C 1
ATOM 6147 O O . VAL B 1 395 ? 2.049 -37.844 -8.484 1 95.81 395 VAL B O 1
ATOM 6150 N N . ALA B 1 396 ? 0.368 -38.938 -9.305 1 91.25 396 ALA B N 1
ATOM 6151 C CA . ALA B 1 396 ? -0.259 -39.094 -7.996 1 91.25 396 ALA B CA 1
ATOM 6152 C C . ALA B 1 396 ? 0.05 -40.469 -7.402 1 91.25 396 ALA B C 1
ATOM 6154 O O . ALA B 1 396 ? 0.438 -40.562 -6.234 1 91.25 396 ALA B O 1
ATOM 6155 N N . ALA B 1 397 ? -0.055 -41.5 -8.219 1 86.56 397 ALA B N 1
ATOM 6156 C CA . ALA B 1 397 ? 0.036 -42.875 -7.73 1 86.56 397 ALA B CA 1
ATOM 6157 C C . ALA B 1 397 ? 1.443 -43.438 -7.922 1 86.56 397 ALA B C 1
ATOM 6159 O O . ALA B 1 397 ? 1.767 -44.5 -7.41 1 86.56 397 ALA B O 1
ATOM 6160 N N . GLY B 1 398 ? 2.26 -42.812 -8.742 1 87.75 398 GLY B N 1
ATOM 6161 C CA . GLY B 1 398 ? 3.639 -43.219 -8.922 1 87.75 398 GLY B CA 1
ATOM 6162 C C . GLY B 1 398 ? 3.789 -44.344 -9.914 1 87.75 398 GLY B C 1
ATOM 6163 O O . GLY B 1 398 ? 4.727 -45.156 -9.828 1 87.75 398 GLY B O 1
ATOM 6164 N N . LYS B 1 399 ? 2.814 -44.469 -10.781 1 90.06 399 LYS B N 1
ATOM 6165 C CA . LYS B 1 399 ? 2.947 -45.438 -11.852 1 90.06 399 LYS B CA 1
ATOM 6166 C C . LYS B 1 399 ? 4.18 -45.156 -12.711 1 90.06 399 LYS B C 1
ATOM 6168 O O . LYS B 1 399 ? 4.5 -44 -12.984 1 90.06 399 LYS B O 1
ATOM 6173 N N . PRO B 1 400 ? 4.844 -46.156 -13.133 1 89 400 PRO B N 1
ATOM 6174 C CA . PRO B 1 400 ? 6.039 -45.938 -13.953 1 89 400 PRO B CA 1
ATOM 6175 C C . PRO B 1 400 ? 5.746 -45.188 -15.242 1 89 400 PRO B C 1
ATOM 6177 O O . PRO B 1 400 ? 4.672 -45.344 -15.828 1 89 400 PRO B O 1
ATOM 6180 N N . TRP B 1 401 ? 6.684 -44.531 -15.664 1 94.12 401 TRP B N 1
ATOM 6181 C CA . TRP B 1 401 ? 6.555 -43.75 -16.891 1 94.12 401 TRP B CA 1
ATOM 6182 C C . TRP B 1 401 ? 6.883 -44.594 -18.109 1 94.12 401 TRP B C 1
ATOM 6184 O O . TRP B 1 401 ? 8.047 -44.719 -18.5 1 94.12 401 TRP B O 1
ATOM 6194 N N . ASP B 1 402 ? 5.93 -45.156 -18.781 1 90.38 402 ASP B N 1
ATOM 6195 C CA . ASP B 1 402 ? 6.148 -45.906 -20.016 1 90.38 402 ASP B CA 1
ATOM 6196 C C . ASP B 1 402 ? 6.246 -45 -21.219 1 90.38 402 ASP B C 1
ATOM 6198 O O . ASP B 1 402 ? 6.172 -43.75 -21.094 1 90.38 402 ASP B O 1
ATOM 6202 N N . GLU B 1 403 ? 6.422 -45.594 -22.375 1 92.5 403 GLU B N 1
ATOM 6203 C CA . GLU B 1 403 ? 6.656 -44.812 -23.594 1 92.5 403 GLU B CA 1
ATOM 6204 C C . GLU B 1 403 ? 5.473 -43.906 -23.906 1 92.5 403 GLU B C 1
ATOM 6206 O O . GLU B 1 403 ? 5.656 -42.75 -24.312 1 92.5 403 GLU B O 1
ATOM 6211 N N . ALA B 1 404 ? 4.316 -44.375 -23.75 1 94.31 404 ALA B N 1
ATOM 6212 C CA . ALA B 1 404 ? 3.113 -43.625 -24.031 1 94.31 404 ALA B CA 1
ATOM 6213 C C . ALA B 1 404 ? 2.984 -42.438 -23.094 1 94.31 404 ALA B C 1
ATOM 6215 O O . ALA B 1 404 ? 2.625 -41.312 -23.516 1 94.31 404 ALA B O 1
ATOM 6216 N N . ALA B 1 405 ? 3.234 -42.656 -21.844 1 95.62 405 ALA B N 1
ATOM 6217 C CA . ALA B 1 405 ? 3.182 -41.594 -20.844 1 95.62 405 ALA B CA 1
ATOM 6218 C C . ALA B 1 405 ? 4.227 -40.5 -21.125 1 95.62 405 ALA B C 1
ATOM 6220 O O . ALA B 1 405 ? 3.955 -39.312 -20.969 1 95.62 405 ALA B O 1
ATOM 6221 N N . VAL B 1 406 ? 5.391 -40.906 -21.547 1 96.44 406 VAL B N 1
ATOM 6222 C CA . VAL B 1 406 ? 6.477 -39.969 -21.844 1 96.44 406 VAL B CA 1
ATOM 6223 C C . VAL B 1 406 ? 6.117 -39.125 -23.047 1 96.44 406 VAL B C 1
ATOM 6225 O O . VAL B 1 406 ? 6.355 -37.906 -23.062 1 96.44 406 VAL B O 1
ATOM 6228 N N . LYS B 1 407 ? 5.59 -39.812 -24.047 1 96.88 407 LYS B N 1
ATOM 6229 C CA . LYS B 1 407 ? 5.141 -39.062 -25.234 1 96.88 407 LYS B CA 1
ATOM 6230 C C . LYS B 1 407 ? 4.066 -38.031 -24.859 1 96.88 407 LYS B C 1
ATOM 6232 O O . LYS B 1 407 ? 4.074 -36.906 -25.375 1 96.88 407 LYS B O 1
ATOM 6237 N N . ARG B 1 408 ? 3.164 -38.438 -24 1 97.75 408 ARG B N 1
ATOM 6238 C CA . ARG B 1 408 ? 2.105 -37.531 -23.516 1 97.75 408 ARG B CA 1
ATOM 6239 C C . ARG B 1 408 ? 2.686 -36.375 -22.734 1 97.75 408 ARG B C 1
ATOM 6241 O O . ARG B 1 408 ? 2.273 -35.219 -22.938 1 97.75 408 ARG B O 1
ATOM 6248 N N . LEU B 1 409 ? 3.621 -36.656 -21.922 1 98.12 409 LEU B N 1
ATOM 6249 C CA . LEU B 1 409 ? 4.273 -35.625 -21.141 1 98.12 409 LEU B CA 1
ATOM 6250 C C . LEU B 1 409 ? 4.949 -34.594 -22.047 1 98.12 409 LEU B C 1
ATOM 6252 O O . LEU B 1 409 ? 4.863 -33.375 -21.812 1 98.12 409 LEU B O 1
ATOM 6256 N N . LYS B 1 410 ? 5.59 -35.062 -23.047 1 97.81 410 LYS B N 1
ATOM 6257 C CA . LYS B 1 410 ? 6.242 -34.188 -24.016 1 97.81 410 LYS B CA 1
ATOM 6258 C C . LYS B 1 410 ? 5.227 -33.281 -24.703 1 97.81 410 LYS B C 1
ATOM 6260 O O . LYS B 1 410 ? 5.477 -32.094 -24.875 1 97.81 410 LYS B O 1
ATOM 6265 N N . SER B 1 411 ? 4.121 -33.844 -25.094 1 97.19 411 SER B N 1
ATOM 6266 C CA . SER B 1 411 ? 3.066 -33.094 -25.734 1 97.19 411 SER B CA 1
ATOM 6267 C C . SER B 1 411 ? 2.516 -32 -24.797 1 97.19 411 SER B C 1
ATOM 6269 O O . SER B 1 411 ? 2.232 -30.891 -25.219 1 97.19 411 SER B O 1
ATOM 6271 N N . ILE B 1 412 ? 2.334 -32.375 -23.531 1 98.12 412 ILE B N 1
ATOM 6272 C CA . ILE B 1 412 ? 1.849 -31.438 -22.531 1 98.12 412 ILE B CA 1
ATOM 6273 C C . ILE B 1 412 ? 2.836 -30.281 -22.375 1 98.12 412 ILE B C 1
ATOM 6275 O O . ILE B 1 412 ? 2.436 -29.109 -22.344 1 98.12 412 ILE B O 1
ATOM 6279 N N . LEU B 1 413 ? 4.105 -30.562 -22.344 1 98.25 413 LEU B N 1
ATOM 6280 C CA . LEU B 1 413 ? 5.133 -29.531 -22.219 1 98.25 413 LEU B CA 1
ATOM 6281 C C . LEU B 1 413 ? 5.125 -28.609 -23.422 1 98.25 413 LEU B C 1
ATOM 6283 O O . LEU B 1 413 ? 5.211 -27.391 -23.281 1 98.25 413 LEU B O 1
ATOM 6287 N N . ALA B 1 414 ? 5.016 -29.219 -24.562 1 96.62 414 ALA B N 1
ATOM 6288 C CA . ALA B 1 414 ? 5.008 -28.438 -25.797 1 96.62 414 ALA B CA 1
ATOM 6289 C C . ALA B 1 414 ? 3.83 -27.469 -25.812 1 96.62 414 ALA B C 1
ATOM 6291 O O . ALA B 1 414 ? 3.984 -26.297 -26.188 1 96.62 414 ALA B O 1
ATOM 6292 N N . ASN B 1 415 ? 2.688 -27.969 -25.516 1 97 415 ASN B N 1
ATOM 6293 C CA . ASN B 1 415 ? 1.496 -27.125 -25.484 1 97 415 ASN B CA 1
ATOM 6294 C C . ASN B 1 415 ? 1.589 -26.062 -24.406 1 97 415 ASN B C 1
ATOM 6296 O O . ASN B 1 415 ? 1.089 -24.953 -24.578 1 97 415 ASN B O 1
ATOM 6300 N N . SER B 1 416 ? 2.152 -26.391 -23.219 1 98.12 416 SER B N 1
ATOM 6301 C CA . SER B 1 416 ? 2.387 -25.406 -22.156 1 98.12 416 SER B CA 1
ATOM 6302 C C . SER B 1 416 ? 3.285 -24.281 -22.641 1 98.12 416 SER B C 1
ATOM 6304 O O . SER B 1 416 ? 3.021 -23.109 -22.359 1 98.12 416 SER B O 1
ATOM 6306 N N . MET B 1 417 ? 4.312 -24.609 -23.391 1 97 417 MET B N 1
ATOM 6307 C CA . MET B 1 417 ? 5.242 -23.609 -23.938 1 97 417 MET B CA 1
ATOM 6308 C C . MET B 1 417 ? 4.551 -22.734 -24.969 1 97 417 MET B C 1
ATOM 6310 O O . MET B 1 417 ? 4.809 -21.531 -25.031 1 97 417 MET B O 1
ATOM 6314 N N . ALA B 1 418 ? 3.709 -23.359 -25.75 1 96.94 418 ALA B N 1
ATOM 6315 C CA . ALA B 1 418 ? 2.959 -22.594 -26.75 1 96.94 418 ALA B CA 1
ATOM 6316 C C . ALA B 1 418 ? 2.027 -21.594 -26.062 1 96.94 418 ALA B C 1
ATOM 6318 O O . ALA B 1 418 ? 1.919 -20.453 -26.5 1 96.94 418 ALA B O 1
ATOM 6319 N N . ALA B 1 419 ? 1.354 -22.031 -25.062 1 98 419 ALA B N 1
ATOM 6320 C CA . ALA B 1 419 ? 0.481 -21.141 -24.297 1 98 419 ALA B CA 1
ATOM 6321 C C . ALA B 1 419 ? 1.268 -19.969 -23.719 1 98 419 ALA B C 1
ATOM 6323 O O . ALA B 1 419 ? 0.838 -18.812 -23.812 1 98 419 ALA B O 1
ATOM 6324 N N . ALA B 1 420 ? 2.389 -20.25 -23.109 1 97.94 420 ALA B N 1
ATOM 6325 C CA . ALA B 1 420 ? 3.248 -19.219 -22.547 1 97.94 420 ALA B CA 1
ATOM 6326 C C . ALA B 1 420 ? 3.719 -18.234 -23.625 1 97.94 420 ALA B C 1
ATOM 6328 O O . ALA B 1 420 ? 3.801 -17.031 -23.375 1 97.94 420 ALA B O 1
ATOM 6329 N N . ALA B 1 421 ? 4.02 -18.781 -24.766 1 97.25 421 ALA B N 1
ATOM 6330 C CA . ALA B 1 421 ? 4.473 -17.953 -25.875 1 97.25 421 ALA B CA 1
ATOM 6331 C C . ALA B 1 421 ? 3.391 -16.969 -26.297 1 97.25 421 ALA B C 1
ATOM 6333 O O . ALA B 1 421 ? 3.68 -15.797 -26.578 1 97.25 421 ALA B O 1
ATOM 6334 N N . ILE B 1 422 ? 2.189 -17.469 -26.406 1 97.88 422 ILE B N 1
ATOM 6335 C CA . ILE B 1 422 ? 1.08 -16.578 -26.75 1 97.88 422 ILE B CA 1
ATOM 6336 C C . ILE B 1 422 ? 0.95 -15.484 -25.688 1 97.88 422 ILE B C 1
ATOM 6338 O O . ILE B 1 422 ? 0.776 -14.312 -26.031 1 97.88 422 ILE B O 1
ATOM 6342 N N . ASN B 1 423 ? 1.021 -15.805 -24.422 1 97.75 423 ASN B N 1
ATOM 6343 C CA . ASN B 1 423 ? 0.982 -14.82 -23.344 1 97.75 423 ASN B CA 1
ATOM 6344 C C . ASN B 1 423 ? 2.041 -13.734 -23.531 1 97.75 423 ASN B C 1
ATOM 6346 O O . ASN B 1 423 ? 1.774 -12.555 -23.312 1 97.75 423 ASN B O 1
ATOM 6350 N N . CYS B 1 424 ? 3.219 -14.102 -23.953 1 96.88 424 CYS B N 1
ATOM 6351 C CA . CYS B 1 424 ? 4.344 -13.18 -24.078 1 96.88 424 CYS B CA 1
ATOM 6352 C C . CYS B 1 424 ? 4.102 -12.188 -25.219 1 96.88 424 CYS B C 1
ATOM 6354 O O . CYS B 1 424 ? 4.785 -11.164 -25.297 1 96.88 424 CYS B O 1
ATOM 6356 N N . SER B 1 425 ? 3.191 -12.5 -26.109 1 96.75 425 SER B N 1
ATOM 6357 C CA . SER B 1 425 ? 2.865 -11.578 -27.188 1 96.75 425 SER B CA 1
ATOM 6358 C C . SER B 1 425 ? 1.916 -10.484 -26.719 1 96.75 425 SER B C 1
ATOM 6360 O O . SER B 1 425 ? 1.567 -9.586 -27.484 1 96.75 425 SER B O 1
ATOM 6362 N N . ARG B 1 426 ? 1.522 -10.547 -25.469 1 94.56 426 ARG B N 1
ATOM 6363 C CA . ARG B 1 426 ? 0.545 -9.633 -24.891 1 94.56 426 ARG B CA 1
ATOM 6364 C C . ARG B 1 426 ? 1.14 -8.891 -23.703 1 94.56 426 ARG B C 1
ATOM 6366 O O . ARG B 1 426 ? 2.131 -9.328 -23.109 1 94.56 426 ARG B O 1
ATOM 6373 N N . VAL B 1 427 ? 0.543 -7.742 -23.359 1 87.81 427 VAL B N 1
ATOM 6374 C CA . VAL B 1 427 ? 1.003 -6.98 -22.203 1 87.81 427 VAL B CA 1
ATOM 6375 C C . VAL B 1 427 ? 0.403 -7.562 -20.922 1 87.81 427 VAL B C 1
ATOM 6377 O O . VAL B 1 427 ? -0.81 -7.773 -20.828 1 87.81 427 VAL B O 1
ATOM 6380 N N . GLY B 1 428 ? 1.29 -7.816 -19.969 1 87.75 428 GLY B N 1
ATOM 6381 C CA . GLY B 1 428 ? 0.821 -8.391 -18.719 1 87.75 428 GLY B CA 1
ATOM 6382 C C . GLY B 1 428 ? 0.475 -9.867 -18.828 1 87.75 428 GLY B C 1
ATOM 6383 O O . GLY B 1 428 ? 0.777 -10.5 -19.828 1 87.75 428 GLY B O 1
ATOM 6384 N N . CYS B 1 429 ? -0.062 -10.367 -17.781 1 93.38 429 CYS B N 1
ATOM 6385 C CA . CYS B 1 429 ? -0.53 -11.75 -17.812 1 93.38 429 CYS B CA 1
ATOM 6386 C C . CYS B 1 429 ? -1.885 -11.852 -18.5 1 93.38 429 CYS B C 1
ATOM 6388 O O . CYS B 1 429 ? -2.885 -11.344 -18 1 93.38 429 CYS B O 1
ATOM 6390 N N . ASP B 1 430 ? -1.856 -12.375 -19.578 1 96 430 ASP B N 1
ATOM 6391 C CA . ASP B 1 430 ? -3.064 -12.578 -20.375 1 96 430 ASP B CA 1
ATOM 6392 C C . ASP B 1 430 ? -3.035 -13.93 -21.078 1 96 430 ASP B C 1
ATOM 6394 O O . ASP B 1 430 ? -2.879 -13.992 -22.312 1 96 430 ASP B O 1
ATOM 6398 N N . PRO B 1 431 ? -3.295 -15 -20.391 1 98.25 431 PRO B N 1
ATOM 6399 C CA . PRO B 1 431 ? -3.244 -16.344 -20.953 1 98.25 431 PRO B CA 1
ATOM 6400 C C . PRO B 1 431 ? -4.25 -16.562 -22.078 1 98.25 431 PRO B C 1
ATOM 6402 O O . PRO B 1 431 ? -5.305 -15.914 -22.094 1 98.25 431 PRO B O 1
ATOM 6405 N N . PRO B 1 432 ? -3.939 -17.422 -23 1 98.44 432 PRO B N 1
ATOM 6406 C CA . PRO B 1 432 ? -4.875 -17.703 -24.094 1 98.44 432 PRO B CA 1
ATOM 6407 C C . PRO B 1 432 ? -6.039 -18.594 -23.656 1 98.44 432 PRO B C 1
ATOM 6409 O O . PRO B 1 432 ? -5.91 -19.359 -22.703 1 98.44 432 PRO B O 1
ATOM 6412 N N . THR B 1 433 ? -7.109 -18.469 -24.422 1 98 433 THR B N 1
ATOM 6413 C CA . THR B 1 433 ? -8.219 -19.406 -24.297 1 98 433 THR B CA 1
ATOM 6414 C C . THR B 1 433 ? -7.883 -20.734 -24.969 1 98 433 THR B C 1
ATOM 6416 O O . THR B 1 433 ? -6.918 -20.828 -25.734 1 98 433 THR B O 1
ATOM 6419 N N . ALA B 1 434 ? -8.703 -21.75 -24.688 1 97.12 434 ALA B N 1
ATOM 6420 C CA . ALA B 1 434 ? -8.547 -23.047 -25.328 1 97.12 434 ALA B CA 1
ATOM 6421 C C . ALA B 1 434 ? -8.625 -22.922 -26.859 1 97.12 434 ALA B C 1
ATOM 6423 O O . ALA B 1 434 ? -7.852 -23.562 -27.578 1 97.12 434 ALA B O 1
ATOM 6424 N N . ALA B 1 435 ? -9.508 -22.062 -27.297 1 96.94 435 ALA B N 1
ATOM 6425 C CA . ALA B 1 435 ? -9.688 -21.875 -28.734 1 96.94 435 ALA B CA 1
ATOM 6426 C C . ALA B 1 435 ? -8.461 -21.219 -29.359 1 96.94 435 ALA B C 1
ATOM 6428 O O . ALA B 1 435 ? -8.016 -21.625 -30.438 1 96.94 435 ALA B O 1
ATOM 6429 N N . GLU B 1 436 ? -7.945 -20.25 -28.703 1 97.62 436 GLU B N 1
ATOM 6430 C CA . GLU B 1 436 ? -6.75 -19.578 -29.188 1 97.62 436 GLU B CA 1
ATOM 6431 C C . GLU B 1 436 ? -5.559 -20.516 -29.25 1 97.62 436 GLU B C 1
ATOM 6433 O O . GLU B 1 436 ? -4.797 -20.516 -30.219 1 97.62 436 GLU B O 1
ATOM 6438 N N . LEU B 1 437 ? -5.422 -21.328 -28.234 1 97.06 437 LEU B N 1
ATOM 6439 C CA . LEU B 1 437 ? -4.309 -22.266 -28.172 1 97.06 437 LEU B CA 1
ATOM 6440 C C . LEU B 1 437 ? -4.426 -23.312 -29.281 1 97.06 437 LEU B C 1
ATOM 6442 O O . LEU B 1 437 ? -3.439 -23.625 -29.953 1 97.06 437 LEU B O 1
ATOM 6446 N N . LYS B 1 438 ? -5.582 -23.844 -29.484 1 95.44 438 LYS B N 1
ATOM 6447 C CA . LYS B 1 438 ? -5.82 -24.828 -30.547 1 95.44 438 LYS B CA 1
ATOM 6448 C C . LYS B 1 438 ? -5.465 -24.25 -31.906 1 95.44 438 LYS B C 1
ATOM 6450 O O . LYS B 1 438 ? -4.836 -24.938 -32.719 1 95.44 438 LYS B O 1
ATOM 6455 N N . THR B 1 439 ? -5.867 -23.031 -32.125 1 96 439 THR B N 1
ATOM 6456 C CA . THR B 1 439 ? -5.578 -22.359 -33.375 1 96 439 THR B CA 1
ATOM 6457 C C . THR B 1 439 ? -4.074 -22.203 -33.594 1 96 439 THR B C 1
ATOM 6459 O O . THR B 1 439 ? -3.557 -22.484 -34.656 1 96 439 THR B O 1
ATOM 6462 N N . ALA B 1 440 ? -3.418 -21.828 -32.594 1 95.38 440 ALA B N 1
ATOM 6463 C CA . ALA B 1 440 ? -1.977 -21.609 -32.656 1 95.38 440 ALA B CA 1
ATOM 6464 C C . ALA B 1 440 ? -1.233 -22.922 -32.906 1 95.38 440 ALA B C 1
ATOM 6466 O O . ALA B 1 440 ? -0.269 -22.969 -33.656 1 95.38 440 ALA B O 1
ATOM 6467 N N . LEU B 1 441 ? -1.624 -23.969 -32.219 1 92.25 441 LEU B N 1
ATOM 6468 C CA . LEU B 1 441 ? -0.97 -25.266 -32.344 1 92.25 441 LEU B CA 1
ATOM 6469 C C . LEU B 1 441 ? -1.162 -25.844 -33.75 1 92.25 441 LEU B C 1
ATOM 6471 O O . LEU B 1 441 ? -0.284 -26.547 -34.25 1 92.25 441 LEU B O 1
ATOM 6475 N N . ALA B 1 442 ? -2.281 -25.609 -34.344 1 89.62 442 ALA B N 1
ATOM 6476 C CA . ALA B 1 442 ? -2.557 -26.094 -35.688 1 89.62 442 ALA B CA 1
ATOM 6477 C C . ALA B 1 442 ? -1.631 -25.422 -36.688 1 89.62 442 ALA B C 1
ATOM 6479 O O . ALA B 1 442 ? -1.229 -26.062 -37.688 1 89.62 442 ALA B O 1
ATOM 6480 N N . LYS B 1 443 ? -1.274 -24.266 -36.406 1 83.31 443 LYS B N 1
ATOM 6481 C CA . LYS B 1 443 ? -0.404 -23.531 -37.312 1 83.31 443 LYS B CA 1
ATOM 6482 C C . LYS B 1 443 ? 1.057 -23.922 -37.125 1 83.31 443 LYS B C 1
ATOM 6484 O O . LYS B 1 443 ? 1.821 -23.984 -38.094 1 83.31 443 LYS B O 1
ATOM 6489 N N . CYS B 1 444 ? 1.481 -24.078 -35.906 1 73.25 444 CYS B N 1
ATOM 6490 C CA . CYS B 1 444 ? 2.863 -24.438 -35.625 1 73.25 444 CYS B CA 1
ATOM 6491 C C . CYS B 1 444 ? 3.189 -25.812 -36.188 1 73.25 444 CYS B C 1
ATOM 6493 O O . CYS B 1 444 ? 4.328 -26.078 -36.594 1 73.25 444 CYS B O 1
ATOM 6495 N N . LYS B 1 445 ? 2.289 -26.812 -36.25 1 61.38 445 LYS B N 1
ATOM 6496 C CA . LYS B 1 445 ? 2.48 -28.156 -36.781 1 61.38 445 LYS B CA 1
ATOM 6497 C C . LYS B 1 445 ? 2.447 -28.141 -38.312 1 61.38 445 LYS B C 1
ATOM 6499 O O . LYS B 1 445 ? 2.998 -29.031 -38.969 1 61.38 445 LYS B O 1
ATOM 6504 N N . ALA B 1 446 ? 1.962 -27.031 -38.844 1 50.22 446 ALA B N 1
ATOM 6505 C CA . ALA B 1 446 ? 1.963 -26.906 -40.312 1 50.22 446 ALA B CA 1
ATOM 6506 C C . ALA B 1 446 ? 3.27 -26.297 -40.781 1 50.22 446 ALA B C 1
ATOM 6508 O O . ALA B 1 446 ? 3.834 -25.406 -40.156 1 50.22 446 ALA B O 1
#

Sequence (892 aa):
MQRAVTLQCQQAKSRQHCFSLAARGISSRAAVALSVVGSRPHGRSFSSTYAPPRGFEAGSQHGALAALAGLGLGLALVLGNKASPTARAAGPEAPGRGICIVGEALIDFLPATASDGHAAYRPRPGGAPLNVCVAAKRLGVNTSFLGALSNDLFGEDLYKTLDAEKVDLGMVQRTPRPSTLAFVSKPPGADVRYAFFKENSADRSLTARSVAEGLKGRSFGAVHVSMGAITLEDVAMQEAFLEAFRLTKESGGFTSFDPNIRAPMITLSPCCYAKKVEEFARSTDVMKSSDADVEFMYGEKADLDVVAAKWLEQGPKVVVITRGPEGATAWYKDATSGKIATVTALSPCSRPQTIDAKGQPAPVQDTVGAGDTCMGYLLVGLLGEDGGQSLVAQVAAGKPWDEAAVKRLKSILANSMAAAAINCSRVGCDPPTAAELKTALAKCKAMQRAVTLQCQQAKSRQHCFSLAARGISSRAAVALSVVGSRPHGRSFSSTYAPPRGFEAGSQHGALAALAGLGLGLALVLGNKASPTARAAGPEAPGRGICIVGEALIDFLPATASDGHAAYRPRPGGAPLNVCVAAKRLGVNTSFLGALSNDLFGEDLYKTLDAEKVDLGMVQRTPRPSTLAFVSKPPGADVRYAFFKENSADRSLTARSVAEGLKGRSFGAVHVSMGAITLEDVAMQEAFLEAFRLTKESGGFTSFDPNIRAPMITLSPCCYAKKVEEFARSTDVMKSSDADVEFMYGEKADLDVVAAKWLEQGPKVVVITRGPEGATAWYKDATSGKIATVTALSPCSRPQTIDAKGQPAPVQDTVGAGDTCMGYLLVGLLGEDGGQSLVAQVAAGKPWDEAAVKRLKSILANSMAAAAINCSRVGCDPPTAAELKTALAKCKA

Foldseek 3Di:
DCPVVVDDPPPPPPDDDDDDDDDDDDDDDDDDDDDDDDDDDDDDDPPDDDDDDDDDDDDDDDDDDDDDDDDPPPPPPCPPPPPPPPPPPPPLPDFAFFEEEEFAKAWEWEWDADPVGDIGTDIDIDDLSLLLQLLQLLQPGQYEYAFEFEPDPVSVVSVVVCVVSVHHDQLYHYDNFAGKYKYWDDPPPDDIDIDIDPPRHGRLPAALVSLCVSCVPHGYQEYEYEQDLDALVNPRVLRNLLSNLVVHLVSLHFYEYEPNDDPVNDDDQLQVSLVSVLQSLLSHAEYEYEVVNVCRNPNPPDDPVVVQVSSCVNHYQKYKYAYPQQFIKIWHQAPPPRDIDMATAGALDHPQWFAALQQDIAGQDAQASLSSSLSSLLVCLCCCVSVDDHVSCCRSVVPHQDPVNSVSNNVSRNLSSNQSRNQRRDPHSDTHGSNSSVNNVVVSVD/DDDDDDDDPDPDDDDDDDDDDDDDDDDDDDDPPPPPDDYDDDDDDDDPDDDDDDDYDYDDDDDDDDDDDDDPPPPPPPPPPPPVPPPPPPDLPDFAFFEEEEFAKAWEWEWDADPVGDIDTDIDIDDLSLLLQLLQLLQPGQYEYAFEFEPDPVSVVSVVVCVVSVHHDQLYHYDNFAGKYKYWDDPPPDDIDIDIDPPRHGRLPDALVSLCVSCVPHGYQEYEYEDDLDALVNPRVLRNLLSNLVVRLVSLHFYEYEPNDDPVNDDDQLQVSLVSVLQSLLSHAEYEYEPVNVCRNPNPPDDPVVVQVSSCVNHYQKYKYAYPQQFIKIWHQAPPPRDIDIATAGALDHPQWFAALQQDIAGQDAQASLSSSLSSLLVCLCCCVSVHDHVSCCRSVVPHQDPVNSVSNNVSRNLSSNQSRNQRRDPHSDTHGSNSSVNNVVVSVD

pLDDT: mean 78.15, std 30.92, range [14.35, 98.81]

Secondary structure (DSSP, 8-state):
-------------------------------------------------------------------------------------------------SEEEES--EEEEEEEEBTTS-EEEEEEEE-HHHHHHHHHHHTT--EEEE-EEESSHHHHHHHHHHHHTT-B-TTPEEESSPPEEEEEE--TTS--EEEEE-TT-GGG---HHHHHHHHTT---SEEEEE-SSS-TT-HHHHHHHHHHHHHHHHTT-EEEEE----GGG--S-HHHHHHHHHHHHTT-SEEEEEHHHHHHHH-TT--HHHHHHHHHHHS-SEEEEE-GGG-EEEEEEBTTT-SEEEEEE--SS-TTEEE-TTS-EEE----TTHHHHHHHHHHHHHHTTTSS---HHHHTS---B-HHHHHHHHHHHHHHHHHHHHHHTSSSS-PPPHHHHHHHHHHHH-/------------------------------------------------------------------------------------------------SSEEEES--EEEEEEEEBTTS-EEEEEEEE-HHHHHHHHHHHTT--EEEE-EEESSHHHHHHHHHHHHTT-B-TTPEEESSPPEEEEEE--TTS--EEEEE-TT-GGG---HHHHHHHHTT---SEEEEE-SSS-TT-HHHHHHHHHHHHHHHHTT-EEEEE----GGG--S-HHHHHHHHHHHHTT-SEEEEEHHHHHHHH-TT--HHHHHHHHHHHS-SEEEEE-GGG-EEEEEEBTTT-SEEEEEE--SS-TTEEE-TTS-EEE----TTHHHHHHHHHHHHHHTTTSS---HHHHTS---B-HHHHHHHHHHHHHHHHHHHHHHTSSSS-PPPHHHHHHHHHHHH-

Radius of gyration: 38.29 Å; Cα contacts (8 Å, |Δi|>4): 1717; chains: 2; bounding box: 124×110×102 Å

Organism: Polarella glacialis (NCBI:txid89957)

InterPro domains:
  IPR011611 Carbohydrate kinase PfkB [PF00294] (99-398)
  IPR029056 Ribokinase-like [G3DSA:3.40.1190.20] (97-437)
  IPR029056 Ribokinase-like [SSF53613] (98-436)
  IPR050306 PfkB Carbohydrate Kinase [PTHR43085] (99-433)

Solvent-accessible surface area (backbone atoms only — not comparable to full-atom values): 49155 Å² total; per-residue (Å²): 130,87,76,76,73,83,75,83,87,70,87,75,83,75,85,82,79,87,75,85,83,85,81,76,79,82,87,76,88,76,86,80,88,83,68,86,86,82,84,90,85,90,76,88,66,88,66,90,75,82,86,78,84,81,88,80,88,80,86,89,81,88,92,81,83,86,91,81,86,85,80,79,78,79,80,73,83,77,80,72,77,70,74,66,74,74,75,66,73,74,60,87,64,74,50,25,69,37,38,35,32,34,36,38,50,31,34,36,29,37,71,40,44,25,65,88,68,44,72,22,29,29,72,37,78,31,42,48,24,43,42,22,44,52,19,28,29,41,49,70,44,59,28,32,41,39,33,28,37,11,71,44,70,62,17,48,50,47,51,50,53,42,46,74,62,64,40,41,58,86,40,44,42,76,35,86,33,44,54,28,39,38,38,47,41,69,52,86,96,48,72,78,42,73,43,70,46,56,65,78,18,13,38,68,64,54,32,40,64,57,42,52,62,52,44,57,96,59,50,29,34,29,39,36,38,36,31,35,88,55,52,81,82,39,59,56,47,44,47,16,53,50,42,50,34,49,57,30,48,74,42,54,10,30,25,33,39,27,64,52,71,42,70,92,64,53,85,62,54,41,61,60,45,38,50,51,52,50,60,55,33,45,67,20,20,33,38,39,40,40,52,67,42,47,25,60,38,65,33,89,82,54,54,64,70,59,54,45,50,54,48,43,72,48,41,18,46,33,33,35,39,36,48,70,56,72,13,36,38,36,39,34,52,31,51,87,78,63,40,79,42,74,49,68,21,58,34,89,37,54,78,70,38,22,24,33,57,71,36,40,82,31,58,58,62,25,66,49,45,22,69,27,24,22,49,13,39,40,53,36,34,39,63,18,68,73,78,53,75,57,39,49,53,35,40,50,70,61,42,61,48,48,73,68,55,47,54,49,50,36,51,33,46,32,52,12,35,44,37,15,29,30,11,17,39,30,77,43,66,51,50,49,38,44,67,34,46,53,45,17,52,57,43,65,77,94,131,92,74,74,82,87,86,82,87,68,96,81,84,82,91,93,77,92,81,90,93,81,88,86,81,88,77,87,77,85,71,86,66,82,67,84,83,81,87,86,93,86,82,91,77,90,69,86,84,80,86,83,89,81,88,86,86,83,83,90,82,87,91,83,85,72,92,72,83,84,79,80,76,73,77,71,79,73,79,70,74,68,70,66,73,70,74,67,76,70,62,86,64,74,48,26,69,37,37,35,31,33,35,39,49,32,35,36,29,37,71,39,43,25,66,88,68,43,72,23,28,30,73,37,80,33,43,48,24,44,42,22,44,52,19,28,27,42,49,71,43,60,30,32,41,40,34,27,36,12,72,45,71,62,17,46,50,44,50,49,52,42,47,75,63,63,39,40,58,86,42,45,41,77,35,86,34,42,55,28,39,37,38,47,40,70,50,87,96,47,71,77,41,76,45,71,46,56,64,78,18,14,38,68,66,54,31,40,66,58,43,52,60,52,44,56,97,58,52,28,33,29,39,37,39,36,30,34,90,55,52,81,82,40,60,55,47,44,48,15,52,50,42,50,36,52,55,30,48,75,43,54,10,30,27,32,39,26,65,51,70,41,69,94,64,52,84,62,53,43,61,60,47,38,51,51,52,51,60,56,33,45,66,22,19,33,36,40,42,40,52,66,42,48,25,58,37,64,34,89,83,53,54,65,68,60,54,44,51,54,48,42,71,48,40,20,48,34,34,36,39,35,48,71,56,70,14,36,39,37,38,33,54,30,50,86,78,64,40,78,43,74,47,68,22,58,32,88,38,54,78,71,38,22,24,34,57,71,36,41,82,31,58,56,63,25,68,46,44,21,68,27,22,23,49,13,39,40,54,38,34,39,64,18,68,74,77,52,74,55,38,48,55,36,41,51,71,61,42,63,46,46,72,67,53,48,55,50,50,34,51,33,45,31,53,12,36,44,38,16,30,30,11,18,41,30,77,44,68,51,52,51,39,45,66,34,45,53,44,16,54,59,42,64,80,94

Nearest PDB structures (foldseek):
  4u7x-assembly1_A  TM=8.957E-01  e=4.656E-28  Brucella abortus 2308
  4e69-assembly1_B  TM=8.494E-01  e=7.870E-22  Oceanicola granulosus HTCC2516
  1v19-assembly1_A  TM=7.750E-01  e=1.400E-21  Thermus thermophilus HB8
  4gm6-assembly1_F  TM=7.583E-01  e=2.646E-18  Listeria grayi DSM 20601
  2afb-assembly1_B  TM=7.399E-01  e=2.501E-17  Thermotoga maritima MSB8